Protein AF-0000000065912315 (afdb_homodimer)

Organism: Thermococcus kodakarensis (strain ATCC BAA-918 / JCM 12380 / KOD1) (NCBI:txid69014)

InterPro domains:
  IPR006222 GCVT, N-terminal domain [PF01571] (8-292)
  IPR006223 Glycine cleavage system T protein [TIGR00528] (3-387)
  IPR013977 Aminomethyltransferase, C-terminal domain [PF08669] (311-388)
  IPR022903 Glycine cleavage system T protein, bacteria [MF_00259] (1-389)
  IPR027266 Aminomethyltransferase superfamily [G3DSA:3.30.1360.120] (8-255)
  IPR028896 Aminomethyltransferase-like [PTHR43757] (3-391)
  IPR029043 Glycine cleavage T-protein/YgfZ, C-terminal [SSF101790] (300-392)

pLDDT: mean 96.37, std 4.59, range [64.19, 98.94]

Secondary structure (DSSP, 8-state):
--B--TTHHHHHHH-SEEEEETTEEEEEESS-HHHHHHHHHHS-EEEE-TTSEEEEEESTTHHHHHHHHSSS-TTSSPSSEEEEEEEE-TTS-EEEEEEEEEEETTEEEEEE-TTTHHHHHHHHHHHHHHHHHHS----EEEE-TTTEEEEEEESTTHHHHHHHHHS--GGGSPTTBEEEEEETTEEEEEES--SSSSSEEEEEEE---TT-SSGGG----HHHHHHHHHHHHHHGGGT-EE--HHHHHHHHHHHT---BTTTB--B--TT-S-PBSPTTTTT-GGG--TTS--TTHHHHHHHHHH--S-EEEEEEESSS----TT-EEEETTEEEEEEEEEEE-TTTSSEEEEEEE-GGG-STT-EEEEEETTEEEEEEEEPSPSS-TTTSSTT---/--EE-TTHHHHHHH-SEEEEETTEEEEEESS-HHHHHHHHHHS-EEEE-TTSEEEEEESTTHHHHHHHHSSS-TTSSPSSEEEEEEEE-TTS-EEEEEEEEEEETTEEEEEE-TTTHHHHHHHHHHHHHHHHHHS----EEEE-TTTEEEEEEESTTHHHHHHHHHS--GGGSPTTBEEEEEETTEEEEEES--SSSSSEEEEEEE---TT-SSGGG----HHHHHHHHHHHHHHGGGT-EEE-HHHHHHHHHHHT---BTTTB--B--TT-S-PBSPTTTTT-GGG--TTS--TTHHHHHHHHHH--S-EEEEEEESSS----TT-EEEETTEEEEEEEEEEE-TTTSSEEEEEEE-GGG-STT-EEEEEETTEEEEEEEEPSPSS-TTTSSTT---

Solvent-accessible surface area (backbone atoms only — not comparable to full-atom values): 39252 Å² total; per-residue (Å²): 132,77,38,56,42,53,55,44,70,59,41,67,72,58,30,75,37,72,45,78,54,64,54,25,55,41,47,33,21,46,83,38,42,54,58,33,37,49,27,20,71,74,17,14,22,38,31,82,51,26,62,35,19,33,35,39,32,33,32,86,42,28,61,62,50,47,37,33,55,24,36,26,75,68,81,70,60,59,67,38,19,44,38,67,24,31,30,39,39,47,30,22,11,25,60,41,64,32,37,39,28,32,63,44,92,47,29,34,39,35,41,33,43,48,42,27,38,54,48,47,53,36,46,54,51,43,54,50,50,54,29,47,72,57,35,70,73,50,61,45,80,43,83,38,33,64,37,36,42,30,39,39,33,31,5,72,45,26,43,59,47,38,30,71,67,64,71,37,61,50,83,79,43,56,85,32,24,42,45,82,46,57,55,96,85,44,64,29,43,38,26,28,40,75,70,43,45,37,25,29,31,28,39,40,34,76,38,34,12,60,58,32,91,51,70,90,58,41,34,73,28,60,62,56,48,50,52,53,51,50,51,52,60,70,25,47,88,60,53,44,36,71,35,24,54,47,18,42,52,52,29,15,48,40,39,55,51,81,44,79,77,50,60,33,34,59,41,74,53,78,49,34,63,51,24,42,38,26,42,75,32,57,73,41,55,88,32,50,40,82,91,55,69,35,49,15,49,68,31,45,54,53,38,66,72,73,50,69,84,37,18,46,34,34,32,37,42,70,41,92,55,62,48,41,60,72,28,44,26,28,48,98,87,35,82,43,36,33,26,39,38,40,37,63,34,72,89,77,71,39,16,33,34,33,28,37,24,36,51,93,63,42,44,62,73,38,73,34,27,40,41,56,95,87,35,79,32,46,26,33,26,38,69,67,42,75,60,59,56,64,80,33,42,57,76,33,69,125,132,77,38,57,43,54,57,43,70,58,42,66,74,59,31,74,35,72,44,79,54,65,52,25,54,41,47,33,20,46,83,39,42,56,58,32,36,48,26,22,70,73,17,14,22,38,32,82,51,26,62,36,19,33,36,40,32,33,31,87,41,28,63,62,51,47,37,32,56,23,35,26,74,69,78,71,59,58,67,38,20,44,38,66,27,31,31,39,41,46,30,23,11,24,57,40,65,33,39,40,27,32,65,44,92,47,28,35,38,34,40,33,44,48,42,28,39,53,48,47,51,36,46,53,50,44,53,50,50,55,28,46,71,58,35,70,72,50,63,46,78,42,83,37,32,65,38,36,43,31,40,39,34,31,6,72,46,26,42,59,47,39,30,71,66,64,71,38,61,53,84,77,43,55,85,33,25,40,46,83,46,57,53,95,84,45,65,30,44,38,26,27,39,75,70,42,45,38,24,30,30,28,40,38,34,75,38,34,11,63,57,34,89,52,70,91,58,39,34,74,28,60,61,54,46,49,53,53,51,50,51,51,60,69,25,47,88,59,53,44,35,70,32,22,54,47,20,42,51,52,30,15,47,41,40,55,50,80,44,82,77,50,59,32,32,60,41,76,53,78,49,34,62,51,24,41,39,28,42,75,30,57,75,41,54,87,32,50,40,82,91,56,71,34,50,15,49,69,31,46,54,51,39,65,73,76,50,71,85,38,19,46,32,34,32,36,42,70,40,91,55,65,48,42,60,72,26,44,26,29,48,98,86,36,84,42,38,33,26,40,38,40,36,64,34,72,91,77,73,41,15,32,36,34,28,39,24,37,51,92,62,42,44,62,73,37,73,35,26,40,42,56,94,86,35,80,32,44,26,33,26,40,71,67,42,73,59,58,55,63,80,34,42,57,76,32,69,127

Sequence (796 aa):
MVKRVHIFDWHKEHAKKVEEFAGWEMPIWYSSIKEEHLAVRNGVGIFDVSHMGEFIFRGKDALEFLQYVTTNDISKPPAISGTYTLVLNERGAVKDETLVFNMGNDTYMMVCDSDAFEKLDAWFNAIKRGIEKFGDIDLEIENKTYDMAMFSIQGPKARDLAKELFGIDINDLWWFQAKEVELDGIKMLLSRSGYTGENGFEVYFEDANPYHPDPSKRGEPEKALHVWKTILEAGEKYGIKPAGLGARDTLRLEAGYTLYGNETKEKQLLSTDIDEVTPLQANLDFAIFWDKEFIGKEALLKQKERGLPSKMVHFKMVDKGVPREGYKVYKDGELIGEVTSGTLSPLLGIGIGIAFVKPEYAVPGVEIEVEIRGKPKKAVTVAPPFYDPKKYGAFREEMVKRVHIFDWHKEHAKKVEEFAGWEMPIWYSSIKEEHLAVRNGVGIFDVSHMGEFIFRGKDALEFLQYVTTNDISKPPAISGTYTLVLNERGAVKDETLVFNMGNDTYMMVCDSDAFEKLDAWFNAIKRGIEKFGDIDLEIENKTYDMAMFSIQGPKARDLAKELFGIDINDLWWFQAKEVELDGIKMLLSRSGYTGENGFEVYFEDANPYHPDPSKRGEPEKALHVWKTILEAGEKYGIKPAGLGARDTLRLEAGYTLYGNETKEKQLLSTDIDEVTPLQANLDFAIFWDKEFIGKEALLKQKERGLPSKMVHFKMVDKGVPREGYKVYKDGELIGEVTSGTLSPLLGIGIGIAFVKPEYAVPGVEIEVEIRGKPKKAVTVAPPFYDPKKYGAFREE

Nearest PDB structures (foldseek):
  1v5v-assembly1_B  TM=9.932E-01  e=1.307E-77  Pyrococcus horikoshii
  1yx2-assembly1_A  TM=9.266E-01  e=4.266E-45  Bacillus subtilis
  1wsr-assembly1_A  TM=9.249E-01  e=3.650E-39  Homo sapiens
  1vrq-assembly1_A  TM=8.804E-01  e=7.739E-34  Corynebacterium sp. U-96
  2gah-assembly1_A  TM=8.857E-01  e=2.203E-33  Stenotrophomonas maltophilia

Structure (mmCIF, N/CA/C/O backbone):
data_AF-0000000065912315-model_v1
#
loop_
_entity.id
_entity.type
_entity.pdbx_description
1 polymer 'Probable aminomethyltransferase'
#
loop_
_atom_site.group_PDB
_atom_site.id
_atom_site.type_symbol
_atom_site.label_atom_id
_atom_site.label_alt_id
_atom_site.label_comp_id
_atom_site.label_asym_id
_atom_site.label_entity_id
_atom_site.label_seq_id
_atom_site.pdbx_PDB_ins_code
_atom_site.Cartn_x
_atom_site.Cartn_y
_atom_site.Cartn_z
_atom_site.occupancy
_atom_site.B_iso_or_equiv
_atom_site.auth_seq_id
_atom_site.auth_comp_id
_atom_site.auth_asym_id
_atom_site.auth_atom_id
_atom_site.pdbx_PDB_model_num
ATOM 1 N N . MET A 1 1 ? 8.883 -15.852 11.594 1 67.5 1 MET A N 1
ATOM 2 C CA . MET A 1 1 ? 9.352 -17.219 11.391 1 67.5 1 MET A CA 1
ATOM 3 C C . MET A 1 1 ? 9.109 -17.672 9.961 1 67.5 1 MET A C 1
ATOM 5 O O . MET A 1 1 ? 8.117 -17.281 9.336 1 67.5 1 MET A O 1
ATOM 9 N N . VAL A 1 2 ? 10.047 -18.391 9.375 1 88.19 2 VAL A N 1
ATOM 10 C CA . VAL A 1 2 ? 9.945 -18.891 8.008 1 88.19 2 VAL A CA 1
ATOM 11 C C . VAL A 1 2 ? 8.883 -19.984 7.93 1 88.19 2 VAL A C 1
ATOM 13 O O . VAL A 1 2 ? 8.781 -20.828 8.828 1 88.19 2 VAL A O 1
ATOM 16 N N . LYS A 1 3 ? 8.031 -20.031 7.008 1 95.69 3 LYS A N 1
ATOM 17 C CA . LYS A 1 3 ? 6.922 -20.953 6.801 1 95.69 3 LYS A CA 1
ATOM 18 C C . LYS A 1 3 ? 7.391 -22.203 6.066 1 95.69 3 LYS A C 1
ATOM 20 O O . LYS A 1 3 ? 8.375 -22.172 5.32 1 95.69 3 LYS A O 1
ATOM 25 N N . ARG A 1 4 ? 6.566 -23.312 6.289 1 98 4 ARG A N 1
ATOM 26 C CA . ARG A 1 4 ? 6.898 -24.562 5.633 1 98 4 ARG A CA 1
ATOM 27 C C . ARG A 1 4 ? 5.637 -25.281 5.152 1 98 4 ARG A C 1
ATOM 29 O O . ARG A 1 4 ? 4.59 -25.203 5.797 1 98 4 ARG A O 1
ATOM 36 N N . VAL A 1 5 ? 5.809 -25.984 4.016 1 98.25 5 VAL A N 1
ATOM 37 C CA . VAL A 1 5 ? 4.695 -26.719 3.416 1 98.25 5 VAL A CA 1
ATOM 38 C C . VAL A 1 5 ? 4.531 -28.062 4.098 1 98.25 5 VAL A C 1
ATOM 40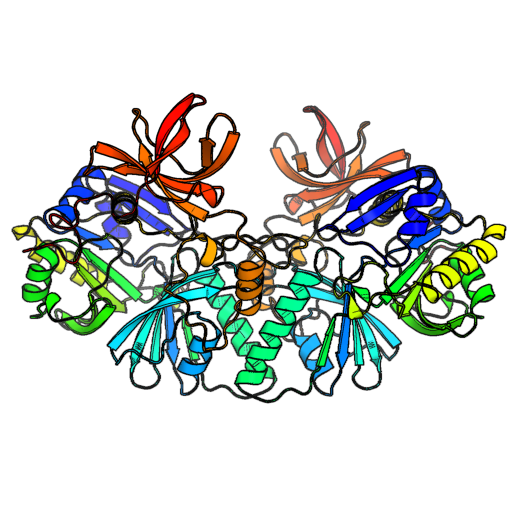 O O . VAL A 1 5 ? 5.34 -28.438 4.949 1 98.25 5 VAL A O 1
ATOM 43 N N . HIS A 1 6 ? 3.484 -28.844 3.697 1 98.69 6 HIS A N 1
ATOM 44 C CA . HIS A 1 6 ? 3.062 -30.078 4.344 1 98.69 6 HIS A CA 1
ATOM 45 C C . HIS A 1 6 ? 4.18 -31.125 4.324 1 98.69 6 HIS A C 1
ATOM 47 O O . HIS A 1 6 ? 4.473 -31.734 5.348 1 98.69 6 HIS A O 1
ATOM 53 N N . ILE A 1 7 ? 4.836 -31.297 3.229 1 98.75 7 ILE A N 1
ATOM 54 C CA . ILE A 1 7 ? 5.785 -32.406 3.123 1 98.75 7 ILE A CA 1
ATOM 55 C C . ILE A 1 7 ? 7.211 -31.844 3.072 1 98.75 7 ILE A C 1
ATOM 57 O O . ILE A 1 7 ? 8.055 -32.375 2.34 1 98.75 7 ILE A O 1
ATOM 61 N N . PHE A 1 8 ? 7.457 -30.797 3.785 1 98.5 8 PHE A N 1
ATOM 62 C CA . PHE A 1 8 ? 8.766 -30.156 3.812 1 98.5 8 PHE A CA 1
ATOM 63 C C . PHE A 1 8 ? 9.852 -31.141 4.195 1 98.5 8 PHE A C 1
ATOM 65 O O . PHE A 1 8 ? 10.961 -31.094 3.66 1 98.5 8 PHE A O 1
ATOM 72 N N . ASP A 1 9 ? 9.586 -32.031 5.129 1 98.31 9 ASP A N 1
ATOM 73 C CA . ASP A 1 9 ? 10.594 -33 5.574 1 98.31 9 ASP A CA 1
ATOM 74 C C . ASP A 1 9 ? 11.062 -33.875 4.414 1 98.31 9 ASP A C 1
ATOM 76 O O . ASP A 1 9 ? 12.242 -34.219 4.312 1 98.31 9 ASP A O 1
ATOM 80 N N . TRP A 1 10 ? 10.156 -34.25 3.607 1 98.62 10 TRP A N 1
ATOM 81 C CA . TRP A 1 10 ? 10.539 -35.031 2.424 1 98.62 10 TRP A CA 1
ATOM 82 C C . TRP A 1 10 ? 11.453 -34.188 1.52 1 98.62 10 TRP A C 1
ATOM 84 O O . TRP A 1 10 ? 12.445 -34.719 1.002 1 98.62 10 TRP A O 1
ATOM 94 N N . HIS A 1 11 ? 11.086 -32.938 1.311 1 98.62 11 HIS A N 1
ATOM 95 C CA . HIS A 1 11 ? 11.875 -32.062 0.453 1 98.62 11 HIS A CA 1
ATOM 96 C C . HIS A 1 11 ? 13.281 -31.859 1.016 1 98.62 11 HIS A C 1
ATOM 98 O O . HIS A 1 11 ? 14.258 -31.891 0.27 1 98.62 11 HIS A O 1
ATOM 104 N N . LYS A 1 12 ? 13.367 -31.641 2.26 1 97.81 12 LYS A N 1
ATOM 105 C CA . LYS A 1 12 ? 14.648 -31.453 2.92 1 97.81 12 LYS A CA 1
ATOM 106 C C . LYS A 1 12 ? 15.562 -32.656 2.717 1 97.81 12 LYS A C 1
ATOM 108 O O . LYS A 1 12 ? 16.781 -32.5 2.543 1 97.81 12 LYS A O 1
ATOM 113 N N . GLU A 1 13 ? 14.992 -33.812 2.725 1 98.12 13 GLU A N 1
ATOM 114 C CA . GLU A 1 13 ? 15.742 -35.031 2.574 1 98.12 13 GLU A CA 1
ATOM 115 C C . GLU A 1 13 ? 16.172 -35.25 1.124 1 98.12 13 GLU A C 1
ATOM 117 O O . GLU A 1 13 ? 17.219 -35.844 0.858 1 98.12 13 GLU A O 1
ATOM 122 N N . HIS A 1 14 ? 15.398 -34.781 0.188 1 98.56 14 HIS A N 1
ATOM 123 C CA . HIS A 1 14 ? 15.586 -35.25 -1.186 1 98.56 14 HIS A CA 1
ATOM 124 C C . HIS A 1 14 ? 16.109 -34.125 -2.07 1 98.56 14 HIS A C 1
ATOM 126 O O . HIS A 1 14 ? 16.719 -34.375 -3.117 1 98.56 14 HIS A O 1
ATOM 132 N N . ALA A 1 15 ? 15.781 -32.875 -1.707 1 98.5 15 ALA A N 1
ATOM 133 C CA . ALA A 1 15 ? 16.234 -31.766 -2.525 1 98.5 15 ALA A CA 1
ATOM 134 C C . ALA A 1 15 ? 17.719 -31.469 -2.277 1 98.5 15 ALA A C 1
ATOM 136 O O . ALA A 1 15 ? 18.203 -31.594 -1.15 1 98.5 15 ALA A O 1
ATOM 137 N N . LYS A 1 16 ? 18.391 -31.078 -3.264 1 98.25 16 LYS A N 1
ATOM 138 C CA . LYS A 1 16 ? 19.812 -30.703 -3.15 1 98.25 16 LYS A CA 1
ATOM 139 C C . LYS A 1 16 ? 19.969 -29.266 -2.654 1 98.25 16 LYS A C 1
ATOM 141 O O . LYS A 1 16 ? 20.984 -28.922 -2.066 1 98.25 16 LYS A O 1
ATOM 146 N N . LYS A 1 17 ? 18.969 -28.469 -2.93 1 98.06 17 LYS A N 1
ATOM 147 C CA . LYS A 1 17 ? 19 -27.078 -2.488 1 98.06 17 LYS A CA 1
ATOM 148 C C . LYS A 1 17 ? 17.625 -26.625 -1.999 1 98.06 17 LYS A C 1
ATOM 150 O O . LYS A 1 17 ? 16.625 -26.75 -2.717 1 98.06 17 LYS A O 1
ATOM 155 N N . VAL A 1 18 ? 17.578 -26.094 -0.751 1 97.81 18 VAL A N 1
ATOM 156 C CA . VAL A 1 18 ? 16.391 -25.5 -0.134 1 97.81 18 VAL A CA 1
ATOM 157 C C . VAL A 1 18 ? 16.688 -24.062 0.285 1 97.81 18 VAL A C 1
ATOM 159 O O . VAL A 1 18 ? 17.75 -23.781 0.853 1 97.81 18 VAL A O 1
ATOM 162 N N . GLU A 1 19 ? 15.844 -23.109 -0.095 1 96.5 19 GLU A N 1
ATOM 163 C CA . GLU A 1 19 ? 16.031 -21.719 0.262 1 96.5 19 GLU A CA 1
ATOM 164 C C . GLU A 1 19 ? 14.703 -21.062 0.636 1 96.5 19 GLU A C 1
ATOM 166 O O . GLU A 1 19 ? 13.633 -21.625 0.395 1 96.5 19 GLU A O 1
ATOM 171 N N . GLU A 1 20 ? 14.828 -19.906 1.253 1 93.12 20 GLU A N 1
ATOM 172 C CA . GLU A 1 20 ? 13.633 -19.125 1.55 1 93.12 20 GLU A CA 1
ATOM 173 C C . GLU A 1 20 ? 13.125 -18.406 0.306 1 93.12 20 GLU A C 1
ATOM 175 O O . GLU A 1 20 ? 13.914 -17.797 -0.43 1 93.12 20 GLU A O 1
ATOM 180 N N . PHE A 1 21 ? 11.867 -18.531 0.022 1 88.31 21 PHE A N 1
ATOM 181 C CA . PHE A 1 21 ? 11.141 -17.844 -1.041 1 88.31 21 PHE A CA 1
ATOM 182 C C . PHE A 1 21 ? 9.812 -17.312 -0.526 1 88.31 21 PHE A C 1
ATOM 184 O O . PHE A 1 21 ? 8.922 -18.078 -0.167 1 88.31 21 PHE A O 1
ATOM 191 N N . ALA A 1 22 ? 9.703 -15.953 -0.544 1 85.81 22 ALA A N 1
ATOM 192 C CA . ALA A 1 22 ? 8.461 -15.305 -0.13 1 85.81 22 ALA A CA 1
ATOM 193 C C . ALA A 1 22 ? 8.055 -15.742 1.273 1 85.81 22 ALA A C 1
ATOM 195 O O . ALA A 1 22 ? 6.883 -16.031 1.525 1 85.81 22 ALA A O 1
ATOM 196 N N . GLY A 1 23 ? 9 -15.961 2.094 1 90.06 23 GLY A N 1
ATOM 197 C CA . GLY A 1 23 ? 8.734 -16.297 3.482 1 90.06 23 GLY A CA 1
ATOM 198 C C . GLY A 1 23 ? 8.586 -17.781 3.723 1 90.06 23 GLY A C 1
ATOM 199 O O . GLY A 1 23 ? 8.367 -18.219 4.855 1 90.06 23 GLY A O 1
ATOM 200 N N . TRP A 1 24 ? 8.688 -18.609 2.67 1 95.56 24 TRP A N 1
ATOM 201 C CA . TRP A 1 24 ? 8.586 -20.062 2.764 1 95.56 24 TRP A CA 1
ATOM 202 C C . TRP A 1 24 ? 9.93 -20.719 2.486 1 95.56 24 TRP A C 1
ATOM 204 O O . TRP A 1 24 ? 10.664 -20.297 1.593 1 95.56 24 TRP A O 1
ATOM 214 N N . GLU A 1 25 ? 10.234 -21.719 3.268 1 97.19 25 GLU A N 1
ATOM 215 C CA . GLU A 1 25 ? 11.352 -22.578 2.881 1 97.19 25 GLU A CA 1
ATOM 216 C C . GLU A 1 25 ? 10.922 -23.594 1.816 1 97.19 25 GLU A C 1
ATOM 218 O O . GLU A 1 25 ? 10.086 -24.453 2.074 1 97.19 25 GLU A O 1
ATOM 223 N N . MET A 1 26 ? 11.477 -23.469 0.687 1 97.88 26 MET A N 1
ATOM 224 C CA . MET A 1 26 ? 11.016 -24.281 -0.438 1 97.88 26 MET A CA 1
ATOM 225 C C . MET A 1 26 ? 12.195 -24.938 -1.152 1 97.88 26 MET A C 1
ATOM 227 O O . MET A 1 26 ? 13.297 -24.391 -1.167 1 97.88 26 MET A O 1
ATOM 231 N N . PRO A 1 27 ? 12 -26.094 -1.754 1 98.38 27 PRO A N 1
ATOM 232 C CA . PRO A 1 27 ? 13.039 -26.656 -2.617 1 98.38 27 PRO A CA 1
ATOM 233 C C . PRO A 1 27 ? 13.281 -25.828 -3.875 1 98.38 27 PRO A C 1
ATOM 235 O O . PRO A 1 27 ? 12.336 -25.484 -4.582 1 98.38 27 PRO A O 1
ATOM 238 N N . ILE A 1 28 ? 14.523 -25.625 -4.16 1 98.19 28 ILE A N 1
ATOM 239 C CA . ILE A 1 28 ? 14.898 -24.906 -5.367 1 98.19 28 ILE A CA 1
ATOM 240 C C . ILE A 1 28 ? 15.156 -25.891 -6.508 1 98.19 28 ILE A C 1
ATOM 242 O O . ILE A 1 28 ? 14.773 -25.625 -7.652 1 98.19 28 ILE A O 1
ATOM 246 N N . TRP A 1 29 ? 15.836 -26.969 -6.18 1 98.5 29 TRP A N 1
ATOM 247 C CA . TRP A 1 29 ? 15.977 -28.062 -7.145 1 98.5 29 TRP A CA 1
ATOM 248 C C . TRP A 1 29 ? 16.359 -29.359 -6.445 1 98.5 29 TRP A C 1
ATOM 250 O O . TRP A 1 29 ? 16.906 -29.328 -5.336 1 98.5 29 TRP A O 1
ATOM 260 N N . TYR A 1 30 ? 16.031 -30.5 -7.047 1 98.69 30 TYR A N 1
ATOM 261 C CA . TYR A 1 30 ? 16.359 -31.844 -6.59 1 98.69 30 TYR A CA 1
ATOM 262 C C . TYR A 1 30 ? 17.531 -32.438 -7.375 1 98.69 30 TYR A C 1
ATOM 264 O O . TYR A 1 30 ? 18.312 -33.219 -6.84 1 98.69 30 TYR A O 1
ATOM 272 N N . SER A 1 31 ? 17.562 -32.125 -8.594 1 98.12 31 SER A N 1
ATOM 273 C CA . SER A 1 31 ? 18.656 -32.5 -9.477 1 98.12 31 SER A CA 1
ATOM 274 C C . SER A 1 31 ? 19.406 -31.281 -9.977 1 98.12 31 SER A C 1
ATOM 276 O O . SER A 1 31 ? 20.359 -30.828 -9.344 1 98.12 31 SER A O 1
ATOM 278 N N . SER A 1 32 ? 18.828 -30.562 -10.938 1 98 32 SER A N 1
ATOM 279 C CA . SER A 1 32 ? 19.25 -29.25 -11.406 1 98 32 SER A CA 1
ATOM 280 C C . SER A 1 32 ? 18.094 -28.5 -12.078 1 98 32 SER A C 1
ATOM 282 O O . SER A 1 32 ? 17.141 -29.125 -12.562 1 98 32 SER A O 1
ATOM 284 N N . ILE A 1 33 ? 18.281 -27.234 -12.102 1 98.25 33 ILE A N 1
ATOM 285 C CA . ILE A 1 33 ? 17.25 -26.406 -12.719 1 98.25 33 ILE A CA 1
ATOM 286 C C . ILE A 1 33 ? 17.078 -26.828 -14.18 1 98.25 33 ILE A C 1
ATOM 288 O O . ILE A 1 33 ? 15.945 -27.016 -14.641 1 98.25 33 ILE A O 1
ATOM 292 N N . LYS A 1 34 ? 18.141 -27.031 -14.859 1 98.31 34 LYS A N 1
ATOM 293 C CA . LYS A 1 34 ? 18.094 -27.391 -16.281 1 98.31 34 LYS A CA 1
ATOM 294 C C . LYS A 1 34 ? 17.422 -28.75 -16.469 1 98.31 34 LYS A C 1
ATOM 296 O O . LYS A 1 34 ? 16.547 -28.891 -17.312 1 98.31 34 LYS A O 1
ATOM 301 N N . GLU A 1 35 ? 17.812 -29.719 -15.719 1 98.31 35 GLU A N 1
ATOM 302 C CA . GLU A 1 35 ? 17.25 -31.062 -15.852 1 98.31 35 GLU A CA 1
ATOM 303 C C . GLU A 1 35 ? 15.758 -31.078 -15.555 1 98.31 35 GLU A C 1
ATOM 305 O O . GLU A 1 35 ? 14.984 -31.688 -16.281 1 98.31 35 GLU A O 1
ATOM 310 N N . GLU A 1 36 ? 15.383 -30.453 -14.516 1 98.81 36 GLU A N 1
ATOM 311 C CA . GLU A 1 36 ? 13.977 -30.391 -14.117 1 98.81 36 GLU A CA 1
ATOM 312 C C . GLU A 1 36 ? 13.148 -29.625 -15.148 1 98.81 36 GLU A C 1
ATOM 314 O O . GLU A 1 36 ? 12.047 -30.047 -15.5 1 98.81 36 GLU A O 1
ATOM 319 N N . HIS A 1 37 ? 13.711 -28.5 -15.648 1 98.69 37 HIS A N 1
ATOM 320 C CA . HIS A 1 37 ? 13.07 -27.734 -16.719 1 98.69 37 HIS A CA 1
ATOM 321 C C . HIS A 1 37 ? 12.812 -28.609 -17.938 1 98.69 37 HIS A C 1
ATOM 323 O O . HIS A 1 37 ? 11.695 -28.625 -18.469 1 98.69 37 HIS A O 1
ATOM 329 N N . LEU A 1 38 ? 13.773 -29.281 -18.344 1 98.31 38 LEU A N 1
ATOM 330 C CA . LEU A 1 38 ? 13.68 -30.094 -19.562 1 98.31 38 LEU A CA 1
ATOM 331 C C . LEU A 1 38 ? 12.766 -31.297 -19.344 1 98.31 38 LEU A C 1
ATOM 333 O O . LEU A 1 38 ? 12.094 -31.734 -20.266 1 98.31 38 LEU A O 1
ATOM 337 N N . ALA A 1 39 ? 12.781 -31.812 -18.125 1 98.38 39 ALA A N 1
ATOM 338 C CA . ALA A 1 39 ? 11.828 -32.875 -17.812 1 98.38 39 ALA A CA 1
ATOM 339 C C . ALA A 1 39 ? 10.391 -32.406 -18.047 1 98.38 39 ALA A C 1
ATOM 341 O O . ALA A 1 39 ? 9.578 -33.156 -18.578 1 98.38 39 ALA A O 1
ATOM 342 N N . VAL A 1 40 ? 10.078 -31.203 -17.688 1 98.44 40 VAL A N 1
ATOM 343 C CA . VAL A 1 40 ? 8.734 -30.656 -17.875 1 98.44 40 VAL A CA 1
ATOM 344 C C . VAL A 1 40 ? 8.469 -30.422 -19.359 1 98.44 40 VAL A C 1
ATOM 346 O O . VAL A 1 40 ? 7.418 -30.812 -19.875 1 98.44 40 VAL A O 1
ATOM 349 N N . ARG A 1 41 ? 9.414 -29.828 -20.062 1 97.94 41 ARG A N 1
ATOM 350 C CA . ARG A 1 41 ? 9.227 -29.484 -21.469 1 97.94 41 ARG A CA 1
ATOM 351 C C . ARG A 1 41 ? 9.062 -30.734 -22.328 1 97.94 41 ARG A C 1
ATOM 353 O O . ARG A 1 41 ? 8.344 -30.719 -23.328 1 97.94 41 ARG A O 1
ATOM 360 N N . ASN A 1 42 ? 9.703 -31.828 -21.922 1 96.5 42 ASN A N 1
ATOM 361 C CA . ASN A 1 42 ? 9.773 -33 -22.812 1 96.5 42 ASN A CA 1
ATOM 362 C C . ASN A 1 42 ? 8.992 -34.188 -22.234 1 96.5 42 ASN A C 1
ATOM 364 O O . ASN A 1 42 ? 8.719 -35.156 -22.953 1 96.5 42 ASN A O 1
ATOM 368 N N . GLY A 1 43 ? 8.648 -34.156 -21.062 1 97 43 GLY A N 1
ATOM 369 C CA . GLY A 1 43 ? 7.988 -35.25 -20.375 1 97 43 GLY A CA 1
ATOM 370 C C . GLY A 1 43 ? 6.965 -34.781 -19.359 1 97 43 GLY A C 1
ATOM 371 O O . GLY A 1 43 ? 5.871 -34.344 -19.719 1 97 43 GLY A O 1
ATOM 372 N N . VAL A 1 44 ? 7.418 -34.906 -18.047 1 98.5 44 VAL A N 1
ATOM 373 C CA . VAL A 1 44 ? 6.512 -34.5 -16.984 1 98.5 44 VAL A CA 1
ATOM 374 C C . VAL A 1 44 ? 7.305 -34.219 -15.703 1 98.5 44 VAL A C 1
ATOM 376 O O . VAL A 1 44 ? 8.305 -34.875 -15.43 1 98.5 44 VAL A O 1
ATOM 379 N N . GLY A 1 45 ? 6.961 -33.188 -15.047 1 98.81 45 GLY A N 1
ATOM 380 C CA . GLY A 1 45 ? 7.477 -32.844 -13.734 1 98.81 45 GLY A CA 1
ATOM 381 C C . GLY A 1 45 ? 6.387 -32.594 -12.711 1 98.81 45 GLY A C 1
ATOM 382 O O . GLY A 1 45 ? 5.242 -32.312 -13.07 1 98.81 45 GLY A O 1
ATOM 383 N N . ILE A 1 46 ? 6.746 -32.781 -11.43 1 98.94 46 ILE A N 1
ATOM 384 C CA . ILE A 1 46 ? 5.801 -32.5 -10.352 1 98.94 46 ILE A CA 1
ATOM 385 C C . ILE A 1 46 ? 6.383 -31.453 -9.414 1 98.94 46 ILE A C 1
ATOM 387 O O . ILE A 1 46 ? 7.559 -31.531 -9.047 1 98.94 46 ILE A O 1
ATOM 391 N N . PHE A 1 47 ? 5.582 -30.453 -9.094 1 98.94 47 PHE A N 1
ATOM 392 C CA . PHE A 1 47 ? 5.93 -29.359 -8.188 1 98.94 47 PHE A CA 1
ATOM 393 C C . PHE A 1 47 ? 5.039 -29.391 -6.949 1 98.94 47 PHE A C 1
ATOM 395 O O . PHE A 1 47 ? 3.818 -29.531 -7.062 1 98.94 47 PHE A O 1
ATOM 402 N N . ASP A 1 48 ? 5.68 -29.281 -5.762 1 98.81 48 ASP A N 1
ATOM 403 C CA . ASP A 1 48 ? 4.918 -28.906 -4.574 1 98.81 48 ASP A CA 1
ATOM 404 C C . ASP A 1 48 ? 4.75 -27.391 -4.492 1 98.81 48 ASP A C 1
ATOM 406 O O . ASP A 1 48 ? 5.703 -26.672 -4.191 1 98.81 48 ASP A O 1
ATOM 410 N N . VAL A 1 49 ? 3.549 -26.922 -4.785 1 98.44 49 VAL A N 1
ATOM 411 C CA . VAL A 1 49 ? 3.299 -25.484 -4.746 1 98.44 49 VAL A CA 1
ATOM 412 C C . VAL A 1 49 ? 2.309 -25.172 -3.629 1 98.44 49 VAL A C 1
ATOM 414 O O . VAL A 1 49 ? 1.495 -24.25 -3.756 1 98.44 49 VAL A O 1
ATOM 417 N N . SER A 1 50 ? 2.385 -25.938 -2.549 1 98.5 50 SER A N 1
ATOM 418 C CA . SER A 1 50 ? 1.495 -25.781 -1.402 1 98.5 50 SER A CA 1
ATOM 419 C C . SER A 1 50 ? 1.756 -24.469 -0.676 1 98.5 50 SER A C 1
ATOM 421 O O . SER A 1 50 ? 1.005 -24.094 0.227 1 98.5 50 SER A O 1
ATOM 423 N N . HIS A 1 51 ? 2.846 -23.75 -1.084 1 97.25 51 HIS A N 1
ATOM 424 C CA . HIS A 1 51 ? 3.094 -22.438 -0.506 1 97.25 51 HIS A CA 1
ATOM 425 C C . HIS A 1 51 ? 2.117 -21.391 -1.054 1 97.25 51 HIS A C 1
ATOM 427 O O . HIS A 1 51 ? 2.012 -20.297 -0.516 1 97.25 51 HIS A O 1
ATOM 433 N N . MET A 1 52 ? 1.403 -21.688 -2.156 1 97.5 52 MET A N 1
ATOM 434 C CA . MET A 1 52 ? 0.339 -20.812 -2.625 1 97.5 52 MET A CA 1
ATOM 435 C C . MET A 1 52 ? -0.745 -20.656 -1.564 1 97.5 52 MET A C 1
ATOM 437 O O . MET A 1 52 ? -0.903 -21.516 -0.699 1 97.5 52 MET A O 1
ATOM 441 N N . GLY A 1 53 ? -1.443 -19.5 -1.632 1 97.56 53 GLY A N 1
ATOM 442 C CA . GLY A 1 53 ? -2.549 -19.266 -0.712 1 97.56 53 GLY A CA 1
ATOM 443 C C . GLY A 1 53 ? -3.881 -19.75 -1.256 1 97.56 53 GLY A C 1
ATOM 444 O O . GLY A 1 53 ? -4.133 -19.656 -2.459 1 97.56 53 GLY A O 1
ATOM 445 N N . GLU A 1 54 ? -4.742 -20.188 -0.329 1 98.62 54 GLU A N 1
ATOM 446 C CA . GLU A 1 54 ? -6.098 -20.594 -0.687 1 98.62 54 GLU A CA 1
ATOM 447 C C . GLU A 1 54 ? -7.121 -19.969 0.256 1 98.62 54 GLU A C 1
ATOM 449 O O . GLU A 1 54 ? -6.984 -20.047 1.478 1 98.62 54 GLU A O 1
ATOM 454 N N . PHE A 1 55 ? -8.062 -19.328 -0.29 1 98.81 55 PHE A N 1
ATOM 455 C CA . PHE A 1 55 ? -9.203 -18.812 0.45 1 98.81 55 PHE A CA 1
ATOM 456 C C . PHE A 1 55 ? -10.5 -19.469 -0.019 1 98.81 55 PHE A C 1
ATOM 458 O O . PHE A 1 55 ? -10.695 -19.656 -1.219 1 98.81 55 PHE A O 1
ATOM 465 N N . ILE A 1 56 ? -11.383 -19.797 0.894 1 98.88 56 ILE A N 1
ATOM 466 C CA . ILE A 1 56 ? -12.727 -20.266 0.577 1 98.88 56 ILE A CA 1
ATOM 467 C C . ILE A 1 56 ? -13.742 -19.188 0.933 1 98.88 56 ILE A C 1
ATOM 469 O O . ILE A 1 56 ? -13.727 -18.641 2.043 1 98.88 56 ILE A O 1
ATOM 473 N N . PHE A 1 57 ? -14.531 -18.797 0.002 1 98.88 57 PHE A N 1
ATOM 474 C CA . PHE A 1 57 ? -15.648 -17.875 0.178 1 98.88 57 PHE A CA 1
ATOM 475 C C . PHE A 1 57 ? -16.984 -18.609 0.11 1 98.88 57 PHE A C 1
ATOM 477 O O . PHE A 1 57 ? -17.266 -19.312 -0.866 1 98.88 57 PHE A O 1
ATOM 484 N N . ARG A 1 58 ? -17.812 -18.484 1.13 1 98.69 58 ARG A N 1
ATOM 485 C CA . ARG A 1 58 ? -19.109 -19.156 1.165 1 98.69 58 ARG A CA 1
ATOM 486 C C . ARG A 1 58 ? -20.219 -18.188 1.531 1 98.69 58 ARG A C 1
ATOM 488 O O . ARG A 1 58 ? -20.031 -17.312 2.371 1 98.69 58 ARG A O 1
ATOM 495 N N . GLY A 1 59 ? -21.359 -18.406 0.938 1 98.69 59 GLY A N 1
ATOM 496 C CA . GLY A 1 59 ? -22.547 -17.625 1.243 1 98.69 59 GLY A CA 1
ATOM 497 C C . GLY A 1 59 ? -23.188 -17.016 0.013 1 98.69 59 GLY A C 1
ATOM 498 O O . GLY A 1 59 ? -22.547 -16.906 -1.037 1 98.69 59 GLY A O 1
ATOM 499 N N . LYS A 1 60 ? -24.422 -16.547 0.14 1 98.25 60 LYS A N 1
ATOM 500 C CA . LYS A 1 60 ? -25.203 -16.016 -0.975 1 98.25 60 LYS A CA 1
ATOM 501 C C . LYS A 1 60 ? -24.547 -14.781 -1.569 1 98.25 60 LYS A C 1
ATOM 503 O O . LYS A 1 60 ? -24.734 -14.477 -2.75 1 98.25 60 LYS A O 1
ATOM 508 N N . ASP A 1 61 ? -23.734 -14.055 -0.767 1 98.38 61 ASP A N 1
ATOM 509 C CA . ASP A 1 61 ? -23.156 -12.789 -1.215 1 98.38 61 ASP A CA 1
ATOM 510 C C . ASP A 1 61 ? -21.703 -12.969 -1.675 1 98.38 61 ASP A C 1
ATOM 512 O O . ASP A 1 61 ? -21.031 -11.992 -1.987 1 98.38 61 ASP A O 1
ATOM 516 N N . ALA A 1 62 ? -21.219 -14.25 -1.718 1 98.56 62 ALA A N 1
ATOM 517 C CA . ALA A 1 62 ? -19.828 -14.523 -2.068 1 98.56 62 ALA A CA 1
ATOM 518 C C . ALA A 1 62 ? -19.5 -14.031 -3.479 1 98.56 62 ALA A C 1
ATOM 520 O O . ALA A 1 62 ? -18.484 -13.383 -3.699 1 98.56 62 ALA A O 1
ATOM 521 N N . LEU A 1 63 ? -20.406 -14.305 -4.367 1 98.31 63 LEU A N 1
ATOM 522 C CA . LEU A 1 63 ? -20.156 -13.906 -5.746 1 98.31 63 LEU A CA 1
ATOM 523 C C . LEU A 1 63 ? -20.078 -12.391 -5.875 1 98.31 63 LEU A C 1
ATOM 525 O O . LEU A 1 63 ? -19.141 -11.859 -6.477 1 98.31 63 LEU A O 1
ATOM 529 N N . GLU A 1 64 ? -21.047 -11.703 -5.332 1 97.88 64 GLU A N 1
ATOM 530 C CA . GLU A 1 64 ? -21.094 -10.242 -5.441 1 97.88 64 GLU A CA 1
ATOM 531 C C . GLU A 1 64 ? -19.875 -9.609 -4.773 1 97.88 64 GLU A C 1
ATOM 533 O O . GLU A 1 64 ? -19.328 -8.625 -5.273 1 97.88 64 GLU A O 1
ATOM 538 N N . PHE A 1 65 ? -19.469 -10.164 -3.619 1 98.69 65 PHE A N 1
ATOM 539 C CA . PHE A 1 65 ? -18.266 -9.703 -2.947 1 98.69 65 PHE A CA 1
ATOM 540 C C . PHE A 1 65 ? -17.047 -9.875 -3.844 1 98.69 65 PHE A C 1
ATOM 542 O O . PHE A 1 65 ? -16.266 -8.938 -4.027 1 98.69 65 PHE A O 1
ATOM 549 N N . LEU A 1 66 ? -16.891 -11.039 -4.418 1 98.81 66 LEU A N 1
ATOM 550 C CA . LEU A 1 66 ? -15.758 -11.344 -5.281 1 98.81 66 LEU A CA 1
ATOM 551 C C . LEU A 1 66 ? -15.766 -10.453 -6.523 1 98.81 66 LEU A C 1
ATOM 553 O O . LEU A 1 66 ? -14.711 -10.031 -7 1 98.81 66 LEU A O 1
ATOM 557 N N . GLN A 1 67 ? -16.984 -10.18 -7.102 1 98.44 67 GLN A N 1
ATOM 558 C CA . GLN A 1 67 ? -17.109 -9.266 -8.234 1 98.44 67 GLN A CA 1
ATOM 559 C C . GLN A 1 67 ? -16.531 -7.891 -7.887 1 98.44 67 GLN A C 1
ATOM 561 O O . GLN A 1 67 ? -15.93 -7.234 -8.734 1 98.44 67 GLN A O 1
ATOM 566 N N . TYR A 1 68 ? -16.703 -7.488 -6.676 1 98.5 68 TYR A N 1
ATOM 567 C CA . TYR A 1 68 ? -16.25 -6.16 -6.262 1 98.5 68 TYR A CA 1
ATOM 568 C C . TYR A 1 68 ? -14.75 -6.133 -6.031 1 98.5 68 TYR A C 1
ATOM 570 O O . TYR A 1 68 ? -14.078 -5.16 -6.395 1 98.5 68 TYR A O 1
ATOM 578 N N . VAL A 1 69 ? -14.203 -7.23 -5.43 1 98.75 69 VAL A N 1
ATOM 579 C CA . VAL A 1 69 ? -12.828 -7.16 -4.957 1 98.75 69 VAL A CA 1
ATOM 580 C C . VAL A 1 69 ? -11.883 -7.707 -6.023 1 98.75 69 VAL A C 1
ATOM 582 O O . VAL A 1 69 ? -10.664 -7.699 -5.848 1 98.75 69 VAL A O 1
ATOM 585 N N . THR A 1 70 ? -12.375 -8.227 -7.148 1 98.75 70 THR A N 1
ATOM 586 C CA . THR A 1 70 ? -11.539 -8.711 -8.242 1 98.75 70 THR A CA 1
ATOM 587 C C . THR A 1 70 ? -11.906 -8.023 -9.547 1 98.75 70 THR A C 1
ATOM 589 O O . THR A 1 70 ? -12.938 -7.355 -9.641 1 98.75 70 THR A O 1
ATOM 592 N N . THR A 1 71 ? -11.117 -8.164 -10.578 1 98.75 71 THR A N 1
ATOM 593 C CA . THR A 1 71 ? -11.242 -7.32 -11.758 1 98.75 71 THR A CA 1
ATOM 594 C C . THR A 1 71 ? -12.039 -8.031 -12.852 1 98.75 71 THR A C 1
ATOM 596 O O . THR A 1 71 ? -12.617 -7.383 -13.727 1 98.75 71 THR A O 1
ATOM 599 N N . ASN A 1 72 ? -12 -9.383 -12.891 1 98.56 72 ASN A N 1
ATOM 600 C CA . ASN A 1 72 ? -12.633 -10.125 -13.969 1 98.56 72 ASN A CA 1
ATOM 601 C C . ASN A 1 72 ? -14.039 -10.594 -13.586 1 98.56 72 ASN A C 1
ATOM 603 O O . ASN A 1 72 ? -14.438 -10.477 -12.43 1 98.56 72 ASN A O 1
ATOM 607 N N . ASP A 1 73 ? -14.836 -11.039 -14.594 1 98.19 73 ASP A N 1
ATOM 608 C CA . ASP A 1 73 ? -16.203 -11.5 -14.352 1 98.19 73 ASP A CA 1
ATOM 609 C C . ASP A 1 73 ? -16.203 -12.953 -13.867 1 98.19 73 ASP A C 1
ATOM 611 O O . ASP A 1 73 ? -16.094 -13.875 -14.672 1 98.19 73 ASP A O 1
ATOM 615 N N . ILE A 1 74 ? -16.438 -13.172 -12.609 1 96.25 74 ILE A N 1
ATOM 616 C CA . ILE A 1 74 ? -16.375 -14.484 -11.961 1 96.25 74 ILE A CA 1
ATOM 617 C C . ILE A 1 74 ? -17.703 -15.211 -12.164 1 96.25 74 ILE A C 1
ATOM 619 O O . ILE A 1 74 ? -17.797 -16.422 -11.945 1 96.25 74 ILE A O 1
ATOM 623 N N . SER A 1 75 ? -18.719 -14.57 -12.625 1 95.5 75 SER A N 1
ATOM 624 C CA . SER A 1 75 ? -20.062 -15.133 -12.711 1 95.5 75 SER A CA 1
ATOM 625 C C . SER A 1 75 ? -20.203 -16.016 -13.953 1 95.5 75 SER A C 1
ATOM 627 O O . SER A 1 75 ? -21.141 -16.812 -14.047 1 95.5 75 SER A O 1
ATOM 629 N N . LYS A 1 76 ? -19.359 -16 -14.82 1 86.88 76 LYS A N 1
ATOM 630 C CA . LYS A 1 76 ? -19.578 -16.531 -16.156 1 86.88 76 LYS A CA 1
ATOM 631 C C . LYS A 1 76 ? -19.25 -18.016 -16.219 1 86.88 76 LYS A C 1
ATOM 633 O O . LYS A 1 76 ? -20.047 -18.812 -16.719 1 86.88 76 LYS A O 1
ATOM 638 N N . PRO A 1 77 ? -18.156 -18.453 -15.703 1 89.56 77 PRO A N 1
ATOM 639 C CA . PRO A 1 77 ? -17.797 -19.859 -15.883 1 89.56 77 PRO A CA 1
ATOM 640 C C . PRO A 1 77 ? -18.656 -20.797 -15.031 1 89.56 77 PRO A C 1
ATOM 642 O O . PRO A 1 77 ? -18.969 -20.469 -13.883 1 89.56 77 PRO A O 1
ATOM 645 N N . PRO A 1 78 ? -19.016 -21.922 -15.633 1 92.88 78 PRO A N 1
ATOM 646 C CA . PRO A 1 78 ? -19.766 -22.906 -14.852 1 92.88 78 PRO A CA 1
ATOM 647 C C . PRO A 1 78 ? -18.922 -23.594 -13.789 1 92.88 78 PRO A C 1
ATOM 649 O O . PRO A 1 78 ? -17.688 -23.625 -13.898 1 92.88 78 PRO A O 1
ATOM 652 N N . ALA A 1 79 ? -19.656 -24.141 -12.812 1 93.81 79 ALA A N 1
ATOM 653 C CA . ALA A 1 79 ? -18.938 -24.938 -11.82 1 93.81 79 ALA A CA 1
ATOM 654 C C . ALA A 1 79 ? -18.5 -26.281 -12.406 1 93.81 79 ALA A C 1
ATOM 656 O O . ALA A 1 79 ? -19.234 -26.906 -13.156 1 93.81 79 ALA A O 1
ATOM 657 N N . ILE A 1 80 ? -17.344 -26.75 -12.266 1 96.19 80 ILE A N 1
ATOM 658 C CA . ILE A 1 80 ? -16.266 -26.156 -11.484 1 96.19 80 ILE A CA 1
ATOM 659 C C . ILE A 1 80 ? -15.227 -25.547 -12.43 1 96.19 80 ILE A C 1
ATOM 661 O O . ILE A 1 80 ? -14.633 -26.25 -13.25 1 96.19 80 ILE A O 1
ATOM 665 N N . SER A 1 81 ? -15.023 -24.281 -12.438 1 96.75 81 SER A N 1
ATOM 666 C CA . SER A 1 81 ? -14.086 -23.625 -13.352 1 96.75 81 SER A CA 1
ATOM 667 C C . SER A 1 81 ? -13.43 -22.422 -12.695 1 96.75 81 SER A C 1
ATOM 669 O O . SER A 1 81 ? -14.008 -21.797 -11.797 1 96.75 81 SER A O 1
ATOM 671 N N . GLY A 1 82 ? -12.219 -22.203 -13.18 1 96.81 82 GLY A N 1
ATOM 672 C CA . GLY A 1 82 ? -11.43 -21.094 -12.656 1 96.81 82 GLY A CA 1
ATOM 673 C C . GLY A 1 82 ? -11.461 -19.859 -13.547 1 96.81 82 GLY A C 1
ATOM 674 O O . GLY A 1 82 ? -11.609 -19.984 -14.766 1 96.81 82 GLY A O 1
ATOM 675 N N . THR A 1 83 ? -11.359 -18.719 -12.984 1 97.94 83 THR A N 1
ATOM 676 C CA . THR A 1 83 ? -11.195 -17.438 -13.664 1 97.94 83 THR A CA 1
ATOM 677 C C . THR A 1 83 ? -9.93 -16.734 -13.18 1 97.94 83 THR A C 1
ATOM 679 O O . THR A 1 83 ? -9.773 -16.484 -11.984 1 97.94 83 THR A O 1
ATOM 682 N N . TYR A 1 84 ? -9.023 -16.516 -14.148 1 97.75 84 TYR A N 1
ATOM 683 C CA . TYR A 1 84 ? -7.883 -15.664 -13.836 1 97.75 84 TYR A CA 1
ATOM 684 C C . TYR A 1 84 ? -8.328 -14.219 -13.609 1 97.75 84 TYR A C 1
ATOM 686 O O . TYR A 1 84 ? -8.992 -13.633 -14.469 1 97.75 84 TYR A O 1
ATOM 694 N N . THR A 1 85 ? -8.031 -13.641 -12.477 1 98.44 85 THR A N 1
ATOM 695 C CA . THR A 1 85 ? -8.469 -12.305 -12.102 1 98.44 85 THR A CA 1
ATOM 696 C C . THR A 1 85 ? -7.465 -11.648 -11.164 1 98.44 85 THR A C 1
ATOM 698 O O . THR A 1 85 ? -6.535 -12.297 -10.68 1 98.44 85 THR A O 1
ATOM 701 N N . LEU A 1 86 ? -7.59 -10.344 -11.016 1 98.62 86 LEU A N 1
ATOM 702 C CA . LEU A 1 86 ? -6.652 -9.578 -10.203 1 98.62 86 LEU A CA 1
ATOM 703 C C . LEU A 1 86 ? -7.359 -8.961 -9 1 98.62 86 LEU A C 1
ATOM 705 O O . LEU A 1 86 ? -8.555 -8.664 -9.055 1 98.62 86 LEU A O 1
ATOM 709 N N . VAL A 1 87 ? -6.695 -8.859 -7.918 1 98.25 87 VAL A N 1
ATOM 710 C CA . VAL A 1 87 ? -7.078 -8 -6.805 1 98.25 87 VAL A CA 1
ATOM 711 C C . VAL A 1 87 ? -6.262 -6.711 -6.844 1 98.25 87 VAL A C 1
ATOM 713 O O . VAL A 1 87 ? -5.031 -6.746 -6.875 1 98.25 87 VAL A O 1
ATOM 716 N N . LEU A 1 88 ? -6.957 -5.582 -6.906 1 97.75 88 LEU A N 1
ATOM 717 C CA . LEU A 1 88 ? -6.293 -4.285 -6.949 1 97.75 88 LEU A CA 1
ATOM 718 C C . LEU A 1 88 ? -6.535 -3.506 -5.66 1 97.75 88 LEU A C 1
ATOM 720 O O . LEU A 1 88 ? -7.52 -3.754 -4.957 1 97.75 88 LEU A O 1
ATOM 724 N N . ASN A 1 89 ? -5.613 -2.598 -5.344 1 95.5 89 ASN A N 1
ATOM 725 C CA . ASN A 1 89 ? -5.957 -1.579 -4.355 1 95.5 89 ASN A CA 1
ATOM 726 C C . ASN A 1 89 ? -6.77 -0.447 -4.98 1 95.5 89 ASN A C 1
ATOM 728 O O . ASN A 1 89 ? -7.078 -0.483 -6.172 1 95.5 89 ASN A O 1
ATOM 732 N N . GLU A 1 90 ? -7.164 0.542 -4.199 1 96.06 90 GLU A N 1
ATOM 733 C CA . GLU A 1 90 ? -8.062 1.618 -4.605 1 96.06 90 GLU A CA 1
ATOM 734 C C . GLU A 1 90 ? -7.402 2.529 -5.637 1 96.06 90 GLU A C 1
ATOM 736 O O . GLU A 1 90 ? -8.078 3.299 -6.32 1 96.06 90 GLU A O 1
ATOM 741 N N . ARG A 1 91 ? -6.086 2.424 -5.793 1 95.69 91 ARG A N 1
ATOM 742 C CA . ARG A 1 91 ? -5.352 3.273 -6.723 1 95.69 91 ARG A CA 1
ATOM 743 C C . ARG A 1 91 ? -4.801 2.461 -7.891 1 95.69 91 ARG A C 1
ATOM 745 O O . ARG A 1 91 ? -3.873 2.896 -8.578 1 95.69 91 ARG A O 1
ATOM 752 N N . GLY A 1 92 ? -5.242 1.258 -8.078 1 96.25 92 GLY A N 1
ATOM 753 C CA . GLY A 1 92 ? -5.098 0.515 -9.32 1 96.25 92 GLY A CA 1
ATOM 754 C C . GLY A 1 92 ? -3.908 -0.43 -9.312 1 96.25 92 GLY A C 1
ATOM 755 O O . GLY A 1 92 ? -3.709 -1.19 -10.258 1 96.25 92 GLY A O 1
ATOM 756 N N . ALA A 1 93 ? -3.094 -0.406 -8.281 1 95.25 93 ALA A N 1
ATOM 757 C CA . ALA A 1 93 ? -1.942 -1.302 -8.227 1 95.25 93 ALA A CA 1
ATOM 758 C C . ALA A 1 93 ? -2.379 -2.744 -7.984 1 95.25 93 ALA A C 1
ATOM 760 O O . ALA A 1 93 ? -3.373 -2.992 -7.297 1 95.25 93 ALA A O 1
ATOM 761 N N . VAL A 1 94 ? -1.6 -3.646 -8.469 1 96.12 94 VAL A N 1
ATOM 762 C CA . VAL A 1 94 ? -1.915 -5.066 -8.344 1 96.12 94 VAL A CA 1
ATOM 763 C C . VAL A 1 94 ? -1.521 -5.562 -6.953 1 96.12 94 VAL A C 1
ATOM 765 O O . VAL A 1 94 ? -0.335 -5.605 -6.613 1 96.12 94 VAL A O 1
ATOM 768 N N . LYS A 1 95 ? -2.506 -5.91 -6.188 1 95.38 95 LYS A N 1
ATOM 769 C CA . LYS A 1 95 ? -2.248 -6.547 -4.902 1 95.38 95 LYS A CA 1
ATOM 770 C C . LYS A 1 95 ? -1.872 -8.016 -5.082 1 95.38 95 LYS A C 1
ATOM 772 O O . LYS A 1 95 ? -1.126 -8.57 -4.273 1 95.38 95 LYS A O 1
ATOM 777 N N . ASP A 1 96 ? -2.555 -8.57 -6.148 1 96.44 96 ASP A N 1
ATOM 778 C CA . ASP A 1 96 ? -2.197 -9.945 -6.473 1 96.44 96 ASP A CA 1
ATOM 779 C C . ASP A 1 96 ? -2.842 -10.391 -7.785 1 96.44 96 ASP A C 1
ATOM 781 O O . ASP A 1 96 ? -3.812 -9.781 -8.242 1 96.44 96 ASP A O 1
ATOM 785 N N . GLU A 1 97 ? -2.213 -11.359 -8.352 1 97.38 97 GLU A N 1
ATOM 786 C CA . GLU A 1 97 ? -2.805 -12.164 -9.414 1 97.38 97 GLU A CA 1
ATOM 787 C C . GLU A 1 97 ? -3.402 -13.453 -8.867 1 97.38 97 GLU A C 1
ATOM 789 O O . GLU A 1 97 ? -2.723 -14.211 -8.18 1 97.38 97 GLU A O 1
ATOM 794 N N . THR A 1 98 ? -4.703 -13.711 -9.242 1 98.12 98 THR A N 1
ATOM 795 C CA . THR A 1 98 ? -5.348 -14.844 -8.578 1 98.12 98 THR A CA 1
ATOM 796 C C . THR A 1 98 ? -6.133 -15.68 -9.578 1 98.12 98 THR A C 1
ATOM 798 O O . THR A 1 98 ? -6.391 -15.242 -10.703 1 98.12 98 THR A O 1
ATOM 801 N N . LEU A 1 99 ? -6.344 -16.906 -9.211 1 98.25 99 LEU A N 1
ATOM 802 C CA . LEU A 1 99 ? -7.324 -17.797 -9.836 1 98.25 99 LEU A CA 1
ATOM 803 C C . LEU A 1 99 ? -8.492 -18.062 -8.898 1 98.25 99 LEU A C 1
ATOM 805 O O . LEU A 1 99 ? -8.289 -18.516 -7.766 1 98.25 99 LEU A O 1
ATOM 809 N N . VAL A 1 100 ? -9.719 -17.734 -9.344 1 98.69 100 VAL A N 1
ATOM 810 C CA . VAL A 1 100 ? -10.898 -17.984 -8.523 1 98.69 100 VAL A CA 1
ATOM 811 C C . VAL A 1 100 ? -11.742 -19.094 -9.148 1 98.69 100 VAL A C 1
ATOM 813 O O . VAL A 1 100 ? -12.281 -18.938 -10.242 1 98.69 100 VAL A O 1
ATOM 816 N N . PHE A 1 101 ? -11.898 -20.219 -8.43 1 98.5 101 PHE A N 1
ATOM 817 C CA . PHE A 1 101 ? -12.734 -21.328 -8.867 1 98.5 101 PHE A CA 1
ATOM 818 C C . PHE A 1 101 ? -14.172 -21.141 -8.391 1 98.5 101 PHE A C 1
ATOM 820 O O . PHE A 1 101 ? -14.414 -20.953 -7.199 1 98.5 101 PHE A O 1
ATOM 827 N N . ASN A 1 102 ? -15.102 -21.141 -9.297 1 98.56 102 ASN A N 1
ATOM 828 C CA . ASN A 1 102 ? -16.484 -21.422 -8.953 1 98.56 102 ASN A CA 1
ATOM 829 C C . ASN A 1 102 ? -16.703 -22.891 -8.578 1 98.56 102 ASN A C 1
ATOM 831 O O . ASN A 1 102 ? -16.625 -23.766 -9.438 1 98.56 102 ASN A O 1
ATOM 835 N N . MET A 1 103 ? -17 -23.156 -7.312 1 98 103 MET A N 1
ATOM 836 C CA . MET A 1 103 ? -17.125 -24.531 -6.84 1 98 103 MET A CA 1
ATOM 837 C C . MET A 1 103 ? -18.578 -25 -6.891 1 98 103 MET A C 1
ATOM 839 O O . MET A 1 103 ? -18.859 -26.172 -6.645 1 98 103 MET A O 1
ATOM 843 N N . GLY A 1 104 ? -19.484 -24.094 -7.172 1 97.12 104 GLY A N 1
ATOM 844 C CA . GLY A 1 104 ? -20.922 -24.344 -7.047 1 97.12 104 GLY A CA 1
ATOM 845 C C . GLY A 1 104 ? -21.438 -24.094 -5.648 1 97.12 104 GLY A C 1
ATOM 846 O O . GLY A 1 104 ? -20.672 -23.906 -4.707 1 97.12 104 GLY A O 1
ATOM 847 N N . ASN A 1 105 ? -22.797 -23.875 -5.566 1 96.81 105 ASN A N 1
ATOM 848 C CA . ASN A 1 105 ? -23.5 -23.75 -4.293 1 96.81 105 ASN A CA 1
ATOM 849 C C . ASN A 1 105 ? -22.953 -22.578 -3.479 1 96.81 105 ASN A C 1
ATOM 851 O O . ASN A 1 105 ? -22.641 -22.719 -2.297 1 96.81 105 ASN A O 1
ATOM 855 N N . ASP A 1 106 ? -22.734 -21.453 -4.105 1 97.81 106 ASP A N 1
ATOM 856 C CA . ASP A 1 106 ? -22.312 -20.203 -3.492 1 97.81 106 ASP A CA 1
ATOM 857 C C . ASP A 1 106 ? -20.969 -20.375 -2.775 1 97.81 106 ASP A C 1
ATOM 859 O O . ASP A 1 106 ? -20.766 -19.812 -1.691 1 97.81 106 ASP A O 1
ATOM 863 N N . THR A 1 107 ? -20.156 -21.234 -3.332 1 98.44 107 THR A N 1
ATOM 864 C CA . THR A 1 107 ? -18.828 -21.484 -2.787 1 98.44 107 THR A CA 1
ATOM 865 C C . THR A 1 107 ? -17.75 -21.234 -3.846 1 98.44 107 THR A C 1
ATOM 867 O O . THR A 1 107 ? -17.891 -21.672 -4.992 1 98.44 107 THR A O 1
ATOM 870 N N . TYR A 1 108 ? -16.766 -20.516 -3.453 1 98.75 108 TYR A N 1
ATOM 871 C CA . TYR A 1 108 ? -15.664 -20.188 -4.34 1 98.75 108 TYR A CA 1
ATOM 872 C C . TYR A 1 108 ? -14.328 -20.422 -3.654 1 98.75 108 TYR A C 1
ATOM 874 O O . TYR A 1 108 ? -14.211 -20.266 -2.438 1 98.75 108 TYR A O 1
ATOM 882 N N . MET A 1 109 ? -13.32 -20.828 -4.367 1 98.75 109 MET A N 1
ATOM 883 C CA . MET A 1 109 ? -11.953 -20.969 -3.873 1 98.75 109 MET A CA 1
ATOM 884 C C . MET A 1 109 ? -10.992 -20.078 -4.66 1 98.75 109 MET A C 1
ATOM 886 O O . MET A 1 109 ? -10.93 -20.172 -5.887 1 98.75 109 MET A O 1
ATOM 890 N N . MET A 1 110 ? -10.336 -19.219 -3.98 1 98.81 110 MET A N 1
ATOM 891 C CA . MET A 1 110 ? -9.297 -18.391 -4.59 1 98.81 110 MET A CA 1
ATOM 892 C C . MET A 1 110 ? -7.914 -18.969 -4.32 1 98.81 110 MET A C 1
ATOM 894 O O . MET A 1 110 ? -7.598 -19.344 -3.188 1 98.81 110 MET A O 1
ATOM 898 N N . VAL A 1 111 ? -7.148 -19.125 -5.328 1 98.75 111 VAL A N 1
ATOM 899 C CA . VAL A 1 111 ? -5.727 -19.438 -5.223 1 98.75 111 VAL A CA 1
ATOM 900 C C . VAL A 1 111 ? -4.898 -18.188 -5.465 1 98.75 111 VAL A C 1
ATOM 902 O O . VAL A 1 111 ? -5.07 -17.5 -6.48 1 98.75 111 VAL A O 1
ATOM 905 N N . CYS A 1 112 ? -4.094 -17.812 -4.516 1 97.5 112 CYS A N 1
ATOM 906 C CA . CYS A 1 112 ? -3.314 -16.594 -4.625 1 97.5 112 CYS A CA 1
ATOM 907 C C . CYS A 1 112 ? -1.836 -16.859 -4.371 1 97.5 112 CYS A C 1
ATOM 909 O O . CYS A 1 112 ? -1.448 -18 -4.082 1 97.5 112 CYS A O 1
ATOM 911 N N . ASP A 1 113 ? -1.038 -15.844 -4.578 1 96.5 113 ASP A N 1
ATOM 912 C CA . ASP A 1 113 ? 0.411 -15.992 -4.484 1 96.5 113 ASP A CA 1
ATOM 913 C C . ASP A 1 113 ? 0.858 -16.094 -3.027 1 96.5 113 ASP A C 1
ATOM 915 O O . ASP A 1 113 ? 0.236 -15.508 -2.139 1 96.5 113 ASP A O 1
ATOM 919 N N . SER A 1 114 ? 1.964 -16.75 -2.885 1 94.19 114 SER A N 1
ATOM 920 C CA . SER A 1 114 ? 2.535 -16.984 -1.563 1 94.19 114 SER A CA 1
ATOM 921 C C . SER A 1 114 ? 2.902 -15.672 -0.873 1 94.19 114 SER A C 1
ATOM 923 O O . SER A 1 114 ? 2.82 -15.57 0.353 1 94.19 114 SER A O 1
ATOM 925 N N . ASP A 1 115 ? 3.197 -14.656 -1.641 1 91.12 115 ASP A N 1
ATOM 926 C CA . ASP A 1 115 ? 3.633 -13.359 -1.117 1 91.12 115 ASP A CA 1
ATOM 927 C C . ASP A 1 115 ? 2.436 -12.477 -0.769 1 91.12 115 ASP A C 1
ATOM 929 O O . ASP A 1 115 ? 2.588 -11.445 -0.118 1 91.12 115 ASP A O 1
ATOM 933 N N . ALA A 1 116 ? 1.267 -12.992 -1.066 1 93.44 116 ALA A N 1
ATOM 934 C CA . ALA A 1 116 ? 0.159 -12.039 -1.019 1 93.44 116 ALA A CA 1
ATOM 935 C C . ALA A 1 116 ? -0.91 -12.492 -0.029 1 93.44 116 ALA A C 1
ATOM 937 O O . ALA A 1 116 ? -1.764 -11.703 0.377 1 93.44 116 ALA A O 1
ATOM 938 N N . PHE A 1 117 ? -0.922 -13.695 0.357 1 95.12 117 PHE A N 1
ATOM 939 C CA . PHE A 1 117 ? -2.111 -14.242 1.003 1 95.12 117 PHE A CA 1
ATOM 940 C C . PHE A 1 117 ? -2.375 -13.539 2.33 1 95.12 117 PHE A C 1
ATOM 942 O O . PHE A 1 117 ? -3.529 -13.312 2.701 1 95.12 117 PHE A O 1
ATOM 949 N N . GLU A 1 118 ? -1.345 -13.188 3.08 1 93.38 118 GLU A N 1
ATOM 950 C CA . GLU A 1 118 ? -1.565 -12.492 4.344 1 93.38 118 GLU A CA 1
ATOM 951 C C . GLU A 1 118 ? -2.17 -11.109 4.117 1 93.38 118 GLU A C 1
ATOM 953 O O . GLU A 1 118 ? -3.092 -10.711 4.828 1 93.38 118 GLU A O 1
ATOM 958 N N . LYS A 1 119 ? -1.628 -10.445 3.178 1 93.31 119 LYS A N 1
ATOM 959 C CA . LYS A 1 119 ? -2.141 -9.133 2.797 1 93.31 119 LYS A CA 1
ATOM 960 C C . LYS A 1 119 ? -3.59 -9.227 2.324 1 93.31 119 LYS A C 1
ATOM 962 O O . LYS A 1 119 ? -4.418 -8.383 2.678 1 93.31 119 LYS A O 1
ATOM 967 N N . LEU A 1 120 ? -3.85 -10.195 1.556 1 96.81 120 LEU A N 1
ATOM 968 C CA . LEU A 1 120 ? -5.199 -10.367 1.028 1 96.81 120 LEU A CA 1
ATOM 969 C C . LEU A 1 120 ? -6.176 -10.734 2.143 1 96.81 120 LEU A C 1
ATOM 971 O O . LEU A 1 120 ? -7.328 -10.297 2.131 1 96.81 120 LEU A O 1
ATOM 975 N N . ASP A 1 121 ? -5.727 -11.57 3.041 1 96.81 121 ASP A N 1
ATOM 976 C CA . ASP A 1 121 ? -6.559 -11.914 4.188 1 96.81 121 ASP A CA 1
ATOM 977 C C . ASP A 1 121 ? -7.004 -10.656 4.941 1 96.81 121 ASP A C 1
ATOM 979 O O . ASP A 1 121 ? -8.195 -10.477 5.203 1 96.81 121 ASP A O 1
ATOM 983 N N . ALA A 1 122 ? -6.055 -9.82 5.246 1 96.19 122 ALA A N 1
ATOM 984 C CA . ALA A 1 122 ? -6.348 -8.57 5.938 1 96.19 122 ALA A CA 1
ATOM 985 C C . ALA A 1 122 ? -7.254 -7.676 5.09 1 96.19 122 ALA A C 1
ATOM 987 O O . ALA A 1 122 ? -8.195 -7.074 5.605 1 96.19 122 ALA A O 1
ATOM 988 N N . TRP A 1 123 ? -6.988 -7.582 3.822 1 96.81 123 TRP A N 1
ATOM 989 C CA . TRP A 1 123 ? -7.703 -6.742 2.871 1 96.81 123 TRP A CA 1
ATOM 990 C C . TRP A 1 123 ? -9.172 -7.148 2.781 1 96.81 123 TRP A C 1
ATOM 992 O O . TRP A 1 123 ? -10.062 -6.324 2.984 1 96.81 123 TRP A O 1
ATOM 1002 N N . PHE A 1 124 ? -9.453 -8.445 2.574 1 98.44 124 PHE A N 1
ATOM 1003 C CA . PHE A 1 124 ? -10.812 -8.945 2.428 1 98.44 124 PHE A CA 1
ATOM 1004 C C . PHE A 1 124 ? -11.602 -8.773 3.723 1 98.44 124 PHE A C 1
ATOM 1006 O O . PHE A 1 124 ? -12.766 -8.383 3.701 1 98.44 124 PHE A O 1
ATOM 1013 N N . ASN A 1 125 ? -10.969 -9.055 4.781 1 97.62 125 ASN A N 1
ATOM 1014 C CA . ASN A 1 125 ? -11.672 -8.961 6.059 1 97.62 125 ASN A CA 1
ATOM 1015 C C . ASN A 1 125 ? -11.977 -7.508 6.422 1 97.62 125 ASN A C 1
ATOM 1017 O O . ASN A 1 125 ? -13.016 -7.223 7.016 1 97.62 125 ASN A O 1
ATOM 1021 N N . ALA A 1 126 ? -11.07 -6.59 6.113 1 97.25 126 ALA A N 1
ATOM 1022 C CA . ALA A 1 126 ? -11.352 -5.172 6.344 1 97.25 126 ALA A CA 1
ATOM 1023 C C . ALA A 1 126 ? -12.555 -4.711 5.531 1 97.25 126 ALA A C 1
ATOM 1025 O O . ALA A 1 126 ? -13.43 -4.004 6.047 1 97.25 126 ALA A O 1
ATOM 1026 N N . ILE A 1 127 ? -12.594 -5.074 4.273 1 97.81 127 ILE A N 1
ATOM 1027 C CA . ILE A 1 127 ? -13.711 -4.715 3.404 1 97.81 127 ILE A CA 1
ATOM 1028 C C . ILE A 1 127 ?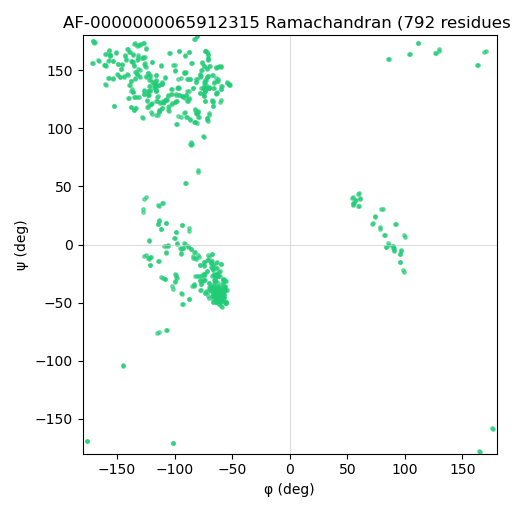 -15 -5.312 3.951 1 97.81 127 ILE A C 1
ATOM 1030 O O . ILE A 1 127 ? -16.016 -4.617 4.07 1 97.81 127 ILE A O 1
ATOM 1034 N N . LYS A 1 128 ? -14.977 -6.621 4.309 1 98.19 128 LYS A N 1
ATOM 1035 C CA . LYS A 1 128 ? -16.156 -7.305 4.844 1 98.19 128 LYS A CA 1
ATOM 1036 C C . LYS A 1 128 ? -16.656 -6.621 6.109 1 98.19 128 LYS A C 1
ATOM 1038 O O . LYS A 1 128 ? -17.859 -6.391 6.262 1 98.19 128 LYS A O 1
ATOM 1043 N N . ARG A 1 129 ? -15.766 -6.309 7.016 1 97 129 ARG A N 1
ATOM 1044 C CA . ARG A 1 129 ? -16.141 -5.656 8.266 1 97 129 ARG A CA 1
ATOM 1045 C C . ARG A 1 129 ? -16.781 -4.297 7.996 1 97 129 ARG A C 1
ATOM 1047 O O . ARG A 1 129 ? -17.734 -3.91 8.68 1 97 129 ARG A O 1
ATOM 1054 N N . GLY A 1 130 ? -16.203 -3.551 7.047 1 96.12 130 GLY A N 1
ATOM 1055 C CA . GLY A 1 130 ? -16.812 -2.291 6.656 1 96.12 130 GLY A CA 1
ATOM 1056 C C . GLY A 1 130 ? -18.25 -2.445 6.18 1 96.12 130 GLY A C 1
ATOM 1057 O O . GLY A 1 130 ? -19.125 -1.66 6.559 1 96.12 130 GLY A O 1
ATOM 1058 N N . ILE A 1 131 ? -18.453 -3.445 5.398 1 96.88 131 ILE A N 1
ATOM 1059 C CA . ILE A 1 131 ? -19.797 -3.734 4.887 1 96.88 131 ILE A CA 1
ATOM 1060 C C . ILE A 1 131 ? -20.719 -4.117 6.039 1 96.88 131 ILE A C 1
ATOM 1062 O O . ILE A 1 131 ? -21.859 -3.633 6.117 1 96.88 131 ILE A O 1
ATOM 1066 N N . GLU A 1 132 ? -20.234 -4.945 6.945 1 95.81 132 GLU A N 1
ATOM 1067 C CA . GLU A 1 132 ? -21.031 -5.449 8.062 1 95.81 132 GLU A CA 1
ATOM 1068 C C . GLU A 1 132 ? -21.422 -4.324 9.008 1 95.81 132 GLU A C 1
ATOM 1070 O O . GLU A 1 132 ? -22.453 -4.414 9.695 1 95.81 132 GLU A O 1
ATOM 1075 N N . LYS A 1 133 ? -20.672 -3.32 9.031 1 93 133 LYS A N 1
ATOM 1076 C CA . LYS A 1 133 ? -20.938 -2.193 9.914 1 93 133 LYS A CA 1
ATOM 1077 C C . LYS A 1 133 ? -22.219 -1.46 9.492 1 93 133 LYS A C 1
ATOM 1079 O O . LYS A 1 133 ? -22.891 -0.853 10.328 1 93 133 LYS A O 1
ATOM 1084 N N . PHE A 1 134 ? -22.594 -1.501 8.297 1 93.5 134 PHE A N 1
ATOM 1085 C CA . PHE A 1 134 ? -23.703 -0.693 7.797 1 93.5 134 PHE A CA 1
ATOM 1086 C C . PHE A 1 134 ? -24.781 -1.576 7.191 1 93.5 134 PHE A C 1
ATOM 1088 O O . PHE A 1 134 ? -25.734 -1.073 6.598 1 93.5 134 PHE A O 1
ATOM 1095 N N . GLY A 1 135 ? -24.594 -2.836 7.277 1 89.94 135 GLY A N 1
ATOM 1096 C CA . GLY A 1 135 ? -25.578 -3.779 6.754 1 89.94 135 GLY A CA 1
ATOM 1097 C C . GLY A 1 135 ? -25.219 -5.227 7.031 1 89.94 135 GLY A C 1
ATOM 1098 O O . GLY A 1 135 ? -24.375 -5.512 7.895 1 89.94 135 GLY A O 1
ATOM 1099 N N . ASP A 1 136 ? -25.953 -6.098 6.387 1 91.75 136 ASP A N 1
ATOM 1100 C CA . ASP A 1 136 ? -25.719 -7.523 6.559 1 91.75 136 ASP A CA 1
ATOM 1101 C C . ASP A 1 136 ? -25.141 -8.141 5.285 1 91.75 136 ASP A C 1
ATOM 1103 O O . ASP A 1 136 ? -25.516 -7.742 4.18 1 91.75 136 ASP A O 1
ATOM 1107 N N . ILE A 1 137 ? -24.234 -8.992 5.516 1 96.44 137 ILE A N 1
ATOM 1108 C CA . ILE A 1 137 ? -23.656 -9.727 4.395 1 96.44 137 ILE A CA 1
ATOM 1109 C C . ILE A 1 137 ? -23.547 -11.211 4.746 1 96.44 137 ILE A C 1
ATOM 1111 O O . ILE A 1 137 ? -23.062 -11.562 5.82 1 96.44 137 ILE A O 1
ATOM 1115 N N . ASP A 1 138 ? -24.094 -12.086 3.895 1 98.38 138 ASP A N 1
ATOM 1116 C CA . ASP A 1 138 ? -23.922 -13.523 4.031 1 98.38 138 ASP A CA 1
ATOM 1117 C C . ASP A 1 138 ? -22.641 -14 3.344 1 98.38 138 ASP A C 1
ATOM 1119 O O . ASP A 1 138 ? -22.672 -14.383 2.172 1 98.38 138 ASP A O 1
ATOM 1123 N N . LEU A 1 139 ? -21.562 -13.93 4.102 1 98.62 139 LEU A N 1
ATOM 1124 C CA . LEU A 1 139 ? -20.25 -14.242 3.543 1 98.62 139 LEU A CA 1
ATOM 1125 C C . LEU A 1 139 ? -19.312 -14.742 4.625 1 98.62 139 LEU A C 1
ATOM 1127 O O . LEU A 1 139 ? -19.094 -14.062 5.633 1 98.62 139 LEU A O 1
ATOM 1131 N N . GLU A 1 140 ? -18.875 -15.891 4.473 1 98.75 140 GLU A N 1
ATOM 1132 C CA . GLU A 1 140 ? -17.766 -16.438 5.258 1 98.75 140 GLU A CA 1
ATOM 1133 C C . GLU A 1 140 ? -16.5 -16.516 4.426 1 98.75 140 GLU A C 1
ATOM 1135 O O . GLU A 1 140 ? -16.516 -16.953 3.277 1 98.75 140 GLU A O 1
ATOM 1140 N N . ILE A 1 141 ? -15.438 -15.984 4.926 1 98.81 141 ILE A N 1
ATOM 1141 C CA . ILE A 1 141 ? -14.117 -16.078 4.297 1 98.81 141 ILE A CA 1
ATOM 1142 C C . ILE A 1 141 ? -13.195 -16.922 5.16 1 98.81 141 ILE A C 1
ATOM 1144 O O . ILE A 1 141 ? -12.953 -16.609 6.328 1 98.81 141 ILE A O 1
ATOM 1148 N N . GLU A 1 142 ? -12.688 -17.953 4.621 1 98.62 142 GLU A N 1
ATOM 1149 C CA . GLU A 1 142 ? -11.789 -18.844 5.359 1 98.62 142 GLU A CA 1
ATOM 1150 C C . GLU A 1 142 ? -10.422 -18.938 4.68 1 98.62 142 GLU A C 1
ATOM 1152 O O . GLU A 1 142 ? -10.336 -19.297 3.506 1 98.62 142 GLU A O 1
ATOM 1157 N N . ASN A 1 143 ? -9.375 -18.562 5.402 1 97.94 143 ASN A N 1
ATOM 1158 C CA . ASN A 1 143 ? -8.008 -18.75 4.941 1 97.94 143 ASN A CA 1
ATOM 1159 C C . ASN A 1 143 ? -7.535 -20.188 5.16 1 97.94 143 ASN A C 1
ATOM 1161 O O . ASN A 1 143 ? -7.312 -20.609 6.297 1 97.94 143 ASN A O 1
ATOM 1165 N N . LYS A 1 144 ? -7.359 -20.969 4.074 1 98.31 144 LYS A N 1
ATOM 1166 C CA . LYS A 1 144 ? -7.02 -22.391 4.137 1 98.31 144 LYS A CA 1
ATOM 1167 C C . LYS A 1 144 ? -5.574 -22.625 3.713 1 98.31 144 LYS A C 1
ATOM 1169 O O . LYS A 1 144 ? -5.184 -23.766 3.436 1 98.31 144 LYS A O 1
ATOM 1174 N N . THR A 1 145 ? -4.77 -21.609 3.723 1 97.69 145 THR A N 1
ATOM 1175 C CA . THR A 1 145 ? -3.426 -21.641 3.16 1 97.69 145 THR A CA 1
ATOM 1176 C C . THR A 1 145 ? -2.596 -22.75 3.803 1 97.69 145 THR A C 1
ATOM 1178 O O . THR A 1 145 ? -1.87 -23.469 3.113 1 97.69 145 THR A O 1
ATOM 1181 N N . TYR A 1 146 ? -2.727 -22.938 5.066 1 97.88 146 TYR A N 1
ATOM 1182 C CA . TYR A 1 146 ? -1.883 -23.891 5.773 1 97.88 146 TYR A CA 1
ATOM 1183 C C . TYR A 1 146 ? -2.557 -25.266 5.852 1 97.88 146 TYR A C 1
ATOM 1185 O O . TYR A 1 146 ? -1.96 -26.234 6.336 1 97.88 146 TYR A O 1
ATOM 1193 N N . ASP A 1 147 ? -3.803 -25.344 5.336 1 98.5 147 ASP A N 1
ATOM 1194 C CA . ASP A 1 147 ? -4.594 -26.562 5.469 1 98.5 147 ASP A CA 1
ATOM 1195 C C . ASP A 1 147 ? -4.695 -27.297 4.137 1 98.5 147 ASP A C 1
ATOM 1197 O O . ASP A 1 147 ? -5.188 -28.438 4.078 1 98.5 147 ASP A O 1
ATOM 1201 N N . MET A 1 148 ? -4.207 -26.656 3.092 1 98.5 148 MET A N 1
ATOM 1202 C CA . MET A 1 148 ? -4.379 -27.203 1.751 1 98.5 148 MET A CA 1
ATOM 1203 C C . MET A 1 148 ? -3.033 -27.594 1.146 1 98.5 148 MET A C 1
ATOM 1205 O O . MET A 1 148 ? -2.084 -26.812 1.174 1 98.5 148 MET A O 1
ATOM 1209 N N . ALA A 1 149 ? -2.953 -28.812 0.683 1 98.75 149 ALA A N 1
ATOM 1210 C CA . ALA A 1 149 ? -1.848 -29.203 -0.187 1 98.75 149 ALA A CA 1
ATOM 1211 C C . ALA A 1 149 ? -2.189 -28.953 -1.653 1 98.75 149 ALA A C 1
ATOM 1213 O O . ALA A 1 149 ? -3.338 -29.125 -2.066 1 98.75 149 ALA A O 1
ATOM 1214 N N . MET A 1 150 ? -1.245 -28.531 -2.387 1 98.88 150 MET A N 1
ATOM 1215 C CA . MET A 1 150 ? -1.381 -28.25 -3.812 1 98.88 150 MET A CA 1
ATOM 1216 C C . MET A 1 150 ? -0.168 -28.75 -4.586 1 98.88 150 MET A C 1
ATOM 1218 O O . MET A 1 150 ? 0.965 -28.359 -4.301 1 98.88 150 MET A O 1
ATOM 1222 N N . PHE A 1 151 ? -0.348 -29.672 -5.496 1 98.94 151 PHE A N 1
ATOM 1223 C CA . PHE A 1 151 ? 0.714 -30.156 -6.363 1 98.94 151 PHE A CA 1
ATOM 1224 C C . PHE A 1 151 ? 0.425 -29.828 -7.82 1 98.94 151 PHE A C 1
ATOM 1226 O O . PHE A 1 151 ? -0.729 -29.844 -8.25 1 98.94 151 PHE A O 1
ATOM 1233 N N . SER A 1 152 ? 1.39 -29.469 -8.539 1 98.88 152 SER A N 1
ATOM 1234 C CA . SER A 1 152 ? 1.311 -29.156 -9.961 1 98.88 152 SER A CA 1
ATOM 1235 C C . SER A 1 152 ? 2.072 -30.188 -10.797 1 98.88 152 SER A C 1
ATOM 1237 O O . SER A 1 152 ? 3.279 -30.359 -10.617 1 98.88 152 SER A O 1
ATOM 1239 N N . ILE A 1 153 ? 1.386 -30.906 -11.602 1 98.88 153 ILE A N 1
ATOM 1240 C CA . ILE A 1 153 ? 1.965 -31.875 -12.523 1 98.88 153 ILE A CA 1
ATOM 1241 C C . ILE A 1 153 ? 1.927 -31.312 -13.945 1 98.88 153 ILE A C 1
ATOM 1243 O O . ILE A 1 153 ? 0.85 -31.109 -14.508 1 98.88 153 ILE A O 1
ATOM 1247 N N . GLN A 1 154 ? 3.072 -31.141 -14.562 1 98.69 154 GLN A N 1
ATOM 1248 C CA . GLN A 1 154 ? 3.186 -30.344 -15.773 1 98.69 154 GLN A CA 1
ATOM 1249 C C . GLN A 1 154 ? 4.035 -31.047 -16.828 1 98.69 154 GLN A C 1
ATOM 1251 O O . GLN A 1 154 ? 5.051 -31.672 -16.5 1 98.69 154 GLN A O 1
ATOM 1256 N N . GLY A 1 155 ? 3.664 -30.922 -18.062 1 98.12 155 GLY A N 1
ATOM 1257 C CA . GLY A 1 155 ? 4.367 -31.5 -19.203 1 98.12 155 GLY A CA 1
ATOM 1258 C C . GLY A 1 155 ? 3.461 -32.281 -20.125 1 98.12 155 GLY A C 1
ATOM 1259 O O . GLY A 1 155 ? 2.318 -32.594 -19.781 1 98.12 155 GLY A O 1
ATOM 1260 N N . PRO A 1 156 ? 3.98 -32.625 -21.312 1 97.12 156 PRO A N 1
ATOM 1261 C CA . PRO A 1 156 ? 3.15 -33.312 -22.297 1 97.12 156 PRO A CA 1
ATOM 1262 C C . PRO A 1 156 ? 2.67 -34.656 -21.797 1 97.12 156 PRO A C 1
ATOM 1264 O O . PRO A 1 156 ? 1.597 -35.125 -22.203 1 97.12 156 PRO A O 1
ATOM 1267 N N . LYS A 1 157 ? 3.371 -35.312 -20.906 1 97.56 157 LYS A N 1
ATOM 1268 C CA . LYS A 1 157 ? 3.006 -36.625 -20.422 1 97.56 157 LYS A CA 1
ATOM 1269 C C . LYS A 1 157 ? 2.115 -36.562 -19.188 1 97.56 157 LYS A C 1
ATOM 1271 O O . LYS A 1 157 ? 1.7 -37.562 -18.641 1 97.56 157 LYS A O 1
ATOM 1276 N N . ALA A 1 158 ? 1.803 -35.344 -18.766 1 98.06 158 ALA A N 1
ATOM 1277 C CA . ALA A 1 158 ? 0.879 -35.188 -17.641 1 98.06 158 ALA A CA 1
ATOM 1278 C C . ALA A 1 158 ? -0.496 -35.75 -17.969 1 98.06 158 ALA A C 1
ATOM 1280 O O . ALA A 1 158 ? -1.185 -36.281 -17.094 1 98.06 158 ALA A O 1
ATOM 1281 N N . ARG A 1 159 ? -0.887 -35.594 -19.219 1 97 159 ARG A N 1
ATOM 1282 C CA . ARG A 1 159 ? -2.168 -36.156 -19.656 1 97 159 ARG A CA 1
ATOM 1283 C C . ARG A 1 159 ? -2.236 -37.656 -19.422 1 97 159 ARG A C 1
ATOM 1285 O O . ARG A 1 159 ? -3.221 -38.156 -18.875 1 97 159 ARG A O 1
ATOM 1292 N N . ASP A 1 160 ? -1.206 -38.344 -19.766 1 97.38 160 ASP A N 1
ATOM 1293 C CA . ASP A 1 160 ? -1.154 -39.812 -19.594 1 97.38 160 ASP A CA 1
ATOM 1294 C C . ASP A 1 160 ? -1.188 -40.188 -18.109 1 97.38 160 ASP A C 1
ATOM 1296 O O . ASP A 1 160 ? -1.859 -41.125 -17.734 1 97.38 160 ASP A O 1
ATOM 1300 N N . LEU A 1 161 ? -0.501 -39.438 -17.438 1 98 161 LEU A N 1
ATOM 1301 C CA . LEU A 1 161 ? -0.447 -39.688 -15.992 1 98 161 LEU A CA 1
ATOM 1302 C C . LEU A 1 161 ? -1.813 -39.469 -15.352 1 98 161 LEU A C 1
ATOM 1304 O O . LEU A 1 161 ? -2.238 -40.25 -14.5 1 98 161 LEU A O 1
ATOM 1308 N N . ALA A 1 162 ? -2.508 -38.406 -15.68 1 98.12 162 ALA A N 1
ATOM 1309 C CA . ALA A 1 162 ? -3.844 -38.156 -15.156 1 98.12 162 ALA A CA 1
ATOM 1310 C C . ALA A 1 162 ? -4.809 -39.281 -15.508 1 98.12 162 ALA A C 1
ATOM 1312 O O . ALA A 1 162 ? -5.641 -39.656 -14.688 1 98.12 162 ALA A O 1
ATOM 1313 N N . LYS A 1 163 ? -4.727 -39.75 -16.734 1 97.69 163 LYS A N 1
ATOM 1314 C CA . LYS A 1 163 ? -5.57 -40.875 -17.172 1 97.69 163 LYS A CA 1
ATOM 1315 C C . LYS A 1 163 ? -5.32 -42.094 -16.312 1 97.69 163 LYS A C 1
ATOM 1317 O O . LYS A 1 163 ? -6.266 -42.781 -15.906 1 97.69 163 LYS A O 1
ATOM 1322 N N . GLU A 1 164 ? -4.121 -42.312 -16.109 1 97.75 164 GLU A N 1
ATOM 1323 C CA . GLU A 1 164 ? -3.742 -43.5 -15.336 1 97.75 164 GLU A CA 1
ATOM 1324 C C . GLU A 1 164 ? -4.207 -43.406 -13.883 1 97.75 164 GLU A C 1
ATOM 1326 O O . GLU A 1 164 ? -4.738 -44.344 -13.32 1 97.75 164 GLU A O 1
ATOM 1331 N N . LEU A 1 165 ? -4.039 -42.281 -13.273 1 98.19 165 LEU A N 1
ATOM 1332 C CA . LEU A 1 165 ? -4.262 -42.094 -11.844 1 98.19 165 LEU A CA 1
ATOM 1333 C C . LEU A 1 165 ? -5.738 -41.844 -11.547 1 98.19 165 LEU A C 1
ATOM 1335 O O . LEU A 1 165 ? -6.25 -42.312 -10.516 1 98.19 165 LEU A O 1
ATOM 1339 N N . PHE A 1 166 ? -6.41 -41.125 -12.492 1 97.69 166 PHE A N 1
ATOM 1340 C CA . PHE A 1 166 ? -7.738 -40.625 -12.148 1 97.69 166 PHE A CA 1
ATOM 1341 C C . PHE A 1 166 ? -8.766 -41.062 -13.195 1 97.69 166 PHE A C 1
ATOM 1343 O O . PHE A 1 166 ? -9.961 -40.844 -13.023 1 97.69 166 PHE A O 1
ATOM 1350 N N . GLY A 1 167 ? -8.336 -41.625 -14.312 1 96.75 167 GLY A N 1
ATOM 1351 C CA . GLY A 1 167 ? -9.242 -42.031 -15.383 1 96.75 167 GLY A CA 1
ATOM 1352 C C . GLY A 1 167 ? -9.773 -40.844 -16.172 1 96.75 167 GLY A C 1
ATOM 1353 O O . GLY A 1 167 ? -10.859 -40.938 -16.766 1 96.75 167 GLY A O 1
ATOM 1354 N N . ILE A 1 168 ? -9.023 -39.812 -16.141 1 95.69 168 ILE A N 1
ATOM 1355 C CA . ILE A 1 168 ? -9.5 -38.594 -16.812 1 95.69 168 ILE A CA 1
ATOM 1356 C C . ILE A 1 168 ? -8.492 -38.156 -17.875 1 95.69 168 ILE A C 1
ATOM 1358 O O . ILE A 1 168 ? -7.281 -38.219 -17.656 1 95.69 168 ILE A O 1
ATOM 1362 N N . ASP A 1 169 ? -9.031 -37.781 -19.062 1 96.81 169 ASP A N 1
ATOM 1363 C CA . ASP A 1 169 ? -8.227 -37.062 -20.047 1 96.81 169 ASP A CA 1
ATOM 1364 C C . ASP A 1 169 ? -8.32 -35.562 -19.844 1 96.81 169 ASP A C 1
ATOM 1366 O O . ASP A 1 169 ? -9.344 -34.969 -20.141 1 96.81 169 ASP A O 1
ATOM 1370 N N . ILE A 1 170 ? -7.266 -34.938 -19.391 1 96.38 170 ILE A N 1
ATOM 1371 C CA . ILE A 1 170 ? -7.309 -33.531 -19.031 1 96.38 170 ILE A CA 1
ATOM 1372 C C . ILE A 1 170 ? -7.547 -32.688 -20.281 1 96.38 170 ILE A C 1
ATOM 1374 O O . ILE A 1 170 ? -7.945 -31.531 -20.203 1 96.38 170 ILE A O 1
ATOM 1378 N N . ASN A 1 171 ? -7.324 -33.25 -21.438 1 95.44 171 ASN A N 1
ATOM 1379 C CA . ASN A 1 171 ? -7.598 -32.531 -22.672 1 95.44 171 ASN A CA 1
ATOM 1380 C C . ASN A 1 171 ? -9.094 -32.375 -22.922 1 95.44 171 ASN A C 1
ATOM 1382 O O . ASN A 1 171 ? -9.523 -31.609 -23.781 1 95.44 171 ASN A O 1
ATOM 1386 N N . ASP A 1 172 ? -9.883 -33.125 -22.172 1 95.31 172 ASP A N 1
ATOM 1387 C CA . ASP A 1 172 ? -11.336 -32.938 -22.25 1 95.31 172 ASP A CA 1
ATOM 1388 C C . ASP A 1 172 ? -11.789 -31.734 -21.438 1 95.31 172 ASP A C 1
ATOM 1390 O O . ASP A 1 172 ? -12.945 -31.312 -21.531 1 95.31 172 ASP A O 1
ATOM 1394 N N . LEU A 1 173 ? -10.914 -31.172 -20.672 1 95.88 173 LEU A N 1
ATOM 1395 C CA . LEU A 1 173 ? -11.172 -29.969 -19.891 1 95.88 173 LEU A CA 1
ATOM 1396 C C . LEU A 1 173 ? -10.641 -28.734 -20.609 1 95.88 173 LEU A C 1
ATOM 1398 O O . LEU A 1 173 ? -9.562 -28.781 -21.203 1 95.88 173 LEU A O 1
ATOM 1402 N N . TRP A 1 174 ? -11.398 -27.703 -20.656 1 94.38 174 TRP A N 1
ATOM 1403 C CA . TRP A 1 174 ? -10.812 -26.453 -21.094 1 94.38 174 TRP A CA 1
ATOM 1404 C C . TRP A 1 174 ? -9.875 -25.875 -20.031 1 94.38 174 TRP A C 1
ATOM 1406 O O . TRP A 1 174 ? -9.883 -26.328 -18.891 1 94.38 174 TRP A O 1
ATOM 1416 N N . TRP A 1 175 ? -9.078 -24.922 -20.406 1 94.69 175 TRP A N 1
ATOM 1417 C CA . TRP A 1 175 ? -8.102 -24.344 -19.484 1 94.69 175 TRP A CA 1
ATOM 1418 C C . TRP A 1 175 ? -8.781 -23.734 -18.281 1 94.69 175 TRP A C 1
ATOM 1420 O O . TRP A 1 175 ? -9.734 -22.953 -18.406 1 94.69 175 TRP A O 1
ATOM 1430 N N . PHE A 1 176 ? -8.445 -24.125 -17.094 1 96.31 176 PHE A N 1
ATOM 1431 C CA . PHE A 1 176 ? -8.906 -23.703 -15.773 1 96.31 176 PHE A CA 1
ATOM 1432 C C . PHE A 1 176 ? -10.219 -24.406 -15.414 1 96.31 176 PHE A C 1
ATOM 1434 O O . PHE A 1 176 ? -10.836 -24.094 -14.398 1 96.31 176 PHE A O 1
ATOM 1441 N N . GLN A 1 177 ? -10.633 -25.344 -16.203 1 97.75 177 GLN A N 1
ATOM 1442 C CA . GLN A 1 177 ? -11.727 -26.203 -15.742 1 97.75 177 GLN A CA 1
ATOM 1443 C C . GLN A 1 177 ? -11.242 -27.234 -14.727 1 97.75 177 GLN A C 1
ATOM 1445 O O . GLN A 1 177 ? -10.062 -27.609 -14.734 1 97.75 177 GLN A O 1
ATOM 1450 N N . ALA A 1 178 ? -12.148 -27.625 -13.812 1 98.06 178 ALA A N 1
ATOM 1451 C CA . ALA A 1 178 ? -11.766 -28.562 -12.766 1 98.06 178 ALA A CA 1
ATOM 1452 C C . ALA A 1 178 ? -12.828 -29.625 -12.562 1 98.06 178 ALA A C 1
ATOM 1454 O O . ALA A 1 178 ? -13.945 -29.516 -13.07 1 98.06 178 ALA A O 1
ATOM 1455 N N . LYS A 1 179 ? -12.391 -30.688 -11.891 1 97.31 179 LYS A N 1
ATOM 1456 C CA . LYS A 1 179 ? -13.258 -31.797 -11.523 1 97.31 179 LYS A CA 1
ATOM 1457 C C . LYS A 1 179 ? -12.875 -32.375 -10.156 1 97.31 179 LYS A C 1
ATOM 1459 O O . LYS A 1 179 ? -11.695 -32.375 -9.789 1 97.31 179 LYS A O 1
ATOM 1464 N N . GLU A 1 180 ? -13.922 -32.781 -9.477 1 97.38 180 GLU A N 1
ATOM 1465 C CA . GLU A 1 180 ? -13.633 -33.562 -8.266 1 97.38 180 GLU A CA 1
ATOM 1466 C C . GLU A 1 180 ? -13.188 -34.969 -8.617 1 97.38 180 GLU A C 1
ATOM 1468 O O . GLU A 1 180 ? -13.812 -35.656 -9.43 1 97.38 180 GLU A O 1
ATOM 1473 N N . VAL A 1 181 ? -12.062 -35.375 -8.008 1 98 181 VAL A N 1
ATOM 1474 C CA . VAL A 1 181 ? -11.523 -36.688 -8.234 1 98 181 VAL A CA 1
ATOM 1475 C C . VAL A 1 181 ? -11.109 -37.312 -6.902 1 98 181 VAL A C 1
ATOM 1477 O O . VAL A 1 181 ? -11.234 -36.688 -5.852 1 98 181 VAL A O 1
ATOM 1480 N N . GLU A 1 182 ? -10.758 -38.531 -7.016 1 97.88 182 GLU A N 1
ATOM 1481 C CA . GLU A 1 182 ? -10.336 -39.25 -5.824 1 97.88 182 GLU A CA 1
ATOM 1482 C C . GLU A 1 182 ? -9.125 -40.156 -6.117 1 97.88 182 GLU A C 1
ATOM 1484 O O . GLU A 1 182 ? -9.055 -40.781 -7.172 1 97.88 182 GLU A O 1
ATOM 1489 N N . LEU A 1 183 ? -8.18 -40.188 -5.262 1 98.06 183 LEU A N 1
ATOM 1490 C CA . LEU A 1 183 ? -7.02 -41.062 -5.309 1 98.06 183 LEU A CA 1
ATOM 1491 C C . LEU A 1 183 ? -6.859 -41.812 -3.99 1 98.06 183 LEU A C 1
ATOM 1493 O O . LEU A 1 183 ? -6.527 -41.219 -2.965 1 98.06 183 LEU A O 1
ATOM 1497 N N . ASP A 1 184 ? -7.125 -43.125 -3.998 1 97.69 184 ASP A N 1
ATOM 1498 C CA . ASP A 1 184 ? -6.98 -44 -2.826 1 97.69 184 ASP A CA 1
ATOM 1499 C C . ASP A 1 184 ? -7.789 -43.438 -1.648 1 97.69 184 ASP A C 1
ATOM 1501 O O . ASP A 1 184 ? -7.293 -43.406 -0.522 1 97.69 184 ASP A O 1
ATOM 1505 N N . GLY A 1 185 ? -8.898 -42.969 -1.88 1 97.88 185 GLY A N 1
ATOM 1506 C CA . GLY A 1 185 ? -9.812 -42.5 -0.846 1 97.88 185 GLY A CA 1
ATOM 1507 C C . GLY A 1 185 ? -9.633 -41.031 -0.513 1 97.88 185 GLY A C 1
ATOM 1508 O O . GLY A 1 185 ? -10.43 -40.438 0.236 1 97.88 185 GLY A O 1
ATOM 1509 N N . ILE A 1 186 ? -8.664 -40.375 -1.048 1 98.31 186 ILE A N 1
ATOM 1510 C CA . ILE A 1 186 ? -8.406 -38.938 -0.798 1 98.31 186 ILE A CA 1
ATOM 1511 C C . ILE A 1 186 ? -9.141 -38.094 -1.838 1 98.31 186 ILE A C 1
ATOM 1513 O O . ILE A 1 186 ? -8.812 -38.156 -3.027 1 98.31 186 ILE A O 1
ATOM 1517 N N . LYS A 1 187 ? -10.102 -37.344 -1.396 1 98 187 LYS A N 1
ATOM 1518 C CA . LYS A 1 187 ? -10.859 -36.469 -2.277 1 98 187 LYS A CA 1
ATOM 1519 C C . LYS A 1 187 ? -10.055 -35.219 -2.607 1 98 187 LYS A C 1
ATOM 1521 O O . LYS A 1 187 ? -9.422 -34.625 -1.729 1 98 187 LYS A O 1
ATOM 1526 N N . MET A 1 188 ? -10.062 -34.875 -3.875 1 98.19 188 MET A N 1
ATOM 1527 C CA . MET A 1 188 ? -9.297 -33.719 -4.277 1 98.19 188 MET A CA 1
ATOM 1528 C C . MET A 1 188 ? -9.945 -33.031 -5.469 1 98.19 188 MET A C 1
ATOM 1530 O O . MET A 1 188 ? -10.805 -33.594 -6.137 1 98.19 188 MET A O 1
ATOM 1534 N N . LEU A 1 189 ? -9.664 -31.719 -5.605 1 98.56 189 LEU A N 1
ATOM 1535 C CA . LEU A 1 189 ? -9.977 -30.969 -6.824 1 98.56 189 LEU A CA 1
ATOM 1536 C C . LEU A 1 189 ? -8.828 -31.078 -7.824 1 98.56 189 LEU A C 1
ATOM 1538 O O . LEU A 1 189 ? -7.664 -30.875 -7.465 1 98.56 189 LEU A O 1
ATOM 1542 N N . LEU A 1 190 ? -9.109 -31.516 -9.062 1 98.75 190 LEU A N 1
ATOM 1543 C CA . LEU A 1 190 ? -8.141 -31.531 -10.148 1 98.75 190 LEU A CA 1
ATOM 1544 C C . LEU A 1 190 ? -8.484 -30.484 -11.211 1 98.75 190 LEU A C 1
ATOM 1546 O O . LEU A 1 190 ? -9.609 -30.453 -11.711 1 98.75 190 LEU A O 1
ATOM 1550 N N . SER A 1 191 ? -7.625 -29.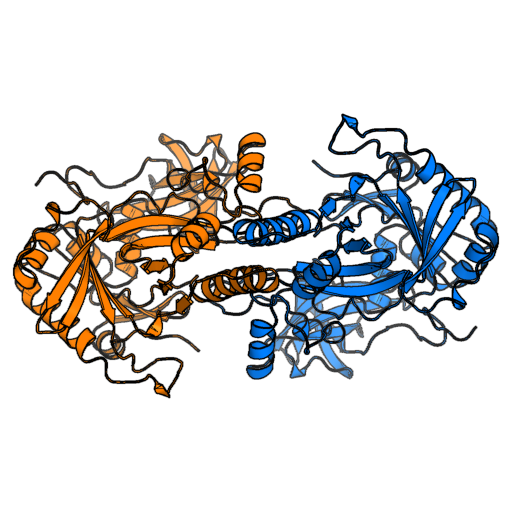609 -11.508 1 98.62 191 SER A N 1
ATOM 1551 C CA . SER A 1 191 ? -7.84 -28.578 -12.531 1 98.62 191 SER A CA 1
ATOM 1552 C C . SER A 1 191 ? -6.809 -28.703 -13.648 1 98.62 191 SER A C 1
ATOM 1554 O O . SER A 1 191 ? -5.641 -28.984 -13.391 1 98.62 191 SER A O 1
ATOM 1556 N N . ARG A 1 192 ? -7.266 -28.516 -14.914 1 98.19 192 ARG A N 1
ATOM 1557 C CA . ARG A 1 192 ? -6.297 -28.281 -15.984 1 98.19 192 ARG A CA 1
ATOM 1558 C C . ARG A 1 192 ? -5.723 -26.875 -15.922 1 98.19 192 ARG A C 1
ATOM 1560 O O . ARG A 1 192 ? -6.348 -25.922 -16.391 1 98.19 192 ARG A O 1
ATOM 1567 N N . SER A 1 193 ? -4.691 -26.734 -15.289 1 97.38 193 SER A N 1
ATOM 1568 C CA . SER A 1 193 ? -4.031 -25.469 -15.008 1 97.38 193 SER A CA 1
ATOM 1569 C C . SER A 1 193 ? -2.547 -25.656 -14.711 1 97.38 193 SER A C 1
ATOM 1571 O O . SER A 1 193 ? -2.086 -26.797 -14.57 1 97.38 193 SER A O 1
ATOM 1573 N N . GLY A 1 194 ? -1.838 -24.594 -14.703 1 97.06 194 GLY A N 1
ATOM 1574 C CA . GLY A 1 194 ? -0.412 -24.609 -14.422 1 97.06 194 GLY A CA 1
ATOM 1575 C C . GLY A 1 194 ? 0.262 -23.281 -14.727 1 97.06 194 GLY A C 1
ATOM 1576 O O . GLY A 1 194 ? -0.319 -22.422 -15.391 1 97.06 194 GLY A O 1
ATOM 1577 N N . TYR A 1 195 ? 1.438 -23.141 -14.234 1 97.56 195 TYR A N 1
ATOM 1578 C CA . TYR A 1 195 ? 2.176 -21.891 -14.414 1 97.56 195 TYR A CA 1
ATOM 1579 C C . TYR A 1 195 ? 3.541 -22.156 -15.039 1 97.56 195 TYR A C 1
ATOM 1581 O O . TYR A 1 195 ? 4.547 -21.594 -14.609 1 97.56 195 TYR A O 1
ATOM 1589 N N . THR A 1 196 ? 3.557 -23.078 -16.016 1 97.88 196 THR A N 1
ATOM 1590 C CA . THR A 1 196 ? 4.805 -23.484 -16.641 1 97.88 196 THR A CA 1
ATOM 1591 C C . THR A 1 196 ? 4.762 -23.234 -18.156 1 97.88 196 THR A C 1
ATOM 1593 O O . THR A 1 196 ? 5.777 -23.344 -18.844 1 97.88 196 THR A O 1
ATOM 1596 N N . GLY A 1 197 ? 3.617 -22.938 -18.656 1 97.19 197 GLY A N 1
ATOM 1597 C CA . GLY A 1 197 ? 3.424 -22.828 -20.094 1 97.19 197 GLY A CA 1
ATOM 1598 C C . GLY A 1 197 ? 3.178 -24.156 -20.766 1 97.19 197 GLY A C 1
ATOM 1599 O O . GLY A 1 197 ? 2.91 -24.203 -21.969 1 97.19 197 GLY A O 1
ATOM 1600 N N . GLU A 1 198 ? 3.186 -25.266 -20.094 1 96.94 198 GLU A N 1
ATOM 1601 C CA . GLU A 1 198 ? 2.941 -26.594 -20.656 1 96.94 198 GLU A CA 1
ATOM 1602 C C . GLU A 1 198 ? 1.55 -27.094 -20.281 1 96.94 198 GLU A C 1
ATOM 1604 O O . GLU A 1 198 ? 0.878 -26.516 -19.422 1 96.94 198 GLU A O 1
ATOM 1609 N N . ASN A 1 199 ? 1.119 -28.156 -21.016 1 96.44 199 ASN A N 1
ATOM 1610 C CA . ASN A 1 199 ? -0.062 -28.875 -20.562 1 96.44 199 ASN A CA 1
ATOM 1611 C C . ASN A 1 199 ? 0.158 -29.5 -19.188 1 96.44 199 ASN A C 1
ATOM 1613 O O . ASN A 1 199 ? 1.299 -29.656 -18.75 1 96.44 199 ASN A O 1
ATOM 1617 N N . GLY A 1 200 ? -0.908 -29.656 -18.484 1 98 200 GLY A N 1
ATOM 1618 C CA . GLY A 1 200 ? -0.771 -30.219 -17.156 1 98 200 GLY A CA 1
ATOM 1619 C C . GLY A 1 200 ? -2.004 -30.031 -16.297 1 98 200 GLY A C 1
ATOM 1620 O O . GLY A 1 200 ? -3.029 -29.531 -16.766 1 98 200 GLY A O 1
ATOM 1621 N N . PHE A 1 201 ? -1.869 -30.531 -15.047 1 98.56 201 PHE A N 1
ATOM 1622 C CA . PHE A 1 201 ? -2.961 -30.391 -14.094 1 98.56 201 PHE A CA 1
ATOM 1623 C C . PHE A 1 201 ? -2.424 -30.109 -12.695 1 98.56 201 PHE A C 1
ATOM 1625 O O . PHE A 1 201 ? -1.239 -30.328 -12.422 1 98.56 201 PHE A O 1
ATOM 1632 N N . GLU A 1 202 ? -3.256 -29.578 -11.891 1 98.81 202 GLU A N 1
ATOM 1633 C CA . GLU A 1 202 ? -2.99 -29.328 -10.477 1 98.81 202 GLU A CA 1
ATOM 1634 C C . GLU A 1 202 ? -4.035 -30.016 -9.594 1 98.81 202 GLU A C 1
ATOM 1636 O O . GLU A 1 202 ? -5.191 -30.156 -10 1 98.81 202 GLU A O 1
ATOM 1641 N N . VAL A 1 203 ? -3.59 -30.422 -8.453 1 98.81 203 VAL A N 1
ATOM 1642 C CA . VAL A 1 203 ? -4.512 -31.047 -7.508 1 98.81 203 VAL A CA 1
ATOM 1643 C C . VAL A 1 203 ? -4.492 -30.266 -6.188 1 98.81 203 VAL A C 1
ATOM 1645 O O . VAL A 1 203 ? -3.438 -29.797 -5.762 1 98.81 203 VAL A O 1
ATOM 1648 N N . TYR A 1 204 ? -5.637 -30.141 -5.602 1 98.75 204 TYR A N 1
ATOM 1649 C CA . TYR A 1 204 ? -5.867 -29.453 -4.34 1 98.75 204 TYR A CA 1
ATOM 1650 C C . TYR A 1 204 ? -6.59 -30.344 -3.346 1 98.75 204 TYR A C 1
ATOM 1652 O O . TYR A 1 204 ? -7.621 -30.938 -3.674 1 98.75 204 TYR A O 1
ATOM 1660 N N . PHE A 1 205 ? -6.113 -30.469 -2.15 1 98.75 205 PHE A N 1
ATOM 1661 C CA . PHE A 1 205 ? -6.809 -31.25 -1.139 1 98.75 205 PHE A CA 1
ATOM 1662 C C . PHE A 1 205 ? -6.344 -30.875 0.26 1 98.75 205 PHE A C 1
ATOM 1664 O O . PHE A 1 205 ? -5.238 -30.344 0.431 1 98.75 205 PHE A O 1
ATOM 1671 N N . GLU A 1 206 ? -7.176 -31.078 1.22 1 98.31 206 GLU A N 1
ATOM 1672 C CA . GLU A 1 206 ? -6.871 -30.734 2.602 1 98.31 206 GLU A CA 1
ATOM 1673 C C . GLU A 1 206 ? -6.023 -31.812 3.273 1 98.31 206 GLU A C 1
ATOM 1675 O O . GLU A 1 206 ? -6.223 -33 3.035 1 98.31 206 GLU A O 1
ATOM 1680 N N . ASP A 1 207 ? -5.125 -31.375 4.012 1 98.56 207 ASP A N 1
ATOM 1681 C CA . ASP A 1 207 ? -4.324 -32.25 4.859 1 98.56 207 ASP A CA 1
ATOM 1682 C C . ASP A 1 207 ? -3.734 -31.5 6.043 1 98.56 207 ASP A C 1
ATOM 1684 O O . ASP A 1 207 ? -3.738 -30.266 6.055 1 98.56 207 ASP A O 1
ATOM 1688 N N . ALA A 1 208 ? -3.309 -32.344 7.035 1 98.19 208 ALA A N 1
ATOM 1689 C CA . ALA A 1 208 ? -2.625 -31.719 8.172 1 98.19 208 ALA A CA 1
ATOM 1690 C C . ALA A 1 208 ? -1.231 -31.234 7.773 1 98.19 208 ALA A C 1
ATOM 1692 O O . ALA A 1 208 ? -0.563 -31.875 6.949 1 98.19 208 ALA A O 1
ATOM 1693 N N . ASN A 1 209 ? -0.785 -30.125 8.312 1 98.56 209 ASN A N 1
ATOM 1694 C CA . ASN A 1 209 ? 0.55 -29.547 8.148 1 98.56 209 ASN A CA 1
ATOM 1695 C C . ASN A 1 209 ? 1.324 -29.562 9.469 1 98.56 209 ASN A C 1
ATOM 1697 O O . ASN A 1 209 ? 0.924 -28.906 10.438 1 98.56 209 ASN A O 1
ATOM 1701 N N . PRO A 1 210 ? 2.395 -30.328 9.523 1 98.38 210 PRO A N 1
ATOM 1702 C CA . PRO A 1 210 ? 3.162 -30.375 10.773 1 98.38 210 PRO A CA 1
ATOM 1703 C C . PRO A 1 210 ? 3.699 -29.016 11.195 1 98.38 210 PRO A C 1
ATOM 1705 O O . PRO A 1 210 ? 4.07 -28.812 12.352 1 98.38 210 PRO A O 1
ATOM 1708 N N . TYR A 1 211 ? 3.742 -28.047 10.328 1 97.88 211 TYR A N 1
ATOM 1709 C CA . TYR A 1 211 ? 4.336 -26.734 10.586 1 97.88 211 TYR A CA 1
ATOM 1710 C C . TYR A 1 211 ? 3.27 -25.641 10.594 1 97.88 211 TYR A C 1
ATOM 1712 O O . TYR A 1 211 ? 3.568 -24.469 10.367 1 97.88 211 TYR A O 1
ATOM 1720 N N . HIS A 1 212 ? 2.01 -26.031 10.805 1 97.69 212 HIS A N 1
ATOM 1721 C CA . HIS A 1 212 ? 0.923 -25.078 10.906 1 97.69 212 HIS A CA 1
ATOM 1722 C C . HIS A 1 212 ? 1.212 -24.031 11.977 1 97.69 212 HIS A C 1
ATOM 1724 O O . HIS A 1 212 ? 1.721 -24.359 13.055 1 97.69 212 HIS A O 1
ATOM 1730 N N . PRO A 1 213 ? 0.88 -22.766 11.664 1 94 213 PRO A N 1
ATOM 1731 C CA . PRO A 1 213 ? 1.133 -21.766 12.695 1 94 213 PRO A CA 1
ATOM 1732 C C . PRO A 1 213 ? 0.287 -21.969 13.953 1 94 213 PRO A C 1
ATOM 1734 O O . PRO A 1 213 ? 0.685 -21.562 15.039 1 94 213 PRO A O 1
ATOM 1737 N N . ASP A 1 214 ? -0.861 -22.531 13.828 1 95.25 214 ASP A N 1
ATOM 1738 C CA . ASP A 1 214 ? -1.692 -22.953 14.945 1 95.25 214 ASP A CA 1
ATOM 1739 C C . ASP A 1 214 ? -1.321 -24.359 15.406 1 95.25 214 ASP A C 1
ATOM 1741 O O . ASP A 1 214 ? -1.64 -25.344 14.734 1 95.25 214 ASP A O 1
ATOM 1745 N N . PRO A 1 215 ? -0.682 -24.438 16.547 1 96.44 215 PRO A N 1
ATOM 1746 C CA . PRO A 1 215 ? -0.207 -25.75 17.016 1 96.44 215 PRO A CA 1
ATOM 1747 C C . PRO A 1 215 ? -1.333 -26.781 17.141 1 96.44 215 PRO A C 1
ATOM 1749 O O . PRO A 1 215 ? -1.106 -27.969 16.953 1 96.44 215 PRO A O 1
ATOM 1752 N N . SER A 1 216 ? -2.523 -26.359 17.422 1 97.38 216 SER A N 1
ATOM 1753 C CA . SER A 1 216 ? -3.648 -27.266 17.625 1 97.38 216 SER A CA 1
ATOM 1754 C C . SER A 1 216 ? -4.07 -27.922 16.312 1 97.38 216 SER A C 1
ATOM 1756 O O . SER A 1 216 ? -4.797 -28.922 16.328 1 97.38 216 SER A O 1
ATOM 1758 N N . LYS A 1 217 ? -3.584 -27.5 15.156 1 96.88 217 LYS A N 1
ATOM 1759 C CA . LYS A 1 217 ? -3.963 -28.016 13.844 1 96.88 217 LYS A CA 1
ATOM 1760 C C . LYS A 1 217 ? -2.84 -28.859 13.234 1 96.88 217 LYS A C 1
ATOM 1762 O O . LYS A 1 217 ? -2.979 -29.375 12.133 1 96.88 217 LYS A O 1
ATOM 1767 N N . ARG A 1 218 ? -1.753 -28.938 13.969 1 98.12 218 ARG A N 1
ATOM 1768 C CA . ARG A 1 218 ? -0.606 -29.672 13.445 1 98.12 218 ARG A CA 1
ATOM 1769 C C . ARG A 1 218 ? -0.872 -31.172 13.43 1 98.12 218 ARG A C 1
ATOM 1771 O O . ARG A 1 218 ? -1.576 -31.688 14.305 1 98.12 218 ARG A O 1
ATOM 1778 N N . GLY A 1 219 ? -0.347 -31.812 12.453 1 97.94 219 GLY A N 1
ATOM 1779 C CA . GLY A 1 219 ? -0.437 -33.25 12.305 1 97.94 219 GLY A CA 1
ATOM 1780 C C . GLY A 1 219 ? 0.434 -33.812 11.188 1 97.94 219 GLY A C 1
ATOM 1781 O O . GLY A 1 219 ? 1.122 -33.031 10.508 1 97.94 219 GLY A O 1
ATOM 1782 N N . GLU A 1 220 ? 0.417 -35.125 11.133 1 97.94 220 GLU A N 1
ATOM 1783 C CA . GLU A 1 220 ? 1.188 -35.75 10.07 1 97.94 220 GLU A CA 1
ATOM 1784 C C . GLU A 1 220 ? 0.518 -35.594 8.711 1 97.94 220 GLU A C 1
ATOM 1786 O O . GLU A 1 220 ? -0.7 -35.719 8.594 1 97.94 220 GLU A O 1
ATOM 1791 N N . PRO A 1 221 ? 1.326 -35.188 7.77 1 98.19 221 PRO A N 1
ATOM 1792 C CA . PRO A 1 221 ? 0.759 -35 6.434 1 98.19 221 PRO A CA 1
ATOM 1793 C C . PRO A 1 221 ? 0.601 -36.312 5.656 1 98.19 221 PRO A C 1
ATOM 1795 O O . PRO A 1 221 ? 1.142 -36.438 4.555 1 98.19 221 PRO A O 1
ATOM 1798 N N . GLU A 1 222 ? -0.192 -37.188 6.102 1 98.25 222 GLU A N 1
ATOM 1799 C CA . GLU A 1 222 ? -0.293 -38.531 5.559 1 98.25 222 GLU A CA 1
ATOM 1800 C C . GLU A 1 222 ? -0.842 -38.5 4.133 1 98.25 222 GLU A C 1
ATOM 1802 O O . GLU A 1 222 ? -0.336 -39.219 3.258 1 98.25 222 GLU A O 1
ATOM 1807 N N . LYS A 1 223 ? -1.867 -37.719 3.93 1 98.75 223 LYS A N 1
ATOM 1808 C CA . LYS A 1 223 ? -2.477 -37.656 2.604 1 98.75 223 LYS A CA 1
ATOM 1809 C C . LYS A 1 223 ? -1.515 -37.062 1.581 1 98.75 223 LYS A C 1
ATOM 1811 O O . LYS A 1 223 ? -1.309 -37.625 0.507 1 98.75 223 LYS A O 1
ATOM 1816 N N . ALA A 1 224 ? -0.912 -35.938 1.934 1 98.88 224 ALA A N 1
ATOM 1817 C CA . ALA A 1 224 ? -0.028 -35.25 1.008 1 98.88 224 ALA A CA 1
ATOM 1818 C C . ALA A 1 224 ? 1.169 -36.094 0.627 1 98.88 224 ALA A C 1
ATOM 1820 O O . ALA A 1 224 ? 1.529 -36.188 -0.548 1 98.88 224 ALA A O 1
ATOM 1821 N N . LEU A 1 225 ? 1.753 -36.719 1.594 1 98.81 225 LEU A N 1
ATOM 1822 C CA . LEU A 1 225 ? 2.906 -37.562 1.327 1 98.81 225 LEU A CA 1
ATOM 1823 C C . LEU A 1 225 ? 2.512 -38.75 0.463 1 98.81 225 LEU A C 1
ATOM 1825 O O . LEU A 1 225 ? 3.232 -39.125 -0.469 1 98.81 225 LEU A O 1
ATOM 1829 N N . HIS A 1 226 ? 1.381 -39.344 0.792 1 98.81 226 HIS A N 1
ATOM 1830 C CA . HIS A 1 226 ? 0.885 -40.469 0.019 1 98.81 226 HIS A CA 1
ATOM 1831 C C . HIS A 1 226 ? 0.641 -40.094 -1.435 1 98.81 226 HIS A C 1
ATOM 1833 O O . HIS A 1 226 ? 1.074 -40.781 -2.352 1 98.81 226 HIS A O 1
ATOM 1839 N N . VAL A 1 227 ? -0.04 -39 -1.639 1 98.88 227 VAL A N 1
ATOM 1840 C CA . VAL A 1 227 ? -0.366 -38.531 -2.986 1 98.88 227 VAL A CA 1
ATOM 1841 C C . VAL A 1 227 ? 0.918 -38.219 -3.75 1 98.88 227 VAL A C 1
ATOM 1843 O O . VAL A 1 227 ? 1.081 -38.625 -4.902 1 98.88 227 VAL A O 1
ATOM 1846 N N . TRP A 1 228 ? 1.849 -37.5 -3.129 1 98.88 228 TRP A N 1
ATOM 1847 C CA . TRP A 1 228 ? 3.127 -37.156 -3.729 1 98.88 228 TRP A CA 1
ATOM 1848 C C . TRP A 1 228 ? 3.885 -38.375 -4.191 1 98.88 228 TRP A C 1
ATOM 1850 O O . TRP A 1 228 ? 4.289 -3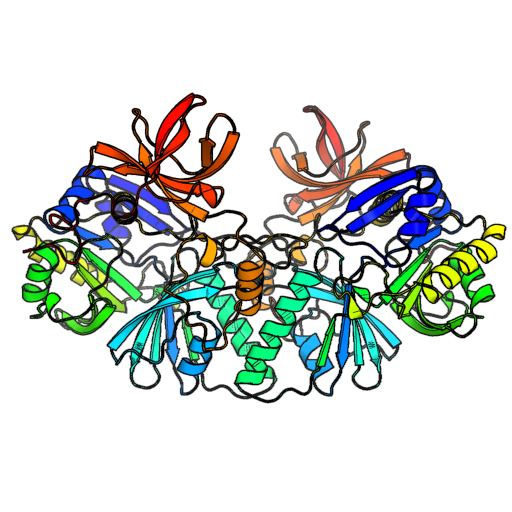8.469 -5.355 1 98.88 228 TRP A O 1
ATOM 1860 N N . LYS A 1 229 ? 4.023 -39.375 -3.365 1 98.75 229 LYS A N 1
ATOM 1861 C CA . LYS A 1 229 ? 4.777 -40.562 -3.666 1 98.75 229 LYS A CA 1
ATOM 1862 C C . LYS A 1 229 ? 4.07 -41.406 -4.734 1 98.75 229 LYS A C 1
ATOM 1864 O O . LYS A 1 229 ? 4.723 -42 -5.602 1 98.75 229 LYS A O 1
ATOM 1869 N N . THR A 1 230 ? 2.783 -41.438 -4.621 1 98.81 230 THR A N 1
ATOM 1870 C CA . THR A 1 230 ? 2.008 -42.219 -5.594 1 98.81 230 THR A CA 1
ATOM 1871 C C . THR A 1 230 ? 2.172 -41.625 -6.992 1 98.81 230 THR A C 1
ATOM 1873 O O . THR A 1 230 ? 2.348 -42.375 -7.965 1 98.81 230 THR A O 1
ATOM 1876 N N . ILE A 1 231 ? 2.115 -40.312 -7.09 1 98.81 231 ILE A N 1
ATOM 1877 C CA . ILE A 1 231 ? 2.27 -39.656 -8.383 1 98.81 231 ILE A CA 1
ATOM 1878 C C . ILE A 1 231 ? 3.68 -39.875 -8.914 1 98.81 231 ILE A C 1
ATOM 1880 O O . ILE A 1 231 ? 3.861 -40.188 -10.102 1 98.81 231 ILE A O 1
ATOM 1884 N N . LEU A 1 232 ? 4.676 -39.781 -8.086 1 98.75 232 LEU A N 1
ATOM 1885 C CA . LEU A 1 232 ? 6.055 -40.031 -8.508 1 98.75 232 LEU A CA 1
ATOM 1886 C C . LEU A 1 232 ? 6.227 -41.469 -9.008 1 98.75 232 LEU A C 1
ATOM 1888 O O . LEU A 1 232 ? 6.863 -41.688 -10.039 1 98.75 232 LEU A O 1
ATOM 1892 N N . GLU A 1 233 ? 5.676 -42.375 -8.289 1 98.62 233 GLU A N 1
ATOM 1893 C CA . GLU A 1 233 ? 5.801 -43.781 -8.672 1 98.62 233 GLU A CA 1
ATOM 1894 C C . GLU A 1 233 ? 5.117 -44.062 -10.008 1 98.62 233 GLU A C 1
ATOM 1896 O O . GLU A 1 233 ? 5.711 -44.656 -10.898 1 98.62 233 GLU A O 1
ATOM 1901 N N . ALA A 1 234 ? 3.912 -43.594 -10.148 1 98.44 234 ALA A N 1
ATOM 1902 C CA . ALA A 1 234 ? 3.164 -43.781 -11.383 1 98.44 234 ALA A CA 1
ATOM 1903 C C . ALA A 1 234 ? 3.842 -43.062 -12.555 1 98.44 234 ALA A C 1
ATOM 1905 O O . ALA A 1 234 ? 3.764 -43.531 -13.695 1 98.44 234 ALA A O 1
ATOM 1906 N N . GLY A 1 235 ? 4.473 -42 -12.281 1 98.38 235 GLY A N 1
ATOM 1907 C CA . GLY A 1 235 ? 5.078 -41.188 -13.312 1 98.38 235 GLY A CA 1
ATOM 1908 C C . GLY A 1 235 ? 6.445 -41.656 -13.75 1 98.38 235 GLY A C 1
ATOM 1909 O O . GLY A 1 235 ? 7.004 -41.188 -14.727 1 98.38 235 GLY A O 1
ATOM 1910 N N . GLU A 1 236 ? 6.988 -42.656 -13.078 1 98 236 GLU A N 1
ATOM 1911 C CA . GLU A 1 236 ? 8.336 -43.125 -13.375 1 98 236 GLU A CA 1
ATOM 1912 C C . GLU A 1 236 ? 8.453 -43.562 -14.828 1 98 236 GLU A C 1
ATOM 1914 O O . GLU A 1 236 ? 9.445 -43.281 -15.492 1 98 236 GLU A O 1
ATOM 1919 N N . LYS A 1 237 ? 7.52 -44.219 -15.312 1 97.25 237 LYS A N 1
ATOM 1920 C CA . LYS A 1 237 ? 7.566 -44.75 -16.672 1 97.25 237 LYS A CA 1
ATOM 1921 C C . LYS A 1 237 ? 7.523 -43.594 -17.703 1 97.25 237 LYS A C 1
ATOM 1923 O O . LYS A 1 237 ? 7.859 -43.812 -18.859 1 97.25 237 LYS A O 1
ATOM 1928 N N . TYR A 1 238 ? 7.062 -42.469 -17.25 1 96.5 238 TYR A N 1
ATOM 1929 C CA . TYR A 1 238 ? 7.016 -41.281 -18.141 1 96.5 238 TYR A CA 1
ATOM 1930 C C . TYR A 1 238 ? 8.211 -40.375 -17.906 1 96.5 238 TYR A C 1
ATOM 1932 O O . TYR A 1 238 ? 8.289 -39.281 -18.484 1 96.5 238 TYR A O 1
ATOM 1940 N N . GLY A 1 239 ? 9.117 -40.812 -16.953 1 95.81 239 GLY A N 1
ATOM 1941 C CA . GLY A 1 239 ? 10.312 -40.031 -16.672 1 95.81 239 GLY A CA 1
ATOM 1942 C C . GLY A 1 239 ? 10.047 -38.844 -15.758 1 95.81 239 GLY A C 1
ATOM 1943 O O . GLY A 1 239 ? 10.734 -37.812 -15.852 1 95.81 239 GLY A O 1
ATOM 1944 N N . ILE A 1 240 ? 9.117 -38.938 -14.898 1 98.25 240 ILE A N 1
ATOM 1945 C CA . ILE A 1 240 ? 8.727 -37.844 -14.031 1 98.25 240 ILE A CA 1
ATOM 1946 C C . ILE A 1 240 ? 9.898 -37.469 -13.125 1 98.25 240 ILE A C 1
ATOM 1948 O O . ILE A 1 240 ? 10.656 -38.312 -12.68 1 98.25 240 ILE A O 1
ATOM 1952 N N . LYS A 1 241 ? 10.094 -36.156 -12.891 1 98.38 241 LYS A N 1
ATOM 1953 C CA . LYS A 1 241 ? 11.055 -35.625 -11.922 1 98.38 241 LYS A CA 1
ATOM 1954 C C . LYS A 1 241 ? 10.375 -34.656 -10.938 1 98.38 241 LYS A C 1
ATOM 1956 O O . LYS A 1 241 ? 9.523 -33.875 -11.336 1 98.38 241 LYS A O 1
ATOM 1961 N N . PRO A 1 242 ? 10.695 -34.906 -9.633 1 98.81 242 PRO A N 1
ATOM 1962 C CA . PRO A 1 242 ? 10.383 -33.75 -8.789 1 98.81 242 PRO A CA 1
ATOM 1963 C C . PRO A 1 242 ? 11.141 -32.469 -9.211 1 98.81 242 PRO A C 1
ATOM 1965 O O . PRO A 1 242 ? 12.312 -32.562 -9.586 1 98.81 242 PRO A O 1
ATOM 1968 N N . ALA A 1 243 ? 10.438 -31.391 -9.273 1 98.88 243 ALA A N 1
ATOM 1969 C CA . ALA A 1 243 ? 11.016 -30.125 -9.703 1 98.88 243 ALA A CA 1
ATOM 1970 C C . ALA A 1 243 ? 10.797 -29.031 -8.656 1 98.88 243 ALA A C 1
ATOM 1972 O O . ALA A 1 243 ? 9.781 -29.031 -7.961 1 98.88 243 ALA A O 1
ATOM 1973 N N . GLY A 1 244 ? 11.789 -28.172 -8.555 1 98.62 244 GLY A N 1
ATOM 1974 C CA . GLY A 1 244 ? 11.719 -27.094 -7.578 1 98.62 244 GLY A CA 1
ATOM 1975 C C . GLY A 1 244 ? 11.344 -25.766 -8.188 1 98.62 244 GLY A C 1
ATOM 1976 O O . GLY A 1 244 ? 10.953 -25.688 -9.352 1 98.62 244 GLY A O 1
ATOM 1977 N N . LEU A 1 245 ? 11.461 -24.703 -7.344 1 97.94 245 LEU A N 1
ATOM 1978 C CA . LEU A 1 245 ? 11.023 -23.359 -7.738 1 97.94 245 LEU A CA 1
ATOM 1979 C C . LEU A 1 245 ? 11.969 -22.766 -8.773 1 97.94 245 LEU A C 1
ATOM 1981 O O . LEU A 1 245 ? 11.586 -21.859 -9.508 1 97.94 245 LEU A O 1
ATOM 1985 N N . GLY A 1 246 ? 13.203 -23.25 -8.828 1 98.19 246 GLY A N 1
ATOM 1986 C CA . GLY A 1 246 ? 14.102 -22.812 -9.883 1 98.19 246 GLY A CA 1
ATOM 1987 C C . GLY A 1 246 ? 13.578 -23.094 -11.273 1 98.19 246 GLY A C 1
ATOM 1988 O O . GLY A 1 246 ? 13.492 -22.203 -12.109 1 98.19 246 GLY A O 1
ATOM 1989 N N . ALA A 1 247 ? 13.234 -24.359 -11.477 1 98.69 247 ALA A N 1
ATOM 1990 C CA . ALA A 1 247 ? 12.68 -24.734 -12.773 1 98.69 247 ALA A CA 1
ATOM 1991 C C . ALA A 1 247 ? 11.344 -24.047 -13.031 1 98.69 247 ALA A C 1
ATOM 1993 O O . ALA A 1 247 ? 11.055 -23.656 -14.172 1 98.69 247 ALA A O 1
ATOM 1994 N N . ARG A 1 248 ? 10.539 -23.875 -12 1 98.25 248 ARG A N 1
ATOM 1995 C CA . ARG A 1 248 ? 9.258 -23.188 -12.188 1 98.25 248 ARG A CA 1
ATOM 1996 C C . ARG A 1 248 ? 9.469 -21.781 -12.719 1 98.25 248 ARG A C 1
ATOM 1998 O O . ARG A 1 248 ? 8.742 -21.328 -13.609 1 98.25 248 ARG A O 1
ATOM 2005 N N . ASP A 1 249 ? 10.469 -21.125 -12.219 1 97.75 249 ASP A N 1
ATOM 2006 C CA . ASP A 1 249 ? 10.742 -19.75 -12.625 1 97.75 249 ASP A CA 1
ATOM 2007 C C . ASP A 1 249 ? 11.188 -19.688 -14.078 1 97.75 249 ASP A C 1
ATOM 2009 O O . ASP A 1 249 ? 10.734 -18.828 -14.836 1 97.75 249 ASP A O 1
ATOM 2013 N N . THR A 1 250 ? 12.078 -20.594 -14.461 1 98.44 250 THR A N 1
ATOM 2014 C CA . THR A 1 250 ? 12.539 -20.578 -15.844 1 98.44 250 THR A CA 1
ATOM 2015 C C . THR A 1 250 ? 11.414 -20.953 -16.797 1 98.44 250 THR A C 1
ATOM 2017 O O . THR A 1 250 ? 11.305 -20.406 -17.891 1 98.44 250 THR A O 1
ATOM 2020 N N . LEU A 1 251 ? 10.562 -21.875 -16.375 1 98.69 251 LEU A N 1
ATOM 2021 C CA . LEU A 1 251 ? 9.461 -22.344 -17.203 1 98.69 251 LEU A CA 1
ATOM 2022 C C . LEU A 1 251 ? 8.438 -21.234 -17.422 1 98.69 251 LEU A C 1
ATOM 2024 O O . LEU A 1 251 ? 8.039 -20.969 -18.562 1 98.69 251 LEU A O 1
ATOM 2028 N N . ARG A 1 252 ? 8 -20.562 -16.328 1 98.44 252 ARG A N 1
ATOM 2029 C CA . ARG A 1 252 ? 7.016 -19.484 -16.469 1 98.44 252 ARG A CA 1
ATOM 2030 C C . ARG A 1 252 ? 7.574 -18.344 -17.312 1 98.44 252 ARG A C 1
ATOM 2032 O O . ARG A 1 252 ? 6.84 -17.703 -18.062 1 98.44 252 ARG A O 1
ATOM 2039 N N . LEU A 1 253 ? 8.844 -18.062 -17.141 1 98.25 253 LEU A N 1
ATOM 2040 C CA . LEU A 1 253 ? 9.445 -16.984 -17.906 1 98.25 253 LEU A CA 1
ATOM 2041 C C . LEU A 1 253 ? 9.484 -17.328 -19.391 1 98.25 253 LEU A C 1
ATOM 2043 O O . LEU A 1 253 ? 9.148 -16.5 -20.234 1 98.25 253 LEU A O 1
ATOM 2047 N N . GLU A 1 254 ? 9.844 -18.578 -19.719 1 98.06 254 GLU A N 1
ATOM 2048 C CA . GLU A 1 254 ? 9.82 -19.031 -21.109 1 98.06 254 GLU A CA 1
ATOM 2049 C C . GLU A 1 254 ? 8.43 -18.891 -21.703 1 98.06 254 GLU A C 1
ATOM 2051 O O . GLU A 1 254 ? 8.289 -18.625 -22.906 1 98.06 254 GLU A O 1
ATOM 2056 N N . ALA A 1 255 ? 7.492 -19.094 -20.859 1 97.81 255 ALA A N 1
ATOM 2057 C CA . ALA A 1 255 ? 6.105 -19 -21.312 1 97.81 255 ALA A CA 1
ATOM 2058 C C . ALA A 1 255 ? 5.66 -17.547 -21.438 1 97.81 255 ALA A C 1
ATOM 2060 O O . ALA A 1 255 ? 4.625 -17.25 -22.031 1 97.81 255 ALA A O 1
ATOM 2061 N N . GLY A 1 256 ? 6.414 -16.641 -20.797 1 97.75 256 GLY A N 1
ATOM 2062 C CA . GLY A 1 256 ? 6.082 -15.234 -20.844 1 97.75 256 GLY A CA 1
ATOM 2063 C C . GLY A 1 256 ? 5.191 -14.797 -19.688 1 97.75 256 GLY A C 1
ATOM 2064 O O . GLY A 1 256 ? 4.57 -13.734 -19.75 1 97.75 256 GLY A O 1
ATOM 2065 N N . TYR A 1 257 ? 5.117 -15.617 -18.609 1 97.69 257 TYR A N 1
ATOM 2066 C CA . TYR A 1 257 ? 4.203 -15.32 -17.516 1 97.69 257 TYR A CA 1
ATOM 2067 C C . TYR A 1 257 ? 4.859 -14.391 -16.5 1 97.69 257 TYR A C 1
ATOM 2069 O O . TYR A 1 257 ? 6.047 -14.523 -16.203 1 97.69 257 TYR A O 1
ATOM 2077 N N . THR A 1 258 ? 4.066 -13.477 -15.969 1 96.94 258 THR A N 1
ATOM 2078 C CA . THR A 1 258 ? 4.516 -12.586 -14.906 1 96.94 258 THR A CA 1
ATOM 2079 C C . THR A 1 258 ? 4.684 -13.359 -13.594 1 96.94 258 THR A C 1
ATOM 2081 O O . THR A 1 258 ? 4.207 -14.492 -13.469 1 96.94 258 THR A O 1
ATOM 2084 N N . LEU A 1 259 ? 5.426 -12.781 -12.75 1 95.31 259 LEU A N 1
ATOM 2085 C CA . LEU A 1 259 ? 5.523 -13.234 -11.367 1 95.31 259 LEU A CA 1
ATOM 2086 C C . LEU A 1 259 ? 5.195 -12.102 -10.398 1 95.31 259 LEU A C 1
ATOM 2088 O O . LEU A 1 259 ? 5.777 -11.023 -10.484 1 95.31 259 LEU A O 1
ATOM 2092 N N . TYR A 1 260 ? 4.223 -12.305 -9.508 1 94.19 260 TYR A N 1
ATOM 2093 C CA . TYR A 1 260 ? 3.953 -11.312 -8.477 1 94.19 260 TYR A CA 1
ATOM 2094 C C . TYR 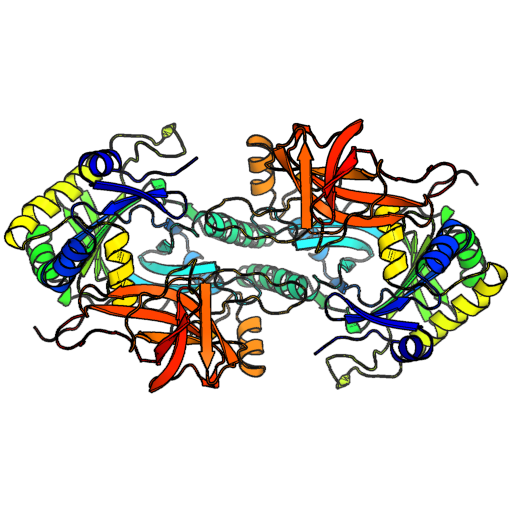A 1 260 ? 5.18 -11.086 -7.602 1 94.19 260 TYR A C 1
ATOM 2096 O O . TYR A 1 260 ? 5.816 -12.047 -7.16 1 94.19 260 TYR A O 1
ATOM 2104 N N . GLY A 1 261 ? 5.52 -9.859 -7.281 1 90.44 261 GLY A N 1
ATOM 2105 C CA . GLY A 1 261 ? 6.746 -9.484 -6.594 1 90.44 261 GLY A CA 1
ATOM 2106 C C . GLY A 1 261 ? 7.828 -8.992 -7.535 1 90.44 261 GLY A C 1
ATOM 2107 O O . GLY A 1 261 ? 8.742 -8.273 -7.113 1 90.44 261 GLY A O 1
ATOM 2108 N N . ASN A 1 262 ? 7.695 -9.398 -8.836 1 92.5 262 ASN A N 1
ATOM 2109 C CA . ASN A 1 262 ? 8.609 -8.93 -9.867 1 92.5 262 ASN A CA 1
ATOM 2110 C C . ASN A 1 262 ? 7.941 -7.93 -10.805 1 92.5 262 ASN A C 1
ATOM 2112 O O . ASN A 1 262 ? 8.039 -6.719 -10.594 1 92.5 262 ASN A O 1
ATOM 2116 N N . GLU A 1 263 ? 7.082 -8.484 -11.656 1 91.75 263 GLU A N 1
ATOM 2117 C CA . GLU A 1 263 ? 6.418 -7.629 -12.641 1 91.75 263 GLU A CA 1
ATOM 2118 C C . GLU A 1 263 ? 5.199 -6.934 -12.031 1 91.75 263 GLU A C 1
ATOM 2120 O O . GLU A 1 263 ? 4.848 -5.824 -12.438 1 91.75 263 GLU A O 1
ATOM 2125 N N . THR A 1 264 ? 4.582 -7.676 -11.18 1 89.44 264 THR A N 1
ATOM 2126 C CA . THR A 1 264 ? 3.432 -7.094 -10.492 1 89.44 264 THR A CA 1
ATOM 2127 C C . THR A 1 264 ? 3.686 -7.012 -8.992 1 89.44 264 THR A C 1
ATOM 2129 O O . THR A 1 264 ? 4.227 -7.945 -8.398 1 89.44 264 THR A O 1
ATOM 2132 N N . LYS A 1 265 ? 3.348 -5.879 -8.469 1 88.56 265 LYS A N 1
ATOM 2133 C CA . LYS A 1 265 ? 3.449 -5.613 -7.035 1 88.56 265 LYS A CA 1
ATOM 2134 C C . LYS A 1 265 ? 2.678 -4.352 -6.656 1 88.56 265 LYS A C 1
ATOM 2136 O O . LYS A 1 265 ? 2.379 -3.52 -7.516 1 88.56 265 LYS A O 1
ATOM 2141 N N . GLU A 1 266 ? 2.34 -4.277 -5.457 1 87 266 GLU A N 1
ATOM 2142 C CA . GLU A 1 266 ? 1.697 -3.078 -4.93 1 87 266 GLU A CA 1
ATOM 2143 C C . GLU A 1 266 ? 2.73 -2.027 -4.527 1 87 266 GLU A C 1
ATOM 2145 O O . GLU A 1 266 ? 3.236 -2.045 -3.404 1 87 266 GLU A O 1
ATOM 2150 N N . LYS A 1 267 ? 3.09 -1.262 -5.504 1 80.81 267 LYS A N 1
ATOM 2151 C CA . LYS A 1 267 ? 4.008 -0.161 -5.227 1 80.81 267 LYS A CA 1
ATOM 2152 C C . LYS A 1 267 ? 3.25 1.137 -4.969 1 80.81 267 LYS A C 1
ATOM 2154 O O . LYS A 1 267 ? 2.689 1.729 -5.895 1 80.81 267 LYS A O 1
ATOM 2159 N N . GLN A 1 268 ? 3.279 1.547 -3.762 1 77.12 268 GLN A N 1
ATOM 2160 C CA . GLN A 1 268 ? 2.543 2.746 -3.375 1 77.12 268 GLN A CA 1
ATOM 2161 C C . GLN A 1 268 ? 3.41 3.994 -3.521 1 77.12 268 GLN A C 1
ATOM 2163 O O . GLN A 1 268 ? 4.559 4.012 -3.08 1 77.12 268 GLN A O 1
ATOM 2168 N N . LEU A 1 269 ? 2.826 4.922 -4.207 1 75.25 269 LEU A N 1
ATOM 2169 C CA . LEU A 1 269 ? 3.484 6.207 -4.414 1 75.25 269 LEU A CA 1
ATOM 2170 C C . LEU A 1 269 ? 2.801 7.301 -3.602 1 75.25 269 LEU A C 1
ATOM 2172 O O . LEU A 1 269 ? 1.597 7.234 -3.348 1 75.25 269 LEU A O 1
ATOM 2176 N N . LEU A 1 270 ? 3.641 8.164 -3.158 1 74.75 270 LEU A N 1
ATOM 2177 C CA . LEU A 1 270 ? 3.098 9.305 -2.428 1 74.75 270 LEU A CA 1
ATOM 2178 C C . LEU A 1 270 ? 2.592 10.367 -3.391 1 74.75 270 LEU A C 1
ATOM 2180 O O . LEU A 1 270 ? 3.127 10.523 -4.488 1 74.75 270 LEU A O 1
ATOM 2184 N N . SER A 1 271 ? 1.527 11.047 -3.143 1 69.88 271 SER A N 1
ATOM 2185 C CA . SER A 1 271 ? 1.038 12.273 -3.766 1 69.88 271 SER A CA 1
ATOM 2186 C C . SER A 1 271 ? 0.524 12.008 -5.176 1 69.88 271 SER A C 1
ATOM 2188 O O . SER A 1 271 ? 0.605 12.875 -6.047 1 69.88 271 SER A O 1
ATOM 2190 N N . THR A 1 272 ? 0.25 10.727 -5.453 1 77.88 272 THR A N 1
ATOM 2191 C CA . THR A 1 272 ? -0.313 10.414 -6.762 1 77.88 272 THR A CA 1
ATOM 2192 C C . THR A 1 272 ? -1.683 9.758 -6.621 1 77.88 272 THR A C 1
ATOM 2194 O O . THR A 1 272 ? -2.016 9.227 -5.559 1 77.88 272 THR A O 1
ATOM 2197 N N . ASP A 1 273 ? -2.391 9.898 -7.672 1 79.44 273 ASP A N 1
ATOM 2198 C CA . ASP A 1 273 ? -3.727 9.312 -7.691 1 79.44 273 ASP A CA 1
ATOM 2199 C C . ASP A 1 273 ? -3.684 7.867 -8.188 1 79.44 273 ASP A C 1
ATOM 2201 O O . ASP A 1 273 ? -4.719 7.203 -8.281 1 79.44 273 ASP A O 1
ATOM 2205 N N . ILE A 1 274 ? -2.498 7.461 -8.539 1 86.12 274 ILE A N 1
ATOM 2206 C CA . ILE A 1 274 ? -2.342 6.113 -9.078 1 86.12 274 ILE A CA 1
ATOM 2207 C C . ILE A 1 274 ? -1.096 5.461 -8.484 1 86.12 274 ILE A C 1
ATOM 2209 O O . ILE A 1 274 ? -0.076 6.125 -8.281 1 86.12 274 ILE A O 1
ATOM 2213 N N . ASP A 1 275 ? -1.326 4.246 -8.039 1 89 275 ASP A N 1
ATOM 2214 C CA . ASP A 1 275 ? -0.191 3.43 -7.625 1 89 275 ASP A CA 1
ATOM 2215 C C . ASP A 1 275 ? 0.295 2.539 -8.766 1 89 275 ASP A C 1
ATOM 2217 O O . ASP A 1 275 ? -0.496 2.113 -9.609 1 89 275 ASP A O 1
ATOM 2221 N N . GLU A 1 276 ? 1.627 2.395 -8.773 1 81.31 276 GLU A N 1
ATOM 2222 C CA . GLU A 1 276 ? 2.213 1.466 -9.734 1 81.31 276 GLU A CA 1
ATOM 2223 C C . GLU A 1 276 ? 2.588 0.145 -9.07 1 81.31 276 GLU A C 1
ATOM 2225 O O . GLU A 1 276 ? 2.787 0.092 -7.852 1 81.31 276 GLU A O 1
ATOM 2230 N N . VAL A 1 277 ? 2.637 -0.946 -9.859 1 90.19 277 VAL A N 1
ATOM 2231 C CA . VAL A 1 277 ? 2.445 -1.335 -11.25 1 90.19 277 VAL A CA 1
ATOM 2232 C C . VAL A 1 277 ? 0.995 -1.756 -11.477 1 90.19 277 VAL A C 1
ATOM 2234 O O . VAL A 1 277 ? 0.514 -2.705 -10.852 1 90.19 277 VAL A O 1
ATOM 2237 N N . THR A 1 278 ? 0.298 -1.192 -12.43 1 95.81 278 THR A N 1
ATOM 2238 C CA . THR A 1 278 ? -1.097 -1.491 -12.734 1 95.81 278 THR A CA 1
ATOM 2239 C C . THR A 1 278 ? -1.194 -2.598 -13.781 1 95.81 278 THR A C 1
ATOM 2241 O O . THR A 1 278 ? -0.208 -2.918 -14.453 1 95.81 278 THR A O 1
ATOM 2244 N N . PRO A 1 279 ? -2.408 -3.227 -13.891 1 97.38 279 PRO A N 1
ATOM 2245 C CA . PRO A 1 279 ? -2.617 -4.234 -14.93 1 97.38 279 PRO A CA 1
ATOM 2246 C C . PRO A 1 279 ? -2.367 -3.688 -16.344 1 97.38 279 PRO A C 1
ATOM 2248 O O . PRO A 1 279 ? -1.95 -4.434 -17.234 1 97.38 279 PRO A O 1
ATOM 2251 N N . LEU A 1 280 ? -2.611 -2.43 -16.578 1 97.44 280 LEU A N 1
ATOM 2252 C CA . LEU A 1 280 ? -2.408 -1.808 -17.891 1 97.44 280 LEU A CA 1
ATOM 2253 C C . LEU A 1 280 ? -0.927 -1.764 -18.234 1 97.44 280 LEU A C 1
ATOM 2255 O O . LEU A 1 280 ? -0.556 -1.978 -19.391 1 97.44 280 LEU A O 1
ATOM 2259 N N . GLN A 1 281 ? -0.098 -1.544 -17.266 1 97.44 281 GLN A N 1
ATOM 2260 C CA . GLN A 1 281 ? 1.346 -1.522 -17.484 1 97.44 281 GLN A CA 1
ATOM 2261 C C . GLN A 1 281 ? 1.891 -2.932 -17.703 1 97.44 281 GLN A C 1
ATOM 2263 O O . GLN A 1 281 ? 2.846 -3.123 -18.453 1 97.44 281 GLN A O 1
ATOM 2268 N N . ALA A 1 282 ? 1.276 -3.961 -17.094 1 97.56 282 ALA A N 1
ATOM 2269 C CA . ALA A 1 282 ? 1.828 -5.312 -17.031 1 97.56 282 ALA A CA 1
ATOM 2270 C C . ALA A 1 282 ? 1.214 -6.211 -18.094 1 97.56 282 ALA A C 1
ATOM 2272 O O . ALA A 1 282 ? 1.369 -7.434 -18.062 1 97.56 282 ALA A O 1
ATOM 2273 N N . ASN A 1 283 ? 0.481 -5.637 -19.031 1 97 283 ASN A N 1
ATOM 2274 C CA . ASN A 1 283 ? -0.177 -6.383 -20.094 1 97 283 ASN A CA 1
ATOM 2275 C C . ASN A 1 283 ? -1.182 -7.387 -19.547 1 97 283 ASN A C 1
ATOM 2277 O O . ASN A 1 283 ? -1.265 -8.523 -20.016 1 97 283 ASN A O 1
ATOM 2281 N N . LEU A 1 284 ? -1.914 -7.012 -18.516 1 97.88 284 LEU A N 1
ATOM 2282 C CA . LEU A 1 284 ? -2.883 -7.906 -17.875 1 97.88 284 LEU A CA 1
ATOM 2283 C C . LEU A 1 284 ? -4.305 -7.383 -18.062 1 97.88 284 LEU A C 1
ATOM 2285 O O . LEU A 1 284 ? -5.215 -7.77 -17.328 1 97.88 284 LEU A O 1
ATOM 2289 N N . ASP A 1 285 ? -4.48 -6.523 -18.984 1 95.31 285 ASP A N 1
ATOM 2290 C CA . ASP A 1 285 ? -5.781 -5.91 -19.234 1 95.31 285 ASP A CA 1
ATOM 2291 C C . ASP A 1 285 ? -6.816 -6.961 -19.625 1 95.31 285 ASP A C 1
ATOM 2293 O O . ASP A 1 285 ? -8.023 -6.746 -19.469 1 95.31 285 ASP A O 1
ATOM 2297 N N . PHE A 1 286 ? -6.375 -8.102 -20.141 1 96.75 286 PHE A N 1
ATOM 2298 C CA . PHE A 1 286 ? -7.285 -9.172 -20.516 1 96.75 286 PHE A CA 1
ATOM 2299 C C . PHE A 1 286 ? -8.031 -9.711 -19.297 1 96.75 286 PHE A C 1
ATOM 2301 O O . PHE A 1 286 ? -9.07 -10.359 -19.438 1 96.75 286 PHE A O 1
ATOM 2308 N N . ALA A 1 287 ? -7.52 -9.484 -18.109 1 97.94 287 ALA A N 1
ATOM 2309 C CA . ALA A 1 287 ? -8.117 -9.984 -16.875 1 97.94 287 ALA A CA 1
ATOM 2310 C C . ALA A 1 287 ? -9.047 -8.945 -16.266 1 97.94 287 ALA A C 1
ATOM 2312 O O . ALA A 1 287 ? -9.359 -9.016 -15.07 1 97.94 287 ALA A O 1
ATOM 2313 N N . ILE A 1 288 ? -9.453 -7.949 -17.031 1 98.44 288 ILE A N 1
ATOM 2314 C CA . ILE A 1 288 ? -10.344 -6.898 -16.531 1 98.44 288 ILE A CA 1
ATOM 2315 C C . ILE A 1 288 ? -11.672 -6.957 -17.266 1 98.44 288 ILE A C 1
ATOM 2317 O O . ILE A 1 288 ? -11.703 -6.945 -18.5 1 98.44 288 ILE A O 1
ATOM 2321 N N . PHE A 1 289 ? -12.734 -7.086 -16.578 1 98.56 289 PHE A N 1
ATOM 2322 C CA . PHE A 1 289 ? -14.078 -6.91 -17.125 1 98.56 289 PHE A CA 1
ATOM 2323 C C . PHE A 1 289 ? -14.609 -5.516 -16.797 1 98.56 289 PHE A C 1
ATOM 2325 O O . PHE A 1 289 ? -15.148 -5.285 -15.711 1 98.56 289 PHE A O 1
ATOM 2332 N N . TRP A 1 290 ? -14.625 -4.613 -17.719 1 97.94 290 TRP A N 1
ATOM 2333 C CA . TRP A 1 290 ? -14.82 -3.18 -17.531 1 97.94 290 TRP A CA 1
ATOM 2334 C C . TRP A 1 290 ? -16.281 -2.871 -17.234 1 97.94 290 TRP A C 1
ATOM 2336 O O . TRP A 1 290 ? -16.609 -1.787 -16.75 1 97.94 290 TRP A O 1
ATOM 2346 N N . ASP A 1 291 ? -17.188 -3.77 -17.516 1 97.31 291 ASP A N 1
ATOM 2347 C CA . ASP A 1 291 ? -18.609 -3.49 -17.391 1 97.31 291 ASP A CA 1
ATOM 2348 C C . ASP A 1 291 ? -19.109 -3.783 -15.977 1 97.31 291 ASP A C 1
ATOM 2350 O O . ASP A 1 291 ? -20.312 -3.824 -15.727 1 97.31 291 ASP A O 1
ATOM 2354 N N . LYS A 1 292 ? -18.281 -3.986 -15.078 1 96.94 292 LYS A N 1
ATOM 2355 C CA . LYS A 1 292 ? -18.656 -4.137 -13.672 1 96.94 292 LYS A CA 1
ATOM 2356 C C . LYS A 1 292 ? -17.875 -3.16 -12.797 1 96.94 292 LYS A C 1
ATOM 2358 O O . LYS A 1 292 ? -16.891 -2.559 -13.242 1 96.94 292 LYS A O 1
ATOM 2363 N N . GLU A 1 293 ? -18.422 -2.951 -11.594 1 96.69 293 GLU A N 1
ATOM 2364 C CA . GLU A 1 293 ? -17.703 -2.164 -10.594 1 96.69 293 GLU A CA 1
ATOM 2365 C C . GLU A 1 293 ? -16.703 -3.021 -9.836 1 96.69 293 GLU A C 1
ATOM 2367 O O . GLU A 1 293 ? -17 -4.152 -9.453 1 96.69 293 GLU A O 1
ATOM 2372 N N . PHE A 1 294 ? -15.531 -2.506 -9.68 1 98.5 294 PHE A N 1
ATOM 2373 C CA . PHE A 1 294 ? -14.516 -3.17 -8.867 1 98.5 294 PHE A CA 1
ATOM 2374 C C . PHE A 1 294 ? -13.523 -2.158 -8.312 1 98.5 294 PHE A C 1
ATOM 2376 O O . PHE A 1 294 ? -13.414 -1.04 -8.82 1 98.5 294 PHE A O 1
ATOM 2383 N N . ILE A 1 295 ? -12.867 -2.492 -7.285 1 98.38 295 ILE A N 1
ATOM 2384 C CA . ILE A 1 295 ? -11.906 -1.614 -6.633 1 98.38 295 ILE A CA 1
ATOM 2385 C C . ILE A 1 295 ? -10.742 -1.324 -7.582 1 98.38 295 ILE A C 1
ATOM 2387 O O . ILE A 1 295 ? -10.141 -2.248 -8.133 1 98.38 295 ILE A O 1
ATOM 2391 N N . GLY A 1 296 ? -10.375 -0.038 -7.77 1 97.5 296 GLY A N 1
ATOM 2392 C CA . GLY A 1 296 ? -9.258 0.379 -8.617 1 97.5 296 GLY A CA 1
ATOM 2393 C C . GLY A 1 296 ? -9.688 0.777 -10.016 1 97.5 296 GLY A C 1
ATOM 2394 O O . GLY A 1 296 ? -8.891 1.311 -10.789 1 97.5 296 GLY A O 1
ATOM 2395 N N . LYS A 1 297 ? -10.953 0.559 -10.367 1 97.94 297 LYS A N 1
ATOM 2396 C CA . LYS A 1 297 ? -11.453 0.804 -11.719 1 97.94 297 LYS A CA 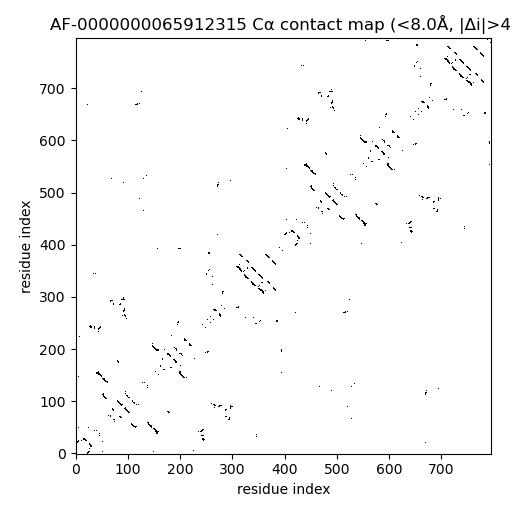1
ATOM 2397 C C . LYS A 1 297 ? -11.266 2.266 -12.117 1 97.94 297 LYS A C 1
ATOM 2399 O O . LYS A 1 297 ? -10.75 2.559 -13.195 1 97.94 297 LYS A O 1
ATOM 2404 N N . GLU A 1 298 ? -11.664 3.178 -11.266 1 96.12 298 GLU A N 1
ATOM 2405 C CA . GLU A 1 298 ? -11.578 4.605 -11.562 1 96.12 298 GLU A CA 1
ATOM 2406 C C . GLU A 1 298 ? -10.133 5.023 -11.836 1 96.12 298 GLU A C 1
ATOM 2408 O O . GLU A 1 298 ? -9.867 5.785 -12.766 1 96.12 298 GLU A O 1
ATOM 2413 N N . ALA A 1 299 ? -9.25 4.547 -10.992 1 95.62 299 ALA A N 1
ATOM 2414 C CA . ALA A 1 299 ? -7.836 4.859 -11.172 1 95.62 299 ALA A CA 1
ATOM 2415 C C . ALA A 1 299 ? -7.332 4.371 -12.531 1 95.62 299 ALA A C 1
ATOM 2417 O O . ALA A 1 299 ? -6.598 5.082 -13.219 1 95.62 299 ALA A O 1
ATOM 2418 N N . LEU A 1 300 ? -7.734 3.168 -12.891 1 97.44 300 LEU A N 1
ATOM 2419 C CA . LEU A 1 300 ? -7.305 2.594 -14.164 1 97.44 300 LEU A CA 1
ATOM 2420 C C . LEU A 1 300 ? -7.863 3.395 -15.336 1 97.44 300 LEU A C 1
ATOM 2422 O O . LEU A 1 300 ? -7.172 3.607 -16.328 1 97.44 300 LEU A O 1
ATOM 2426 N N . LEU A 1 301 ? -9.109 3.789 -15.211 1 96.88 301 LEU A N 1
ATOM 2427 C CA . LEU A 1 301 ? -9.719 4.586 -16.266 1 96.88 301 LEU A CA 1
ATOM 2428 C C . LEU A 1 301 ? -8.992 5.914 -16.438 1 96.88 301 LEU A C 1
ATOM 2430 O O . LEU A 1 301 ? -8.727 6.336 -17.562 1 96.88 301 LEU A O 1
ATOM 2434 N N . LYS A 1 302 ? -8.656 6.539 -15.367 1 94.06 302 LYS A N 1
ATOM 2435 C CA . LYS A 1 302 ? -7.891 7.781 -15.422 1 94.06 302 LYS A CA 1
ATOM 2436 C C . LYS A 1 302 ? -6.52 7.555 -16.047 1 94.06 302 LYS A C 1
ATOM 2438 O O . LYS A 1 302 ? -6.043 8.383 -16.828 1 94.06 302 LYS A O 1
ATOM 2443 N N . GLN A 1 303 ? -5.875 6.465 -15.703 1 94.19 303 GLN A N 1
ATOM 2444 C CA . GLN A 1 303 ? -4.57 6.141 -16.266 1 94.19 303 GLN A CA 1
ATOM 2445 C C . GLN A 1 303 ? -4.648 5.941 -17.766 1 94.19 303 GLN A C 1
ATOM 2447 O O . GLN A 1 303 ? -3.771 6.395 -18.516 1 94.19 303 GLN A O 1
ATOM 2452 N N . LYS A 1 304 ? -5.676 5.266 -18.188 1 94.19 304 LYS A N 1
ATOM 2453 C CA . LYS A 1 304 ? -5.871 5.059 -19.625 1 94.19 304 LYS A CA 1
ATOM 2454 C C . LYS A 1 304 ? -5.938 6.387 -20.375 1 94.19 304 LYS A C 1
ATOM 2456 O O . LYS A 1 304 ? -5.391 6.516 -21.469 1 94.19 304 LYS A O 1
ATOM 2461 N N . GLU A 1 305 ? -6.535 7.344 -19.75 1 93.69 305 GLU A N 1
ATOM 2462 C CA . GLU A 1 305 ? -6.68 8.664 -20.359 1 93.69 305 GLU A CA 1
ATOM 2463 C C . GLU A 1 305 ? -5.352 9.414 -20.375 1 93.69 305 GLU A C 1
ATOM 2465 O O . GLU A 1 305 ? -5 10.039 -21.375 1 93.69 305 GLU A O 1
ATOM 2470 N N . ARG A 1 306 ? -4.637 9.344 -19.359 1 92.25 306 ARG A N 1
ATOM 2471 C CA . ARG A 1 306 ? -3.395 10.086 -19.203 1 92.25 306 ARG A CA 1
ATOM 2472 C C . ARG A 1 306 ? -2.262 9.438 -19.984 1 92.25 306 ARG A C 1
ATOM 2474 O O . ARG A 1 306 ? -1.33 10.109 -20.422 1 92.25 306 ARG A O 1
ATOM 2481 N N . GLY A 1 307 ? -2.32 8.148 -20.109 1 94.44 307 GLY A N 1
ATOM 2482 C CA . GLY A 1 307 ? -1.219 7.398 -20.688 1 94.44 307 GLY A CA 1
ATOM 2483 C C . GLY A 1 307 ? -0.393 6.66 -19.656 1 94.44 307 GLY A C 1
ATOM 2484 O O . GLY A 1 307 ? -0.497 6.938 -18.453 1 94.44 307 GLY A O 1
ATOM 2485 N N . LEU A 1 308 ? 0.398 5.715 -20.109 1 95.12 308 LEU A N 1
ATOM 2486 C CA . LEU A 1 308 ? 1.196 4.871 -19.234 1 95.12 308 LEU A CA 1
ATOM 2487 C C . LEU A 1 308 ? 2.619 5.406 -19.109 1 95.12 308 LEU A C 1
ATOM 2489 O O . LEU A 1 308 ? 3.225 5.809 -20.094 1 95.12 308 LEU A O 1
ATOM 2493 N N . PRO A 1 309 ? 3.125 5.457 -17.938 1 92.62 309 PRO A N 1
ATOM 2494 C CA . PRO A 1 309 ? 4.516 5.891 -17.781 1 92.62 309 PRO A CA 1
ATOM 2495 C C . PRO A 1 309 ? 5.52 4.832 -18.219 1 92.62 309 PRO A C 1
ATOM 2497 O O . PRO A 1 309 ? 6.664 5.16 -18.547 1 92.62 309 PRO A O 1
ATOM 2500 N N . SER A 1 310 ? 5.168 3.561 -18.203 1 96.56 310 SER A N 1
ATOM 2501 C CA . SER A 1 310 ? 5.98 2.416 -18.609 1 96.56 310 SER A CA 1
ATOM 2502 C C . SER A 1 310 ? 5.109 1.229 -19 1 96.56 310 SER A C 1
ATOM 2504 O O . SER A 1 310 ? 3.914 1.201 -18.688 1 96.56 310 SER A O 1
ATOM 2506 N N . LYS A 1 311 ? 5.699 0.33 -19.672 1 97.88 311 LYS A N 1
ATOM 2507 C CA . LYS A 1 311 ? 4.969 -0.842 -20.141 1 97.88 311 LYS A CA 1
ATOM 2508 C C . LYS A 1 311 ? 5.867 -2.076 -20.172 1 97.88 311 LYS A C 1
ATOM 2510 O O . LYS A 1 311 ? 7.055 -1.979 -20.484 1 97.88 311 LYS A O 1
ATOM 2515 N N . MET A 1 312 ? 5.262 -3.156 -19.859 1 98.44 312 MET A N 1
ATOM 2516 C CA . MET A 1 312 ? 5.973 -4.434 -19.812 1 98.44 312 MET A CA 1
ATOM 2517 C C . MET A 1 312 ? 6.297 -4.934 -21.219 1 98.44 312 MET A C 1
ATOM 2519 O O . MET A 1 312 ? 5.465 -4.84 -22.125 1 98.44 312 MET A O 1
ATOM 2523 N N . VAL A 1 313 ? 7.488 -5.52 -21.328 1 98.75 313 VAL A N 1
ATOM 2524 C CA . VAL A 1 313 ? 7.883 -6.121 -22.609 1 98.75 313 VAL A CA 1
ATOM 2525 C C . VAL A 1 313 ? 8.82 -7.305 -22.344 1 98.75 313 VAL A C 1
ATOM 2527 O O . VAL A 1 313 ? 9.57 -7.309 -21.375 1 98.75 313 VAL A O 1
ATOM 2530 N N . HIS A 1 314 ? 8.719 -8.281 -23.172 1 98.88 314 HIS A N 1
ATOM 2531 C CA . HIS A 1 314 ? 9.648 -9.414 -23.141 1 98.88 314 HIS A CA 1
ATOM 2532 C C . HIS A 1 314 ? 10.828 -9.172 -24.078 1 98.88 314 HIS A C 1
ATOM 2534 O O . HIS A 1 314 ? 10.703 -8.461 -25.078 1 98.88 314 HIS A O 1
ATOM 2540 N N . PHE A 1 315 ? 11.961 -9.727 -23.688 1 98.88 315 PHE A N 1
ATOM 2541 C CA . PHE A 1 315 ? 13.117 -9.57 -24.562 1 98.88 315 PHE A CA 1
ATOM 2542 C C . PHE A 1 315 ? 14.008 -10.805 -24.516 1 98.88 315 PHE A C 1
ATOM 2544 O O . PHE A 1 315 ? 13.953 -11.57 -23.547 1 98.88 315 PHE A O 1
ATOM 2551 N N . LYS A 1 316 ? 14.789 -11.07 -25.531 1 98.75 316 LYS A N 1
ATOM 2552 C CA . LYS A 1 316 ? 15.828 -12.094 -25.562 1 98.75 316 LYS A CA 1
ATOM 2553 C C . LYS A 1 316 ? 17.188 -11.477 -25.859 1 98.75 316 LYS A C 1
ATOM 2555 O O . LYS A 1 316 ? 17.297 -10.531 -26.641 1 98.75 316 LYS A O 1
ATOM 2560 N N . MET A 1 317 ? 18.172 -11.984 -25.297 1 98.75 317 MET A N 1
ATOM 2561 C CA . MET A 1 317 ? 19.531 -11.5 -25.5 1 98.75 317 MET A CA 1
ATOM 2562 C C . MET A 1 317 ? 20.047 -11.898 -26.891 1 98.75 317 MET A C 1
ATOM 2564 O O . MET A 1 317 ? 19.797 -13.008 -27.344 1 98.75 317 MET A O 1
ATOM 2568 N N . VAL A 1 318 ? 20.688 -10.953 -27.484 1 98.5 318 VAL A N 1
ATOM 2569 C CA . VAL A 1 318 ? 21.453 -11.211 -28.688 1 98.5 318 VAL A CA 1
ATOM 2570 C C . VAL A 1 318 ? 22.906 -11.492 -28.328 1 98.5 318 VAL A C 1
ATOM 2572 O O . VAL A 1 318 ? 23.469 -12.516 -28.734 1 98.5 318 VAL A O 1
ATOM 2575 N N . ASP A 1 319 ? 23.484 -10.578 -27.531 1 98.12 319 ASP A N 1
ATOM 2576 C CA . ASP A 1 319 ? 24.812 -10.828 -26.969 1 98.12 319 ASP A CA 1
ATOM 2577 C C . ASP A 1 319 ? 24.719 -11.82 -25.797 1 98.12 319 ASP A C 1
ATOM 2579 O O . ASP A 1 319 ? 23.672 -11.961 -25.172 1 98.12 319 ASP A O 1
ATOM 2583 N N . LYS A 1 320 ? 25.906 -12.461 -25.609 1 96.88 320 LYS A N 1
ATOM 2584 C CA . LYS A 1 320 ? 25.969 -13.375 -24.484 1 96.88 320 LYS A CA 1
ATOM 2585 C C . LYS A 1 320 ? 25.766 -12.633 -23.156 1 96.88 320 LYS A C 1
ATOM 2587 O O . LYS A 1 320 ? 26.328 -11.555 -22.953 1 96.88 320 LYS A O 1
ATOM 2592 N N . GLY A 1 321 ? 24.844 -13.172 -22.328 1 96.94 321 GLY A N 1
ATOM 2593 C CA . GLY A 1 321 ? 24.562 -12.602 -21.016 1 96.94 321 GLY A CA 1
ATOM 2594 C C . GLY A 1 321 ? 23.25 -13.102 -20.422 1 96.94 321 GLY A C 1
ATOM 2595 O O . GLY A 1 321 ? 22.359 -13.516 -21.156 1 96.94 321 GLY A O 1
ATOM 2596 N N . VAL A 1 322 ? 23.188 -13.078 -19.156 1 97.94 322 VAL A N 1
ATOM 2597 C CA . VAL A 1 322 ? 21.984 -13.469 -18.438 1 97.94 322 VAL A CA 1
ATOM 2598 C C . VAL A 1 322 ? 21.406 -12.266 -17.703 1 97.94 322 VAL A C 1
ATOM 2600 O O . VAL A 1 322 ? 22 -11.773 -16.75 1 97.94 322 VAL A O 1
ATOM 2603 N N . PRO A 1 323 ? 20.281 -11.797 -18.125 1 98.19 323 PRO A N 1
ATOM 2604 C CA . PRO A 1 323 ? 19.688 -10.648 -17.438 1 98.19 323 PRO A CA 1
ATOM 2605 C C . PRO A 1 323 ? 19.172 -11 -16.047 1 98.19 323 PRO A C 1
ATOM 2607 O O . PRO A 1 323 ? 18.859 -12.164 -15.766 1 98.19 323 PRO A O 1
ATOM 2610 N N . ARG A 1 324 ? 19.141 -10.008 -15.227 1 97.94 324 ARG A N 1
ATOM 2611 C CA . ARG A 1 324 ? 18.625 -10.141 -13.867 1 97.94 324 ARG A CA 1
ATOM 2612 C C . ARG A 1 324 ? 17.75 -8.945 -13.492 1 97.94 324 ARG A C 1
ATOM 2614 O O . ARG A 1 324 ? 17.891 -7.867 -14.086 1 97.94 324 ARG A O 1
ATOM 2621 N N . GLU A 1 325 ? 16.906 -9.211 -12.516 1 97.12 325 GLU A N 1
ATOM 2622 C CA . GLU A 1 325 ? 16.078 -8.133 -11.984 1 97.12 325 GLU A CA 1
ATOM 2623 C C . GLU A 1 325 ? 16.938 -6.934 -11.586 1 97.12 325 GLU A C 1
ATOM 2625 O O . GLU A 1 325 ? 18 -7.09 -10.992 1 97.12 325 GLU A O 1
ATOM 2630 N N . GLY A 1 326 ? 16.484 -5.75 -11.914 1 97.06 326 GLY A N 1
ATOM 2631 C CA . GLY A 1 326 ? 17.156 -4.527 -11.5 1 97.06 326 GLY A CA 1
ATOM 2632 C C . GLY A 1 326 ? 18.094 -3.973 -12.555 1 97.06 326 GLY A C 1
ATOM 2633 O O . GLY A 1 326 ? 18.516 -2.814 -12.477 1 97.06 326 GLY A O 1
ATOM 2634 N N . TYR A 1 327 ? 18.406 -4.812 -13.523 1 98.38 327 TYR A N 1
ATOM 2635 C CA . TYR A 1 327 ? 19.297 -4.34 -14.562 1 98.38 327 TYR A CA 1
ATOM 2636 C C . TYR A 1 327 ? 18.656 -3.225 -15.383 1 98.38 327 TYR A C 1
ATOM 2638 O O . TYR A 1 327 ? 17.469 -3.291 -15.703 1 98.38 327 TYR A O 1
ATOM 2646 N N . LYS A 1 328 ? 19.406 -2.23 -15.719 1 98.69 328 LYS A N 1
ATOM 2647 C CA . LYS A 1 328 ? 18.922 -1.081 -16.484 1 98.69 328 LYS A CA 1
ATOM 2648 C C . LYS A 1 328 ? 18.797 -1.42 -17.969 1 98.69 328 LYS A C 1
ATOM 2650 O O . LYS A 1 328 ? 19.609 -2.186 -18.5 1 98.69 328 LYS A O 1
ATOM 2655 N N . VAL A 1 329 ? 17.891 -0.889 -18.609 1 98.81 329 VAL A N 1
ATOM 2656 C CA . VAL A 1 329 ? 17.641 -1.064 -20.031 1 98.81 329 VAL A CA 1
ATOM 2657 C C . VAL A 1 329 ? 17.828 0.268 -20.75 1 98.81 329 VAL A C 1
ATOM 2659 O O . VAL A 1 329 ? 17.281 1.288 -20.344 1 98.81 329 VAL A O 1
ATOM 2662 N N . TYR A 1 330 ? 18.547 0.245 -21.844 1 98.62 330 TYR A N 1
ATOM 2663 C CA . TYR A 1 330 ? 18.859 1.451 -22.594 1 98.62 330 TYR A CA 1
ATOM 2664 C C . TYR A 1 330 ? 18.438 1.313 -24.047 1 98.62 330 TYR A C 1
ATOM 2666 O O . TYR A 1 330 ? 18.328 0.2 -24.562 1 98.62 330 TYR A O 1
ATOM 2674 N N . LYS A 1 331 ? 18.172 2.4 -24.672 1 98.12 331 LYS A N 1
ATOM 2675 C CA . LYS A 1 331 ? 18 2.574 -26.109 1 98.12 331 LYS A CA 1
ATOM 2676 C C . LYS A 1 331 ? 18.766 3.807 -26.594 1 98.12 331 LYS A C 1
ATOM 2678 O O . LYS A 1 331 ? 18.516 4.918 -26.141 1 98.12 331 LYS A O 1
ATOM 2683 N N . ASP A 1 332 ? 19.766 3.611 -27.484 1 95.81 332 ASP A N 1
ATOM 2684 C CA . ASP A 1 332 ? 20.547 4.699 -28.047 1 95.81 332 ASP A CA 1
ATOM 2685 C C . ASP A 1 332 ? 21.188 5.547 -26.953 1 95.81 332 ASP A C 1
ATOM 2687 O O . ASP A 1 332 ? 21.125 6.777 -26.984 1 95.81 332 ASP A O 1
ATOM 2691 N N . GLY A 1 333 ? 21.578 4.93 -25.906 1 94.94 333 GLY A N 1
ATOM 2692 C CA . GLY A 1 333 ? 22.297 5.598 -24.844 1 94.94 333 GLY A CA 1
ATOM 2693 C C . GLY A 1 333 ? 21.406 6.188 -23.766 1 94.94 333 GLY A C 1
ATOM 2694 O O . GLY A 1 333 ? 21.875 6.672 -22.75 1 94.94 333 GLY A O 1
ATOM 2695 N N . GLU A 1 334 ? 20.156 6.055 -24 1 97.44 334 GLU A N 1
ATOM 2696 C CA . GLU A 1 334 ? 19.203 6.613 -23.047 1 97.44 334 GLU A CA 1
ATOM 2697 C C . GLU A 1 334 ? 18.594 5.516 -22.172 1 97.44 334 GLU A C 1
ATOM 2699 O O . GLU A 1 334 ? 18.219 4.457 -22.672 1 97.44 334 GLU A O 1
ATOM 2704 N N . LEU A 1 335 ? 18.562 5.801 -20.844 1 98.31 335 LEU A N 1
ATOM 2705 C CA . LEU A 1 335 ? 17.891 4.891 -19.938 1 98.31 335 LEU A CA 1
ATOM 2706 C C . LEU A 1 335 ? 16.391 4.863 -20.203 1 98.31 335 LEU A C 1
ATOM 2708 O O . LEU A 1 335 ? 15.727 5.902 -20.141 1 98.31 335 LEU A O 1
ATOM 2712 N N . ILE A 1 336 ? 15.805 3.674 -20.484 1 98.44 336 ILE A N 1
ATOM 2713 C CA . ILE A 1 336 ? 14.398 3.646 -20.875 1 98.44 336 ILE A CA 1
ATOM 2714 C C . ILE A 1 336 ? 13.617 2.744 -19.922 1 98.44 336 ILE A C 1
ATOM 2716 O O . ILE A 1 336 ? 12.391 2.697 -19.969 1 98.44 336 ILE A O 1
ATOM 2720 N N . GLY A 1 337 ? 14.352 1.956 -19.078 1 98.25 337 GLY A N 1
ATOM 2721 C CA . GLY A 1 337 ? 13.594 1.076 -18.219 1 98.25 337 GLY A CA 1
ATOM 2722 C C . GLY A 1 337 ? 14.469 0.163 -17.375 1 98.25 337 GLY A C 1
ATOM 2723 O O . GLY A 1 337 ? 15.617 0.491 -17.094 1 98.25 337 GLY A O 1
ATOM 2724 N N . GLU A 1 338 ? 13.852 -0.954 -16.922 1 98.38 338 GLU A N 1
ATOM 2725 C CA . GLU A 1 338 ? 14.516 -1.863 -15.992 1 98.38 338 GLU A CA 1
ATOM 2726 C C . GLU A 1 338 ? 13.977 -3.283 -16.125 1 98.38 338 GLU A C 1
ATOM 2728 O O . GLU A 1 338 ? 12.773 -3.48 -16.344 1 98.38 338 GLU A O 1
ATOM 2733 N N . VAL A 1 339 ? 14.891 -4.219 -15.992 1 98.69 339 VAL A N 1
ATOM 2734 C CA . VAL A 1 339 ? 14.531 -5.633 -16.047 1 98.69 339 VAL A CA 1
ATOM 2735 C C . VAL A 1 339 ? 13.836 -6.031 -14.742 1 98.69 339 VAL A C 1
ATOM 2737 O O . VAL A 1 339 ? 14.273 -5.656 -13.656 1 98.69 339 VAL A O 1
ATOM 2740 N N . THR A 1 340 ? 12.711 -6.777 -14.883 1 97.94 340 THR A N 1
ATOM 2741 C CA . THR A 1 340 ? 12.016 -7.254 -13.695 1 97.94 340 THR A CA 1
ATOM 2742 C C . THR A 1 340 ? 12.195 -8.758 -13.531 1 97.94 340 THR A C 1
ATOM 2744 O O . THR A 1 340 ? 12.125 -9.281 -12.414 1 97.94 340 THR A O 1
ATOM 2747 N N . SER A 1 341 ? 12.352 -9.484 -14.594 1 98.56 341 SER A N 1
ATOM 2748 C CA . SER A 1 341 ? 12.672 -10.906 -14.586 1 98.56 341 SER A CA 1
ATOM 2749 C C . SER A 1 341 ? 13.719 -11.242 -15.641 1 98.56 341 SER A C 1
ATOM 2751 O O . SER A 1 341 ? 13.703 -10.688 -16.734 1 98.56 341 SER A O 1
ATOM 2753 N N . GLY A 1 342 ? 14.648 -12.148 -15.258 1 98.44 342 GLY A N 1
ATOM 2754 C CA . GLY A 1 342 ? 15.664 -12.594 -16.203 1 98.44 342 GLY A CA 1
ATOM 2755 C C . GLY A 1 342 ? 16.266 -13.938 -15.836 1 98.44 342 GLY A C 1
ATOM 2756 O O . GLY A 1 342 ? 16.391 -14.266 -14.656 1 98.44 342 GLY A O 1
ATOM 2757 N N . THR A 1 343 ? 16.547 -14.703 -16.859 1 98 343 THR A N 1
ATOM 2758 C CA . THR A 1 343 ? 17.172 -16 -16.656 1 98 343 THR A CA 1
ATOM 2759 C C . THR A 1 343 ? 17.844 -16.484 -17.938 1 98 343 THR A C 1
ATOM 2761 O O . THR A 1 343 ? 17.719 -15.859 -18.984 1 98 343 THR A O 1
ATOM 2764 N N . LEU A 1 344 ? 18.703 -17.469 -17.781 1 98.25 344 LEU A N 1
ATOM 2765 C CA . LEU A 1 344 ? 19.141 -18.266 -18.938 1 98.25 344 LEU A CA 1
ATOM 2766 C C . LEU A 1 344 ? 18.125 -19.359 -19.266 1 98.25 344 LEU A C 1
ATOM 2768 O O . LEU A 1 344 ? 17.906 -20.266 -18.453 1 98.25 344 LEU A O 1
ATOM 2772 N N . SER A 1 345 ? 17.547 -19.266 -20.422 1 98.25 345 SER A N 1
ATOM 2773 C CA . SER A 1 345 ? 16.562 -20.266 -20.828 1 98.25 345 SER A CA 1
ATOM 2774 C C . SER A 1 345 ? 17.219 -21.625 -21.016 1 98.25 345 SER A C 1
ATOM 2776 O O . SER A 1 345 ? 18.078 -21.797 -21.891 1 98.25 345 SER A O 1
ATOM 2778 N N . PRO A 1 346 ? 16.797 -22.578 -20.266 1 98.12 346 PRO A N 1
ATOM 2779 C CA . PRO A 1 346 ? 17.391 -23.906 -20.469 1 98.12 346 PRO A CA 1
ATOM 2780 C C . PRO A 1 346 ? 17.047 -24.484 -21.844 1 98.12 346 PRO A C 1
ATOM 2782 O O . PRO A 1 346 ? 17.844 -25.234 -22.422 1 98.12 346 PRO A O 1
ATOM 2785 N N . LEU A 1 347 ? 15.898 -24.219 -22.328 1 96.88 347 LEU A N 1
ATOM 2786 C CA . LEU A 1 347 ? 15.445 -24.75 -23.594 1 96.88 347 LEU A CA 1
ATOM 2787 C C . LEU A 1 347 ? 16.188 -24.094 -24.766 1 96.88 347 LEU A C 1
ATOM 2789 O O . LEU A 1 347 ? 16.594 -24.766 -25.703 1 96.88 347 LEU A O 1
ATOM 2793 N N . LEU A 1 348 ? 16.406 -22.75 -24.672 1 96.88 348 LEU A N 1
ATOM 2794 C CA . LEU A 1 348 ? 16.906 -21.984 -25.812 1 96.88 348 LEU A CA 1
ATOM 2795 C C . LEU A 1 348 ? 18.406 -21.766 -25.703 1 96.88 348 LEU A C 1
ATOM 2797 O O . LEU A 1 348 ? 19.062 -21.453 -26.703 1 96.88 348 LEU A O 1
ATOM 2801 N N . GLY A 1 349 ? 18.906 -21.781 -24.5 1 97.44 349 GLY A N 1
ATOM 2802 C CA . GLY A 1 349 ? 20.328 -21.562 -24.281 1 97.44 349 GLY A CA 1
ATOM 2803 C C . GLY A 1 349 ? 20.719 -20.094 -24.359 1 97.44 349 GLY A C 1
ATOM 2804 O O . GLY A 1 349 ? 21.906 -19.781 -24.516 1 97.44 349 GLY A O 1
ATOM 2805 N N . ILE A 1 350 ? 19.797 -19.188 -24.312 1 97.88 350 ILE A N 1
ATOM 2806 C CA . ILE A 1 350 ? 20.094 -17.75 -24.359 1 97.88 350 ILE A CA 1
ATOM 2807 C C . ILE A 1 350 ? 19.391 -17.047 -23.188 1 97.88 350 ILE A C 1
ATOM 2809 O O . ILE A 1 350 ? 18.469 -17.594 -22.594 1 97.88 350 ILE A O 1
ATOM 2813 N N . GLY A 1 351 ? 19.875 -15.867 -22.875 1 98.5 351 GLY A N 1
ATOM 2814 C CA . GLY A 1 351 ? 19.219 -15.055 -21.875 1 98.5 351 GLY A CA 1
ATOM 2815 C C . GLY A 1 351 ? 17.875 -14.508 -22.344 1 98.5 351 GLY A C 1
ATOM 2816 O O . GLY A 1 351 ? 17.734 -14.078 -23.484 1 98.5 351 GLY A O 1
ATOM 2817 N N . ILE A 1 352 ? 16.875 -14.594 -21.5 1 98.81 352 ILE A N 1
ATOM 2818 C CA . ILE A 1 352 ? 15.555 -14.023 -21.766 1 98.81 352 ILE A CA 1
ATOM 2819 C C . ILE A 1 352 ? 15.086 -13.242 -20.531 1 98.81 352 ILE A C 1
ATOM 2821 O O . ILE A 1 352 ? 15.609 -13.422 -19.438 1 98.81 352 ILE A O 1
ATOM 2825 N N . GLY A 1 353 ? 14.148 -12.328 -20.75 1 98.81 353 GLY A N 1
ATOM 2826 C CA . GLY A 1 353 ? 13.68 -11.57 -19.609 1 98.81 353 GLY A CA 1
ATOM 2827 C C . GLY A 1 353 ? 12.445 -10.742 -19.906 1 98.81 353 GLY A C 1
ATOM 2828 O O . GLY A 1 353 ? 11.906 -10.797 -21 1 98.81 353 GLY A O 1
ATOM 2829 N N . ILE A 1 354 ? 11.93 -10.148 -18.875 1 98.81 354 ILE A N 1
ATOM 2830 C CA . ILE A 1 354 ? 10.852 -9.172 -18.891 1 98.81 354 ILE A CA 1
ATOM 2831 C C . ILE A 1 354 ? 11.352 -7.832 -18.344 1 98.81 354 ILE A C 1
ATOM 2833 O O . ILE A 1 354 ? 12.141 -7.797 -17.406 1 98.81 354 ILE A O 1
ATOM 2837 N N . ALA A 1 355 ? 10.992 -6.754 -18.969 1 98.75 355 ALA A N 1
ATOM 2838 C CA . ALA A 1 355 ? 11.344 -5.41 -18.516 1 98.75 355 ALA A CA 1
ATOM 2839 C C . ALA A 1 355 ? 10.141 -4.473 -18.578 1 98.75 355 ALA A C 1
ATOM 2841 O O . ALA A 1 355 ? 9.18 -4.746 -19.297 1 98.75 355 ALA A O 1
ATOM 2842 N N . PHE A 1 356 ? 10.156 -3.484 -17.781 1 98.44 356 PHE A N 1
ATOM 2843 C CA . PHE A 1 356 ? 9.305 -2.314 -17.984 1 98.44 356 PHE A CA 1
ATOM 2844 C C . PHE A 1 356 ? 10.086 -1.185 -18.641 1 98.44 356 PHE A C 1
ATOM 2846 O O . PHE A 1 356 ? 11.141 -0.782 -18.156 1 98.44 356 PHE A O 1
ATOM 2853 N N . VAL A 1 357 ? 9.602 -0.719 -19.766 1 98.56 357 VAL A N 1
ATOM 2854 C CA . VAL A 1 357 ? 10.289 0.319 -20.531 1 98.56 357 VAL A CA 1
ATOM 2855 C C . VAL A 1 357 ? 9.297 1.417 -20.906 1 98.56 357 VAL A C 1
ATOM 2857 O O . VAL A 1 357 ? 8.094 1.284 -20.672 1 98.56 357 VAL A O 1
ATOM 2860 N N . LYS A 1 358 ? 9.859 2.496 -21.453 1 98.12 358 LYS A N 1
ATOM 2861 C CA . LYS A 1 358 ? 8.984 3.492 -22.062 1 98.12 358 LYS A CA 1
ATOM 2862 C C . LYS A 1 358 ? 8.047 2.854 -23.078 1 98.12 358 LYS A C 1
ATOM 2864 O O . LYS A 1 358 ? 8.469 1.992 -23.859 1 98.12 358 LYS A O 1
ATOM 2869 N N . PRO A 1 359 ? 6.809 3.252 -23.094 1 97.81 359 PRO A N 1
ATOM 2870 C CA . PRO A 1 359 ? 5.777 2.557 -23.859 1 97.81 359 PRO A CA 1
ATOM 2871 C C . PRO A 1 359 ? 6.129 2.443 -25.344 1 97.81 359 PRO A C 1
ATOM 2873 O O . PRO A 1 359 ? 5.805 1.44 -25.984 1 97.81 359 PRO A O 1
ATOM 2876 N N . GLU A 1 360 ? 6.828 3.373 -25.891 1 97.5 360 GLU A N 1
ATOM 2877 C CA . GLU A 1 360 ? 7.141 3.371 -27.312 1 97.5 360 GLU A CA 1
ATOM 2878 C C . GLU A 1 360 ? 8.094 2.238 -27.672 1 97.5 360 GLU A C 1
ATOM 2880 O O . GLU A 1 360 ? 8.203 1.851 -28.828 1 97.5 360 GLU A O 1
ATOM 2885 N N . TYR A 1 361 ? 8.742 1.649 -26.641 1 98.19 361 TYR A N 1
ATOM 2886 C CA . TYR A 1 361 ? 9.703 0.583 -26.891 1 98.19 361 TYR A CA 1
ATOM 2887 C C . TYR A 1 361 ? 9.133 -0.774 -26.516 1 98.19 361 TYR A C 1
ATOM 2889 O O . TYR A 1 361 ? 9.797 -1.803 -26.656 1 98.19 361 TYR A O 1
ATOM 2897 N N . ALA A 1 362 ? 7.922 -0.788 -26.031 1 98.19 362 ALA A N 1
ATOM 2898 C CA . ALA A 1 362 ? 7.301 -2.025 -25.562 1 98.19 362 ALA A CA 1
ATOM 2899 C C . ALA A 1 362 ? 6.547 -2.721 -26.688 1 98.19 362 ALA A C 1
ATOM 2901 O O . ALA A 1 362 ? 5.371 -3.057 -26.547 1 98.19 362 ALA A O 1
ATOM 2902 N N . VAL A 1 363 ? 7.223 -2.926 -27.766 1 97.81 363 VAL A N 1
ATOM 2903 C CA . VAL A 1 363 ? 6.73 -3.646 -28.938 1 97.81 363 VAL A CA 1
ATOM 2904 C C . VAL A 1 363 ? 7.789 -4.637 -29.422 1 97.81 363 VAL A C 1
ATOM 2906 O O . VAL A 1 363 ? 8.992 -4.398 -29.266 1 97.81 363 VAL A O 1
ATOM 2909 N N . PRO A 1 364 ? 7.332 -5.73 -29.984 1 98.25 364 PRO A N 1
ATOM 2910 C CA . PRO A 1 364 ? 8.32 -6.707 -30.438 1 98.25 364 PRO A CA 1
ATOM 2911 C C . PRO A 1 364 ? 9.211 -6.164 -31.562 1 98.25 364 PRO A C 1
ATOM 2913 O O . PRO A 1 364 ? 8.758 -5.379 -32.406 1 98.25 364 PRO A O 1
ATOM 2916 N N . GLY A 1 365 ? 10.461 -6.527 -31.547 1 98.44 365 GLY A N 1
ATOM 2917 C CA . GLY A 1 365 ? 11.359 -6.258 -32.656 1 98.44 365 GLY A CA 1
ATOM 2918 C C . GLY A 1 365 ? 12.242 -5.051 -32.438 1 98.44 365 GLY A C 1
ATOM 2919 O O . GLY A 1 365 ? 12.969 -4.625 -33.344 1 98.44 365 GLY A O 1
ATOM 2920 N N . VAL A 1 366 ? 12.25 -4.465 -31.25 1 98.38 366 VAL A N 1
ATOM 2921 C CA . VAL A 1 366 ? 13.062 -3.291 -30.953 1 98.38 366 VAL A CA 1
ATOM 2922 C C . VAL A 1 366 ? 14.391 -3.729 -30.344 1 98.38 366 VAL A C 1
ATOM 2924 O O . VAL A 1 366 ? 14.414 -4.52 -29.391 1 98.38 366 VAL A O 1
ATOM 2927 N N . GLU A 1 367 ? 15.461 -3.232 -30.938 1 98.62 367 GLU A N 1
ATOM 2928 C CA . GLU A 1 367 ? 16.781 -3.475 -30.344 1 98.62 367 GLU A CA 1
ATOM 2929 C C . GLU A 1 367 ? 16.984 -2.613 -29.109 1 98.62 367 GLU A C 1
ATOM 2931 O O . GLU A 1 367 ? 16.797 -1.396 -29.141 1 98.62 367 GLU A O 1
ATOM 2936 N N . ILE A 1 368 ? 17.344 -3.189 -28.031 1 98.75 368 ILE A N 1
ATOM 2937 C CA . ILE A 1 368 ? 17.625 -2.502 -26.766 1 98.75 368 ILE A CA 1
ATOM 2938 C C . ILE A 1 368 ? 18.969 -2.977 -26.219 1 98.75 368 ILE A C 1
ATOM 2940 O O . ILE A 1 368 ? 19.609 -3.873 -26.781 1 98.75 368 ILE A O 1
ATOM 2944 N N . GLU A 1 369 ? 19.438 -2.314 -25.172 1 98.69 369 GLU A N 1
ATOM 2945 C CA . GLU A 1 369 ? 20.641 -2.719 -24.453 1 98.69 369 GLU A CA 1
ATOM 2946 C C . GLU A 1 369 ? 20.359 -2.971 -22.969 1 98.69 369 GLU A C 1
ATOM 2948 O O . GLU A 1 369 ? 19.703 -2.154 -22.312 1 98.69 369 GLU A O 1
ATOM 2953 N N . VAL A 1 370 ? 20.766 -4.098 -22.484 1 98.75 370 VAL A N 1
ATOM 2954 C CA . VAL A 1 370 ? 20.672 -4.41 -21.062 1 98.75 370 VAL A CA 1
ATOM 2955 C C . VAL A 1 370 ? 22.047 -4.273 -20.422 1 98.75 370 VAL A C 1
ATOM 2957 O O . VAL A 1 370 ? 23.031 -4.836 -20.922 1 98.75 370 VAL A O 1
ATOM 2960 N N . GLU A 1 371 ? 22.094 -3.541 -19.344 1 98.19 371 GLU A N 1
ATOM 2961 C CA . GLU A 1 371 ? 23.375 -3.373 -18.656 1 98.19 371 GLU A CA 1
ATOM 2962 C C . GLU A 1 371 ? 23.672 -4.57 -17.766 1 98.19 371 GLU A C 1
ATOM 2964 O O . GLU A 1 371 ? 23 -4.793 -16.766 1 98.19 371 GLU A O 1
ATOM 2969 N N . ILE A 1 372 ? 24.656 -5.281 -18.125 1 96.56 372 ILE A N 1
ATOM 2970 C CA . ILE A 1 372 ? 25.094 -6.441 -17.359 1 96.56 372 ILE A CA 1
ATOM 2971 C C . ILE A 1 372 ? 26.547 -6.242 -16.906 1 96.56 372 ILE A C 1
ATOM 2973 O O . ILE A 1 372 ? 27.453 -6.176 -17.734 1 96.56 372 ILE A O 1
ATOM 2977 N N . ARG A 1 373 ? 26.812 -6.117 -15.68 1 92.81 373 ARG A N 1
ATOM 2978 C CA . ARG A 1 373 ? 28.125 -5.902 -15.086 1 92.81 373 ARG A CA 1
ATOM 2979 C C . ARG A 1 373 ? 28.797 -4.648 -15.656 1 92.81 373 ARG A C 1
ATOM 2981 O O . ARG A 1 373 ? 29.953 -4.688 -16.078 1 92.81 373 ARG A O 1
ATOM 2988 N N . GLY A 1 374 ? 27.875 -3.721 -15.82 1 92.44 374 GLY A N 1
ATOM 2989 C CA . GLY A 1 374 ? 28.375 -2.414 -16.219 1 92.44 374 GLY A CA 1
ATOM 2990 C C . GLY A 1 374 ? 28.547 -2.27 -17.719 1 92.44 374 GLY A C 1
ATOM 2991 O O . GLY A 1 374 ? 28.953 -1.209 -18.203 1 92.44 374 GLY A O 1
ATOM 2992 N N . LYS A 1 375 ? 28.25 -3.273 -18.484 1 95.56 375 LYS A N 1
ATOM 2993 C CA . LYS A 1 375 ? 28.406 -3.246 -19.922 1 95.56 375 LYS A CA 1
ATOM 2994 C C . LYS A 1 375 ? 27.062 -3.367 -20.641 1 95.56 375 LYS A C 1
ATOM 2996 O O . LYS A 1 375 ? 26.25 -4.215 -20.281 1 95.56 375 LYS A O 1
ATOM 3001 N N . PRO A 1 376 ? 26.938 -2.562 -21.609 1 96.75 376 PRO A N 1
ATOM 3002 C CA . PRO A 1 376 ? 25.719 -2.711 -22.406 1 96.75 376 PRO A CA 1
ATOM 3003 C C . PRO A 1 376 ? 25.75 -3.949 -23.312 1 96.75 376 PRO A C 1
ATOM 3005 O O . PRO A 1 376 ? 26.719 -4.148 -24.047 1 96.75 376 PRO A O 1
ATOM 3008 N N . LYS A 1 377 ? 24.797 -4.793 -23.172 1 98.5 377 LYS A N 1
ATOM 3009 C CA . LYS A 1 377 ? 24.656 -5.984 -24 1 98.5 377 LYS A CA 1
ATOM 3010 C C . LYS A 1 377 ? 23.406 -5.895 -24.875 1 98.5 377 LYS A C 1
ATOM 3012 O O . LYS A 1 377 ? 22.328 -5.523 -24.406 1 98.5 377 LYS A O 1
ATOM 3017 N N . LYS A 1 378 ? 23.516 -6.277 -26.109 1 98.56 378 LYS A N 1
ATOM 3018 C CA . LYS A 1 378 ? 22.438 -6.168 -27.078 1 98.56 378 LYS A CA 1
ATOM 3019 C C . LYS A 1 378 ? 21.344 -7.199 -26.812 1 98.56 378 LYS A C 1
ATOM 3021 O O . LYS A 1 378 ? 21.641 -8.352 -26.5 1 98.56 378 LYS A O 1
ATOM 3026 N N . ALA A 1 379 ? 20.094 -6.734 -26.875 1 98.81 379 ALA A N 1
ATOM 3027 C CA . ALA A 1 379 ? 18.891 -7.562 -26.797 1 98.81 379 ALA A CA 1
ATOM 3028 C C . ALA A 1 379 ? 17.828 -7.062 -27.766 1 98.81 379 ALA A C 1
ATOM 3030 O O . ALA A 1 379 ? 17.969 -5.996 -28.359 1 98.81 379 ALA A O 1
ATOM 3031 N N . VAL A 1 380 ? 16.781 -7.883 -27.953 1 98.88 380 VAL A N 1
ATOM 3032 C CA . VAL A 1 380 ? 15.672 -7.508 -28.828 1 98.88 380 VAL A CA 1
ATOM 3033 C C . VAL A 1 380 ? 14.352 -7.859 -28.141 1 98.88 380 VAL A C 1
ATOM 3035 O O . VAL A 1 380 ? 14.219 -8.922 -27.547 1 98.88 380 VAL A O 1
ATOM 3038 N N . THR A 1 381 ? 13.469 -6.895 -28.141 1 98.81 381 THR A N 1
ATOM 3039 C CA . THR A 1 381 ? 12.148 -7.16 -27.578 1 98.81 381 THR A CA 1
ATOM 3040 C C . THR A 1 381 ? 11.383 -8.172 -28.422 1 98.81 381 THR A C 1
ATOM 3042 O O . THR A 1 381 ? 11.547 -8.211 -29.641 1 98.81 381 THR A O 1
ATOM 3045 N N . VAL A 1 382 ? 10.547 -9.047 -27.812 1 98.62 382 VAL A N 1
ATOM 3046 C CA . VAL A 1 382 ? 9.836 -10.109 -28.516 1 98.62 382 VAL A CA 1
ATOM 3047 C C . VAL A 1 382 ? 8.438 -10.281 -27.922 1 98.62 382 VAL A C 1
ATOM 3049 O O . VAL A 1 382 ? 8.148 -9.742 -26.859 1 98.62 382 VAL A O 1
ATOM 3052 N N . ALA A 1 383 ? 7.586 -10.953 -28.688 1 97.75 383 ALA A N 1
ATOM 3053 C CA . ALA A 1 383 ? 6.32 -11.445 -28.156 1 97.75 383 ALA A CA 1
ATOM 3054 C C . ALA A 1 383 ? 6.48 -12.836 -27.562 1 97.75 383 ALA A C 1
ATOM 3056 O O . ALA A 1 383 ? 7.094 -13.719 -28.172 1 97.75 383 ALA A O 1
ATOM 3057 N N . PRO A 1 384 ? 5.992 -13.094 -26.359 1 96.69 384 PRO A N 1
ATOM 3058 C CA . PRO A 1 384 ? 6.051 -14.438 -25.781 1 96.69 384 PRO A CA 1
ATOM 3059 C C . PRO A 1 384 ? 5.047 -15.391 -26.422 1 96.69 384 PRO A C 1
ATOM 3061 O O . PRO A 1 384 ? 4.121 -14.953 -27.109 1 96.69 384 PRO A O 1
ATOM 3064 N N . PRO A 1 385 ? 5.137 -16.641 -26.234 1 97.5 385 PRO A N 1
ATOM 3065 C CA . PRO A 1 385 ? 6.203 -17.344 -25.5 1 97.5 385 PRO A CA 1
ATOM 3066 C C . PRO A 1 385 ? 7.527 -17.344 -26.25 1 97.5 385 PRO A C 1
ATOM 3068 O O . PRO A 1 385 ? 7.562 -17.062 -27.453 1 97.5 385 PRO A O 1
ATOM 3071 N N . PHE A 1 386 ? 8.562 -17.641 -25.578 1 97.75 386 PHE A N 1
ATOM 3072 C CA . PHE A 1 386 ? 9.891 -17.641 -26.188 1 97.75 386 PHE A CA 1
ATOM 3073 C C . PHE A 1 386 ? 10.102 -18.906 -27 1 97.75 386 PHE A C 1
ATOM 3075 O O . PHE A 1 386 ? 10.922 -18.938 -27.922 1 97.75 386 PHE A O 1
ATOM 3082 N N . TYR A 1 387 ? 9.43 -19.984 -26.656 1 95.06 387 TYR A N 1
ATOM 3083 C CA . TYR A 1 387 ? 9.57 -21.266 -27.344 1 95.06 387 TYR A CA 1
ATOM 3084 C C . TYR A 1 387 ? 8.609 -21.328 -28.531 1 95.06 387 TYR A C 1
ATOM 3086 O O . TYR A 1 387 ? 7.703 -20.516 -28.656 1 95.06 387 TYR A O 1
ATOM 3094 N N . ASP A 1 388 ? 8.828 -22.312 -29.438 1 94.25 388 ASP A N 1
ATOM 3095 C CA . ASP A 1 388 ? 7.906 -22.609 -30.531 1 94.25 388 ASP A CA 1
ATOM 3096 C C . ASP A 1 388 ? 6.641 -23.281 -30 1 94.25 388 ASP A C 1
ATOM 3098 O O . ASP A 1 388 ? 6.676 -24.438 -29.594 1 94.25 388 ASP A O 1
ATOM 3102 N N . PRO A 1 389 ? 5.582 -22.578 -30.031 1 92.44 389 PRO A N 1
ATOM 3103 C CA . PRO A 1 389 ? 4.359 -23.125 -29.438 1 92.44 389 PRO A CA 1
ATOM 3104 C C . PRO A 1 389 ? 3.865 -24.375 -30.156 1 92.44 389 PRO A C 1
ATOM 3106 O O . PRO A 1 389 ? 3.002 -25.094 -29.641 1 92.44 389 PRO A O 1
ATOM 3109 N N . LYS A 1 390 ? 4.297 -24.719 -31.375 1 91.94 390 LYS A N 1
ATOM 3110 C CA . LYS A 1 390 ? 3.943 -25.953 -32.094 1 91.94 390 LYS A CA 1
ATOM 3111 C C . LYS A 1 390 ? 4.672 -27.156 -31.5 1 91.94 390 LYS A C 1
ATOM 3113 O O . LYS A 1 390 ? 4.176 -28.281 -31.562 1 91.94 390 LYS A O 1
ATOM 3118 N N . LYS A 1 391 ? 5.758 -26.828 -30.953 1 92.81 391 LYS A N 1
ATOM 3119 C CA . LYS A 1 391 ? 6.605 -27.891 -30.438 1 92.81 391 LYS A CA 1
ATOM 3120 C C . LYS A 1 391 ? 6.441 -28.047 -28.922 1 92.81 391 LYS A C 1
ATOM 3122 O O . LYS A 1 391 ? 6.586 -29.156 -28.391 1 92.81 391 LYS A O 1
ATOM 3127 N N . TYR A 1 392 ? 6.16 -26.891 -28.312 1 93.12 392 TYR A N 1
ATOM 3128 C CA . TYR A 1 392 ? 6.004 -26.859 -26.859 1 93.12 392 TYR A CA 1
ATOM 3129 C C . TYR A 1 392 ? 4.742 -26.109 -26.469 1 93.12 392 TYR A C 1
ATOM 3131 O O . TYR A 1 392 ? 4.121 -25.438 -27.297 1 93.12 392 TYR A O 1
ATOM 3139 N N . GLY A 1 393 ? 4.312 -26.328 -25.203 1 90.06 393 GLY A N 1
ATOM 3140 C CA . GLY A 1 393 ? 3.219 -25.516 -24.672 1 90.06 393 GLY A CA 1
ATOM 3141 C C . GLY A 1 393 ? 1.942 -26.312 -24.453 1 90.06 393 GLY A C 1
ATOM 3142 O O . GLY A 1 393 ? 1.838 -27.453 -24.891 1 90.06 393 GLY A O 1
ATOM 3143 N N . ALA A 1 394 ? 1.007 -25.625 -23.859 1 85.38 394 ALA A N 1
ATOM 3144 C CA . ALA A 1 394 ? -0.223 -26.25 -23.375 1 85.38 394 ALA A CA 1
ATOM 3145 C C . ALA A 1 394 ? -1.071 -26.75 -24.547 1 85.38 394 ALA A C 1
ATOM 3147 O O . ALA A 1 394 ? -1.856 -27.703 -24.391 1 85.38 394 ALA A O 1
ATOM 3148 N N . PHE A 1 395 ? -0.89 -26.234 -25.703 1 81.88 395 PHE A N 1
ATOM 3149 C CA . PHE A 1 395 ? -1.774 -26.547 -26.812 1 81.88 395 PHE A CA 1
ATOM 3150 C C . PHE A 1 395 ? -0.973 -27.016 -28.016 1 81.88 395 PHE A C 1
ATOM 3152 O O . PHE A 1 395 ? -1.413 -26.844 -29.156 1 81.88 395 PHE A O 1
ATOM 3159 N N . ARG A 1 396 ? 0.129 -27.578 -27.688 1 83 396 ARG A N 1
ATOM 3160 C CA . ARG A 1 396 ? 0.999 -28.031 -28.766 1 83 396 ARG A CA 1
ATOM 3161 C C . ARG A 1 396 ? 0.328 -29.125 -29.578 1 83 396 ARG A C 1
ATOM 3163 O O . ARG A 1 396 ? -0.604 -29.781 -29.109 1 83 396 ARG A O 1
ATOM 3170 N N . GLU A 1 397 ? 0.763 -29.188 -30.906 1 73 397 GLU A N 1
ATOM 3171 C CA . GLU A 1 397 ? 0.253 -30.188 -31.828 1 73 397 GLU A CA 1
ATOM 3172 C C . GLU A 1 397 ? 0.789 -31.578 -31.484 1 73 397 GLU A C 1
ATOM 3174 O O . GLU A 1 397 ? 1.993 -31.75 -31.297 1 73 397 GLU A O 1
ATOM 3179 N N . GLU A 1 398 ? -0.068 -32.5 -30.906 1 64.62 398 GLU A N 1
ATOM 3180 C CA . GLU A 1 398 ? 0.339 -33.844 -30.562 1 64.62 398 GLU A CA 1
ATOM 3181 C C . GLU A 1 398 ? 0.636 -34.688 -31.812 1 64.62 398 GLU A C 1
ATOM 3183 O O . GLU A 1 398 ? 0.023 -34.469 -32.844 1 64.62 398 GLU A O 1
ATOM 3188 N N . MET B 1 1 ? 1.003 17.062 -13.453 1 67.5 1 MET B N 1
ATOM 3189 C CA . MET B 1 1 ? 1.214 18.5 -13.367 1 67.5 1 MET B CA 1
ATOM 3190 C C . MET B 1 1 ? 1.356 18.953 -11.914 1 67.5 1 MET B C 1
ATOM 3192 O O . MET B 1 1 ? 0.72 18.391 -11.023 1 67.5 1 MET B O 1
ATOM 3196 N N . VAL B 1 2 ? 2.258 19.875 -11.641 1 88.12 2 VAL B N 1
ATOM 3197 C CA . VAL B 1 2 ? 2.504 20.391 -10.297 1 88.12 2 VAL B CA 1
ATOM 3198 C C . VAL B 1 2 ? 1.317 21.25 -9.844 1 88.12 2 VAL B C 1
ATOM 3200 O O . VAL B 1 2 ? 0.756 22.016 -10.633 1 88.12 2 VAL B O 1
ATOM 3203 N N . LYS B 1 3 ? 0.813 21.141 -8.703 1 95.88 3 LYS B N 1
ATOM 3204 C CA . LYS B 1 3 ? -0.339 21.812 -8.117 1 95.88 3 LYS B CA 1
ATOM 3205 C C . LYS B 1 3 ? 0.061 23.172 -7.527 1 95.88 3 LYS B C 1
ATOM 3207 O O . LYS B 1 3 ? 1.216 23.359 -7.145 1 95.88 3 LYS B O 1
ATOM 3212 N N . ARG B 1 4 ? -1.002 24.047 -7.438 1 98 4 ARG B N 1
ATOM 3213 C CA . ARG B 1 4 ? -0.756 25.375 -6.879 1 98 4 ARG B CA 1
ATOM 3214 C C . ARG B 1 4 ? -1.911 25.828 -5.988 1 98 4 ARG B C 1
ATOM 3216 O O . ARG B 1 4 ? -3.07 25.5 -6.262 1 98 4 ARG B O 1
ATOM 3223 N N . VAL B 1 5 ? -1.535 26.578 -4.938 1 98.25 5 VAL B N 1
ATOM 3224 C CA . VAL B 1 5 ? -2.525 27.062 -3.982 1 98.25 5 VAL B CA 1
ATOM 3225 C C . VAL B 1 5 ? -3.184 28.344 -4.523 1 98.25 5 VAL B C 1
ATOM 3227 O O . VAL B 1 5 ? -2.795 28.844 -5.578 1 98.25 5 VAL B O 1
ATOM 3230 N N . HIS B 1 6 ? -4.18 28.891 -3.781 1 98.69 6 HIS B N 1
ATOM 3231 C CA . HIS B 1 6 ? -5.043 29.984 -4.211 1 98.69 6 HIS B CA 1
ATOM 3232 C C . HIS B 1 6 ? -4.227 31.234 -4.516 1 98.69 6 HIS B C 1
ATOM 3234 O O . HIS B 1 6 ? -4.418 31.875 -5.555 1 98.69 6 HIS B O 1
ATOM 3240 N N . ILE B 1 7 ? -3.309 31.578 -3.678 1 98.75 7 ILE B N 1
ATOM 3241 C CA . ILE B 1 7 ? -2.637 32.875 -3.842 1 98.75 7 ILE B CA 1
ATOM 3242 C C . ILE B 1 7 ? -1.19 32.656 -4.273 1 98.75 7 ILE B C 1
ATOM 3244 O O . ILE B 1 7 ? -0.286 33.344 -3.832 1 98.75 7 ILE B O 1
ATOM 3248 N N . PHE B 1 8 ? -0.967 31.641 -5.074 1 98.5 8 PHE B N 1
ATOM 3249 C CA . PHE B 1 8 ? 0.367 31.297 -5.547 1 98.5 8 PHE B CA 1
ATOM 3250 C C . PHE B 1 8 ? 1.037 32.5 -6.223 1 98.5 8 PHE B C 1
ATOM 3252 O O . PHE B 1 8 ? 2.244 32.688 -6.078 1 98.5 8 PHE B O 1
ATOM 3259 N N . ASP B 1 9 ? 0.297 33.281 -6.988 1 98.31 9 ASP B N 1
ATOM 3260 C CA . ASP B 1 9 ? 0.878 34.406 -7.691 1 98.31 9 ASP B CA 1
ATOM 3261 C C . ASP B 1 9 ? 1.492 35.406 -6.711 1 98.31 9 ASP B C 1
ATOM 3263 O O . ASP B 1 9 ? 2.547 35.969 -6.984 1 98.31 9 ASP B O 1
ATOM 3267 N N . TRP B 1 10 ? 0.842 35.594 -5.633 1 98.62 10 TRP B N 1
ATOM 3268 C CA . TRP B 1 10 ? 1.413 36.469 -4.605 1 98.62 10 TRP B CA 1
ATOM 3269 C C . TRP B 1 10 ? 2.723 35.906 -4.078 1 98.62 10 TRP B C 1
ATOM 3271 O O . TRP B 1 10 ? 3.697 36.625 -3.889 1 98.62 10 TRP B O 1
ATOM 3281 N N . HIS B 1 11 ? 2.715 34.594 -3.818 1 98.62 11 HIS B N 1
ATOM 3282 C CA . HIS B 1 11 ? 3.91 33.938 -3.297 1 98.62 11 HIS B CA 1
ATOM 3283 C C . HIS B 1 11 ? 5.066 34 -4.289 1 98.62 11 HIS B C 1
ATOM 3285 O O . HIS B 1 11 ? 6.203 34.281 -3.896 1 98.62 11 HIS B O 1
ATOM 3291 N N . LYS B 1 12 ? 4.789 33.781 -5.496 1 97.75 12 LYS B N 1
ATOM 3292 C CA . LYS B 1 12 ? 5.805 33.844 -6.543 1 97.75 12 LYS B CA 1
ATOM 3293 C C . LYS B 1 12 ? 6.453 35.219 -6.598 1 97.75 12 LYS B C 1
ATOM 3295 O O . LYS B 1 12 ? 7.66 35.344 -6.832 1 97.75 12 LYS B O 1
ATOM 3300 N N . GLU B 1 13 ? 5.676 36.219 -6.379 1 98.19 13 GLU B N 1
ATOM 3301 C CA . GLU B 1 13 ? 6.16 37.594 -6.43 1 98.19 13 GLU B CA 1
ATOM 3302 C C . GLU B 1 13 ? 6.969 37.938 -5.188 1 98.19 13 GLU B C 1
ATOM 3304 O O . GLU B 1 13 ? 7.898 38.75 -5.25 1 98.19 13 GLU B O 1
ATOM 3309 N N . HIS B 1 14 ? 6.668 37.375 -4.07 1 98.56 14 HIS B N 1
ATOM 3310 C CA . HIS B 1 14 ? 7.184 37.875 -2.814 1 98.56 14 HIS B CA 1
ATOM 3311 C C . HIS B 1 14 ? 8.195 36.938 -2.189 1 98.56 14 HIS B C 1
ATOM 3313 O O . HIS B 1 14 ? 9.031 37.344 -1.388 1 98.56 14 HIS B O 1
ATOM 3319 N N . ALA B 1 15 ? 8.039 35.656 -2.479 1 98.56 15 ALA B N 1
ATOM 3320 C CA . ALA B 1 15 ? 8.961 34.688 -1.895 1 98.56 15 ALA B CA 1
ATOM 3321 C C . ALA B 1 15 ? 10.305 34.688 -2.619 1 98.56 15 ALA B C 1
ATOM 3323 O O . ALA B 1 15 ? 10.359 34.875 -3.836 1 98.56 15 ALA B O 1
ATOM 3324 N N . LYS B 1 16 ? 11.344 34.5 -1.927 1 98.25 16 LYS B N 1
ATOM 3325 C CA . LYS B 1 16 ? 12.688 34.406 -2.504 1 98.25 16 LYS B CA 1
ATOM 3326 C C . LYS B 1 16 ? 12.969 33.031 -3.076 1 98.25 16 LYS B C 1
ATOM 3328 O O . LYS B 1 16 ? 13.789 32.875 -3.984 1 98.25 16 LYS B O 1
ATOM 3333 N N . LYS B 1 17 ? 12.312 32.062 -2.52 1 98.06 17 LYS B N 1
ATOM 3334 C CA . LYS B 1 17 ? 12.492 30.688 -2.996 1 98.06 17 LYS B CA 1
ATOM 3335 C C . LYS B 1 17 ? 11.164 29.938 -3.033 1 98.06 17 LYS B C 1
ATOM 3337 O O . LYS B 1 17 ? 10.445 29.875 -2.029 1 98.06 17 LYS B O 1
ATOM 3342 N N . VAL B 1 18 ? 10.828 29.359 -4.211 1 97.75 18 VAL B N 1
ATOM 3343 C CA . VAL B 1 18 ? 9.664 28.5 -4.438 1 97.75 18 VAL B CA 1
ATOM 3344 C C . VAL B 1 18 ? 10.109 27.156 -4.984 1 97.75 18 VAL B C 1
ATOM 3346 O O . VAL B 1 18 ? 10.969 27.078 -5.871 1 97.75 18 VAL B O 1
ATOM 3349 N N . GLU B 1 19 ? 9.664 26.062 -4.387 1 96.56 19 GLU B N 1
ATOM 3350 C CA . GLU B 1 19 ? 10.016 24.719 -4.836 1 96.56 19 GLU B CA 1
ATOM 3351 C C . GLU B 1 19 ? 8.805 23.781 -4.785 1 96.56 19 GLU B C 1
ATOM 3353 O O . GLU B 1 19 ? 7.777 24.125 -4.199 1 96.56 19 GLU B O 1
ATOM 3358 N N . GLU B 1 20 ? 8.969 22.656 -5.453 1 93 20 GLU B N 1
ATOM 3359 C CA . GLU B 1 20 ? 7.938 21.625 -5.379 1 93 20 GLU B CA 1
ATOM 3360 C C . GLU B 1 20 ? 8.031 20.859 -4.066 1 93 20 GLU B C 1
ATOM 3362 O O . GLU B 1 20 ? 9.117 20.453 -3.646 1 93 20 GLU B O 1
ATOM 3367 N N . PHE B 1 21 ? 6.926 20.719 -3.389 1 88.25 21 PHE B N 1
ATOM 3368 C CA . PHE B 1 21 ? 6.742 19.938 -2.174 1 88.25 21 PHE B CA 1
ATOM 3369 C C . PHE B 1 21 ? 5.465 19.109 -2.252 1 88.25 21 PHE B C 1
ATOM 3371 O O . PHE B 1 21 ? 4.363 19.656 -2.277 1 88.25 21 PHE B O 1
ATOM 3378 N N . ALA B 1 22 ? 5.66 17.766 -2.248 1 86 22 ALA B N 1
ATOM 3379 C CA . ALA B 1 22 ? 4.523 16.859 -2.266 1 86 22 ALA B CA 1
ATOM 3380 C C . ALA B 1 22 ? 3.602 17.141 -3.445 1 86 22 ALA B C 1
ATOM 3382 O O . ALA B 1 22 ? 2.379 17.156 -3.297 1 86 22 ALA B O 1
ATOM 3383 N N . GLY B 1 23 ? 4.164 17.531 -4.52 1 90 23 GLY B N 1
ATOM 3384 C CA . GLY B 1 23 ? 3.396 17.75 -5.734 1 90 23 GLY B CA 1
ATOM 3385 C C . GLY B 1 23 ? 2.865 19.172 -5.859 1 90 23 GLY B C 1
ATOM 3386 O O . GLY B 1 23 ? 2.203 19.516 -6.844 1 90 23 GLY B O 1
ATOM 3387 N N . TRP B 1 24 ? 3.125 20.031 -4.863 1 95.56 24 TRP B N 1
ATOM 3388 C CA . TRP B 1 24 ? 2.689 21.422 -4.863 1 95.56 24 TRP B CA 1
ATOM 3389 C C . TRP B 1 24 ? 3.879 22.375 -5.012 1 95.56 24 TRP B C 1
ATOM 3391 O O . TRP B 1 24 ? 4.938 22.141 -4.422 1 95.56 24 TRP B O 1
ATOM 3401 N N . GLU B 1 25 ? 3.689 23.391 -5.816 1 97.19 25 GLU B N 1
ATOM 3402 C CA . GLU B 1 25 ? 4.656 24.484 -5.777 1 97.19 25 GLU B CA 1
ATOM 3403 C C . GLU B 1 25 ? 4.395 25.406 -4.598 1 97.19 25 GLU B C 1
ATOM 3405 O O . GLU B 1 25 ? 3.357 26.078 -4.539 1 97.19 25 GLU B O 1
ATOM 3410 N N . MET B 1 26 ? 5.297 25.422 -3.711 1 97.88 26 MET B N 1
ATOM 3411 C CA . MET B 1 26 ? 5.062 26.156 -2.467 1 97.88 26 MET B CA 1
ATOM 3412 C C . MET B 1 26 ? 6.238 27.078 -2.146 1 97.88 26 MET B C 1
ATOM 3414 O O . MET B 1 26 ? 7.379 26.781 -2.506 1 97.88 26 MET B O 1
ATOM 3418 N N . PRO B 1 27 ? 6.004 28.203 -1.477 1 98.38 27 PRO B N 1
ATOM 3419 C CA . PRO B 1 27 ? 7.117 29.016 -0.975 1 98.38 27 PRO B CA 1
ATOM 3420 C C . PRO B 1 27 ? 7.926 28.297 0.108 1 98.38 27 PRO B C 1
ATOM 3422 O O . PRO B 1 27 ? 7.352 27.781 1.071 1 98.38 27 PRO B O 1
ATOM 3425 N N . ILE B 1 28 ? 9.219 28.375 -0.022 1 98.19 28 ILE B N 1
ATOM 3426 C CA . ILE B 1 28 ? 10.109 27.781 0.97 1 98.19 28 ILE B CA 1
ATOM 3427 C C . ILE B 1 28 ? 10.508 28.844 1.997 1 98.19 28 ILE B C 1
ATOM 3429 O O . ILE B 1 28 ? 10.586 28.562 3.193 1 98.19 28 ILE B O 1
ATOM 3433 N N . TRP B 1 29 ? 10.789 30.031 1.504 1 98.5 29 TRP B N 1
ATOM 3434 C CA . TRP B 1 29 ? 11 31.156 2.408 1 98.5 29 TRP B CA 1
ATOM 3435 C C . TRP B 1 29 ? 10.859 32.469 1.67 1 98.5 29 TRP B C 1
ATOM 3437 O O . TRP B 1 29 ? 11.008 32.531 0.446 1 98.5 29 TRP B O 1
ATOM 3447 N N . TYR B 1 30 ? 10.5 33.531 2.389 1 98.69 30 TYR B N 1
ATOM 3448 C CA . TYR B 1 30 ? 10.359 34.906 1.901 1 98.69 30 TYR B CA 1
ATOM 3449 C C . TYR B 1 30 ? 11.57 35.75 2.285 1 98.69 30 TYR B C 1
ATOM 3451 O O . TYR B 1 30 ? 11.953 36.688 1.558 1 98.69 30 TYR B O 1
ATOM 3459 N N . SER B 1 31 ? 12.055 35.531 3.414 1 98.12 31 SER B N 1
ATOM 3460 C CA . SER B 1 31 ? 13.273 36.156 3.906 1 98.12 31 SER B CA 1
ATOM 3461 C C . SER B 1 31 ? 14.391 35.156 4.102 1 98.12 31 SER B C 1
ATOM 3463 O O . SER B 1 31 ? 15.164 34.875 3.18 1 98.12 31 SER B O 1
ATOM 3465 N N . SER B 1 32 ? 14.32 34.344 5.16 1 98.06 32 SER B N 1
ATOM 3466 C CA . SER B 1 32 ? 15.141 33.188 5.422 1 98.06 32 SER B CA 1
ATOM 3467 C C . SER B 1 32 ? 14.461 32.219 6.402 1 98.06 32 SER B C 1
ATOM 3469 O O . SER B 1 32 ? 13.609 32.656 7.184 1 98.06 32 SER B O 1
ATOM 3471 N N . ILE B 1 33 ? 14.898 31.031 6.32 1 98.31 33 ILE B N 1
ATOM 3472 C CA . ILE B 1 33 ? 14.328 30.031 7.211 1 98.31 33 ILE B CA 1
ATOM 3473 C C . ILE B 1 33 ? 14.539 30.438 8.664 1 98.31 33 ILE B C 1
ATOM 3475 O O . ILE B 1 33 ? 13.609 30.406 9.477 1 98.31 33 ILE B O 1
ATOM 3479 N N . LYS B 1 34 ? 15.711 30.891 8.977 1 98.38 34 LYS B N 1
ATOM 3480 C CA . LYS B 1 34 ? 16.047 31.281 10.344 1 98.38 34 LYS B CA 1
ATOM 3481 C C . LYS B 1 34 ? 15.203 32.469 10.797 1 98.38 34 LYS B C 1
ATOM 3483 O O . LYS B 1 34 ? 14.641 32.438 11.891 1 98.38 34 LYS B O 1
ATOM 3488 N N . GLU B 1 35 ? 15.102 33.469 9.984 1 98.31 35 GLU B N 1
ATOM 3489 C CA . GLU B 1 35 ? 14.352 34.656 10.344 1 98.31 35 GLU B CA 1
ATOM 3490 C C . GLU B 1 35 ? 12.867 34.344 10.547 1 98.31 35 GLU B C 1
ATOM 3492 O O . GLU B 1 35 ? 12.258 34.812 11.508 1 98.31 35 GLU B O 1
ATOM 3497 N N . GLU B 1 36 ? 12.32 33.625 9.656 1 98.81 36 GLU B N 1
ATOM 3498 C CA . GLU B 1 36 ? 10.914 33.25 9.734 1 98.81 36 GLU B CA 1
ATOM 3499 C C . GLU B 1 36 ? 10.648 32.375 10.953 1 98.81 36 GLU B C 1
ATOM 3501 O O . GLU B 1 36 ? 9.648 32.562 11.648 1 98.81 36 GLU B O 1
ATOM 3506 N N . HIS B 1 37 ? 11.562 31.406 11.195 1 98.75 37 HIS B N 1
ATOM 3507 C CA . HIS B 1 37 ? 11.484 30.562 12.375 1 98.75 37 HIS B CA 1
ATOM 3508 C C . HIS B 1 37 ? 11.453 31.391 13.656 1 98.75 37 HIS B C 1
ATOM 3510 O O . HIS B 1 37 ? 10.602 31.188 14.516 1 98.75 37 HIS B O 1
ATOM 3516 N N . LEU B 1 38 ? 12.336 32.281 13.758 1 98.31 38 LEU B N 1
ATOM 3517 C CA . LEU B 1 38 ? 12.461 33.094 14.969 1 98.31 38 LEU B CA 1
ATOM 3518 C C . LEU B 1 38 ? 11.297 34.062 15.094 1 98.31 38 LEU B C 1
ATOM 3520 O O . LEU B 1 38 ? 10.875 34.375 16.203 1 98.31 38 LEU B O 1
ATOM 3524 N N . ALA B 1 39 ? 10.797 34.531 13.953 1 98.38 39 ALA B N 1
ATOM 3525 C CA . ALA B 1 39 ? 9.594 35.344 14.008 1 98.38 39 ALA B CA 1
ATOM 3526 C C . ALA B 1 39 ? 8.445 34.594 14.672 1 98.38 39 ALA B C 1
ATOM 3528 O O . ALA B 1 39 ? 7.703 35.188 15.469 1 98.38 39 ALA B O 1
ATOM 3529 N N . VAL B 1 40 ? 8.297 33.344 14.391 1 98.44 40 VAL B N 1
ATOM 3530 C CA . VAL B 1 40 ? 7.234 32.531 14.977 1 98.44 40 VAL B CA 1
ATOM 3531 C C . VAL B 1 40 ? 7.516 32.281 16.453 1 98.44 40 VAL B C 1
ATOM 3533 O O . VAL B 1 40 ? 6.629 32.469 17.297 1 98.44 40 VAL B O 1
ATOM 3536 N N . ARG B 1 41 ? 8.75 31.938 16.812 1 97.88 41 ARG B N 1
ATOM 3537 C CA . ARG B 1 41 ? 9.109 31.609 18.188 1 97.88 41 ARG B CA 1
ATOM 3538 C C . ARG B 1 41 ? 8.969 32.812 19.094 1 97.88 41 ARG B C 1
ATOM 3540 O O . ARG B 1 41 ? 8.625 32.688 20.266 1 97.88 41 ARG B O 1
ATOM 3547 N N . ASN B 1 42 ? 9.188 34.031 18.531 1 96.44 42 ASN B N 1
ATOM 3548 C CA . ASN B 1 42 ? 9.289 35.219 19.391 1 96.44 42 ASN B CA 1
ATOM 3549 C C . ASN B 1 42 ? 8.133 36.188 19.141 1 96.44 42 ASN B C 1
ATOM 3551 O O . ASN B 1 42 ? 7.895 37.094 19.938 1 96.44 42 ASN B O 1
ATOM 3555 N N . GLY B 1 43 ? 7.438 36.062 18.156 1 97 43 GLY B N 1
ATOM 3556 C CA . GLY B 1 43 ? 6.371 36.938 17.75 1 97 43 GLY B CA 1
ATOM 3557 C C . GLY B 1 43 ? 5.199 36.25 17.094 1 97 43 GLY B C 1
ATOM 3558 O O . GLY B 1 43 ? 4.402 35.594 17.781 1 97 43 GLY B O 1
ATOM 3559 N N . VAL B 1 44 ? 5.172 36.406 15.727 1 98.5 44 VAL B N 1
ATOM 3560 C CA . VAL B 1 44 ? 4.078 35.75 14.992 1 98.5 44 VAL B CA 1
ATOM 3561 C C . VAL B 1 44 ? 4.457 35.625 13.523 1 98.5 44 VAL B C 1
ATOM 3563 O O . VAL B 1 44 ? 5.148 36.469 12.961 1 98.5 44 VAL B O 1
ATOM 3566 N N . GLY B 1 45 ? 4.145 34.5 12.984 1 98.81 45 GLY B N 1
ATOM 3567 C CA . GLY B 1 45 ? 4.27 34.25 11.562 1 98.81 45 GLY B CA 1
ATOM 3568 C C . GLY B 1 45 ? 2.979 33.75 10.938 1 98.81 45 GLY B C 1
ATOM 3569 O O . GLY B 1 45 ? 2.1 33.219 11.633 1 98.81 45 GLY B O 1
ATOM 3570 N N . ILE B 1 46 ? 2.871 33.969 9.625 1 98.94 46 ILE B N 1
ATOM 3571 C CA . ILE B 1 46 ? 1.712 33.438 8.898 1 98.94 46 ILE B CA 1
ATOM 3572 C C . ILE B 1 46 ? 2.172 32.5 7.781 1 98.94 46 ILE B C 1
ATOM 3574 O O . ILE B 1 46 ? 3.123 32.812 7.062 1 98.94 46 ILE B O 1
ATOM 3578 N N . PHE B 1 47 ? 1.534 31.344 7.703 1 98.94 47 PHE B N 1
ATOM 3579 C CA . PHE B 1 47 ? 1.792 30.328 6.688 1 98.94 47 PHE B CA 1
ATOM 3580 C C . PHE B 1 47 ? 0.565 30.109 5.809 1 98.94 47 PHE B C 1
ATOM 3582 O O . PHE B 1 47 ? -0.552 29.984 6.312 1 98.94 47 PHE B O 1
ATOM 3589 N N . ASP B 1 48 ? 0.798 30.109 4.469 1 98.81 48 ASP B N 1
ATOM 3590 C CA . ASP B 1 48 ? -0.208 29.531 3.58 1 98.81 48 ASP B CA 1
ATOM 3591 C C . ASP B 1 48 ? -0.067 28.016 3.498 1 98.81 48 ASP B C 1
ATOM 3593 O O . ASP B 1 48 ? 0.871 27.516 2.883 1 98.81 48 ASP B O 1
ATOM 3597 N N . VAL B 1 49 ? -0.982 27.328 4.148 1 98.5 49 VAL B N 1
ATOM 3598 C CA . VAL B 1 49 ? -0.923 25.859 4.137 1 98.5 49 VAL B CA 1
ATOM 3599 C C . VAL B 1 49 ? -2.131 25.297 3.387 1 98.5 49 VAL B C 1
ATOM 3601 O O . VAL B 1 49 ? -2.646 24.234 3.736 1 98.5 49 VAL B O 1
ATOM 3604 N N . SER B 1 50 ? -2.566 26.031 2.377 1 98.5 50 SER B N 1
ATOM 3605 C CA . SER B 1 50 ? -3.723 25.656 1.574 1 98.5 50 SER B CA 1
ATOM 3606 C C . SER B 1 50 ? -3.438 24.406 0.756 1 98.5 50 SER B C 1
ATOM 3608 O O . SER B 1 50 ? -4.344 23.844 0.136 1 98.5 50 SER B O 1
ATOM 3610 N N . HIS B 1 51 ? -2.148 23.938 0.761 1 97.25 51 HIS B N 1
ATOM 3611 C CA . HIS B 1 51 ? -1.824 22.688 0.086 1 97.25 51 HIS B CA 1
ATOM 3612 C C . HIS B 1 51 ? -2.33 21.484 0.879 1 97.25 51 HIS B C 1
ATOM 3614 O O . HIS B 1 51 ? -2.365 20.375 0.364 1 97.25 51 HIS B O 1
ATOM 3620 N N . MET B 1 52 ? -2.691 21.656 2.164 1 97.5 52 MET B N 1
ATOM 3621 C CA . MET B 1 52 ? -3.334 20.594 2.92 1 97.5 52 MET B CA 1
ATOM 3622 C C . MET B 1 52 ? -4.641 20.172 2.258 1 97.5 52 MET B C 1
ATOM 3624 O O . MET B 1 52 ? -5.254 20.953 1.528 1 97.5 52 MET B O 1
ATOM 3628 N N . GLY B 1 53 ? -5.016 18.891 2.502 1 97.5 53 GLY B N 1
ATOM 3629 C CA . GLY B 1 53 ? -6.285 18.406 1.979 1 97.5 53 GLY B CA 1
ATOM 3630 C C . GLY B 1 53 ? -7.441 18.594 2.941 1 97.5 53 GLY B C 1
ATOM 3631 O O . GLY B 1 53 ? -7.266 18.5 4.156 1 97.5 53 GLY B O 1
ATOM 3632 N N . GLU B 1 54 ? -8.625 18.828 2.355 1 98.62 54 GLU B N 1
ATOM 3633 C CA . GLU B 1 54 ? -9.844 18.938 3.146 1 98.62 54 GLU B CA 1
ATOM 3634 C C . GLU B 1 54 ? -10.961 18.062 2.561 1 98.62 54 GLU B C 1
ATOM 3636 O O . GLU B 1 54 ? -11.242 18.141 1.364 1 98.62 54 GLU B O 1
ATOM 3641 N N . PHE B 1 55 ? -11.516 17.266 3.354 1 98.75 55 PHE B N 1
ATOM 3642 C CA . PHE B 1 55 ? -12.695 16.484 3.004 1 98.75 55 PHE B CA 1
ATOM 3643 C C . PHE B 1 55 ? -13.875 16.859 3.887 1 98.75 55 PHE B C 1
ATOM 3645 O O . PHE B 1 55 ? -13.719 17.062 5.094 1 98.75 55 PHE B O 1
ATOM 3652 N N . ILE B 1 56 ? -15.062 16.969 3.32 1 98.88 56 ILE B N 1
ATOM 3653 C CA . ILE B 1 56 ? -16.297 17.141 4.07 1 98.88 56 ILE B CA 1
ATOM 3654 C C . ILE B 1 56 ? -17.109 15.859 4.023 1 98.88 56 ILE B C 1
ATOM 3656 O O . ILE B 1 56 ? -17.344 15.297 2.949 1 98.88 56 ILE B O 1
ATOM 3660 N N . PHE B 1 57 ? -17.469 15.344 5.145 1 98.88 57 PHE B N 1
ATOM 3661 C CA . PHE B 1 57 ? -18.359 14.195 5.305 1 98.88 57 PHE B CA 1
ATOM 3662 C C . PHE B 1 57 ? -19.719 14.633 5.824 1 98.88 57 PHE B C 1
ATOM 3664 O O . PHE B 1 57 ? -19.812 15.289 6.863 1 98.88 57 PHE B O 1
ATOM 3671 N N . ARG B 1 58 ? -20.781 14.297 5.117 1 98.69 58 ARG B N 1
ATOM 3672 C CA . ARG B 1 58 ? -22.141 14.68 5.523 1 98.69 58 ARG B CA 1
ATOM 3673 C C . ARG B 1 58 ? -23.078 13.477 5.504 1 98.69 58 ARG B C 1
ATOM 3675 O O . ARG B 1 58 ? -22.984 12.625 4.617 1 98.69 58 ARG B O 1
ATOM 3682 N N . GLY B 1 59 ? -23.969 13.469 6.441 1 98.69 59 GLY B N 1
ATOM 3683 C CA . GLY B 1 59 ? -25 12.438 6.508 1 98.69 59 GLY B CA 1
ATOM 3684 C C . GLY B 1 59 ? -25.062 11.742 7.852 1 98.69 59 GLY B C 1
ATOM 3685 O O . GLY B 1 59 ? -24.109 11.797 8.633 1 98.69 59 GLY B O 1
ATOM 3686 N N . LYS B 1 60 ? -26.156 11.023 8.117 1 98.25 60 LYS B N 1
ATOM 3687 C CA . LYS B 1 60 ? -26.406 10.383 9.406 1 98.25 60 LYS B CA 1
ATOM 3688 C C . LYS B 1 60 ? -25.344 9.328 9.703 1 98.25 60 LYS B C 1
ATOM 3690 O O . LYS B 1 60 ? -25.062 9.031 10.875 1 98.25 60 LYS B O 1
ATOM 3695 N N . ASP B 1 61 ? -24.688 8.766 8.656 1 98.38 61 ASP B N 1
ATOM 3696 C CA . ASP B 1 61 ? -23.75 7.672 8.844 1 98.38 61 ASP B CA 1
ATOM 3697 C C . ASP B 1 61 ? -22.297 8.172 8.82 1 98.38 61 ASP B C 1
ATOM 3699 O O . ASP B 1 61 ? -21.359 7.379 8.867 1 98.38 61 ASP B O 1
ATOM 3703 N N . ALA B 1 62 ? -22.109 9.531 8.758 1 98.56 62 ALA B N 1
ATOM 3704 C CA . ALA B 1 62 ? -20.781 10.109 8.648 1 98.56 62 ALA B CA 1
ATOM 3705 C C . ALA B 1 62 ? -19.922 9.742 9.859 1 98.56 62 ALA B C 1
ATOM 3707 O O . ALA B 1 62 ? -18.766 9.336 9.719 1 98.56 62 ALA B O 1
ATOM 3708 N N . LEU B 1 63 ? -20.516 9.852 11.008 1 98.31 63 LEU B N 1
ATOM 3709 C CA . LEU B 1 63 ? -19.75 9.57 12.219 1 98.31 63 LEU B CA 1
ATOM 3710 C C . LEU B 1 63 ? -19.312 8.109 12.258 1 98.31 63 LEU B C 1
ATOM 3712 O O . LEU B 1 63 ? -18.141 7.812 12.508 1 98.31 63 LEU B O 1
ATOM 3716 N N . GLU B 1 64 ? -20.234 7.203 12.031 1 97.88 64 GLU B N 1
ATOM 3717 C CA . GLU B 1 64 ? -19.922 5.777 12.094 1 97.88 64 GLU B CA 1
ATOM 3718 C C . GLU B 1 64 ? -18.891 5.395 11.047 1 97.88 64 GLU B C 1
ATOM 3720 O O . GLU B 1 64 ? -18.016 4.562 11.305 1 97.88 64 GLU B O 1
ATOM 3725 N N . PHE B 1 65 ? -19 5.984 9.844 1 98.69 65 PHE B N 1
ATOM 3726 C CA . PHE B 1 65 ? -18.016 5.766 8.797 1 98.69 65 PHE B CA 1
ATOM 3727 C C . PHE B 1 65 ? -16.641 6.223 9.266 1 98.69 65 PHE B C 1
ATOM 3729 O O . PHE B 1 65 ? -15.656 5.484 9.148 1 98.69 65 PHE B O 1
ATOM 3736 N N . LEU B 1 66 ? -16.562 7.422 9.797 1 98.81 66 LEU B N 1
ATOM 3737 C CA . LEU B 1 66 ? -15.297 7.984 10.258 1 98.81 66 LEU B CA 1
ATOM 3738 C C . LEU B 1 66 ? -14.719 7.16 11.406 1 98.81 66 LEU B C 1
ATOM 3740 O O . LEU B 1 66 ? -13.5 6.992 11.5 1 98.81 66 LEU B O 1
ATOM 3744 N N . GLN B 1 67 ? -15.594 6.652 12.344 1 98.44 67 GLN B N 1
ATOM 3745 C CA . GLN B 1 67 ? -15.141 5.773 13.414 1 98.44 67 GLN B CA 1
ATOM 3746 C C . GLN B 1 67 ? -14.422 4.547 12.852 1 98.44 67 GLN B C 1
ATOM 3748 O O . GLN B 1 67 ? -13.461 4.059 13.438 1 98.44 67 GLN B O 1
ATOM 3753 N N . TYR B 1 68 ? -14.891 4.07 11.758 1 98.5 68 TYR B N 1
ATOM 3754 C CA . TYR B 1 68 ? -14.336 2.854 11.172 1 98.5 68 TYR B CA 1
ATOM 3755 C C . TYR B 1 68 ? -13.016 3.139 10.469 1 98.5 68 TYR B C 1
ATOM 3757 O O . TYR B 1 68 ? -12.07 2.348 10.555 1 98.5 68 TYR B O 1
ATOM 3765 N N . VAL B 1 69 ? -12.938 4.316 9.758 1 98.75 69 VAL B N 1
ATOM 3766 C CA . VAL B 1 69 ? -11.805 4.523 8.859 1 98.75 69 VAL B CA 1
ATOM 3767 C C . VAL B 1 69 ? -10.711 5.309 9.586 1 98.75 69 VAL B C 1
ATOM 3769 O O . VAL B 1 69 ? -9.648 5.566 9.016 1 98.75 69 VAL B O 1
ATOM 3772 N N . THR B 1 70 ? -10.914 5.742 10.828 1 98.75 70 THR B N 1
ATOM 3773 C CA . THR B 1 70 ? -9.891 6.434 11.609 1 98.75 70 THR B CA 1
ATOM 3774 C C . THR B 1 70 ? -9.656 5.723 12.938 1 98.75 70 THR B C 1
ATOM 3776 O O . THR B 1 70 ? -10.438 4.852 13.336 1 98.75 70 THR B O 1
ATOM 3779 N N . THR B 1 71 ? -8.633 6.074 13.664 1 98.75 71 THR B N 1
ATOM 3780 C CA . THR B 1 71 ? -8.188 5.262 14.789 1 98.75 71 THR B CA 1
ATOM 3781 C C . THR B 1 71 ? -8.719 5.82 16.109 1 98.75 71 THR B C 1
ATOM 3783 O O . THR B 1 71 ? -8.82 5.098 17.094 1 98.75 71 THR B O 1
ATOM 3786 N N . ASN B 1 72 ? -8.961 7.152 16.172 1 98.56 72 ASN B N 1
ATOM 3787 C CA . ASN B 1 72 ? -9.352 7.777 17.438 1 98.56 72 ASN B CA 1
ATOM 3788 C C . ASN B 1 72 ? -10.867 7.914 17.547 1 98.56 72 ASN B C 1
ATOM 3790 O O . ASN B 1 72 ? -11.586 7.68 16.578 1 98.56 72 ASN B O 1
ATOM 3794 N N . ASP B 1 73 ? -11.375 8.211 18.766 1 98.19 73 ASP B N 1
ATOM 3795 C CA . ASP B 1 73 ? -12.805 8.367 19 1 98.19 73 ASP B CA 1
ATOM 3796 C C . ASP B 1 73 ? -13.281 9.758 18.578 1 98.19 73 ASP B C 1
ATOM 3798 O O . ASP B 1 73 ? -13.117 10.719 19.328 1 98.19 73 ASP B O 1
ATOM 3802 N N . ILE B 1 74 ? -13.945 9.875 17.469 1 96.38 74 ILE B N 1
ATOM 3803 C CA . ILE B 1 74 ? -14.383 11.141 16.891 1 96.38 74 ILE B CA 1
ATOM 3804 C C . ILE B 1 74 ? -15.703 11.578 17.531 1 96.38 74 ILE B C 1
ATOM 3806 O O . ILE B 1 74 ? -16.109 12.734 17.406 1 96.38 74 ILE B O 1
ATOM 3810 N N . SER B 1 75 ? -16.344 10.773 18.281 1 95.56 75 SER B N 1
ATOM 3811 C CA . SER B 1 75 ? -17.672 11.039 18.812 1 95.56 75 SER B CA 1
ATOM 3812 C C . SER B 1 75 ? -17.594 11.906 20.062 1 95.56 75 SER B C 1
ATOM 3814 O O . SER B 1 75 ? -18.594 12.5 20.484 1 95.56 75 SER B O 1
ATOM 3816 N N . LYS B 1 76 ? -16.516 12.102 20.609 1 86.94 76 LYS B N 1
ATOM 3817 C CA . LYS B 1 76 ? -16.406 12.625 21.969 1 86.94 76 LYS B CA 1
ATOM 3818 C C . LYS B 1 76 ? -16.406 14.148 21.969 1 86.94 76 LYS B C 1
ATOM 3820 O O . LYS B 1 76 ? -17.156 14.773 22.734 1 86.94 76 LYS B O 1
ATOM 3825 N N . PRO B 1 77 ? -15.672 14.789 21.156 1 89.56 77 PRO B N 1
ATOM 3826 C CA . PRO B 1 77 ? -15.594 16.25 21.266 1 89.56 77 PRO B CA 1
ATOM 3827 C C . PRO B 1 77 ? -16.844 16.953 20.75 1 89.56 77 PRO B C 1
ATOM 3829 O O . PRO B 1 77 ? -17.453 16.516 19.766 1 89.56 77 PRO B O 1
ATOM 3832 N N . PRO B 1 78 ? -17.234 18 21.484 1 92.88 78 PRO B N 1
ATOM 3833 C CA . PRO B 1 78 ? -18.391 18.766 21.016 1 92.88 78 PRO B CA 1
ATOM 3834 C C . PRO B 1 78 ? -18.094 19.594 19.766 1 92.88 78 PRO B C 1
ATOM 3836 O O . PRO B 1 78 ? -16.922 19.859 19.469 1 92.88 78 PRO B O 1
ATOM 3839 N N . ALA B 1 79 ? -19.203 19.922 19.094 1 93.81 79 ALA B N 1
ATOM 3840 C CA . ALA B 1 79 ? -19.031 20.812 17.953 1 93.81 79 ALA B CA 1
ATOM 3841 C C . ALA B 1 79 ? -18.703 22.234 18.422 1 93.81 79 ALA B C 1
ATOM 3843 O O . ALA B 1 79 ? -19.281 22.719 19.391 1 93.81 79 ALA B O 1
ATOM 3844 N N . ILE B 1 80 ? -17.797 22.953 17.938 1 96.12 80 ILE B N 1
ATOM 3845 C CA . ILE B 1 80 ? -16.922 22.578 16.828 1 96.12 80 ILE B CA 1
ATOM 3846 C C . ILE B 1 80 ? -15.539 22.234 17.359 1 96.12 80 ILE B C 1
ATOM 3848 O O . ILE B 1 80 ? -14.867 23.094 17.953 1 96.12 80 ILE B O 1
ATOM 3852 N N . SER B 1 81 ? -15.078 21.047 17.266 1 96.69 81 SER B N 1
ATOM 3853 C CA . SER B 1 81 ? -13.781 20.641 17.797 1 96.69 81 SER B CA 1
ATOM 3854 C C . SER B 1 81 ? -13.133 19.578 16.938 1 96.69 81 SER B C 1
ATOM 3856 O O . SER B 1 81 ? -13.828 18.812 16.25 1 96.69 81 SER B O 1
ATOM 3858 N N . GLY B 1 82 ? -11.812 19.625 16.984 1 96.81 82 GLY B N 1
ATOM 3859 C CA . GLY B 1 82 ? -11.023 18.688 16.203 1 96.81 82 GLY B CA 1
ATOM 3860 C C . GLY B 1 82 ? -10.508 17.516 17.016 1 96.81 82 GLY B C 1
ATOM 3861 O O . GLY B 1 82 ? -10.273 17.641 18.219 1 96.81 82 GLY B O 1
ATOM 3862 N N . THR B 1 83 ? -10.344 16.406 16.406 1 97.94 83 THR B N 1
ATOM 3863 C CA . THR B 1 83 ? -9.695 15.219 16.953 1 97.94 83 THR B CA 1
ATOM 3864 C C . THR B 1 83 ? -8.539 14.781 16.062 1 97.94 83 THR B C 1
ATOM 3866 O O . THR B 1 83 ? -8.727 14.523 14.867 1 97.94 83 THR B O 1
ATOM 3869 N N . TYR B 1 84 ? -7.336 14.805 16.688 1 97.75 84 TYR B N 1
ATOM 3870 C CA . TYR B 1 84 ? -6.203 14.203 15.984 1 97.75 84 TYR B CA 1
ATOM 3871 C C . TYR B 1 84 ? -6.375 12.695 15.867 1 97.75 84 TYR B C 1
ATOM 3873 O O . TYR B 1 84 ? -6.586 12.008 16.875 1 97.75 84 TYR B O 1
ATOM 3881 N N . THR B 1 85 ? -6.34 12.148 14.672 1 98.38 85 THR B N 1
ATOM 3882 C CA . THR B 1 85 ? -6.582 10.734 14.414 1 98.38 85 THR B CA 1
ATOM 3883 C C . THR B 1 85 ? -5.809 10.273 13.18 1 98.38 85 THR B C 1
ATOM 3885 O O . THR B 1 85 ? -5.207 11.086 12.477 1 98.38 85 THR B O 1
ATOM 3888 N N . LEU B 1 86 ? -5.711 8.961 13.023 1 98.62 86 LEU B N 1
ATOM 3889 C CA . LEU B 1 86 ? -4.949 8.383 11.93 1 98.62 86 LEU B CA 1
ATOM 3890 C C . LEU B 1 86 ? -5.855 7.598 10.984 1 98.62 86 LEU B C 1
ATOM 3892 O O . LEU B 1 86 ? -6.875 7.047 11.414 1 98.62 86 LEU B O 1
ATOM 3896 N N . VAL B 1 87 ? -5.566 7.609 9.75 1 98.25 87 VAL B N 1
ATOM 3897 C CA . VAL B 1 87 ? -6.09 6.648 8.789 1 98.25 87 VAL B CA 1
ATOM 3898 C C . VAL B 1 87 ? -5.051 5.562 8.523 1 98.25 87 VAL B C 1
ATOM 3900 O O . VAL B 1 87 ? -3.91 5.863 8.156 1 98.25 87 VAL B O 1
ATOM 3903 N N . LEU B 1 88 ? -5.43 4.312 8.758 1 97.75 88 LEU B N 1
ATOM 3904 C CA . LEU B 1 88 ? -4.527 3.189 8.539 1 97.75 88 LEU B CA 1
ATOM 3905 C C . LEU B 1 88 ? -5 2.33 7.375 1 97.75 88 LEU B C 1
ATOM 3907 O O . LEU B 1 88 ? -6.184 2.332 7.039 1 97.75 88 LEU B O 1
ATOM 3911 N N . ASN B 1 89 ? -4.047 1.634 6.738 1 95.5 89 ASN B N 1
ATOM 3912 C CA . ASN B 1 89 ? -4.461 0.53 5.879 1 95.5 89 ASN B CA 1
ATOM 3913 C C . ASN B 1 89 ? -4.766 -0.728 6.688 1 95.5 89 ASN B C 1
ATOM 3915 O O . ASN B 1 89 ? -4.672 -0.717 7.918 1 95.5 89 ASN B O 1
ATOM 3919 N N . GLU B 1 90 ? -5.164 -1.804 6.043 1 95.94 90 GLU B N 1
ATOM 3920 C CA . GLU B 1 90 ? -5.633 -3.035 6.672 1 95.94 90 GLU B CA 1
ATOM 3921 C C . GLU B 1 90 ? -4.496 -3.746 7.402 1 95.94 90 GLU B C 1
ATOM 3923 O O . GLU B 1 90 ? -4.738 -4.621 8.234 1 95.94 90 GLU B O 1
ATOM 3928 N N . ARG B 1 91 ? -3.26 -3.355 7.133 1 95.62 91 ARG B N 1
ATOM 3929 C CA . ARG B 1 91 ? -2.1 -3.996 7.738 1 95.62 91 ARG B CA 1
ATOM 3930 C C . ARG B 1 91 ? -1.394 -3.049 8.703 1 95.62 91 ARG B C 1
ATOM 3932 O O . ARG B 1 91 ? -0.225 -3.252 9.039 1 95.62 91 ARG B O 1
ATOM 3939 N N . GLY B 1 92 ? -1.994 -1.969 9.07 1 96.25 92 GLY B N 1
ATOM 3940 C CA . GLY B 1 92 ? -1.619 -1.17 10.227 1 96.25 92 GLY B CA 1
ATOM 3941 C C . GLY B 1 92 ? -0.729 0.008 9.875 1 96.25 92 GLY B C 1
ATOM 3942 O O . GLY B 1 92 ? -0.398 0.822 10.742 1 96.25 92 GLY B O 1
ATOM 3943 N N . ALA B 1 93 ? -0.315 0.139 8.641 1 95.25 93 ALA B N 1
ATOM 3944 C CA . ALA B 1 93 ? 0.538 1.259 8.25 1 95.25 93 ALA B CA 1
ATOM 3945 C C . ALA B 1 93 ? -0.253 2.564 8.219 1 95.25 93 ALA B C 1
ATOM 3947 O O . ALA B 1 93 ? -1.446 2.564 7.906 1 95.25 93 ALA B O 1
ATOM 3948 N N . VAL B 1 94 ? 0.426 3.631 8.438 1 96.19 94 VAL B N 1
ATOM 3949 C CA . VAL B 1 94 ? -0.208 4.945 8.477 1 96.19 94 VAL B CA 1
ATOM 3950 C C . VAL B 1 94 ? -0.399 5.465 7.051 1 96.19 94 VAL B C 1
ATOM 3952 O O . VAL B 1 94 ? 0.576 5.746 6.352 1 96.19 94 VAL B O 1
ATOM 3955 N N . LYS B 1 95 ? -1.627 5.566 6.664 1 95.31 95 LYS B N 1
ATOM 3956 C CA . LYS B 1 95 ? -1.938 6.199 5.387 1 95.31 95 LYS B CA 1
ATOM 3957 C C . LYS B 1 95 ? -1.85 7.719 5.488 1 95.31 95 LYS B C 1
ATOM 3959 O O . LYS B 1 95 ? -1.54 8.398 4.508 1 95.31 95 LYS B O 1
ATOM 3964 N N . ASP B 1 96 ? -2.256 8.156 6.742 1 96.38 96 ASP B N 1
ATOM 3965 C CA . ASP B 1 96 ? -2.117 9.586 6.984 1 96.38 96 ASP B CA 1
ATOM 3966 C C . ASP B 1 96 ? -2.387 9.93 8.445 1 96.38 96 ASP B C 1
ATOM 3968 O O . ASP B 1 96 ? -3.018 9.148 9.164 1 96.38 96 ASP B O 1
ATOM 3972 N N . GLU B 1 97 ? -1.827 11.016 8.82 1 97.31 97 GLU B N 1
ATOM 3973 C CA . GLU B 1 97 ? -2.205 11.711 10.047 1 97.31 97 GLU B CA 1
ATOM 3974 C C . GLU B 1 97 ? -3.209 12.82 9.758 1 97.31 97 GLU B C 1
ATOM 3976 O O . GLU B 1 97 ? -2.963 13.688 8.922 1 97.31 97 GLU B O 1
ATOM 3981 N N . THR B 1 98 ? -4.348 12.812 10.523 1 98.06 98 THR B N 1
ATOM 3982 C CA . THR B 1 98 ? -5.395 13.758 10.148 1 98.06 98 THR B CA 1
ATOM 3983 C C . THR B 1 98 ? -5.977 14.438 11.375 1 98.06 98 THR B C 1
ATOM 3985 O O . THR B 1 98 ? -5.766 13.992 12.508 1 98.06 98 THR B O 1
ATOM 3988 N N . LEU B 1 99 ? -6.547 15.586 11.148 1 98.25 99 LEU B N 1
ATOM 3989 C CA . LEU B 1 99 ? -7.434 16.266 12.094 1 98.25 99 LEU B CA 1
ATOM 3990 C C . LEU B 1 99 ? -8.875 16.234 11.586 1 98.25 99 LEU B C 1
ATOM 3992 O O . LEU B 1 99 ? -9.156 16.703 10.477 1 98.25 99 LEU B O 1
ATOM 3996 N N . VAL B 1 100 ? -9.789 15.672 12.398 1 98.69 100 VAL B N 1
ATOM 3997 C CA . VAL B 1 100 ? -11.195 15.625 12.008 1 98.69 100 VAL B CA 1
ATOM 3998 C C . VAL B 1 100 ? -12.008 16.562 12.906 1 98.69 100 VAL B C 1
ATOM 4000 O O . VAL B 1 100 ? -12.117 16.328 14.109 1 98.69 100 VAL B O 1
ATOM 4003 N N . PHE B 1 101 ? -12.625 17.594 12.32 1 98.5 101 PHE B N 1
ATOM 4004 C CA . PHE B 1 101 ? -13.484 18.516 13.047 1 98.5 101 PHE B CA 1
ATOM 4005 C C . PHE B 1 101 ? -14.93 18.016 13.047 1 98.5 101 PHE B C 1
ATOM 4007 O O . PHE B 1 101 ? -15.492 17.719 11.992 1 98.5 101 PHE B O 1
ATOM 4014 N N . ASN B 1 102 ? -15.492 17.844 14.203 1 98.56 102 ASN B N 1
ATOM 4015 C CA . ASN B 1 102 ? -16.953 17.812 14.328 1 98.56 102 ASN B CA 1
ATOM 4016 C C . ASN B 1 102 ? -17.562 19.188 14.094 1 98.56 102 ASN B C 1
ATOM 4018 O O . ASN B 1 102 ? -17.406 20.094 14.906 1 98.56 102 ASN B O 1
ATOM 4022 N N . MET B 1 103 ? -18.312 19.344 13 1 98 103 MET B N 1
ATOM 4023 C CA . MET B 1 103 ? -18.875 20.641 12.641 1 98 103 MET B CA 1
ATOM 4024 C C . MET B 1 103 ? -20.297 20.781 13.164 1 98 103 MET B C 1
ATOM 4026 O O . MET B 1 103 ? -20.906 21.844 13.055 1 98 103 MET B O 1
ATOM 4030 N N . GLY B 1 104 ? -20.844 19.703 13.703 1 97.06 104 GLY B N 1
ATOM 4031 C CA . GLY B 1 104 ? -22.266 19.641 14.055 1 97.06 104 GLY B CA 1
ATOM 4032 C C . GLY B 1 104 ? -23.141 19.234 12.891 1 97.06 104 GLY B C 1
ATOM 4033 O O . GLY B 1 104 ? -22.688 19.188 11.75 1 97.06 104 GLY B O 1
ATOM 4034 N N . ASN B 1 105 ? -24.375 18.734 13.25 1 96.75 105 ASN B N 1
ATOM 4035 C CA . ASN B 1 105 ? -25.406 18.406 12.266 1 96.75 105 ASN B CA 1
ATOM 4036 C C . ASN B 1 105 ? -24.922 17.344 11.281 1 96.75 105 ASN B C 1
ATOM 4038 O O . ASN B 1 105 ? -25.047 17.516 10.062 1 96.75 105 ASN B O 1
ATOM 4042 N N . ASP B 1 106 ? -24.266 16.328 11.758 1 97.81 106 ASP B N 1
ATOM 4043 C CA . ASP B 1 106 ? -23.797 15.172 10.992 1 97.81 106 ASP B CA 1
ATOM 4044 C C . ASP B 1 106 ? -22.844 15.594 9.891 1 97.81 106 ASP B C 1
ATOM 4046 O O . ASP B 1 106 ? -22.891 15.062 8.781 1 97.81 106 ASP B O 1
ATOM 4050 N N . THR B 1 107 ? -22.094 16.641 10.18 1 98.44 107 THR B N 1
ATOM 4051 C CA . THR B 1 107 ? -21.109 17.141 9.25 1 98.44 107 THR B CA 1
ATOM 4052 C C . THR B 1 107 ? -19.719 17.172 9.898 1 98.44 107 THR B C 1
ATOM 4054 O O . THR B 1 107 ? -19.578 17.609 11.039 1 98.44 107 THR B O 1
ATOM 4057 N N . TYR B 1 108 ? -18.781 16.672 9.195 1 98.75 108 TYR B N 1
ATOM 4058 C CA . TYR B 1 108 ? -17.406 16.609 9.664 1 98.75 108 TYR B CA 1
ATOM 4059 C C . TYR B 1 108 ? -16.438 17.109 8.594 1 98.75 108 TYR B C 1
ATOM 4061 O O . TYR B 1 108 ? -16.688 16.922 7.395 1 98.75 108 TYR B O 1
ATOM 4069 N N . MET B 1 109 ? -15.367 17.734 8.953 1 98.75 109 MET B N 1
ATOM 4070 C CA . MET B 1 109 ? -14.297 18.156 8.055 1 98.75 109 MET B CA 1
ATOM 4071 C C . MET B 1 109 ? -12.969 17.516 8.453 1 98.75 109 MET B C 1
ATOM 4073 O O . MET B 1 109 ? -12.539 17.656 9.602 1 98.75 109 MET B O 1
ATOM 4077 N N . MET B 1 110 ? -12.398 16.797 7.566 1 98.81 110 MET B N 1
ATOM 4078 C CA . MET B 1 110 ? -11.07 16.219 7.777 1 98.81 110 MET B CA 1
ATOM 4079 C C . MET B 1 110 ? -10 17.078 7.102 1 98.81 110 MET B C 1
ATOM 4081 O O . MET B 1 110 ? -10.148 17.453 5.938 1 98.81 110 MET B O 1
ATOM 4085 N N . VAL B 1 111 ? -9 17.438 7.82 1 98.75 111 VAL B N 1
ATOM 4086 C CA . VAL B 1 111 ? -7.797 18.047 7.273 1 98.75 111 VAL B CA 1
ATOM 4087 C C . VAL B 1 111 ? -6.684 17.016 7.191 1 98.75 111 VAL B C 1
ATOM 4089 O O . VAL B 1 111 ? -6.363 16.344 8.188 1 98.75 111 VAL B O 1
ATOM 4092 N N . CYS B 1 112 ? -6.18 16.781 6.012 1 97.5 112 CYS B N 1
ATOM 4093 C CA . CYS B 1 112 ? -5.16 15.758 5.816 1 97.5 112 CYS B CA 1
ATOM 4094 C C . CYS B 1 112 ? -3.938 16.328 5.113 1 97.5 112 CYS B C 1
ATOM 4096 O O . CYS B 1 112 ? -3.918 17.516 4.754 1 97.5 112 CYS B O 1
ATOM 4098 N N . ASP B 1 113 ? -2.914 15.516 5.016 1 96.44 113 ASP B N 1
ATOM 4099 C CA . ASP B 1 113 ? -1.641 15.977 4.465 1 96.44 113 ASP B CA 1
ATOM 4100 C C . ASP B 1 113 ? -1.72 16.125 2.949 1 96.44 113 ASP B C 1
ATOM 4102 O O . ASP B 1 113 ? -2.453 15.383 2.285 1 96.44 113 ASP B O 1
ATOM 4106 N N . SER B 1 114 ? -0.886 16.984 2.486 1 94.06 114 SER B N 1
ATOM 4107 C CA . SER B 1 114 ? -0.835 17.297 1.062 1 94.06 114 SER B CA 1
ATOM 4108 C C . SER B 1 114 ? -0.441 16.078 0.241 1 94.06 114 SER B C 1
ATOM 4110 O O . SER B 1 114 ? -0.886 15.922 -0.898 1 94.06 114 SER B O 1
ATOM 4112 N N . ASP B 1 115 ? 0.296 15.164 0.831 1 91.19 115 ASP B N 1
ATOM 4113 C CA . ASP B 1 115 ? 0.802 13.984 0.145 1 91.19 115 ASP B CA 1
ATOM 4114 C C . ASP B 1 115 ? -0.226 12.852 0.169 1 91.19 115 ASP B C 1
ATOM 4116 O O . ASP B 1 115 ? -0.074 11.852 -0.537 1 91.19 115 ASP B O 1
ATOM 4120 N N . ALA B 1 116 ? -1.314 13.109 0.854 1 93.38 116 ALA B N 1
ATOM 4121 C CA . ALA B 1 116 ? -2.145 11.938 1.13 1 93.38 116 ALA B CA 1
ATOM 4122 C C . ALA B 1 116 ? -3.547 12.109 0.555 1 93.38 116 ALA B C 1
ATOM 4124 O O . ALA B 1 116 ? -4.297 11.141 0.42 1 93.38 116 ALA B O 1
ATOM 4125 N N . PHE B 1 117 ? -3.939 13.273 0.238 1 95.06 117 PHE B N 1
ATOM 4126 C CA . PHE B 1 117 ? -5.359 13.531 0.03 1 95.06 117 PHE B CA 1
ATOM 4127 C C . PHE B 1 117 ? -5.879 12.742 -1.167 1 95.06 117 PHE B C 1
ATOM 4129 O O . PHE B 1 117 ? -7.012 12.258 -1.152 1 95.06 117 PHE B O 1
ATOM 4136 N N . GLU B 1 118 ? -5.094 12.594 -2.229 1 93.31 118 GLU B N 1
ATOM 4137 C CA . GLU B 1 118 ? -5.555 11.82 -3.379 1 93.31 118 GLU B CA 1
ATOM 4138 C C . GLU B 1 118 ? -5.742 10.352 -3.016 1 93.31 118 GLU B C 1
ATOM 4140 O O . GLU B 1 118 ? -6.738 9.734 -3.402 1 93.31 118 GLU B O 1
ATOM 4145 N N . LYS B 1 119 ? -4.801 9.852 -2.322 1 93.38 119 LYS B N 1
ATOM 4146 C CA . LYS B 1 119 ? -4.867 8.477 -1.846 1 93.38 119 LYS B CA 1
ATOM 4147 C C . LYS B 1 119 ? -6.07 8.266 -0.932 1 93.38 119 LYS B C 1
ATOM 4149 O O . LYS B 1 119 ? -6.773 7.258 -1.038 1 93.38 119 LYS B O 1
ATOM 4154 N N . LEU B 1 120 ? -6.273 9.18 -0.084 1 96.81 120 LEU B N 1
ATOM 4155 C CA . LEU B 1 120 ? -7.387 9.07 0.855 1 96.81 120 LEU B CA 1
ATOM 4156 C C . LEU B 1 120 ? -8.719 9.188 0.13 1 96.81 120 LEU B C 1
ATOM 4158 O O . LEU B 1 120 ? -9.688 8.516 0.5 1 96.81 120 LEU B O 1
ATOM 4162 N N . ASP B 1 121 ? -8.773 10.062 -0.839 1 96.75 121 ASP B N 1
ATOM 4163 C CA . ASP B 1 121 ? -9.984 10.18 -1.645 1 96.75 121 ASP B CA 1
ATOM 4164 C C . ASP B 1 121 ? -10.367 8.836 -2.256 1 96.75 121 ASP B C 1
ATOM 4166 O O . ASP B 1 121 ? -11.508 8.391 -2.127 1 96.75 121 ASP B O 1
ATOM 4170 N N . ALA B 1 122 ? -9.414 8.211 -2.883 1 96.19 122 ALA B N 1
ATOM 4171 C CA . ALA B 1 122 ? -9.641 6.898 -3.482 1 96.19 122 ALA B CA 1
ATOM 4172 C C . ALA B 1 122 ? -10.008 5.863 -2.422 1 96.19 122 ALA B C 1
ATOM 4174 O O . ALA B 1 122 ? -10.914 5.055 -2.623 1 96.19 122 ALA B O 1
ATOM 4175 N N . TRP B 1 123 ? -9.336 5.879 -1.303 1 96.81 123 TRP B N 1
ATOM 4176 C CA . TRP B 1 123 ? -9.508 4.938 -0.201 1 96.81 123 TRP B CA 1
ATOM 4177 C C . TRP B 1 123 ? -10.922 5.02 0.37 1 96.81 123 TRP B C 1
ATOM 4179 O O . TRP B 1 123 ? -11.633 4.016 0.431 1 96.81 123 TRP B O 1
ATOM 4189 N N . PHE B 1 124 ? -11.398 6.227 0.702 1 98.44 124 PHE B N 1
ATOM 4190 C CA . PHE B 1 124 ? -12.711 6.43 1.298 1 98.44 124 PHE B CA 1
ATOM 4191 C C . PHE B 1 124 ? -13.812 6.051 0.317 1 98.44 124 PHE B C 1
ATOM 4193 O O . PHE B 1 124 ? -14.805 5.418 0.698 1 98.44 124 PHE B O 1
ATOM 4200 N N . ASN B 1 125 ? -13.633 6.422 -0.881 1 97.62 125 ASN B N 1
ATOM 4201 C CA . ASN B 1 125 ? -14.672 6.137 -1.866 1 97.62 125 ASN B CA 1
ATOM 4202 C C . ASN B 1 125 ? -14.758 4.64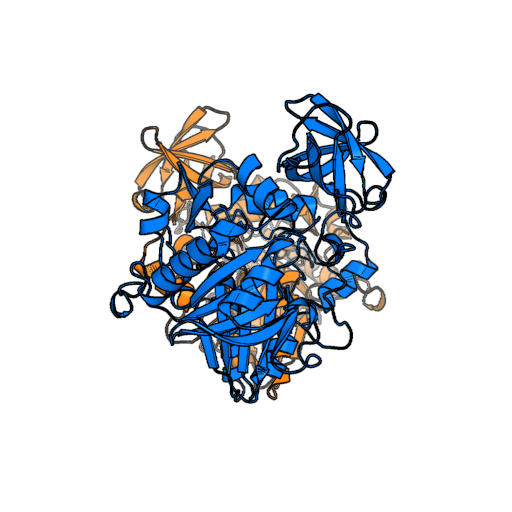1 -2.168 1 97.62 125 ASN B C 1
ATOM 4204 O O . ASN B 1 125 ? -15.852 4.117 -2.408 1 97.62 125 ASN B O 1
ATOM 4208 N N . ALA B 1 126 ? -13.633 3.943 -2.205 1 97.12 126 ALA B N 1
ATOM 4209 C CA . ALA B 1 126 ? -13.656 2.494 -2.387 1 97.12 126 ALA B CA 1
ATOM 4210 C C . ALA B 1 126 ? -14.414 1.812 -1.25 1 97.12 126 ALA B C 1
ATOM 4212 O O . ALA B 1 126 ? -15.227 0.917 -1.487 1 97.12 126 ALA B O 1
ATOM 4213 N N . ILE B 1 127 ? -14.125 2.203 -0.03 1 97.81 127 ILE B N 1
ATOM 4214 C CA . ILE B 1 127 ? -14.805 1.641 1.135 1 97.81 127 ILE B CA 1
ATOM 4215 C C . ILE B 1 127 ? -16.297 1.931 1.056 1 97.81 127 ILE B C 1
ATOM 4217 O O . ILE B 1 127 ? -17.125 1.031 1.242 1 97.81 127 ILE B O 1
ATOM 4221 N N . LYS B 1 128 ? -16.672 3.207 0.758 1 98.19 128 LYS B N 1
ATOM 4222 C CA . LYS B 1 128 ? -18.062 3.605 0.655 1 98.19 128 LYS B CA 1
ATOM 4223 C C . LYS B 1 128 ? -18.797 2.785 -0.406 1 98.19 128 LYS B C 1
ATOM 4225 O O . LYS B 1 128 ? -19.906 2.301 -0.172 1 98.19 128 LYS B O 1
ATOM 4230 N N . ARG B 1 129 ? -18.188 2.645 -1.566 1 97 129 ARG B N 1
ATOM 4231 C CA . ARG B 1 129 ? -18.797 1.881 -2.646 1 97 129 ARG B CA 1
ATOM 4232 C C . ARG B 1 129 ? -19.016 0.428 -2.236 1 97 129 ARG B C 1
ATOM 4234 O O . ARG B 1 129 ? -20.031 -0.177 -2.588 1 97 129 ARG B O 1
ATOM 4241 N N . GLY B 1 130 ? -18.016 -0.151 -1.549 1 96.12 130 GLY B N 1
ATOM 4242 C CA . GLY B 1 130 ? -18.188 -1.498 -1.028 1 96.12 130 GLY B CA 1
ATOM 4243 C C . GLY B 1 130 ? -19.391 -1.636 -0.111 1 96.12 130 GLY B C 1
ATOM 4244 O O . GLY B 1 130 ? -20.156 -2.6 -0.217 1 96.12 130 GLY B O 1
ATOM 4245 N N . ILE B 1 131 ? -19.547 -0.679 0.728 1 96.94 131 ILE B N 1
ATOM 4246 C CA . ILE B 1 131 ? -20.672 -0.664 1.655 1 96.94 131 ILE B CA 1
ATOM 4247 C C . ILE B 1 131 ? -21.984 -0.528 0.876 1 96.94 131 ILE B C 1
ATOM 4249 O O . ILE B 1 131 ? -22.953 -1.245 1.145 1 96.94 131 ILE B O 1
ATOM 4253 N N . GLU B 1 132 ? -22 0.351 -0.101 1 95.81 132 GLU B N 1
ATOM 4254 C CA . GLU B 1 132 ? -23.203 0.636 -0.888 1 95.81 132 GLU B CA 1
ATOM 4255 C C . GLU B 1 132 ? -23.625 -0.583 -1.698 1 95.81 132 GLU B C 1
ATOM 4257 O O . GLU B 1 132 ? -24.812 -0.736 -2.018 1 95.81 132 GLU B O 1
ATOM 4262 N N . LYS B 1 133 ? -22.719 -1.399 -2.004 1 92.94 133 LYS B N 1
ATOM 4263 C CA . LYS B 1 133 ? -23.016 -2.59 -2.795 1 92.94 133 LYS B CA 1
ATOM 4264 C C . LYS B 1 133 ? -23.906 -3.564 -2.014 1 92.94 133 LYS B C 1
ATOM 4266 O O . LYS B 1 133 ? -24.656 -4.328 -2.605 1 92.94 133 LYS B O 1
ATOM 4271 N N . PHE B 1 134 ? -23.875 -3.561 -0.76 1 93.5 134 PHE B N 1
ATOM 4272 C CA . PHE B 1 134 ? -24.547 -4.57 0.039 1 93.5 134 PHE B CA 1
ATOM 4273 C C . PHE B 1 134 ? -25.547 -3.92 0.994 1 93.5 134 PHE B C 1
ATOM 4275 O O . PHE B 1 134 ? -26.141 -4.594 1.841 1 93.5 134 PHE B O 1
ATOM 4282 N N . GLY B 1 135 ? -25.672 -2.652 0.9 1 89.94 135 GLY B N 1
ATOM 4283 C CA . GLY B 1 135 ? -26.609 -1.926 1.747 1 89.94 135 GLY B CA 1
ATOM 4284 C C . GLY B 1 135 ? -26.672 -0.447 1.421 1 89.94 135 GLY B C 1
ATOM 4285 O O . GLY B 1 135 ? -26.25 -0.021 0.346 1 89.94 135 GLY B O 1
ATOM 4286 N N . ASP B 1 136 ? -27.344 0.277 2.312 1 91.81 136 ASP B N 1
ATOM 4287 C CA . ASP B 1 136 ? -27.484 1.718 2.125 1 91.81 136 ASP B CA 1
ATOM 4288 C C . ASP B 1 136 ? -26.688 2.492 3.172 1 91.81 136 ASP B C 1
ATOM 4290 O O . ASP B 1 136 ? -26.578 2.061 4.32 1 91.81 136 ASP B O 1
ATOM 4294 N N . ILE B 1 137 ? -26.094 3.5 2.689 1 96.44 137 ILE B N 1
ATOM 4295 C CA . ILE B 1 137 ? -25.359 4.383 3.592 1 96.44 137 ILE B CA 1
ATOM 4296 C C . ILE B 1 137 ? -25.688 5.836 3.273 1 96.44 137 ILE B C 1
ATOM 4298 O O . ILE B 1 137 ? -25.656 6.25 2.111 1 96.44 137 ILE B O 1
ATOM 4302 N N . ASP B 1 138 ? -26.109 6.605 4.285 1 98.38 138 ASP B N 1
ATOM 4303 C CA . ASP B 1 138 ? -26.312 8.047 4.156 1 98.38 138 ASP B CA 1
ATOM 4304 C C . ASP B 1 138 ? -25 8.805 4.41 1 98.38 138 ASP B C 1
ATOM 4306 O O . ASP B 1 138 ? -24.734 9.203 5.543 1 98.38 138 ASP B O 1
ATOM 4310 N N . LEU B 1 139 ? -24.219 8.938 3.344 1 98.62 139 LEU B N 1
ATOM 4311 C CA . LEU B 1 139 ? -22.906 9.539 3.463 1 98.62 139 LEU B CA 1
ATOM 4312 C C . LEU B 1 139 ? -22.484 10.195 2.15 1 98.62 139 LEU B C 1
ATOM 4314 O O . LEU B 1 139 ? -22.469 9.539 1.104 1 98.62 139 LEU B O 1
ATOM 4318 N N . GLU B 1 140 ? -22.281 11.414 2.205 1 98.75 140 GLU B N 1
ATOM 4319 C CA . GLU B 1 140 ? -21.641 12.156 1.127 1 98.75 140 GLU B CA 1
ATOM 4320 C C . GLU B 1 140 ? -20.203 12.539 1.506 1 98.75 140 GLU B C 1
ATOM 4322 O O . GLU B 1 140 ? -19.953 13.008 2.619 1 98.75 140 GLU B O 1
ATOM 4327 N N . ILE B 1 141 ? -19.281 12.227 0.67 1 98.81 141 ILE B N 1
ATOM 4328 C CA . ILE B 1 141 ? -17.891 12.625 0.845 1 98.81 141 ILE B CA 1
ATOM 4329 C C . ILE B 1 141 ? -17.5 13.625 -0.239 1 98.81 141 ILE B C 1
ATOM 4331 O O . ILE B 1 141 ? -17.594 13.32 -1.432 1 98.81 141 ILE B O 1
ATOM 4335 N N . GLU B 1 142 ? -17.062 14.758 0.147 1 98.62 142 GLU B N 1
ATOM 4336 C CA . GLU B 1 142 ? -16.672 15.789 -0.805 1 98.62 142 GLU B CA 1
ATOM 4337 C C . GLU B 1 142 ? -15.211 16.203 -0.598 1 98.62 142 GLU B C 1
ATOM 4339 O O . GLU B 1 142 ? -14.828 16.609 0.496 1 98.62 142 GLU B O 1
ATOM 4344 N N . ASN B 1 143 ? -14.398 16.031 -1.634 1 97.88 143 ASN B N 1
ATOM 4345 C CA . ASN B 1 143 ? -13.031 16.531 -1.636 1 97.88 143 ASN B CA 1
ATOM 4346 C C . ASN B 1 143 ? -12.977 18.031 -1.938 1 97.88 143 ASN B C 1
ATOM 4348 O O . ASN B 1 143 ? -13.211 18.438 -3.072 1 97.88 143 ASN B O 1
ATOM 4352 N N . LYS B 1 144 ? -12.633 18.875 -0.936 1 98.31 144 LYS B N 1
ATOM 4353 C CA . LYS B 1 144 ? -12.648 20.328 -1.048 1 98.31 144 LYS B CA 1
ATOM 4354 C C . LYS B 1 144 ? -11.227 20.875 -1.106 1 98.31 144 LYS B C 1
ATOM 4356 O O . LYS B 1 144 ? -11.016 22.078 -0.932 1 98.31 144 LYS B O 1
ATOM 4361 N N . THR B 1 145 ? -10.266 20.062 -1.416 1 97.69 145 THR B N 1
ATOM 4362 C CA . THR B 1 145 ? -8.852 20.391 -1.314 1 97.69 145 THR B CA 1
ATOM 4363 C C . THR B 1 145 ? -8.531 21.641 -2.146 1 97.69 145 THR B C 1
ATOM 4365 O O . THR B 1 145 ? -7.793 22.516 -1.697 1 97.69 145 THR B O 1
ATOM 4368 N N . TYR B 1 146 ? -9.102 21.75 -3.289 1 97.88 146 TYR B N 1
ATOM 4369 C CA . TYR B 1 146 ? -8.758 22.844 -4.191 1 97.88 146 TYR B CA 1
ATOM 4370 C C . TYR B 1 146 ? -9.688 24.031 -4 1 97.88 146 TYR B C 1
ATOM 4372 O O . TYR B 1 146 ? -9.5 25.094 -4.613 1 97.88 146 TYR B O 1
ATOM 4380 N N . ASP B 1 147 ? -10.688 23.859 -3.111 1 98.5 147 ASP B N 1
ATOM 4381 C CA . ASP B 1 147 ? -11.719 24.875 -2.938 1 98.5 147 ASP B CA 1
ATOM 4382 C C . ASP B 1 147 ? -11.547 25.609 -1.612 1 98.5 147 ASP B C 1
ATOM 4384 O O . ASP B 1 147 ? -12.234 26.609 -1.353 1 98.5 147 ASP B O 1
ATOM 4388 N N . MET B 1 148 ? -10.609 25.125 -0.81 1 98.44 148 MET B N 1
ATOM 4389 C CA . MET B 1 148 ? -10.453 25.672 0.536 1 98.44 148 MET B CA 1
ATOM 4390 C C . MET B 1 148 ? -9.102 26.359 0.692 1 98.44 148 MET B C 1
ATOM 4392 O O . MET B 1 148 ? -8.07 25.797 0.343 1 98.44 148 MET B O 1
ATOM 4396 N N . ALA B 1 149 ? -9.141 27.609 1.14 1 98.75 149 ALA B N 1
ATOM 4397 C CA . ALA B 1 149 ? -7.926 28.25 1.62 1 98.75 149 ALA B CA 1
ATOM 4398 C C . ALA B 1 149 ? -7.711 27.984 3.107 1 98.75 149 ALA B C 1
ATOM 4400 O O . ALA B 1 149 ? -8.672 27.922 3.877 1 98.75 149 ALA B O 1
ATOM 4401 N N . MET B 1 150 ? -6.516 27.797 3.482 1 98.88 150 MET B N 1
ATOM 4402 C CA . MET B 1 150 ? -6.121 27.531 4.863 1 98.88 150 MET B CA 1
ATOM 4403 C C . MET B 1 150 ? -4.859 28.312 5.227 1 98.88 150 MET B C 1
ATOM 4405 O O . MET B 1 150 ? -3.822 28.156 4.578 1 98.88 150 MET B O 1
ATOM 4409 N N . PHE B 1 151 ? -4.934 29.188 6.184 1 98.94 151 PHE B N 1
ATOM 4410 C CA . PHE B 1 151 ? -3.779 29.922 6.68 1 98.94 151 PHE B CA 1
ATOM 4411 C C . PHE B 1 151 ? -3.504 29.578 8.141 1 98.94 151 PHE B C 1
ATOM 4413 O O . PHE B 1 151 ? -4.434 29.375 8.914 1 98.94 151 PHE B O 1
ATOM 4420 N N . SER B 1 152 ? -2.301 29.469 8.492 1 98.88 152 SER B N 1
ATOM 4421 C CA . SER B 1 152 ? -1.847 29.188 9.852 1 98.88 152 SER B CA 1
ATOM 4422 C C . SER B 1 152 ? -1.096 30.391 10.43 1 98.88 152 SER B C 1
ATOM 4424 O O . SER B 1 152 ? -0.076 30.812 9.883 1 98.88 152 SER B O 1
ATOM 4426 N N . ILE B 1 153 ? -1.622 30.969 11.438 1 98.88 153 ILE B N 1
ATOM 4427 C CA . ILE B 1 153 ? -0.996 32.062 12.164 1 98.88 153 ILE B CA 1
ATOM 4428 C C . ILE B 1 153 ? -0.454 31.578 13.5 1 98.88 153 ILE B C 1
ATOM 4430 O O . ILE B 1 153 ? -1.222 31.156 14.367 1 98.88 153 ILE B O 1
ATOM 4434 N N . GLN B 1 154 ? 0.835 31.672 13.703 1 98.69 154 GLN B N 1
ATOM 4435 C CA . GLN B 1 154 ? 1.502 30.953 14.789 1 98.69 154 GLN B CA 1
ATOM 4436 C C . GLN B 1 154 ? 2.473 31.875 15.539 1 98.69 154 GLN B C 1
ATOM 4438 O O . GLN B 1 154 ? 3.168 32.688 14.922 1 98.69 154 GLN B O 1
ATOM 4443 N N . GLY B 1 155 ? 2.564 31.703 16.828 1 98.06 155 GLY B N 1
ATOM 4444 C CA . GLY B 1 155 ? 3.459 32.469 17.688 1 98.06 155 GLY B CA 1
ATOM 4445 C C . GLY B 1 155 ? 2.758 33.062 18.891 1 98.06 155 GLY B C 1
ATOM 4446 O O . GLY B 1 155 ? 1.526 33.094 18.938 1 98.06 155 GLY B O 1
ATOM 4447 N N . PRO B 1 156 ? 3.551 33.531 19.844 1 97.06 156 PRO B N 1
ATOM 4448 C CA . PRO B 1 156 ? 2.959 34.094 21.062 1 97.06 156 PRO B CA 1
ATOM 4449 C C . PRO B 1 156 ? 2.064 35.281 20.812 1 97.06 156 PRO B C 1
ATOM 4451 O O . PRO B 1 156 ? 1.106 35.531 21.547 1 97.06 156 PRO B O 1
ATOM 4454 N N . LYS B 1 157 ? 2.281 36.031 19.75 1 97.56 157 LYS B N 1
ATOM 4455 C CA . LYS B 1 157 ? 1.505 37.219 19.469 1 97.56 157 LYS B CA 1
ATOM 4456 C C . LYS B 1 157 ? 0.301 36.906 18.578 1 97.56 157 LYS B C 1
ATOM 4458 O O . LYS B 1 157 ? -0.479 37.812 18.234 1 97.56 157 LYS B O 1
ATOM 4463 N N . ALA B 1 158 ? 0.125 35.656 18.234 1 98 158 ALA B N 1
ATOM 4464 C CA . ALA B 1 158 ? -1.05 35.25 17.469 1 98 158 ALA B CA 1
ATOM 4465 C C . ALA B 1 158 ? -2.334 35.531 18.234 1 98 158 ALA B C 1
ATOM 4467 O O . ALA B 1 158 ? -3.365 35.844 17.656 1 98 158 ALA B O 1
ATOM 4468 N N . ARG B 1 159 ? -2.258 35.344 19.547 1 96.94 159 ARG B N 1
ATOM 4469 C CA . ARG B 1 159 ? -3.414 35.625 20.391 1 96.94 159 ARG B CA 1
ATOM 4470 C C . ARG B 1 159 ? -3.875 37.062 20.234 1 96.94 159 ARG B C 1
ATOM 4472 O O . ARG B 1 159 ? -5.066 37.344 20.062 1 96.94 159 ARG B O 1
ATOM 4479 N N . ASP B 1 160 ? -2.959 37.969 20.266 1 97.38 160 ASP B N 1
ATOM 4480 C CA . ASP B 1 160 ? -3.275 39.406 20.141 1 97.38 160 ASP B CA 1
ATOM 4481 C C . ASP B 1 160 ? -3.863 39.719 18.766 1 97.38 160 ASP B C 1
ATOM 4483 O O . ASP B 1 160 ? -4.812 40.469 18.656 1 97.38 160 ASP B O 1
ATOM 4487 N N . LEU B 1 161 ? -3.295 39.094 17.875 1 98 161 LEU B N 1
ATOM 4488 C CA . LEU B 1 161 ? -3.76 39.312 16.5 1 98 161 LEU B CA 1
ATOM 4489 C C . LEU B 1 161 ? -5.18 38.781 16.328 1 98 161 LEU B C 1
ATOM 4491 O O . LEU B 1 161 ? -6.012 39.406 15.68 1 98 161 LEU B O 1
ATOM 4495 N N . ALA B 1 162 ? -5.492 37.625 16.812 1 98.12 162 ALA B N 1
ATOM 4496 C CA . ALA B 1 162 ? -6.836 37.031 16.75 1 98.12 162 ALA B CA 1
ATOM 4497 C C . ALA B 1 162 ? -7.852 37.938 17.438 1 98.12 162 ALA B C 1
ATOM 4499 O O . ALA B 1 162 ? -8.969 38.125 16.938 1 98.12 162 ALA B O 1
ATOM 4500 N N . LYS B 1 163 ? -7.473 38.469 18.578 1 97.69 163 LYS B N 1
ATOM 4501 C CA . LYS B 1 163 ? -8.352 39.406 19.297 1 97.69 163 LYS B CA 1
ATOM 4502 C C . LYS B 1 163 ? -8.664 40.625 18.453 1 97.69 163 LYS B C 1
ATOM 4504 O O . LYS B 1 163 ? -9.812 41.094 18.422 1 97.69 163 LYS B O 1
ATOM 4509 N N . GLU B 1 164 ? -7.676 41.094 17.875 1 97.75 164 GLU B N 1
ATOM 4510 C CA . GLU B 1 164 ? -7.824 42.312 17.078 1 97.75 164 GLU B CA 1
ATOM 4511 C C . GLU B 1 164 ? -8.703 42.062 15.852 1 97.75 164 GLU B C 1
ATOM 4513 O O . GLU B 1 164 ? -9.578 42.875 15.531 1 97.75 164 GLU B O 1
ATOM 4518 N N . LEU B 1 165 ? -8.516 40.969 15.188 1 98.19 165 LEU B N 1
ATOM 4519 C CA . LEU B 1 165 ? -9.148 40.719 13.898 1 98.19 165 LEU B CA 1
ATOM 4520 C C . LEU B 1 165 ? -10.555 40.156 14.086 1 98.19 165 LEU B C 1
ATOM 4522 O O . LEU B 1 165 ? -11.453 40.438 13.289 1 98.19 165 LEU B O 1
ATOM 4526 N N . PHE B 1 166 ? -10.711 39.312 15.164 1 97.69 166 PHE B N 1
ATOM 4527 C CA . PHE B 1 166 ? -11.938 38.531 15.258 1 97.69 166 PHE B CA 1
ATOM 4528 C C . PHE B 1 166 ? -12.633 38.781 16.594 1 97.69 166 PHE B C 1
ATOM 4530 O O . PHE B 1 166 ? -13.75 38.312 16.812 1 97.69 166 PHE B O 1
ATOM 4537 N N . GLY B 1 167 ? -11.992 39.469 17.531 1 96.69 167 GLY B N 1
ATOM 4538 C CA . GLY B 1 167 ? -12.562 39.688 18.844 1 96.69 167 GLY B CA 1
ATOM 4539 C C . GLY B 1 167 ? -12.547 38.469 19.734 1 96.69 167 GLY B C 1
ATOM 4540 O O . GLY B 1 167 ? -13.367 38.344 20.641 1 96.69 167 GLY B O 1
ATOM 4541 N N . ILE B 1 168 ? -11.641 37.594 19.422 1 95.56 168 ILE B N 1
ATOM 4542 C CA . ILE B 1 168 ? -11.609 36.344 20.172 1 95.56 168 ILE B CA 1
ATOM 4543 C C . ILE B 1 168 ? -10.242 36.188 20.844 1 95.56 168 ILE B C 1
ATOM 4545 O O . ILE B 1 168 ? -9.211 36.5 20.234 1 95.56 168 ILE B O 1
ATOM 4549 N N . ASP B 1 169 ? -10.281 35.75 22.125 1 96.75 169 ASP B N 1
ATOM 4550 C CA . ASP B 1 169 ? -9.07 35.25 22.766 1 96.75 169 ASP B CA 1
ATOM 4551 C C . ASP B 1 169 ? -8.898 33.75 22.531 1 96.75 169 ASP B C 1
ATOM 4553 O O . ASP B 1 169 ? -9.617 32.938 23.141 1 96.75 169 ASP B O 1
ATOM 4557 N N . ILE B 1 170 ? -7.945 33.344 21.75 1 96.25 170 ILE B N 1
ATOM 4558 C CA . ILE B 1 170 ? -7.797 31.938 21.375 1 96.25 170 ILE B CA 1
ATOM 4559 C C . ILE B 1 170 ? -7.43 31.125 22.594 1 96.25 170 ILE B C 1
ATOM 4561 O O . ILE B 1 170 ? -7.582 29.891 22.609 1 96.25 170 ILE B O 1
ATOM 4565 N N . ASN B 1 171 ? -6.977 31.75 23.625 1 95.31 171 ASN B N 1
ATOM 4566 C CA . ASN B 1 171 ? -6.672 31.031 24.859 1 95.31 171 ASN B CA 1
ATOM 4567 C C . ASN B 1 171 ? -7.945 30.578 25.578 1 95.31 171 ASN B C 1
ATOM 4569 O O . ASN B 1 171 ? -7.887 29.766 26.5 1 95.31 171 ASN B O 1
ATOM 4573 N N . ASP B 1 172 ? -9.062 31.109 25.156 1 95.25 172 ASP B N 1
ATOM 4574 C CA . ASP B 1 172 ? -10.336 30.641 25.688 1 95.25 172 ASP B CA 1
ATOM 4575 C C . ASP B 1 172 ? -10.758 29.328 25.031 1 95.25 172 ASP B C 1
ATOM 4577 O O . ASP B 1 172 ? -11.695 28.672 25.484 1 95.25 172 ASP B O 1
ATOM 4581 N N . LEU B 1 173 ? -10.102 28.938 24 1 95.69 173 LEU B N 1
ATOM 4582 C CA . LEU B 1 173 ? -10.328 27.672 23.297 1 95.69 173 LEU B CA 1
ATOM 4583 C C . LEU B 1 173 ? -9.336 26.609 23.766 1 95.69 173 LEU B C 1
ATOM 4585 O O . LEU B 1 173 ? -8.164 26.891 23.969 1 95.69 173 LEU B O 1
ATOM 4589 N N . TRP B 1 174 ? -9.805 25.438 24 1 94.25 174 TRP B N 1
ATOM 4590 C CA . TRP B 1 174 ? -8.852 24.359 24.188 1 94.25 174 TRP B CA 1
ATOM 4591 C C . TRP B 1 174 ? -8.211 23.969 22.859 1 94.25 174 TRP B C 1
ATOM 4593 O O . TRP B 1 174 ? -8.688 24.359 21.797 1 94.25 174 TRP B O 1
ATOM 4603 N N . TRP B 1 175 ? -7.164 23.219 22.906 1 94.62 175 TRP B N 1
ATOM 4604 C CA . TRP B 1 175 ? -6.43 22.828 21.719 1 94.62 175 TRP B CA 1
ATOM 4605 C C . TRP B 1 175 ? -7.32 22.031 20.766 1 94.62 175 TRP B C 1
ATOM 4607 O O . TRP B 1 175 ? -7.98 21.078 21.172 1 94.62 175 TRP B O 1
ATOM 4617 N N . PHE B 1 176 ? -7.488 22.453 19.547 1 96.19 176 PHE B N 1
ATOM 4618 C CA . PHE B 1 176 ? -8.25 21.906 18.422 1 96.19 176 PHE B CA 1
ATOM 4619 C C . PHE B 1 176 ? -9.719 22.297 18.531 1 96.19 176 PHE B C 1
ATOM 4621 O O . PHE B 1 176 ? -10.555 21.828 17.75 1 96.19 176 PHE B O 1
ATOM 4628 N N . GLN B 1 177 ? -10.047 23.156 19.453 1 97.69 177 GLN B N 1
ATOM 4629 C CA . GLN B 1 177 ? -11.383 23.734 19.406 1 97.69 177 GLN B CA 1
ATOM 4630 C C . GLN B 1 177 ? -11.477 24.812 18.328 1 97.69 177 GLN B C 1
ATOM 4632 O O . GLN B 1 177 ? -10.469 25.422 17.953 1 97.69 177 GLN B O 1
ATOM 4637 N N . ALA B 1 178 ? -12.703 24.953 17.766 1 98.06 178 ALA B N 1
ATOM 4638 C CA . ALA B 1 178 ? -12.883 25.922 16.688 1 98.06 178 ALA B CA 1
ATOM 4639 C C . ALA B 1 178 ? -14.156 26.734 16.875 1 98.06 178 ALA B C 1
ATOM 4641 O O . ALA B 1 178 ? -15 26.406 17.719 1 98.06 178 ALA B O 1
ATOM 4642 N N . LYS B 1 179 ? -14.188 27.828 16.141 1 97.25 179 LYS B N 1
ATOM 4643 C CA . LYS B 1 179 ? -15.336 28.734 16.109 1 97.25 179 LYS B CA 1
ATOM 4644 C C . LYS B 1 179 ? -15.547 29.312 14.719 1 97.25 179 LYS B C 1
ATOM 4646 O O . LYS B 1 179 ? -14.586 29.547 13.992 1 97.25 179 LYS B O 1
ATOM 4651 N N . GLU B 1 180 ? -16.828 29.469 14.422 1 97.31 180 GLU B N 1
ATOM 4652 C CA . GLU B 1 180 ? -17.109 30.234 13.219 1 97.31 180 GLU B CA 1
ATOM 4653 C C . GLU B 1 180 ? -16.891 31.734 13.453 1 97.31 180 GLU B C 1
ATOM 4655 O O . GLU B 1 180 ? -17.375 32.281 14.445 1 97.31 180 GLU B O 1
ATOM 4660 N N . VAL B 1 181 ? -16.125 32.344 12.539 1 98 181 VAL B N 1
ATOM 4661 C CA . VAL B 1 181 ? -15.844 33.75 12.633 1 98 181 VAL B CA 1
ATOM 4662 C C . VAL B 1 181 ? -16.031 34.406 11.258 1 98 181 VAL B C 1
ATOM 4664 O O . VAL B 1 181 ? -16.359 33.719 10.281 1 98 181 VAL B O 1
ATOM 4667 N N . GLU B 1 182 ? -15.93 35.656 11.305 1 97.88 182 GLU B N 1
ATOM 4668 C CA . GLU B 1 182 ? -16.078 36.438 10.07 1 97.88 182 GLU B CA 1
ATOM 4669 C C . GLU B 1 182 ? -15.047 37.562 9.992 1 97.88 182 GLU B C 1
ATOM 4671 O O . GLU B 1 182 ? -14.773 38.219 10.992 1 97.88 182 GLU B O 1
ATOM 4676 N N . LEU B 1 183 ? -14.461 37.781 8.875 1 98.06 183 LEU B N 1
ATOM 4677 C CA . LEU B 1 183 ? -13.57 38.875 8.578 1 98.06 183 LEU B CA 1
ATOM 4678 C C . LEU B 1 183 ? -14.008 39.594 7.305 1 98.06 183 LEU B C 1
ATOM 4680 O O . LEU B 1 183 ? -13.906 39.062 6.207 1 98.06 183 LEU B O 1
ATOM 4684 N N . ASP B 1 184 ? -14.531 40.844 7.43 1 97.69 184 ASP B N 1
ATOM 4685 C CA . ASP B 1 184 ? -14.961 41.656 6.309 1 97.69 184 ASP B CA 1
ATOM 4686 C C . ASP B 1 184 ? -15.969 40.906 5.434 1 97.69 184 ASP B C 1
ATOM 4688 O O . ASP B 1 184 ? -15.867 40.938 4.207 1 97.69 184 ASP B O 1
ATOM 4692 N N . GLY B 1 185 ? -16.812 40.219 5.996 1 97.81 185 GLY B N 1
ATOM 4693 C CA . GLY B 1 185 ? -17.891 39.531 5.297 1 97.81 185 GLY B CA 1
ATOM 4694 C C . GLY B 1 185 ? -17.516 38.125 4.867 1 97.81 185 GLY B C 1
ATOM 4695 O O . GLY B 1 185 ? -18.375 37.375 4.391 1 97.81 185 GLY B O 1
ATOM 4696 N N . ILE B 1 186 ? -16.312 37.688 5.043 1 98.31 186 ILE B N 1
ATOM 4697 C CA . ILE B 1 186 ? -15.852 36.344 4.672 1 98.31 186 ILE B CA 1
ATOM 4698 C C . ILE B 1 186 ? -16.016 35.406 5.863 1 98.31 186 ILE B C 1
ATOM 4700 O O . ILE B 1 186 ? -15.336 35.562 6.879 1 98.31 186 ILE B O 1
ATOM 4704 N N . LYS B 1 187 ? -16.891 34.469 5.738 1 98 187 LYS B N 1
ATOM 4705 C CA . LYS B 1 187 ? -17.109 33.469 6.781 1 98 187 LYS B CA 1
ATOM 4706 C C . LYS B 1 187 ? -15.992 32.438 6.785 1 98 187 LYS B C 1
ATOM 4708 O O . LYS B 1 187 ? -15.562 31.953 5.727 1 98 187 LYS B O 1
ATOM 4713 N N . MET B 1 188 ? -15.523 32.156 7.973 1 98.19 188 MET B N 1
ATOM 4714 C CA . MET B 1 188 ? -14.438 31.188 8.055 1 98.19 188 MET B CA 1
ATOM 4715 C C . MET B 1 188 ? -14.5 30.406 9.367 1 98.19 188 MET B C 1
ATOM 4717 O O . MET B 1 188 ? -15.195 30.812 10.305 1 98.19 188 MET B O 1
ATOM 4721 N N . LEU B 1 189 ? -13.93 29.203 9.359 1 98.5 189 LEU B N 1
ATOM 4722 C CA . LEU B 1 189 ? -13.656 28.453 10.586 1 98.5 189 LEU B CA 1
ATOM 4723 C C . LEU B 1 189 ? -12.297 28.828 11.164 1 98.5 189 LEU B C 1
ATOM 4725 O O . LEU B 1 189 ? -11.297 28.875 10.445 1 98.5 189 LEU B O 1
ATOM 4729 N N . LEU B 1 190 ? -12.25 29.234 12.438 1 98.75 190 LEU B N 1
ATOM 4730 C CA . LEU B 1 190 ? -11.016 29.5 13.164 1 98.75 190 LEU B CA 1
ATOM 4731 C C . LEU B 1 190 ? -10.773 28.438 14.234 1 98.75 190 LEU B C 1
ATOM 4733 O O . LEU B 1 190 ? -11.641 28.188 15.07 1 98.75 190 LEU B O 1
ATOM 4737 N N . SER B 1 191 ? -9.68 27.781 14.195 1 98.56 191 SER B N 1
ATOM 4738 C CA . SER B 1 191 ? -9.336 26.781 15.195 1 98.56 191 SER B CA 1
ATOM 4739 C C . SER B 1 191 ? -8.047 27.141 15.922 1 98.56 191 SER B C 1
ATOM 4741 O O . SER B 1 191 ? -7.109 27.672 15.312 1 98.56 191 SER B O 1
ATOM 4743 N N . ARG B 1 192 ? -8.016 26.906 17.266 1 98.12 192 ARG B N 1
ATOM 4744 C CA . ARG B 1 192 ? -6.734 26.938 17.953 1 98.12 192 ARG B CA 1
ATOM 4745 C C . ARG B 1 192 ? -5.926 25.672 17.656 1 98.12 192 ARG B C 1
ATOM 4747 O O . ARG B 1 192 ? -6.145 24.625 18.281 1 98.12 192 ARG B O 1
ATOM 4754 N N . SER B 1 193 ? -5.145 25.734 16.719 1 97.25 193 SER B N 1
ATOM 4755 C CA . SER B 1 193 ? -4.355 24.625 16.188 1 97.25 193 SER B CA 1
ATOM 4756 C C . SER B 1 193 ? -3.125 25.125 15.445 1 97.25 193 SER B C 1
ATOM 4758 O O . SER B 1 193 ? -2.99 26.328 15.195 1 97.25 193 SER B O 1
ATOM 4760 N N . GLY B 1 194 ? -2.25 24.234 15.188 1 97.06 194 GLY B N 1
ATOM 4761 C CA . GLY B 1 194 ? -1.025 24.531 14.461 1 97.06 194 GLY B CA 1
ATOM 4762 C C . GLY B 1 194 ? -0.029 23.375 14.484 1 97.06 194 GLY B C 1
ATOM 4763 O O . GLY B 1 194 ? -0.179 22.438 15.258 1 97.06 194 GLY B O 1
ATOM 4764 N N . TYR B 1 195 ? 0.943 23.484 13.641 1 97.5 195 TYR B N 1
ATOM 4765 C CA . TYR B 1 195 ? 1.945 22.422 13.531 1 97.5 195 TYR B CA 1
ATOM 4766 C C . TYR B 1 195 ? 3.352 23 13.688 1 97.5 195 TYR B C 1
ATOM 4768 O O . TYR B 1 195 ? 4.266 22.625 12.945 1 97.5 195 TYR B O 1
ATOM 4776 N N . THR B 1 196 ? 3.479 23.969 14.633 1 97.88 196 THR B N 1
ATOM 4777 C CA . THR B 1 196 ? 4.75 24.641 14.836 1 97.88 196 THR B CA 1
ATOM 4778 C C . THR B 1 196 ? 5.25 24.438 16.266 1 97.88 196 THR B C 1
ATOM 4780 O O . THR B 1 196 ? 6.387 24.781 16.594 1 97.88 196 THR B O 1
ATOM 4783 N N . GLY B 1 197 ? 4.43 23.922 17.094 1 97.12 197 GLY B N 1
ATOM 4784 C CA . GLY B 1 197 ? 4.742 23.828 18.516 1 97.12 197 GLY B CA 1
ATOM 4785 C C . GLY B 1 197 ? 4.445 25.094 19.281 1 97.12 197 GLY B C 1
ATOM 4786 O O . GLY B 1 197 ? 4.566 25.125 20.5 1 97.12 197 GLY B O 1
ATOM 4787 N N . GLU B 1 198 ? 4.004 26.156 18.672 1 96.94 198 GLU B N 1
ATOM 4788 C CA . GLU B 1 198 ? 3.668 27.422 19.328 1 96.94 198 GLU B CA 1
ATOM 4789 C C . GLU B 1 198 ? 2.158 27.594 19.453 1 96.94 198 GLU B C 1
ATOM 4791 O O . GLU B 1 198 ? 1.39 26.859 18.828 1 96.94 198 GLU B O 1
ATOM 4796 N N . ASN B 1 199 ? 1.771 28.562 20.328 1 96.31 199 ASN B N 1
ATOM 4797 C CA . ASN B 1 199 ? 0.378 29 20.297 1 96.31 199 ASN B CA 1
ATOM 4798 C C . ASN B 1 199 ? 0.002 29.594 18.953 1 96.31 199 ASN B C 1
ATOM 4800 O O . ASN B 1 199 ? 0.876 29.984 18.172 1 96.31 199 ASN B O 1
ATOM 4804 N N . GLY B 1 200 ? -1.246 29.5 18.656 1 98 200 GLY B N 1
ATOM 4805 C CA . GLY B 1 200 ? -1.67 30.047 17.375 1 98 200 GLY B CA 1
ATOM 4806 C C . GLY B 1 200 ? -3.043 29.562 16.938 1 98 200 GLY B C 1
ATOM 4807 O O . GLY B 1 200 ? -3.73 28.875 17.703 1 98 200 GLY B O 1
ATOM 4808 N N . PHE B 1 201 ? -3.426 30.031 15.727 1 98.56 201 PHE B N 1
ATOM 4809 C CA . PHE B 1 201 ? -4.715 29.641 15.172 1 98.56 201 PHE B CA 1
ATOM 4810 C C . PHE B 1 201 ? -4.609 29.422 13.664 1 98.56 201 PHE B C 1
ATOM 4812 O O . PHE B 1 201 ? -3.645 29.875 13.039 1 98.56 201 PHE B O 1
ATOM 4819 N N . GLU B 1 202 ? -5.523 28.688 13.156 1 98.81 202 GLU B N 1
ATOM 4820 C CA . GLU B 1 202 ? -5.684 28.469 11.727 1 98.81 202 GLU B CA 1
ATOM 4821 C C . GLU B 1 202 ? -7.078 28.875 11.258 1 98.81 202 GLU B C 1
ATOM 4823 O O . GLU B 1 202 ? -8.047 28.781 12.016 1 98.81 202 GLU B O 1
ATOM 4828 N N . VAL B 1 203 ? -7.117 29.344 10.047 1 98.81 203 VAL B N 1
ATOM 4829 C CA . VAL B 1 203 ? -8.406 29.703 9.469 1 98.81 203 VAL B CA 1
ATOM 4830 C C . VAL B 1 203 ? -8.648 28.906 8.188 1 98.81 203 VAL B C 1
ATOM 4832 O O . VAL B 1 203 ? -7.711 28.656 7.426 1 98.81 203 VAL B O 1
ATOM 4835 N N . TYR B 1 204 ? -9.867 28.516 8 1 98.75 204 TYR B N 1
ATOM 4836 C CA . TYR B 1 204 ? -10.344 27.75 6.852 1 98.75 204 TYR B CA 1
ATOM 4837 C C . TYR B 1 204 ? -11.523 28.438 6.184 1 98.75 204 TYR B C 1
ATOM 4839 O O . TYR B 1 204 ? -12.5 28.812 6.848 1 98.75 204 TYR B O 1
ATOM 4847 N N . PHE B 1 205 ? -11.484 28.625 4.902 1 98.75 205 PHE B N 1
ATOM 4848 C CA . PHE B 1 205 ? -12.617 29.219 4.195 1 98.75 205 PHE B CA 1
ATOM 4849 C C . PHE B 1 205 ? -12.562 28.891 2.709 1 98.75 205 PHE B C 1
ATOM 4851 O O . PHE B 1 205 ? -11.484 28.609 2.172 1 98.75 205 PHE B O 1
ATOM 4858 N N . GLU B 1 206 ? -13.695 28.875 2.078 1 98.31 206 GLU B N 1
ATOM 4859 C CA . GLU B 1 206 ? -13.781 28.547 0.658 1 98.31 206 GLU B CA 1
ATOM 4860 C C . GLU B 1 206 ? -13.445 29.766 -0.21 1 98.31 206 GLU B C 1
ATOM 4862 O O . GLU B 1 206 ? -13.805 30.891 0.127 1 98.31 206 GLU B O 1
ATOM 4867 N N . ASP B 1 207 ? -12.758 29.516 -1.219 1 98.5 207 ASP B N 1
ATOM 4868 C CA . ASP B 1 207 ? -12.477 30.516 -2.244 1 98.5 207 ASP B CA 1
ATOM 4869 C C . ASP B 1 207 ? -12.148 29.859 -3.582 1 98.5 207 ASP B C 1
ATOM 4871 O O . ASP B 1 207 ? -11.898 28.641 -3.639 1 98.5 207 ASP B O 1
ATOM 4875 N N . ALA B 1 208 ? -12.258 30.734 -4.625 1 98.12 208 ALA B N 1
ATOM 4876 C CA . ALA B 1 208 ? -11.859 30.234 -5.938 1 98.12 208 ALA B CA 1
ATOM 4877 C C . ALA B 1 208 ? -10.344 30.078 -6.027 1 98.12 208 ALA B C 1
ATOM 4879 O O . ALA B 1 208 ? -9.594 30.844 -5.434 1 98.12 208 ALA B O 1
ATOM 4880 N N . ASN B 1 209 ? -9.875 29.062 -6.727 1 98.5 209 ASN B N 1
ATOM 4881 C CA . ASN B 1 209 ? -8.477 28.797 -7.027 1 98.5 209 ASN B CA 1
ATOM 4882 C C . ASN B 1 209 ? -8.188 28.922 -8.516 1 98.5 209 ASN B C 1
ATOM 4884 O O . ASN B 1 209 ? -8.727 28.172 -9.328 1 98.5 209 ASN B O 1
ATOM 4888 N N . PRO B 1 210 ? -7.371 29.906 -8.898 1 98.38 210 PRO B N 1
ATOM 4889 C CA . PRO B 1 210 ? -7.074 30.078 -10.32 1 98.38 210 PRO B CA 1
ATOM 4890 C C . PRO B 1 210 ? -6.422 28.844 -10.938 1 98.38 210 PRO B C 1
ATOM 4892 O O . PRO B 1 210 ? -6.414 28.688 -12.164 1 98.38 210 PRO B O 1
ATOM 4895 N N . TYR B 1 211 ? -5.902 27.938 -10.172 1 97.88 211 TYR B N 1
ATOM 4896 C CA . TYR B 1 211 ? -5.156 26.781 -10.648 1 97.88 211 TYR B CA 1
ATOM 4897 C C . TYR B 1 211 ? -5.91 25.484 -10.359 1 97.88 211 TYR B C 1
ATOM 4899 O O . TYR B 1 211 ? -5.309 24.406 -10.281 1 97.88 211 TYR B O 1
ATOM 4907 N N . HIS B 1 212 ? -7.211 25.594 -10.141 1 97.62 212 HIS B N 1
ATOM 4908 C CA . HIS B 1 212 ? -8.039 24.406 -9.922 1 97.62 212 HIS B CA 1
ATOM 4909 C C . HIS B 1 212 ? -7.891 23.406 -11.062 1 97.62 212 HIS B C 1
ATOM 4911 O O . HIS B 1 212 ? -7.832 23.797 -12.227 1 97.62 212 HIS B O 1
ATOM 4917 N N . PRO B 1 213 ? -7.84 22.125 -10.703 1 93.94 213 PRO B N 1
ATOM 4918 C CA . PRO B 1 213 ? -7.719 21.156 -11.797 1 93.94 213 PRO B CA 1
ATOM 4919 C C . PRO B 1 213 ? -8.945 21.141 -12.703 1 93.94 213 PRO B C 1
ATOM 4921 O O . PRO B 1 213 ? -8.844 20.781 -13.875 1 93.94 213 PRO B O 1
ATOM 4924 N N . ASP B 1 214 ? -10.07 21.438 -12.195 1 95.25 214 ASP B N 1
ATOM 4925 C CA . ASP B 1 214 ? -11.289 21.625 -12.977 1 95.25 214 ASP B CA 1
ATOM 4926 C C . ASP B 1 214 ? -11.398 23.062 -13.477 1 95.25 214 ASP B C 1
ATOM 4928 O O . ASP B 1 214 ? -11.688 23.969 -12.703 1 95.25 214 ASP B O 1
ATOM 4932 N N . PRO B 1 215 ? -11.195 23.234 -14.758 1 96.5 215 PRO B N 1
ATOM 4933 C CA . PRO B 1 215 ? -11.18 24.594 -15.305 1 96.5 215 PRO B CA 1
ATOM 4934 C C . PRO B 1 215 ? -12.484 25.359 -15.031 1 96.5 215 PRO B C 1
ATOM 4936 O O . PRO B 1 215 ? -12.469 26.578 -14.883 1 96.5 215 PRO B O 1
ATOM 4939 N N . SER B 1 216 ? -13.578 24.672 -14.93 1 97.38 216 SER B N 1
ATOM 4940 C CA . SER B 1 216 ? -14.875 25.312 -14.734 1 97.38 216 SER B CA 1
ATOM 4941 C C . SER B 1 216 ? -14.992 25.906 -13.336 1 97.38 216 SER B C 1
ATOM 4943 O O . SER B 1 216 ? -15.867 26.734 -13.078 1 97.38 216 SER B O 1
ATOM 4945 N N . LYS B 1 217 ? -14.078 25.656 -12.406 1 96.88 217 LYS B N 1
ATOM 4946 C CA . LYS B 1 217 ? -14.125 26.125 -11.023 1 96.88 217 LYS B CA 1
ATOM 4947 C C . LYS B 1 217 ? -13.078 27.203 -10.773 1 96.88 217 LYS B C 1
ATOM 4949 O O . LYS B 1 217 ? -12.961 27.734 -9.664 1 96.88 217 LYS B O 1
ATOM 4954 N N . ARG B 1 218 ? -12.32 27.484 -11.812 1 98.12 218 ARG B N 1
ATOM 4955 C CA . ARG B 1 218 ? -11.25 28.469 -11.656 1 98.12 218 ARG B CA 1
ATOM 4956 C C . ARG B 1 218 ? -11.812 29.875 -11.508 1 98.12 218 ARG B C 1
ATOM 4958 O O . ARG B 1 218 ? -12.844 30.203 -12.094 1 98.12 218 ARG B O 1
ATOM 4965 N N . GLY B 1 219 ? -11.156 30.656 -10.719 1 97.94 219 GLY B N 1
ATOM 4966 C CA . GLY B 1 219 ? -11.508 32.062 -10.5 1 97.94 219 GLY B CA 1
ATOM 4967 C C . GLY B 1 219 ? -10.461 32.812 -9.703 1 97.94 219 GLY B C 1
ATOM 4968 O O . GLY B 1 219 ? -9.438 32.25 -9.312 1 97.94 219 GLY B O 1
ATOM 4969 N N . GLU B 1 220 ? -10.734 34.094 -9.594 1 97.94 220 GLU B N 1
ATOM 4970 C CA . GLU B 1 220 ? -9.828 34.906 -8.82 1 97.94 220 GLU B CA 1
ATOM 4971 C C . GLU B 1 220 ? -9.969 34.656 -7.324 1 97.94 220 GLU B C 1
ATOM 4973 O O . GLU B 1 220 ? -11.086 34.531 -6.812 1 97.94 220 GLU B O 1
ATOM 4978 N N . PRO B 1 221 ? -8.836 34.469 -6.699 1 98.19 221 PRO B N 1
ATOM 4979 C CA . PRO B 1 221 ? -8.883 34.219 -5.262 1 98.19 221 PRO B CA 1
ATOM 4980 C C . PRO B 1 221 ? -9.055 35.469 -4.43 1 98.19 221 PRO B C 1
ATOM 4982 O O . PRO B 1 221 ? -8.227 35.781 -3.562 1 98.19 221 PRO B O 1
ATOM 4985 N N . GLU B 1 222 ? -10.109 36.156 -4.566 1 98.25 222 GLU B N 1
ATOM 4986 C CA . GLU B 1 222 ? -10.312 37.469 -3.969 1 98.25 222 GLU B CA 1
ATOM 4987 C C . GLU B 1 222 ? -10.359 37.375 -2.445 1 98.25 222 GLU B C 1
ATOM 4989 O O . GLU B 1 222 ? -9.766 38.219 -1.755 1 98.25 222 GLU B O 1
ATOM 4994 N N . LYS B 1 223 ? -11.07 36.375 -1.951 1 98.75 223 LYS B N 1
ATOM 4995 C CA . LYS B 1 223 ? -11.195 36.25 -0.503 1 98.75 223 LYS B CA 1
ATOM 4996 C C . LYS B 1 223 ? -9.852 35.906 0.135 1 98.75 223 LYS B C 1
ATOM 4998 O O . LYS B 1 223 ? -9.445 36.531 1.106 1 98.75 223 LYS B O 1
ATOM 5003 N N . ALA B 1 224 ? -9.18 34.938 -0.439 1 98.88 224 ALA B N 1
ATOM 5004 C CA . ALA B 1 224 ? -7.918 34.469 0.127 1 98.88 224 ALA B CA 1
ATOM 5005 C C . ALA B 1 224 ? -6.875 35.594 0.132 1 98.88 224 ALA B C 1
ATOM 5007 O O . ALA B 1 224 ? -6.18 35.781 1.13 1 98.88 224 ALA B O 1
ATOM 5008 N N . LEU B 1 225 ? -6.785 36.281 -0.954 1 98.81 225 LEU B N 1
ATOM 5009 C CA . LEU B 1 225 ? -5.816 37.344 -1.044 1 98.81 225 LEU B CA 1
ATOM 5010 C C . LEU B 1 225 ? -6.156 38.469 -0.054 1 98.81 225 LEU B C 1
ATOM 5012 O O . LEU B 1 225 ? -5.266 39 0.602 1 98.81 225 LEU B O 1
ATOM 5016 N N . HIS B 1 226 ? -7.422 38.781 0.033 1 98.81 226 HIS B N 1
ATOM 5017 C CA . HIS B 1 226 ? -7.871 39.812 0.967 1 98.81 226 HIS B CA 1
ATOM 5018 C C . HIS B 1 226 ? -7.543 39.438 2.406 1 98.81 226 HIS B C 1
ATOM 5020 O O . HIS B 1 226 ? -7 40.25 3.16 1 98.81 226 HIS B O 1
ATOM 5026 N N . VAL B 1 227 ? -7.875 38.219 2.775 1 98.88 227 VAL B N 1
ATOM 5027 C CA . VAL B 1 227 ? -7.645 37.75 4.137 1 98.88 227 VAL B CA 1
ATOM 5028 C C . VAL B 1 227 ? -6.145 37.75 4.434 1 98.88 227 VAL B C 1
ATOM 5030 O O . VAL B 1 227 ? -5.711 38.219 5.488 1 98.88 227 VAL B O 1
ATOM 5033 N N . TRP B 1 228 ? -5.332 37.219 3.52 1 98.88 228 TRP B N 1
ATOM 5034 C CA . TRP B 1 228 ? -3.881 37.156 3.662 1 98.88 228 TRP B CA 1
ATOM 5035 C C . TRP B 1 228 ? -3.295 38.562 3.902 1 98.88 228 TRP B C 1
ATOM 5037 O O . TRP B 1 228 ? -2.566 38.75 4.875 1 98.88 228 TRP B O 1
ATOM 5047 N N . LYS B 1 229 ? -3.641 39.5 3.109 1 98.81 229 LYS B N 1
ATOM 5048 C CA . LYS B 1 229 ? -3.109 40.875 3.193 1 98.81 229 LYS B CA 1
ATOM 5049 C C . LYS B 1 229 ? -3.592 41.562 4.461 1 98.81 229 LYS B C 1
ATOM 5051 O O . LYS B 1 229 ? -2.836 42.312 5.09 1 98.81 229 LYS B O 1
ATOM 5056 N N . THR B 1 230 ? -4.828 41.312 4.777 1 98.81 230 THR B N 1
ATOM 5057 C CA . THR B 1 230 ? -5.391 41.938 5.973 1 98.81 230 THR B CA 1
ATOM 5058 C C . THR B 1 230 ? -4.664 41.438 7.223 1 98.81 230 THR B C 1
ATOM 5060 O O . THR B 1 230 ? -4.348 42.25 8.117 1 98.81 230 THR B O 1
ATOM 5063 N N . ILE B 1 231 ? -4.406 40.156 7.285 1 98.81 231 ILE B N 1
ATOM 5064 C CA . ILE B 1 231 ? -3.705 39.594 8.438 1 98.81 231 ILE B CA 1
ATOM 5065 C C . ILE B 1 231 ? -2.281 40.156 8.492 1 98.81 231 ILE B C 1
ATOM 5067 O O . ILE B 1 231 ? -1.795 40.5 9.562 1 98.81 231 ILE B O 1
ATOM 5071 N N . LEU B 1 232 ? -1.606 40.219 7.375 1 98.75 232 LEU B N 1
ATOM 5072 C CA . LEU B 1 232 ? -0.253 40.75 7.336 1 98.75 232 LEU B CA 1
ATOM 5073 C C . LEU B 1 232 ? -0.234 42.219 7.805 1 98.75 232 LEU B C 1
ATOM 5075 O O . LEU B 1 232 ? 0.638 42.594 8.586 1 98.75 232 LEU B O 1
ATOM 5079 N N . GLU B 1 233 ? -1.171 42.969 7.336 1 98.62 233 GLU B N 1
ATOM 5080 C CA . GLU B 1 233 ? -1.234 44.375 7.711 1 98.62 233 GLU B CA 1
ATOM 5081 C C . GLU B 1 233 ? -1.487 44.531 9.203 1 98.62 233 GLU B C 1
ATOM 5083 O O . GLU B 1 233 ? -0.785 45.312 9.883 1 98.62 233 GLU B O 1
ATOM 5088 N N . ALA B 1 234 ? -2.461 43.844 9.703 1 98.44 234 ALA B N 1
ATOM 5089 C CA . ALA B 1 234 ? -2.791 43.906 11.125 1 98.44 234 ALA B CA 1
ATOM 5090 C C . ALA B 1 234 ? -1.638 43.406 11.984 1 98.44 234 ALA B C 1
ATOM 5092 O O . ALA B 1 234 ? -1.438 43.875 13.109 1 98.44 234 ALA B O 1
ATOM 5093 N N . GLY B 1 235 ? -0.918 42.469 11.484 1 98.38 235 GLY B N 1
ATOM 5094 C CA . GLY B 1 235 ? 0.15 41.844 12.234 1 98.38 235 GLY B CA 1
ATOM 5095 C C . GLY B 1 235 ? 1.445 42.625 12.219 1 98.38 235 GLY B C 1
ATOM 5096 O O . GLY B 1 235 ? 2.383 42.312 12.953 1 98.38 235 GLY B O 1
ATOM 5097 N N . GLU B 1 236 ? 1.527 43.688 11.445 1 98 236 GLU B N 1
ATOM 5098 C CA . GLU B 1 236 ? 2.76 44.438 11.312 1 98 236 GLU B CA 1
ATOM 5099 C C . GLU B 1 236 ? 3.246 44.969 12.664 1 98 236 GLU B C 1
ATOM 5101 O O . GLU B 1 236 ? 4.441 44.906 12.961 1 98 236 GLU B O 1
ATOM 5106 N N . LYS B 1 237 ? 2.408 45.406 13.445 1 97.25 237 LYS B N 1
ATOM 5107 C CA . LYS B 1 237 ? 2.781 45.969 14.742 1 97.25 237 LYS B CA 1
ATOM 5108 C C . LYS B 1 237 ? 3.311 44.906 15.68 1 97.25 237 LYS B C 1
ATOM 5110 O O . LYS B 1 237 ? 3.959 45.188 16.688 1 97.25 237 LYS B O 1
ATOM 5115 N N . TYR B 1 238 ? 2.996 43.656 15.375 1 96.56 238 TYR B N 1
ATOM 5116 C CA . TYR B 1 238 ? 3.482 42.531 16.188 1 96.56 238 TYR B CA 1
ATOM 5117 C C . TYR B 1 238 ? 4.707 41.906 15.539 1 96.56 238 TYR B C 1
ATOM 5119 O O . TYR B 1 238 ? 5.199 40.875 16.016 1 96.56 238 TYR B O 1
ATOM 5127 N N . GLY B 1 239 ? 5.137 42.469 14.359 1 95.88 239 GLY B N 1
ATOM 5128 C CA . GLY B 1 239 ? 6.316 41.969 13.688 1 95.88 239 GLY B CA 1
ATOM 5129 C C . GLY B 1 239 ? 6.031 40.719 12.859 1 95.88 239 GLY B C 1
ATOM 5130 O O . GLY B 1 239 ? 6.906 39.875 12.688 1 95.88 239 GLY B O 1
ATOM 5131 N N . ILE B 1 240 ? 4.863 40.594 12.352 1 98.25 240 ILE B N 1
ATOM 5132 C CA . ILE B 1 240 ? 4.457 39.406 11.617 1 98.25 240 ILE B CA 1
ATOM 5133 C C . ILE B 1 240 ? 5.324 39.25 10.367 1 98.25 240 ILE B C 1
ATOM 5135 O O . ILE B 1 240 ? 5.695 40.219 9.734 1 98.25 240 ILE B O 1
ATOM 5139 N N . LYS B 1 241 ? 5.703 38 10.031 1 98.38 241 LYS B N 1
ATOM 5140 C CA . LYS B 1 241 ? 6.391 37.656 8.781 1 98.38 241 LYS B CA 1
ATOM 5141 C C . LYS B 1 241 ? 5.652 36.531 8.039 1 98.38 241 LYS B C 1
ATOM 5143 O O . LYS B 1 241 ? 5.168 35.594 8.648 1 98.38 241 LYS B O 1
ATOM 5148 N N . PRO B 1 242 ? 5.477 36.781 6.715 1 98.81 242 PRO B N 1
ATOM 5149 C CA . PRO B 1 242 ? 5.168 35.562 5.969 1 98.81 242 PRO B CA 1
ATOM 5150 C C . PRO B 1 242 ? 6.27 34.5 6.082 1 98.81 242 PRO B C 1
ATOM 5152 O O . PRO B 1 242 ? 7.453 34.844 6.059 1 98.81 242 PRO B O 1
ATOM 5155 N N . ALA B 1 243 ? 5.863 33.312 6.336 1 98.88 243 ALA B N 1
ATOM 5156 C CA . ALA B 1 243 ? 6.801 32.219 6.516 1 98.88 243 ALA B CA 1
ATOM 5157 C C . ALA B 1 243 ? 6.492 31.062 5.555 1 98.88 243 ALA B C 1
ATOM 5159 O O . ALA B 1 243 ? 5.328 30.828 5.219 1 98.88 243 ALA B O 1
ATOM 5160 N N . GLY B 1 244 ? 7.57 30.438 5.102 1 98.62 244 GLY B N 1
ATOM 5161 C CA . GLY B 1 244 ? 7.414 29.328 4.16 1 98.62 244 GLY B CA 1
ATOM 5162 C C . GLY B 1 244 ? 7.555 27.969 4.809 1 98.62 244 GLY B C 1
ATOM 5163 O O . GLY B 1 244 ? 7.578 27.859 6.035 1 98.62 244 GLY B O 1
ATOM 5164 N N . LEU B 1 245 ? 7.613 26.922 3.934 1 98 245 LEU B N 1
ATOM 5165 C CA . LEU B 1 245 ? 7.625 25.547 4.395 1 98 245 LEU B CA 1
ATOM 5166 C C . LEU B 1 245 ? 8.961 25.203 5.047 1 98 245 LEU B C 1
ATOM 5168 O O . LEU B 1 245 ? 9.047 24.25 5.828 1 98 245 LEU B O 1
ATOM 5172 N N . GLY B 1 246 ? 10.008 25.938 4.719 1 98.19 246 GLY B N 1
ATOM 5173 C CA . GLY B 1 246 ? 11.273 25.734 5.406 1 98.19 246 GLY B CA 1
ATOM 5174 C C . GLY B 1 246 ? 11.18 25.953 6.906 1 98.19 246 GLY B C 1
ATOM 5175 O O . GLY B 1 246 ? 11.562 25.078 7.688 1 98.19 246 GLY B O 1
ATOM 5176 N N . ALA B 1 247 ? 10.656 27.109 7.262 1 98.69 247 ALA B N 1
ATOM 5177 C CA . ALA B 1 247 ? 10.477 27.422 8.68 1 98.69 247 ALA B CA 1
ATOM 5178 C C . ALA B 1 247 ? 9.484 26.453 9.328 1 98.69 247 ALA B C 1
ATOM 5180 O O . ALA B 1 247 ? 9.656 26.062 10.484 1 98.69 247 ALA B O 1
ATOM 5181 N N . ARG B 1 248 ? 8.438 26.094 8.609 1 98.31 248 ARG B N 1
ATOM 5182 C CA . ARG B 1 248 ? 7.469 25.156 9.164 1 98.31 248 ARG B CA 1
ATOM 5183 C C . ARG B 1 248 ? 8.141 23.844 9.547 1 98.31 248 ARG B C 1
ATOM 5185 O O . ARG B 1 248 ? 7.848 23.266 10.602 1 98.31 248 ARG B O 1
ATOM 5192 N N . ASP B 1 249 ? 9.031 23.391 8.719 1 97.81 249 ASP B N 1
ATOM 5193 C CA . ASP B 1 249 ? 9.719 22.125 8.961 1 97.81 249 ASP B CA 1
ATOM 5194 C C . ASP B 1 249 ? 10.609 22.203 10.195 1 97.81 249 ASP B C 1
ATOM 5196 O O . ASP B 1 249 ? 10.625 21.297 11.023 1 97.81 249 ASP B O 1
ATOM 5200 N N . THR B 1 250 ? 11.359 23.297 10.297 1 98.44 250 THR B N 1
ATOM 5201 C CA . THR B 1 250 ? 12.242 23.422 11.453 1 98.44 250 THR B CA 1
ATOM 5202 C C . THR B 1 250 ? 11.422 23.594 12.734 1 98.44 250 THR B C 1
ATOM 5204 O O . THR B 1 250 ? 11.797 23.078 13.789 1 98.44 250 THR B O 1
ATOM 5207 N N . LEU B 1 251 ? 10.312 24.297 12.648 1 98.69 251 LEU B N 1
ATOM 5208 C CA . LEU B 1 251 ? 9.461 24.547 13.812 1 98.69 251 LEU B CA 1
ATOM 5209 C C . LEU B 1 251 ? 8.828 23.25 14.305 1 98.69 251 LEU B C 1
ATOM 5211 O O . LEU B 1 251 ? 8.883 22.938 15.5 1 98.69 251 LEU B O 1
ATOM 5215 N N . ARG B 1 252 ? 8.219 22.469 13.391 1 98.44 252 ARG B N 1
ATOM 5216 C CA . ARG B 1 252 ? 7.586 21.219 13.805 1 98.44 252 ARG B CA 1
ATOM 5217 C C . ARG B 1 252 ? 8.617 20.25 14.375 1 98.44 252 ARG B C 1
ATOM 5219 O O . ARG B 1 252 ? 8.312 19.484 15.312 1 98.44 252 ARG B O 1
ATOM 5226 N N . LEU B 1 253 ? 9.781 20.219 13.789 1 98.25 253 LEU B N 1
ATOM 5227 C CA . LEU B 1 253 ? 10.82 19.328 14.289 1 98.25 253 LEU B CA 1
ATOM 5228 C C . LEU B 1 253 ? 11.266 19.734 15.695 1 98.25 253 LEU B C 1
ATOM 5230 O O . LEU B 1 253 ? 11.398 18.891 16.578 1 98.25 253 LEU B O 1
ATOM 5234 N N . GLU B 1 254 ? 11.43 21.031 15.938 1 98.06 254 GLU B N 1
ATOM 5235 C CA . GLU B 1 254 ? 11.766 21.516 17.266 1 98.06 254 GLU B CA 1
ATOM 5236 C C . GLU B 1 254 ? 10.703 21.109 18.281 1 98.06 254 GLU B C 1
ATOM 5238 O O . GLU B 1 254 ? 11.016 20.859 19.453 1 98.06 254 GLU B O 1
ATOM 5243 N N . ALA B 1 255 ? 9.531 21.078 17.797 1 97.81 255 ALA B N 1
ATOM 5244 C CA . ALA B 1 255 ? 8.414 20.703 18.656 1 97.81 255 ALA B CA 1
ATOM 5245 C C . ALA B 1 255 ? 8.352 19.188 18.859 1 97.81 255 ALA B C 1
ATOM 5247 O O . ALA B 1 255 ? 7.656 18.703 19.75 1 97.81 255 ALA B O 1
ATOM 5248 N N . GLY B 1 256 ? 9.039 18.453 17.984 1 97.69 256 GLY B N 1
ATOM 5249 C CA . GLY B 1 256 ? 9.047 17 18.078 1 97.69 256 GLY B CA 1
ATOM 5250 C C . GLY B 1 256 ? 7.949 16.344 17.266 1 97.69 256 GLY B C 1
ATOM 5251 O O . GLY B 1 256 ? 7.621 15.18 17.484 1 97.69 256 GLY B O 1
ATOM 5252 N N . TYR B 1 257 ? 7.359 17.094 16.312 1 97.62 257 TYR B N 1
ATOM 5253 C CA . TYR B 1 257 ? 6.227 16.562 15.555 1 97.62 257 TYR B CA 1
ATOM 5254 C C . TYR B 1 257 ? 6.699 15.766 14.344 1 97.62 257 TYR B C 1
ATOM 5256 O O . TYR B 1 257 ? 7.668 16.141 13.68 1 97.62 257 TYR B O 1
ATOM 5264 N N . THR B 1 258 ? 5.984 14.695 14.062 1 96.81 258 THR B N 1
ATOM 5265 C CA . THR B 1 258 ? 6.242 13.891 12.875 1 96.81 258 THR B CA 1
ATOM 5266 C C . THR B 1 258 ? 5.816 14.633 11.609 1 96.81 258 THR B C 1
ATOM 5268 O O . THR B 1 258 ? 5.102 15.633 11.688 1 96.81 258 THR B O 1
ATOM 5271 N N . LEU B 1 259 ? 6.355 14.203 10.555 1 95.25 259 LEU B N 1
ATOM 5272 C CA . LEU B 1 259 ? 5.906 14.617 9.227 1 95.25 259 LEU B CA 1
ATOM 5273 C C . LEU B 1 259 ? 5.527 13.414 8.375 1 95.25 259 LEU B C 1
ATOM 5275 O O . LEU B 1 259 ? 6.32 12.477 8.234 1 95.25 259 LEU B O 1
ATOM 5279 N N . TYR B 1 260 ? 4.305 13.367 7.859 1 94.06 260 TYR B N 1
ATOM 5280 C CA . TYR B 1 260 ? 3.928 12.305 6.938 1 94.06 260 TYR B CA 1
ATOM 5281 C C . TYR B 1 260 ? 4.824 12.305 5.707 1 94.06 260 TYR B C 1
ATOM 5283 O O . TYR B 1 260 ? 5.078 13.359 5.113 1 94.06 260 TYR B O 1
ATOM 5291 N N . GLY B 1 261 ? 5.285 11.164 5.258 1 90.19 261 GLY B N 1
ATOM 5292 C CA . GLY B 1 261 ? 6.277 11.031 4.199 1 90.19 261 GLY B CA 1
ATOM 5293 C C . GLY B 1 261 ? 7.68 10.797 4.723 1 90.19 261 GLY B C 1
ATOM 5294 O O . GLY B 1 261 ? 8.531 10.266 4.012 1 90.19 261 GLY B O 1
ATOM 5295 N N . ASN B 1 262 ? 7.898 11.234 6 1 92.38 262 ASN B N 1
ATOM 5296 C CA . ASN B 1 262 ? 9.18 11 6.66 1 92.38 262 ASN B CA 1
ATOM 5297 C C . ASN B 1 262 ? 9.07 9.914 7.723 1 92.38 262 ASN B C 1
ATOM 5299 O O . ASN B 1 262 ? 9.391 8.75 7.465 1 92.38 262 ASN B O 1
ATOM 5303 N N . GLU B 1 263 ? 8.422 10.297 8.836 1 91.62 263 GLU B N 1
ATOM 5304 C CA . GLU B 1 263 ? 8.305 9.352 9.945 1 91.62 263 GLU B CA 1
ATOM 5305 C C . GLU B 1 263 ? 7.129 8.398 9.742 1 91.62 263 GLU B C 1
ATOM 5307 O O . GLU B 1 263 ? 7.16 7.258 10.211 1 91.62 263 GLU B O 1
ATOM 5312 N N . THR B 1 264 ? 6.129 8.953 9.148 1 88.44 264 THR B N 1
ATOM 5313 C CA . THR B 1 264 ? 4.965 8.125 8.852 1 88.44 264 THR B CA 1
ATOM 5314 C C . THR B 1 264 ? 4.723 8.047 7.348 1 88.44 264 THR B C 1
ATOM 5316 O O . THR B 1 264 ? 4.82 9.055 6.645 1 88.44 264 THR B O 1
ATOM 5319 N N . LYS B 1 265 ? 4.484 6.859 6.918 1 88.12 265 LYS B N 1
ATOM 5320 C CA . LYS B 1 265 ? 4.168 6.574 5.523 1 88.12 265 LYS B CA 1
ATOM 5321 C C . LYS B 1 265 ? 3.619 5.16 5.363 1 88.12 265 LYS B C 1
ATOM 5323 O O . LYS B 1 265 ? 3.795 4.316 6.246 1 88.12 265 LYS B O 1
ATOM 5328 N N . GLU B 1 266 ? 2.955 4.961 4.324 1 86.12 266 GLU B N 1
ATOM 5329 C CA . GLU B 1 266 ? 2.459 3.631 3.984 1 86.12 266 GLU B CA 1
ATOM 5330 C C . GLU B 1 266 ? 3.51 2.828 3.223 1 86.12 266 GLU B C 1
ATOM 5332 O O . GLU B 1 266 ? 3.629 2.953 2.002 1 86.12 266 GLU B O 1
ATOM 5337 N N . LYS B 1 267 ? 4.309 2.162 3.988 1 79.69 267 LYS B N 1
ATOM 5338 C CA . LYS B 1 267 ? 5.305 1.283 3.381 1 79.69 267 LYS B CA 1
ATOM 5339 C C . LYS B 1 267 ? 4.809 -0.16 3.338 1 79.69 267 LYS B C 1
ATOM 5341 O O . LYS B 1 267 ? 4.707 -0.819 4.375 1 79.69 267 LYS B O 1
ATOM 5346 N N . GLN B 1 268 ? 4.543 -0.609 2.186 1 76.81 268 GLN B N 1
ATOM 5347 C CA . GLN B 1 268 ? 4.004 -1.956 2.023 1 76.81 268 GLN B CA 1
ATOM 5348 C C . GLN B 1 268 ? 5.129 -2.979 1.857 1 76.81 268 GLN B C 1
ATOM 5350 O O . GLN B 1 268 ? 6.059 -2.764 1.078 1 76.81 268 GLN B O 1
ATOM 5355 N N . LEU B 1 269 ? 4.992 -3.979 2.678 1 74.19 269 LEU B N 1
ATOM 5356 C CA . LEU B 1 269 ? 5.941 -5.086 2.627 1 74.19 269 LEU B CA 1
ATOM 5357 C C . LEU B 1 269 ? 5.289 -6.336 2.045 1 74.19 269 LEU B C 1
ATOM 5359 O O . LEU B 1 269 ? 4.086 -6.551 2.213 1 74.19 269 LEU B O 1
ATOM 5363 N N . LEU B 1 270 ? 6.098 -7.012 1.306 1 75.12 270 LEU B N 1
ATOM 5364 C CA . LEU B 1 270 ? 5.605 -8.266 0.752 1 75.12 270 LEU B CA 1
ATOM 5365 C C . LEU B 1 270 ? 5.672 -9.383 1.79 1 75.12 270 LEU B C 1
ATOM 5367 O O . LEU B 1 270 ? 6.551 -9.375 2.656 1 75.12 270 LEU B O 1
ATOM 5371 N N . SER B 1 271 ? 4.75 -10.266 1.86 1 70.31 271 SER B N 1
ATOM 5372 C CA . SER B 1 271 ? 4.75 -11.539 2.568 1 70.31 271 SER B CA 1
ATOM 5373 C C . SER B 1 271 ? 4.668 -11.336 4.078 1 70.31 271 SER B C 1
ATOM 5375 O O . SER B 1 271 ? 5.184 -12.148 4.852 1 70.31 271 SER B O 1
ATOM 5377 N N . THR B 1 272 ? 4.246 -10.141 4.469 1 78.06 272 THR B N 1
ATOM 5378 C CA . THR B 1 272 ? 4.074 -9.906 5.898 1 78.06 272 THR B CA 1
ATOM 5379 C C . THR B 1 272 ? 2.629 -9.547 6.219 1 78.06 272 THR B C 1
ATOM 5381 O O . THR B 1 272 ? 1.875 -9.133 5.336 1 78.06 272 THR B O 1
ATOM 5384 N N . ASP B 1 273 ? 2.336 -9.797 7.441 1 79.81 273 ASP B N 1
ATOM 5385 C CA . ASP B 1 273 ? 0.985 -9.492 7.906 1 79.81 273 ASP B CA 1
ATOM 5386 C C . ASP B 1 273 ? 0.888 -8.062 8.422 1 79.81 273 ASP B C 1
ATOM 5388 O O . ASP B 1 273 ? -0.179 -7.621 8.852 1 79.81 273 ASP B O 1
ATOM 5392 N N . ILE B 1 274 ? 2.01 -7.395 8.375 1 86.31 274 ILE B N 1
ATOM 5393 C CA . ILE B 1 274 ? 2.055 -6.027 8.883 1 86.31 274 ILE B CA 1
ATOM 5394 C C . ILE B 1 274 ? 2.855 -5.148 7.93 1 86.31 274 ILE B C 1
ATOM 5396 O O . ILE B 1 274 ? 3.859 -5.59 7.363 1 86.31 274 ILE B O 1
ATOM 5400 N N . ASP B 1 275 ? 2.268 -4.016 7.668 1 89.12 275 ASP B N 1
ATOM 5401 C CA . ASP B 1 275 ? 3.002 -2.996 6.926 1 89.12 275 ASP B CA 1
ATOM 5402 C C . ASP B 1 275 ? 3.627 -1.972 7.871 1 89.12 275 ASP B C 1
ATOM 5404 O O . ASP B 1 275 ? 3.061 -1.662 8.922 1 89.12 275 ASP B O 1
ATOM 5408 N N . GLU B 1 276 ? 4.824 -1.572 7.457 1 81.5 276 GLU B N 1
ATOM 5409 C CA . GLU B 1 276 ? 5.469 -0.493 8.195 1 81.5 276 GLU B CA 1
ATOM 5410 C C . GLU B 1 276 ? 5.297 0.845 7.484 1 81.5 276 GLU B C 1
ATOM 5412 O O . GLU B 1 276 ? 5.059 0.885 6.277 1 81.5 276 GLU B O 1
ATOM 5417 N N . VAL B 1 277 ? 5.348 1.963 8.258 1 90.31 277 VAL B N 1
ATOM 5418 C CA . VAL B 1 277 ? 5.539 2.328 9.656 1 90.31 277 VAL B CA 1
ATOM 5419 C C . VAL B 1 277 ? 4.188 2.438 10.359 1 90.31 277 VAL B C 1
ATOM 5421 O O . VAL B 1 277 ? 3.344 3.248 9.969 1 90.31 277 VAL B O 1
ATOM 5424 N N . THR B 1 278 ? 3.988 1.75 11.477 1 95.81 278 THR B N 1
ATOM 5425 C CA . THR B 1 278 ? 2.738 1.759 12.227 1 95.81 278 THR B CA 1
ATOM 5426 C C . THR B 1 278 ? 2.75 2.857 13.289 1 95.81 278 THR B C 1
ATOM 5428 O O . THR B 1 278 ? 3.809 3.402 13.609 1 95.81 278 THR B O 1
ATOM 5431 N N . PRO B 1 279 ? 1.535 3.221 13.805 1 97.44 279 PRO B N 1
ATOM 5432 C CA . PRO B 1 279 ? 1.463 4.199 14.891 1 97.44 279 PRO B CA 1
ATOM 5433 C C . PRO B 1 279 ? 2.258 3.77 16.125 1 97.44 279 PRO B C 1
ATOM 5435 O O . PRO B 1 279 ? 2.768 4.617 16.859 1 97.44 279 PRO B O 1
ATOM 5438 N N . LEU B 1 280 ? 2.385 2.498 16.391 1 97.44 280 LEU B N 1
ATOM 5439 C CA . LEU B 1 280 ? 3.123 1.981 17.531 1 97.44 280 LEU B CA 1
ATOM 5440 C C . LEU B 1 280 ? 4.613 2.268 17.391 1 97.44 280 LEU B C 1
ATOM 5442 O O . LEU B 1 280 ? 5.281 2.592 18.375 1 97.44 280 LEU B O 1
ATOM 5446 N N . GLN B 1 281 ? 5.109 2.199 16.203 1 97.44 281 GLN B N 1
ATOM 5447 C CA . GLN B 1 281 ? 6.512 2.496 15.945 1 97.44 281 GLN B CA 1
ATOM 5448 C C . GLN B 1 281 ? 6.781 3.996 16.016 1 97.44 281 GLN B C 1
ATOM 5450 O O . GLN B 1 281 ? 7.863 4.414 16.438 1 97.44 281 GLN B O 1
ATOM 5455 N N . ALA B 1 282 ? 5.801 4.848 15.68 1 97.56 282 ALA B N 1
ATOM 5456 C CA . ALA B 1 282 ? 5.996 6.285 15.484 1 97.56 282 ALA B CA 1
ATOM 5457 C C . ALA B 1 282 ? 5.582 7.066 16.734 1 97.56 282 ALA B C 1
ATOM 5459 O O . ALA B 1 282 ? 5.449 8.289 16.688 1 97.56 282 ALA B O 1
ATOM 5460 N N . ASN B 1 283 ? 5.332 6.375 17.828 1 97 283 ASN B N 1
ATOM 5461 C CA . ASN B 1 283 ? 4.906 6.996 19.078 1 97 283 ASN B CA 1
ATOM 5462 C C . ASN B 1 283 ? 3.586 7.742 18.906 1 97 283 ASN B C 1
ATOM 5464 O O . ASN B 1 283 ? 3.42 8.844 19.438 1 97 283 ASN B O 1
ATOM 5468 N N . LEU B 1 284 ? 2.654 7.188 18.156 1 97.88 284 LEU B N 1
ATOM 5469 C CA . LEU B 1 284 ? 1.369 7.832 17.906 1 97.88 284 LEU B CA 1
ATOM 5470 C C . LEU B 1 284 ? 0.231 7.023 18.531 1 97.88 284 LEU B C 1
ATOM 5472 O O . LEU B 1 284 ? -0.929 7.184 18.141 1 97.88 284 LEU B O 1
ATOM 5476 N N . ASP B 1 285 ? 0.547 6.176 19.422 1 95.31 285 ASP B N 1
ATOM 5477 C CA . ASP B 1 285 ? -0.438 5.312 20.062 1 95.31 285 ASP B CA 1
ATOM 5478 C C . ASP B 1 285 ? -1.491 6.133 20.797 1 95.31 285 ASP B C 1
ATOM 5480 O O . ASP B 1 285 ? -2.609 5.66 21.031 1 95.31 285 ASP B O 1
ATOM 5484 N N . PHE B 1 286 ? -1.171 7.367 21.172 1 96.75 286 PHE B N 1
ATOM 5485 C CA . PHE B 1 286 ? -2.115 8.234 21.875 1 96.75 286 PHE B CA 1
ATOM 5486 C C . PHE B 1 286 ? -3.309 8.555 20.984 1 96.75 286 PHE B C 1
ATOM 5488 O O . PHE B 1 286 ? -4.363 8.969 21.469 1 96.75 286 PHE B O 1
ATOM 5495 N N . ALA B 1 287 ? -3.158 8.398 19.688 1 97.94 287 ALA B N 1
ATOM 5496 C CA . ALA B 1 287 ? -4.211 8.711 18.719 1 97.94 287 ALA B CA 1
ATOM 5497 C C . ALA B 1 287 ? -5.047 7.48 18.391 1 97.94 287 ALA B C 1
ATOM 5499 O O . ALA B 1 287 ? -5.727 7.438 17.375 1 97.94 287 ALA B O 1
ATOM 5500 N N . ILE B 1 288 ? -4.965 6.449 19.219 1 98.44 288 ILE B N 1
ATOM 5501 C CA . ILE B 1 288 ? -5.715 5.219 18.984 1 98.44 288 ILE B CA 1
ATOM 5502 C C . ILE B 1 288 ? -6.719 5.016 20.125 1 98.44 288 ILE B C 1
ATOM 5504 O O . ILE B 1 288 ? -6.348 5.035 21.297 1 98.44 288 ILE B O 1
ATOM 5508 N N . PHE B 1 289 ? -7.953 4.895 19.812 1 98.56 289 PHE B N 1
ATOM 5509 C CA . PHE B 1 289 ? -8.984 4.449 20.75 1 98.56 289 PHE B CA 1
ATOM 5510 C C . PHE B 1 289 ? -9.273 2.963 20.562 1 98.56 289 PHE B C 1
ATOM 5512 O O . PHE B 1 289 ? -10.07 2.584 19.703 1 98.56 289 PHE B O 1
ATOM 5519 N N . TRP B 1 290 ? -8.789 2.111 21.422 1 97.94 290 TRP B N 1
ATOM 5520 C CA . TRP B 1 290 ? -8.734 0.664 21.25 1 97.94 290 TRP B CA 1
ATOM 5521 C C . TRP B 1 290 ? -10.109 0.038 21.422 1 97.94 290 TRP B C 1
ATOM 5523 O O . TRP B 1 290 ? -10.336 -1.107 21.031 1 97.94 290 TRP B O 1
ATOM 5533 N N . ASP B 1 291 ? -11.047 0.719 22.031 1 97.25 291 ASP B N 1
ATOM 5534 C CA . ASP B 1 291 ? -12.344 0.135 22.359 1 97.25 291 ASP B CA 1
ATOM 5535 C C . ASP B 1 291 ? -13.32 0.28 21.188 1 97.25 291 ASP B C 1
ATOM 5537 O O . ASP B 1 291 ? -14.523 0.095 21.359 1 97.25 291 ASP B O 1
ATOM 5541 N N . LYS B 1 292 ? -12.891 0.59 20.078 1 96.94 292 LYS B N 1
ATOM 5542 C CA . LYS B 1 292 ? -13.719 0.614 18.875 1 96.94 292 LYS B CA 1
ATOM 5543 C C . LYS B 1 292 ? -13.086 -0.207 17.75 1 96.94 292 LYS B C 1
ATOM 5545 O O . LYS B 1 292 ? -11.914 -0.58 17.844 1 96.94 292 LYS B O 1
ATOM 5550 N N . GLU B 1 293 ? -13.93 -0.557 16.781 1 96.75 293 GLU B N 1
ATOM 5551 C CA . GLU B 1 293 ? -13.422 -1.209 15.578 1 96.75 293 GLU B CA 1
ATOM 5552 C C . GLU B 1 293 ? -12.922 -0.184 14.562 1 96.75 293 GLU B C 1
ATOM 5554 O O . GLU B 1 293 ? -13.57 0.842 14.336 1 96.75 293 GLU B O 1
ATOM 5559 N N . PHE B 1 294 ? -11.789 -0.442 14.023 1 98.5 294 PHE B N 1
ATOM 5560 C CA . PHE B 1 294 ? -11.258 0.395 12.953 1 98.5 294 PHE B CA 1
ATOM 5561 C C . PHE B 1 294 ? -10.305 -0.4 12.07 1 98.5 294 PHE B C 1
ATOM 5563 O O . PHE B 1 294 ? -9.797 -1.448 12.477 1 98.5 294 PHE B O 1
ATOM 5570 N N . ILE B 1 295 ? -10.102 0.024 10.898 1 98.38 295 ILE B N 1
ATOM 5571 C CA . ILE B 1 295 ? -9.234 -0.65 9.945 1 98.38 295 ILE B CA 1
ATOM 5572 C C . ILE B 1 295 ? -7.797 -0.648 10.461 1 98.38 295 ILE B C 1
ATOM 5574 O O . ILE B 1 295 ? -7.266 0.402 10.82 1 98.38 295 ILE B O 1
ATOM 5578 N N . GLY B 1 296 ? -7.109 -1.808 10.469 1 97.5 296 GLY B N 1
ATOM 5579 C CA . GLY B 1 296 ? -5.727 -1.943 10.891 1 97.5 296 GLY B CA 1
ATOM 5580 C C . GLY B 1 296 ? -5.586 -2.373 12.344 1 97.5 296 GLY B C 1
ATOM 5581 O O . GLY B 1 296 ? -4.488 -2.695 12.797 1 97.5 296 GLY B O 1
ATOM 5582 N N . LYS B 1 297 ? -6.676 -2.418 13.094 1 97.94 297 LYS B N 1
ATOM 5583 C CA . LYS B 1 297 ? -6.648 -2.717 14.523 1 97.94 297 LYS B CA 1
ATOM 5584 C C . LYS B 1 297 ? -6.039 -4.09 14.781 1 97.94 297 LYS B C 1
ATOM 5586 O O . LYS B 1 297 ? -5.152 -4.23 15.633 1 97.94 297 LYS B O 1
ATOM 5591 N N . GLU B 1 298 ? -6.488 -5.098 14.07 1 96.19 298 GLU B N 1
ATOM 5592 C CA . GLU B 1 298 ? -6.008 -6.461 14.273 1 96.19 298 GLU B CA 1
ATOM 5593 C C . GLU B 1 298 ? -4.5 -6.555 14.047 1 96.19 298 GLU B C 1
ATOM 5595 O O . GLU B 1 298 ? -3.795 -7.215 14.812 1 96.19 298 GLU B O 1
ATOM 5600 N N . ALA B 1 299 ? -4.059 -5.934 12.992 1 95.56 299 ALA B N 1
ATOM 5601 C CA . ALA B 1 299 ? -2.629 -5.93 12.695 1 95.56 299 ALA B CA 1
ATOM 5602 C C . ALA B 1 299 ? -1.833 -5.301 13.836 1 95.56 299 ALA B C 1
ATOM 5604 O O . ALA B 1 299 ? -0.781 -5.812 14.219 1 95.56 299 ALA B O 1
ATOM 5605 N N . LEU B 1 300 ? -2.348 -4.188 14.344 1 97.44 300 LEU B N 1
ATOM 5606 C CA . LEU B 1 300 ? -1.665 -3.492 15.43 1 97.44 300 LEU B CA 1
ATOM 5607 C C . LEU B 1 300 ? -1.632 -4.352 16.688 1 97.44 300 LEU B C 1
ATOM 5609 O O . LEU B 1 300 ? -0.625 -4.383 17.406 1 97.44 300 LEU B O 1
ATOM 5613 N N . LEU B 1 301 ? -2.732 -5.012 16.953 1 96.88 301 LEU B N 1
ATOM 5614 C CA . LEU B 1 301 ? -2.787 -5.883 18.125 1 96.88 301 LEU B CA 1
ATOM 5615 C C . LEU B 1 301 ? -1.773 -7.016 18 1 96.88 301 LEU B C 1
ATOM 5617 O O . LEU B 1 301 ? -1.074 -7.336 18.969 1 96.88 301 LEU B O 1
ATOM 5621 N N . LYS B 1 302 ? -1.68 -7.602 16.859 1 94 302 LYS B N 1
ATOM 5622 C CA . LYS B 1 302 ? -0.689 -8.648 16.625 1 94 302 LYS B CA 1
ATOM 5623 C C . LYS B 1 302 ? 0.729 -8.109 16.781 1 94 302 LYS B C 1
ATOM 5625 O O . LYS B 1 302 ? 1.596 -8.789 17.344 1 94 302 LYS B O 1
ATOM 5630 N N . GLN B 1 303 ? 0.979 -6.922 16.297 1 94.19 303 GLN B N 1
ATOM 5631 C CA . GLN B 1 303 ? 2.295 -6.305 16.422 1 94.19 303 GLN B CA 1
ATOM 5632 C C . GLN B 1 303 ? 2.664 -6.074 17.875 1 94.19 303 GLN B C 1
ATOM 5634 O O . GLN B 1 303 ? 3.809 -6.297 18.281 1 94.19 303 GLN B O 1
ATOM 5639 N N . LYS B 1 304 ? 1.705 -5.621 18.625 1 94.25 304 LYS B N 1
ATOM 5640 C CA . LYS B 1 304 ? 1.938 -5.406 20.047 1 94.25 304 LYS B CA 1
ATOM 5641 C C . LYS B 1 304 ? 2.404 -6.691 20.734 1 94.25 304 LYS B C 1
ATOM 5643 O O . LYS B 1 304 ? 3.287 -6.66 21.594 1 94.25 304 LYS B O 1
ATOM 5648 N N . GLU B 1 305 ? 1.86 -7.773 20.297 1 93.69 305 GLU B N 1
ATOM 5649 C CA . GLU B 1 305 ? 2.203 -9.07 20.875 1 93.69 305 GLU B CA 1
ATOM 5650 C C . GLU B 1 305 ? 3.598 -9.516 20.438 1 93.69 305 GLU B C 1
ATOM 5652 O O . GLU B 1 305 ? 4.375 -10.016 21.25 1 93.69 305 GLU B O 1
ATOM 5657 N N . ARG B 1 306 ? 3.912 -9.328 19.25 1 92.19 306 ARG B N 1
ATOM 5658 C CA . ARG B 1 306 ? 5.168 -9.797 18.672 1 92.19 306 ARG B CA 1
ATOM 5659 C C . ARG B 1 306 ? 6.324 -8.891 19.062 1 92.19 306 ARG B C 1
ATOM 5661 O O . ARG B 1 306 ? 7.473 -9.336 19.156 1 92.19 306 ARG B O 1
ATOM 5668 N N . GLY B 1 307 ? 6.035 -7.641 19.25 1 94.5 307 GLY B N 1
ATOM 5669 C CA . GLY B 1 307 ? 7.078 -6.648 19.469 1 94.5 307 GLY B CA 1
ATOM 5670 C C . GLY B 1 307 ? 7.348 -5.789 18.25 1 94.5 307 GLY B C 1
ATOM 5671 O O . GLY B 1 307 ? 6.914 -6.117 17.141 1 94.5 307 GLY B O 1
ATOM 5672 N N . LEU B 1 308 ? 8.023 -4.688 18.469 1 95.19 308 LEU B N 1
ATOM 5673 C CA . LEU B 1 308 ? 8.297 -3.723 17.406 1 95.19 308 LEU B CA 1
ATOM 5674 C C . LEU B 1 308 ? 9.688 -3.949 16.828 1 95.19 308 LEU B C 1
ATOM 5676 O O . LEU B 1 308 ? 10.648 -4.176 17.562 1 95.19 308 LEU B O 1
ATOM 5680 N N . PRO B 1 309 ? 9.797 -3.934 15.547 1 92.62 309 PRO B N 1
ATOM 5681 C CA . PRO B 1 309 ? 11.125 -4.066 14.938 1 92.62 309 PRO B CA 1
ATOM 5682 C C . PRO B 1 309 ? 11.969 -2.799 15.078 1 92.62 309 PRO B C 1
ATOM 5684 O O . PRO B 1 309 ? 13.195 -2.859 15 1 92.62 309 PRO B O 1
ATOM 5687 N N . SER B 1 310 ? 11.352 -1.628 15.211 1 96.5 310 SER B N 1
ATOM 5688 C CA . SER B 1 310 ? 11.984 -0.323 15.367 1 96.5 310 SER B CA 1
ATOM 5689 C C . SER B 1 310 ? 11.055 0.665 16.062 1 96.5 310 SER B C 1
ATOM 5691 O O . SER B 1 310 ? 9.844 0.425 16.156 1 96.5 310 SER B O 1
ATOM 5693 N N . LYS B 1 311 ? 11.625 1.688 16.531 1 97.88 311 LYS B N 1
ATOM 5694 C CA . LYS B 1 311 ? 10.852 2.693 17.266 1 97.88 311 LYS B CA 1
ATOM 5695 C C . LYS B 1 311 ? 11.422 4.09 17.047 1 97.88 311 LYS B C 1
ATOM 5697 O O . LYS B 1 311 ? 12.641 4.258 16.953 1 97.88 311 LYS B O 1
ATOM 5702 N N . MET B 1 312 ? 10.539 5.008 17 1 98.44 312 MET B N 1
ATOM 5703 C CA . MET B 1 312 ? 10.906 6.402 16.766 1 98.44 312 MET B CA 1
ATOM 5704 C C . MET B 1 312 ? 11.547 7.012 18 1 98.44 312 MET B C 1
ATOM 5706 O O . MET B 1 312 ? 11.102 6.77 19.125 1 98.44 312 MET B O 1
ATOM 5710 N N . VAL B 1 313 ? 12.57 7.848 17.75 1 98.75 313 VAL B N 1
ATOM 5711 C CA . VAL B 1 313 ? 13.211 8.562 18.844 1 98.75 313 VAL B CA 1
ATOM 5712 C C . VAL B 1 313 ? 13.742 9.906 18.344 1 98.75 313 VAL B C 1
ATOM 5714 O O . VAL B 1 313 ? 14.125 10.039 17.172 1 98.75 313 VAL B O 1
ATOM 5717 N N . HIS B 1 314 ? 13.703 10.867 19.188 1 98.88 314 HIS B N 1
ATOM 5718 C CA . HIS B 1 314 ? 14.312 12.172 18.906 1 98.88 314 HIS B CA 1
ATOM 5719 C C . HIS B 1 314 ? 15.75 12.219 19.406 1 98.88 314 HIS B C 1
ATOM 5721 O O . HIS B 1 314 ? 16.109 11.547 20.359 1 98.88 314 HIS B O 1
ATOM 5727 N N . PHE B 1 315 ? 16.562 12.977 18.688 1 98.88 315 PHE B N 1
ATOM 5728 C CA . PHE B 1 315 ? 17.938 13.102 19.125 1 98.88 315 PHE B CA 1
ATOM 5729 C C . PHE B 1 315 ? 18.484 14.5 18.828 1 98.88 315 PHE B C 1
ATOM 5731 O O . PHE B 1 315 ? 17.953 15.203 17.969 1 98.88 315 PHE B O 1
ATOM 5738 N N . LYS B 1 316 ? 19.469 14.961 19.562 1 98.75 316 LYS B N 1
ATOM 5739 C CA . LYS B 1 316 ? 20.219 16.188 19.281 1 98.75 316 LYS B CA 1
ATOM 5740 C C . LYS B 1 316 ? 21.703 15.883 19.109 1 98.75 316 LYS B C 1
ATOM 5742 O O . LYS B 1 316 ? 22.25 15.008 19.781 1 98.75 316 LYS B O 1
ATOM 5747 N N . MET B 1 317 ? 22.328 16.578 18.281 1 98.75 317 MET B N 1
ATOM 5748 C CA . MET B 1 317 ? 23.75 16.391 18.031 1 98.75 317 MET B CA 1
ATOM 5749 C C . MET B 1 317 ? 24.594 16.938 19.172 1 98.75 317 MET B C 1
ATOM 5751 O O . MET B 1 317 ? 24.266 17.984 19.75 1 98.75 317 MET B O 1
ATOM 5755 N N . VAL B 1 318 ? 25.562 16.172 19.5 1 98.5 318 VAL B N 1
ATOM 5756 C CA . VAL B 1 318 ? 26.609 16.625 20.406 1 98.5 318 VAL B CA 1
ATOM 5757 C C . VAL B 1 318 ? 27.766 17.203 19.609 1 98.5 318 VAL B C 1
ATOM 5759 O O . VAL B 1 318 ? 28.203 18.328 19.859 1 98.5 318 VAL B O 1
ATOM 5762 N N . ASP B 1 319 ? 28.234 16.406 18.625 1 98.06 319 ASP B N 1
ATOM 5763 C CA . ASP B 1 319 ? 29.219 16.922 17.672 1 98.06 319 ASP B CA 1
ATOM 5764 C C . ASP B 1 319 ? 28.562 17.828 16.641 1 98.06 319 ASP B C 1
ATOM 5766 O O . ASP B 1 319 ? 27.359 17.734 16.391 1 98.06 319 ASP B O 1
ATOM 5770 N N . LYS B 1 320 ? 29.469 18.688 16.094 1 96.88 320 LYS B N 1
ATOM 5771 C CA . LYS B 1 320 ? 28.953 19.547 15.031 1 96.88 320 LYS B CA 1
ATOM 5772 C C . LYS B 1 320 ? 28.5 18.734 13.828 1 96.88 320 LYS B C 1
ATOM 5774 O O . LYS B 1 320 ? 29.172 17.781 13.422 1 96.88 320 LYS B O 1
ATOM 5779 N N . GLY B 1 321 ? 27.281 19.047 13.352 1 96.94 321 GLY B N 1
ATOM 5780 C CA . GLY B 1 321 ? 26.703 18.391 12.188 1 96.94 321 GLY B CA 1
ATOM 5781 C C . GLY B 1 321 ? 25.203 18.578 12.07 1 96.94 321 GLY B C 1
ATOM 5782 O O . GLY B 1 321 ? 24.531 18.812 13.07 1 96.94 321 GLY B O 1
ATOM 5783 N N . VAL B 1 322 ? 24.734 18.484 10.898 1 98 322 VAL B N 1
ATOM 5784 C CA . VAL B 1 322 ? 23.312 18.594 10.617 1 98 322 VAL B CA 1
ATOM 5785 C C . VAL B 1 322 ? 22.797 17.266 10.062 1 98 322 VAL B C 1
ATOM 5787 O O . VAL B 1 322 ? 23.141 16.875 8.945 1 98 322 VAL B O 1
ATOM 5790 N N . PRO B 1 323 ? 21.984 16.578 10.805 1 98.19 323 PRO B N 1
ATOM 5791 C CA . PRO B 1 323 ? 21.453 15.312 10.305 1 98.19 323 PRO B CA 1
ATOM 5792 C C . PRO B 1 323 ? 20.469 15.5 9.164 1 98.19 323 PRO B C 1
ATOM 5794 O O . PRO B 1 323 ? 19.844 16.562 9.047 1 98.19 323 PRO B O 1
ATOM 5797 N N . ARG B 1 324 ? 20.391 14.5 8.367 1 98 324 ARG B N 1
ATOM 5798 C CA . ARG B 1 324 ? 19.438 14.469 7.258 1 98 324 ARG B CA 1
ATOM 5799 C C . ARG B 1 324 ? 18.781 13.102 7.141 1 98 324 ARG B C 1
ATOM 5801 O O . ARG B 1 324 ? 19.328 12.102 7.609 1 98 324 ARG B O 1
ATOM 5808 N N . GLU B 1 325 ? 17.625 13.141 6.496 1 97.12 325 GLU B N 1
ATOM 5809 C CA . GLU B 1 325 ? 16.922 11.891 6.215 1 97.12 325 GLU B CA 1
ATOM 5810 C C . GLU B 1 325 ? 17.844 10.891 5.531 1 97.12 325 GLU B C 1
ATOM 5812 O O . GLU B 1 325 ? 18.594 11.242 4.629 1 97.12 325 GLU B O 1
ATOM 5817 N N . GLY B 1 326 ? 17.781 9.648 5.941 1 97.12 326 GLY B N 1
ATOM 5818 C CA . GLY B 1 326 ? 18.531 8.578 5.289 1 97.12 326 GLY B CA 1
ATOM 5819 C C . GLY B 1 326 ? 19.859 8.273 5.969 1 97.12 326 GLY B C 1
ATOM 5820 O O . GLY B 1 326 ? 20.469 7.234 5.715 1 97.12 326 GLY B O 1
ATOM 5821 N N . TYR B 1 327 ? 20.266 9.195 6.812 1 98.44 327 TYR B N 1
ATOM 5822 C CA . TYR B 1 327 ? 21.531 8.961 7.492 1 98.44 327 TYR B CA 1
ATOM 5823 C C . TYR B 1 327 ? 21.438 7.762 8.43 1 98.44 327 TYR B C 1
ATOM 5825 O O . TYR B 1 327 ? 20.438 7.586 9.117 1 98.44 327 TYR B O 1
ATOM 5833 N N . LYS B 1 328 ? 22.453 6.965 8.469 1 98.69 328 LYS B N 1
ATOM 5834 C CA . LYS B 1 328 ? 22.5 5.766 9.305 1 98.69 328 LYS B CA 1
ATOM 5835 C C . LYS B 1 328 ? 22.797 6.121 10.758 1 98.69 328 LYS B C 1
ATOM 5837 O O . LYS B 1 328 ? 23.531 7.062 11.039 1 98.69 328 LYS B O 1
ATOM 5842 N N . VAL B 1 329 ? 22.266 5.422 11.648 1 98.81 329 VAL B N 1
ATOM 5843 C CA . VAL B 1 329 ? 22.469 5.594 13.086 1 98.81 329 VAL B CA 1
ATOM 5844 C C . VAL B 1 329 ? 23.141 4.359 13.656 1 98.81 329 VAL B C 1
ATOM 5846 O O . VAL B 1 329 ? 22.719 3.23 13.414 1 98.81 329 VAL B O 1
ATOM 5849 N N . TYR B 1 330 ? 24.156 4.574 14.453 1 98.62 330 TYR B N 1
ATOM 5850 C CA . TYR B 1 330 ? 24.953 3.49 15.023 1 98.62 330 TYR B CA 1
ATOM 5851 C C . TYR B 1 330 ? 25 3.586 16.547 1 98.62 330 TYR B C 1
ATOM 5853 O O . TYR B 1 330 ? 24.828 4.668 17.109 1 98.62 330 TYR B O 1
ATOM 5861 N N . LYS B 1 331 ? 25.172 2.482 17.172 1 98.12 331 LYS B N 1
ATOM 5862 C CA . LYS B 1 331 ? 25.531 2.33 18.578 1 98.12 331 LYS B CA 1
ATOM 5863 C C . LYS B 1 331 ? 26.656 1.307 18.75 1 98.12 331 LYS B C 1
ATOM 5865 O O . LYS B 1 331 ? 26.516 0.148 18.359 1 98.12 331 LYS B O 1
ATOM 5870 N N . ASP B 1 332 ? 27.812 1.746 19.266 1 95.88 332 ASP B N 1
ATOM 5871 C CA . ASP B 1 332 ? 28.969 0.872 19.5 1 95.88 332 ASP B CA 1
ATOM 5872 C C . ASP B 1 332 ? 29.375 0.138 18.234 1 95.88 332 ASP B C 1
ATOM 5874 O O . ASP B 1 332 ? 29.578 -1.076 18.25 1 95.88 332 ASP B O 1
ATOM 5878 N N . GLY B 1 333 ? 29.25 0.777 17.141 1 95.06 333 GLY B N 1
ATOM 5879 C CA . GLY B 1 333 ? 29.719 0.242 15.875 1 95.06 333 GLY B CA 1
ATOM 5880 C C . GLY B 1 333 ? 28.672 -0.561 15.133 1 95.06 333 GLY B C 1
ATOM 5881 O O . GLY B 1 333 ? 28.875 -0.969 13.992 1 95.06 333 GLY B O 1
ATOM 5882 N N . GLU B 1 334 ? 27.578 -0.69 15.766 1 97.44 334 GLU B N 1
ATOM 5883 C CA . GLU B 1 334 ? 26.5 -1.467 15.148 1 97.44 334 GLU B CA 1
ATOM 5884 C C . GLU B 1 334 ? 25.438 -0.556 14.562 1 97.44 334 GLU B C 1
ATOM 5886 O O . GLU B 1 334 ? 25.016 0.416 15.195 1 97.44 334 GLU B O 1
ATOM 5891 N N . LEU B 1 335 ? 25.031 -0.874 13.312 1 98.31 335 LEU B N 1
ATOM 5892 C CA . LEU B 1 335 ? 23.922 -0.158 12.695 1 98.31 335 LEU B CA 1
ATOM 5893 C C . LEU B 1 335 ? 22.609 -0.442 13.43 1 98.31 335 LEU B C 1
ATOM 5895 O O . LEU B 1 335 ? 22.203 -1.599 13.555 1 98.31 335 LEU B O 1
ATOM 5899 N N . ILE B 1 336 ? 21.922 0.602 13.93 1 98.44 336 ILE B N 1
ATOM 5900 C CA . ILE B 1 336 ? 20.75 0.344 14.75 1 98.44 336 ILE B CA 1
ATOM 5901 C C . ILE B 1 336 ? 19.531 1.024 14.133 1 98.44 336 ILE B C 1
ATOM 5903 O O . ILE B 1 336 ? 18.406 0.809 14.578 1 98.44 336 ILE B O 1
ATOM 5907 N N . GLY B 1 337 ? 19.766 1.924 13.133 1 98.25 337 GLY B N 1
ATOM 5908 C CA . GLY B 1 337 ? 18.594 2.59 12.578 1 98.25 337 GLY B CA 1
ATOM 5909 C C . GLY B 1 337 ? 18.938 3.641 11.547 1 98.25 337 GLY B C 1
ATOM 5910 O O . GLY B 1 337 ? 19.984 3.559 10.891 1 98.25 337 GLY B O 1
ATOM 5911 N N . GLU B 1 338 ? 17.984 4.586 11.352 1 98.38 338 GLU B N 1
ATOM 5912 C CA . GLU B 1 338 ? 18.109 5.582 10.289 1 98.38 338 GLU B CA 1
ATOM 5913 C C . GLU B 1 338 ? 17.344 6.859 10.641 1 98.38 338 GLU B C 1
ATOM 5915 O O . GLU B 1 338 ? 16.266 6.805 11.242 1 98.38 338 GLU B O 1
ATOM 5920 N N . VAL B 1 339 ? 17.938 7.961 10.25 1 98.69 339 VAL B N 1
ATOM 5921 C CA . VAL B 1 339 ? 17.328 9.266 10.469 1 98.69 339 VAL B CA 1
ATOM 5922 C C . VAL B 1 339 ? 16.172 9.461 9.477 1 98.69 339 VAL B C 1
ATOM 5924 O O . VAL B 1 339 ? 16.312 9.141 8.289 1 98.69 339 VAL B O 1
ATOM 5927 N N . THR B 1 340 ? 15.039 9.945 10.008 1 97.94 340 THR B N 1
ATOM 5928 C CA . THR B 1 340 ? 13.906 10.227 9.125 1 97.94 340 THR B CA 1
ATOM 5929 C C . THR B 1 340 ? 13.703 11.727 8.961 1 97.94 340 THR B C 1
ATOM 5931 O O . THR B 1 340 ? 13.164 12.18 7.949 1 97.94 340 THR B O 1
ATOM 5934 N N . SER B 1 341 ? 14.039 12.508 9.945 1 98.56 341 SER B N 1
ATOM 5935 C CA . SER B 1 341 ? 14.023 13.969 9.883 1 98.56 341 SER B CA 1
ATOM 5936 C C . SER B 1 341 ? 15.258 14.562 10.555 1 98.56 341 SER B C 1
ATOM 5938 O O . SER B 1 341 ? 15.719 14.047 11.578 1 98.56 341 SER B O 1
ATOM 5940 N N . GLY B 1 342 ? 15.797 15.625 9.93 1 98.44 342 GLY B N 1
ATOM 5941 C CA . GLY B 1 342 ? 16.953 16.312 10.5 1 98.44 342 GLY B CA 1
ATOM 5942 C C . GLY B 1 342 ? 17.094 17.734 10.023 1 98.44 342 GLY B C 1
ATOM 5943 O O . GLY B 1 342 ? 16.766 18.047 8.875 1 98.44 342 GLY B O 1
ATOM 5944 N N . THR B 1 343 ? 17.531 18.578 10.922 1 98 343 THR B N 1
ATOM 5945 C CA . THR B 1 343 ? 17.75 19.984 10.57 1 98 343 THR B CA 1
ATOM 5946 C C . THR B 1 343 ? 18.688 20.641 11.578 1 98 343 THR B C 1
ATOM 5948 O O . THR B 1 343 ? 19.047 20.047 12.594 1 98 343 THR B O 1
ATOM 5951 N N . LEU B 1 344 ? 19.219 21.781 11.195 1 98.25 344 LEU B N 1
ATOM 5952 C CA . LEU B 1 344 ? 19.828 22.688 12.164 1 98.25 344 LEU B CA 1
ATOM 5953 C C . LEU B 1 344 ? 18.766 23.547 12.844 1 98.25 344 LEU B C 1
ATOM 5955 O O . LEU B 1 344 ? 18.094 24.359 12.188 1 98.25 344 LEU B O 1
ATOM 5959 N N . SER B 1 345 ? 18.609 23.375 14.141 1 98.25 345 SER B N 1
ATOM 5960 C CA . SER B 1 345 ? 17.625 24.156 14.859 1 98.25 345 SER B CA 1
ATOM 5961 C C . SER B 1 345 ? 18 25.641 14.883 1 98.25 345 SER B C 1
ATOM 5963 O O . SER B 1 345 ? 19.047 26.016 15.43 1 98.25 345 SER B O 1
ATOM 5965 N N . PRO B 1 346 ? 17.172 26.453 14.344 1 98.12 346 PRO B N 1
ATOM 5966 C CA . PRO B 1 346 ? 17.5 27.891 14.398 1 98.12 346 PRO B CA 1
ATOM 5967 C C . PRO B 1 346 ? 17.5 28.438 15.82 1 98.12 346 PRO B C 1
ATOM 5969 O O . PRO B 1 346 ? 18.266 29.344 16.141 1 98.12 346 PRO B O 1
ATOM 5972 N N . LEU B 1 347 ? 16.656 27.922 16.641 1 96.88 347 LEU B N 1
ATOM 5973 C CA . LEU B 1 347 ? 16.531 28.406 18.016 1 96.88 347 LEU B CA 1
ATOM 5974 C C . LEU B 1 347 ? 17.734 27.953 18.844 1 96.88 347 LEU B C 1
ATOM 5976 O O . LEU B 1 347 ? 18.281 28.734 19.641 1 96.88 347 LEU B O 1
ATOM 5980 N N . LEU B 1 348 ? 18.203 26.688 18.641 1 96.81 348 LEU B N 1
ATOM 5981 C CA . LEU B 1 348 ? 19.188 26.078 19.531 1 96.81 348 LEU B CA 1
ATOM 5982 C C . LEU B 1 348 ? 20.578 26.172 18.938 1 96.81 348 LEU B C 1
ATOM 5984 O O . LEU B 1 348 ? 21.578 26.047 19.656 1 96.81 348 LEU B O 1
ATOM 5988 N N . GLY B 1 349 ? 20.656 26.266 17.641 1 97.44 349 GLY B N 1
ATOM 5989 C CA . GLY B 1 349 ? 21.938 26.344 16.969 1 97.44 349 GLY B CA 1
ATOM 5990 C C . GLY B 1 349 ? 22.641 25 16.844 1 97.44 349 GLY B C 1
ATOM 5991 O O . GLY B 1 349 ? 23.844 24.953 16.609 1 97.44 349 GLY B O 1
ATOM 5992 N N . ILE B 1 350 ? 21.969 23.906 17.078 1 97.88 350 ILE B N 1
ATOM 5993 C CA . ILE B 1 350 ? 22.547 22.578 16.984 1 97.88 350 ILE B CA 1
ATOM 5994 C C . ILE B 1 350 ? 21.688 21.703 16.078 1 97.88 350 ILE B C 1
ATOM 5996 O O . ILE B 1 350 ? 20.531 22.016 15.828 1 97.88 350 ILE B O 1
ATOM 6000 N N . GLY B 1 351 ? 22.281 20.625 15.578 1 98.5 351 GLY B N 1
ATOM 6001 C CA . GLY B 1 351 ? 21.516 19.656 14.812 1 98.5 351 GLY B CA 1
ATOM 6002 C C . GLY B 1 351 ? 20.547 18.859 15.664 1 98.5 351 GLY B C 1
ATOM 6003 O O . GLY B 1 351 ? 20.891 18.453 16.781 1 98.5 351 GLY B O 1
ATOM 6004 N N . ILE B 1 352 ? 19.344 18.703 15.203 1 98.81 352 ILE B N 1
ATOM 6005 C CA . ILE B 1 352 ? 18.328 17.875 15.852 1 98.81 352 ILE B CA 1
ATOM 6006 C C . ILE B 1 352 ? 17.672 16.953 14.812 1 98.81 352 ILE B C 1
ATOM 6008 O O . ILE B 1 352 ? 17.766 17.203 13.609 1 98.81 352 ILE B O 1
ATOM 6012 N N . GLY B 1 353 ? 17.062 15.883 15.297 1 98.81 353 GLY B N 1
ATOM 6013 C CA . GLY B 1 353 ? 16.422 15 14.336 1 98.81 353 GLY B CA 1
ATOM 6014 C C . GLY B 1 353 ? 15.555 13.938 14.984 1 98.81 353 GLY B C 1
ATOM 6015 O O . GLY B 1 353 ? 15.398 13.914 16.203 1 98.81 353 GLY B O 1
ATOM 6016 N N . ILE B 1 354 ? 14.875 13.219 14.148 1 98.81 354 ILE B N 1
ATOM 6017 C CA . ILE B 1 354 ? 14.094 12.031 14.477 1 98.81 354 ILE B CA 1
ATOM 6018 C C . ILE B 1 354 ? 14.664 10.812 13.758 1 98.81 354 ILE B C 1
ATOM 6020 O O . ILE B 1 354 ? 15.102 10.914 12.609 1 98.81 354 ILE B O 1
ATOM 6024 N N . ALA B 1 355 ? 14.766 9.703 14.422 1 98.75 355 ALA B N 1
ATOM 6025 C CA . ALA B 1 355 ? 15.234 8.453 13.828 1 98.75 355 ALA B CA 1
ATOM 6026 C C . ALA B 1 355 ? 14.352 7.281 14.25 1 98.75 355 ALA B C 1
ATOM 6028 O O . ALA B 1 355 ? 13.633 7.367 15.25 1 98.75 355 ALA B O 1
ATOM 6029 N N . PHE B 1 356 ? 14.312 6.297 13.461 1 98.38 356 PHE B N 1
ATOM 6030 C CA . PHE B 1 356 ? 13.844 4.98 13.875 1 98.38 356 PHE B CA 1
ATOM 6031 C C . PHE B 1 356 ? 15.023 4.07 14.211 1 98.38 356 PHE B C 1
ATOM 6033 O O . PHE B 1 356 ? 15.922 3.885 13.391 1 98.38 356 PHE B O 1
ATOM 6040 N N . VAL B 1 357 ? 15.039 3.541 15.406 1 98.62 357 VAL B N 1
ATOM 6041 C CA . VAL B 1 357 ? 16.141 2.699 15.867 1 98.62 357 VAL B CA 1
ATOM 6042 C C . VAL B 1 357 ? 15.578 1.433 16.516 1 98.62 357 VAL B C 1
ATOM 6044 O O . VAL B 1 357 ? 14.359 1.301 16.688 1 98.62 357 VAL B O 1
ATOM 6047 N N . LYS B 1 358 ? 16.5 0.514 16.797 1 98.12 358 LYS B N 1
ATOM 6048 C CA . LYS B 1 358 ? 16.094 -0.625 17.609 1 98.12 358 LYS B CA 1
ATOM 6049 C C . LYS B 1 358 ? 15.422 -0.162 18.906 1 98.12 358 LYS B C 1
ATOM 6051 O O . LYS B 1 358 ? 15.875 0.795 19.547 1 98.12 358 LYS B O 1
ATOM 6056 N N . PRO B 1 359 ? 14.367 -0.809 19.297 1 97.81 359 PRO B N 1
ATOM 6057 C CA . PRO B 1 359 ? 13.516 -0.322 20.391 1 97.81 359 PRO B CA 1
ATOM 6058 C C . PRO B 1 359 ? 14.297 -0.082 21.688 1 97.81 359 PRO B C 1
ATOM 6060 O O . PRO B 1 359 ? 13.984 0.852 22.438 1 97.81 359 PRO B O 1
ATOM 6063 N N . GLU B 1 360 ? 15.312 -0.818 21.938 1 97.5 360 GLU B N 1
ATOM 6064 C CA . GLU B 1 360 ? 16.062 -0.699 23.188 1 97.5 360 GLU B CA 1
ATOM 6065 C C . GLU B 1 360 ? 16.812 0.624 23.266 1 97.5 360 GLU B C 1
ATOM 6067 O O . GLU B 1 360 ? 17.203 1.069 24.344 1 97.5 360 GLU B O 1
ATOM 6072 N N . TYR B 1 361 ? 16.953 1.296 22.109 1 98.19 361 TYR B N 1
ATOM 6073 C CA . TYR B 1 361 ? 17.703 2.551 22.062 1 98.19 361 TYR B CA 1
ATOM 6074 C C . TYR B 1 361 ? 16.75 3.74 21.938 1 98.19 361 TYR B C 1
ATOM 6076 O O . TYR B 1 361 ? 17.203 4.891 21.906 1 98.19 361 TYR B O 1
ATOM 6084 N N . ALA B 1 362 ? 15.484 3.475 21.875 1 98.19 362 ALA B N 1
ATOM 6085 C CA . ALA B 1 362 ? 14.5 4.535 21.672 1 98.19 362 ALA B CA 1
ATOM 6086 C C . ALA B 1 362 ? 14.016 5.09 23.016 1 98.19 362 ALA B C 1
ATOM 6088 O O . ALA B 1 362 ? 12.812 5.156 23.266 1 98.19 362 ALA B O 1
ATOM 6089 N N . VAL B 1 363 ? 14.953 5.477 23.828 1 97.81 363 VAL B N 1
ATOM 6090 C CA . VAL B 1 363 ? 14.734 6.117 25.109 1 97.81 363 VAL B CA 1
ATOM 6091 C C . VAL B 1 363 ? 15.648 7.328 25.266 1 97.81 363 VAL B C 1
ATOM 6093 O O . VAL B 1 363 ? 16.75 7.344 24.719 1 97.81 363 VAL B O 1
ATOM 6096 N N . PRO B 1 364 ? 15.18 8.32 25.969 1 98.31 364 PRO B N 1
ATOM 6097 C CA . PRO B 1 364 ? 16.031 9.5 26.141 1 98.31 364 PRO B CA 1
ATOM 6098 C C . PRO B 1 364 ? 17.328 9.195 26.875 1 98.31 364 PRO B C 1
ATOM 6100 O O . PRO B 1 364 ? 17.344 8.367 27.797 1 98.31 364 PRO B O 1
ATOM 6103 N N . GLY B 1 365 ? 18.406 9.812 26.484 1 98.44 365 GLY B N 1
ATOM 6104 C CA . GLY B 1 365 ? 19.641 9.773 27.234 1 98.44 365 GLY B CA 1
ATOM 6105 C C . GLY B 1 365 ? 20.656 8.781 26.688 1 98.44 365 GLY B C 1
ATOM 6106 O O . GLY B 1 365 ? 21.703 8.57 27.266 1 98.44 365 GLY B O 1
ATOM 6107 N N . VAL B 1 366 ? 20.391 8.164 25.547 1 98.38 366 VAL B N 1
ATOM 6108 C CA . VAL B 1 366 ? 21.297 7.184 24.953 1 98.38 366 VAL B CA 1
ATOM 6109 C C . VAL B 1 366 ? 22.219 7.871 23.969 1 98.38 366 VAL B C 1
ATOM 6111 O O . VAL B 1 366 ? 21.781 8.617 23.094 1 98.38 366 VAL B O 1
ATOM 6114 N N . GLU B 1 367 ? 23.516 7.625 24.172 1 98.62 367 GLU B N 1
ATOM 6115 C CA . GLU B 1 367 ? 24.484 8.117 23.188 1 98.62 367 GLU B CA 1
ATOM 6116 C C . GLU B 1 367 ? 24.453 7.281 21.922 1 98.62 367 GLU B C 1
ATOM 6118 O O . GLU B 1 367 ? 24.562 6.051 21.984 1 98.62 367 GLU B O 1
ATOM 6123 N N . ILE B 1 368 ? 24.312 7.891 20.812 1 98.75 368 ILE B N 1
ATOM 6124 C CA . ILE B 1 368 ? 24.328 7.234 19.5 1 98.75 368 ILE B CA 1
ATOM 6125 C C . ILE B 1 368 ? 25.281 7.965 18.562 1 98.75 368 ILE B C 1
ATOM 6127 O O . ILE B 1 368 ? 25.859 8.992 18.938 1 98.75 368 ILE B O 1
ATOM 6131 N N . GLU B 1 369 ? 25.516 7.387 17.391 1 98.69 369 GLU B N 1
ATOM 6132 C CA . GLU B 1 369 ? 26.312 8.016 16.344 1 98.69 369 GLU B CA 1
ATOM 6133 C C . GLU B 1 369 ? 25.516 8.141 15.047 1 98.69 369 GLU B C 1
ATOM 6135 O O . GLU B 1 369 ? 24.875 7.184 14.602 1 98.69 369 GLU B O 1
ATOM 6140 N N . VAL B 1 370 ? 25.484 9.312 14.508 1 98.75 370 VAL B N 1
ATOM 6141 C CA . VAL B 1 370 ? 24.891 9.547 13.195 1 98.75 370 VAL B CA 1
ATOM 6142 C C . VAL B 1 370 ? 25.984 9.688 12.141 1 98.75 370 VAL B C 1
ATOM 6144 O O . VAL B 1 370 ? 26.922 10.453 12.312 1 98.75 370 VAL B O 1
ATOM 6147 N N . GLU B 1 371 ? 25.828 8.945 11.086 1 98.19 371 GLU B N 1
ATOM 6148 C CA . GLU B 1 371 ? 26.812 9.031 10.023 1 98.19 371 GLU B CA 1
ATOM 6149 C C . GLU B 1 371 ? 26.562 10.242 9.125 1 98.19 371 GLU B C 1
ATOM 6151 O O . GLU B 1 371 ? 25.562 10.281 8.398 1 98.19 371 GLU B O 1
ATOM 6156 N N . ILE B 1 372 ? 27.422 11.148 9.18 1 96.62 372 ILE B N 1
ATOM 6157 C CA . ILE B 1 372 ? 27.344 12.352 8.359 1 96.62 372 ILE B CA 1
ATOM 6158 C C . ILE B 1 372 ? 28.562 12.453 7.457 1 96.62 372 ILE B C 1
ATOM 6160 O O . ILE B 1 372 ? 29.688 12.617 7.941 1 96.62 372 ILE B O 1
ATOM 6164 N N . ARG B 1 373 ? 28.453 12.336 6.203 1 92.81 373 ARG B N 1
ATOM 6165 C CA . ARG B 1 373 ? 29.516 12.383 5.211 1 92.81 373 ARG B CA 1
ATOM 6166 C C . ARG B 1 373 ? 30.578 11.32 5.492 1 92.81 373 ARG B C 1
ATOM 6168 O O . ARG B 1 373 ? 31.766 11.625 5.523 1 92.81 373 ARG B O 1
ATOM 6175 N N . GLY B 1 374 ? 29.984 10.242 5.902 1 92.56 374 GLY B N 1
ATOM 6176 C CA . GLY B 1 374 ? 30.844 9.086 6.066 1 92.56 374 GLY B CA 1
ATOM 6177 C C . GLY B 1 374 ? 31.531 9.031 7.422 1 92.56 374 GLY B C 1
ATOM 6178 O O . GLY B 1 374 ? 32.281 8.102 7.711 1 92.56 374 GLY B O 1
ATOM 6179 N N . LYS B 1 375 ? 31.266 9.961 8.273 1 95.62 375 LYS B N 1
ATOM 6180 C CA . LYS B 1 375 ? 31.906 10.023 9.594 1 95.62 375 LYS B CA 1
ATOM 6181 C C . LYS B 1 375 ? 30.859 9.875 10.703 1 95.62 375 LYS B C 1
ATOM 6183 O O . LYS B 1 375 ? 29.812 10.523 10.664 1 95.62 375 LYS B O 1
ATOM 6188 N N . PRO B 1 376 ? 31.234 9.094 11.633 1 96.81 376 PRO B N 1
ATOM 6189 C CA . PRO B 1 376 ? 30.344 9.008 12.789 1 96.81 376 PRO B CA 1
ATOM 6190 C C . PRO B 1 376 ? 30.391 10.25 13.672 1 96.81 376 PRO B C 1
ATOM 6192 O O . PRO B 1 376 ? 31.484 10.672 14.086 1 96.81 376 PRO B O 1
ATOM 6195 N N . LYS B 1 377 ? 29.281 10.875 13.891 1 98.5 377 LYS B N 1
ATOM 6196 C CA . LYS B 1 377 ? 29.156 12.039 14.766 1 98.5 377 LYS B CA 1
ATOM 6197 C C . LYS B 1 377 ? 28.312 11.719 15.992 1 98.5 377 LYS B C 1
ATOM 6199 O O . LYS B 1 377 ? 27.25 11.109 15.875 1 98.5 377 LYS B O 1
ATOM 6204 N N . LYS B 1 378 ? 28.719 12.156 17.109 1 98.62 378 LYS B N 1
ATOM 6205 C CA . LYS B 1 378 ? 28.062 11.852 18.375 1 98.62 378 LYS B CA 1
ATOM 6206 C C . LYS B 1 378 ? 26.75 12.617 18.516 1 98.62 378 LYS B C 1
ATOM 6208 O O . LYS B 1 378 ? 26.672 13.797 18.156 1 98.62 378 LYS B O 1
ATOM 6213 N N . ALA B 1 379 ? 25.719 11.906 18.969 1 98.81 379 ALA B N 1
ATOM 6214 C CA . ALA B 1 379 ? 24.422 12.453 19.312 1 98.81 379 ALA B CA 1
ATOM 6215 C C . ALA B 1 379 ? 23.844 11.773 20.547 1 98.81 379 ALA B C 1
ATOM 6217 O O . ALA B 1 379 ? 24.391 10.789 21.047 1 98.81 379 ALA B O 1
ATOM 6218 N N . VAL B 1 380 ? 22.766 12.359 21.094 1 98.81 380 VAL B N 1
ATOM 6219 C CA . VAL B 1 380 ? 22.109 11.789 22.266 1 98.81 380 VAL B CA 1
ATOM 6220 C C . VAL B 1 380 ? 20.594 11.82 22.062 1 98.81 380 VAL B C 1
ATOM 6222 O O . VAL B 1 380 ? 20.047 12.812 21.562 1 98.81 380 VAL B O 1
ATOM 6225 N N . THR B 1 381 ? 19.969 10.688 22.312 1 98.81 381 THR B N 1
ATOM 6226 C CA . THR B 1 381 ? 18.516 10.648 22.203 1 98.81 381 THR B CA 1
ATOM 6227 C C . THR B 1 381 ? 17.875 11.508 23.297 1 98.81 381 THR B C 1
ATOM 6229 O O . THR B 1 381 ? 18.406 11.625 24.391 1 98.81 381 THR B O 1
ATOM 6232 N N . VAL B 1 382 ? 16.719 12.172 23.016 1 98.62 382 VAL B N 1
ATOM 6233 C CA . VAL B 1 382 ? 16.078 13.078 23.953 1 98.62 382 VAL B CA 1
ATOM 6234 C C . VAL B 1 382 ? 14.555 12.938 23.844 1 98.62 382 VAL B C 1
ATOM 6236 O O . VAL B 1 382 ? 14.055 12.305 22.906 1 98.62 382 VAL B O 1
ATOM 6239 N N . ALA B 1 383 ? 13.867 13.422 24.859 1 97.75 383 ALA B N 1
ATOM 6240 C CA . ALA B 1 383 ? 12.422 13.617 24.781 1 97.75 383 ALA B CA 1
ATOM 6241 C C . ALA B 1 383 ? 12.086 14.992 24.203 1 97.75 383 ALA B C 1
ATOM 6243 O O . ALA B 1 383 ? 12.664 16 24.625 1 97.75 383 ALA B O 1
ATOM 6244 N N . PRO B 1 384 ? 11.195 15.102 23.25 1 96.69 384 PRO B N 1
ATOM 6245 C CA . PRO B 1 384 ? 10.773 16.406 22.734 1 96.69 384 PRO B CA 1
ATOM 6246 C C . PRO B 1 384 ? 9.859 17.156 23.703 1 96.69 384 PRO B C 1
ATOM 6248 O O . PRO B 1 384 ? 9.328 16.547 24.641 1 96.69 384 PRO B O 1
ATOM 6251 N N . PRO B 1 385 ? 9.625 18.375 23.531 1 97.5 385 PRO B N 1
ATOM 6252 C CA . PRO B 1 385 ? 10.219 19.25 22.531 1 97.5 385 PRO B CA 1
ATOM 6253 C C . PRO B 1 385 ? 11.688 19.578 22.812 1 97.5 385 PRO B C 1
ATOM 6255 O O . PRO B 1 385 ? 12.172 19.344 23.922 1 97.5 385 PRO B O 1
ATOM 6258 N N . PHE B 1 386 ? 12.352 20.047 21.844 1 97.75 386 PHE B N 1
ATOM 6259 C CA . PHE B 1 386 ? 13.766 20.359 21.984 1 97.75 386 PHE B CA 1
ATOM 6260 C C . PHE B 1 386 ? 13.961 21.672 22.734 1 97.75 386 PHE B C 1
ATOM 6262 O O . PHE B 1 386 ? 15 21.906 23.359 1 97.75 386 PHE B O 1
ATOM 6269 N N . TYR B 1 387 ? 12.992 22.562 22.656 1 95 387 TYR B N 1
ATOM 6270 C CA . TYR B 1 387 ? 13.078 23.859 23.328 1 95 387 TYR B CA 1
ATOM 6271 C C . TYR B 1 387 ? 12.562 23.766 24.766 1 95 387 TYR B C 1
ATOM 6273 O O . TYR B 1 387 ? 11.945 22.781 25.141 1 95 387 TYR B O 1
ATOM 6281 N N . ASP B 1 388 ? 12.859 24.797 25.578 1 94.06 388 ASP B N 1
ATOM 6282 C CA . ASP B 1 388 ? 12.297 24.922 26.922 1 94.06 388 ASP B CA 1
ATOM 6283 C C . ASP B 1 388 ? 10.82 25.297 26.859 1 94.06 388 ASP B C 1
ATOM 6285 O O . ASP B 1 388 ? 10.469 26.438 26.516 1 94.06 388 ASP B O 1
ATOM 6289 N N . PRO B 1 389 ? 10 24.391 27.188 1 92.25 389 PRO B N 1
ATOM 6290 C CA . PRO B 1 389 ? 8.562 24.641 27.047 1 92.25 389 PRO B CA 1
ATOM 6291 C C . PRO B 1 389 ? 8.078 25.781 27.953 1 92.25 389 PRO B C 1
ATOM 6293 O O . PRO B 1 389 ? 6.965 26.281 27.766 1 92.25 389 PRO B O 1
ATOM 6296 N N . LYS B 1 390 ? 8.812 26.25 28.969 1 91.62 390 LYS B N 1
ATOM 6297 C CA . LYS B 1 390 ? 8.453 27.391 29.797 1 91.62 390 LYS B CA 1
ATOM 6298 C C . LYS B 1 390 ? 8.68 28.703 29.062 1 91.62 390 LYS B C 1
ATOM 6300 O O . LYS B 1 390 ? 8.023 29.703 29.344 1 91.62 390 LYS B O 1
ATOM 6305 N N . LYS B 1 391 ? 9.562 28.594 28.172 1 92.44 391 LYS B N 1
ATOM 6306 C CA . LYS B 1 391 ? 9.953 29.797 27.453 1 92.44 391 LYS B CA 1
ATOM 6307 C C . LYS B 1 391 ? 9.273 29.875 26.094 1 92.44 391 LYS B C 1
ATOM 6309 O O . LYS B 1 391 ? 8.992 30.969 25.578 1 92.44 391 LYS B O 1
ATOM 6314 N N . TYR B 1 392 ? 9.062 28.672 25.547 1 92.88 392 TYR B N 1
ATOM 6315 C CA . TYR B 1 392 ? 8.461 28.547 24.234 1 92.88 392 TYR B CA 1
ATOM 6316 C C . TYR B 1 392 ? 7.336 27.531 24.219 1 92.88 392 TYR B C 1
ATOM 6318 O O . TYR B 1 392 ? 7.168 26.781 25.188 1 92.88 392 TYR B O 1
ATOM 6326 N N . GLY B 1 393 ? 6.48 27.625 23.172 1 89.56 393 GLY B N 1
ATOM 6327 C CA . GLY B 1 393 ? 5.473 26.578 23 1 89.56 393 GLY B CA 1
ATOM 6328 C C . GLY B 1 393 ? 4.059 27.078 23.25 1 89.56 393 GLY B C 1
ATOM 6329 O O . GLY B 1 393 ? 3.861 28.188 23.703 1 89.56 393 GLY B O 1
ATOM 6330 N N . ALA B 1 394 ? 3.154 26.172 22.953 1 84.44 394 ALA B N 1
ATOM 6331 C CA . ALA B 1 394 ? 1.732 26.516 22.922 1 84.44 394 ALA B CA 1
ATOM 6332 C C . ALA B 1 394 ? 1.225 26.859 24.328 1 84.44 394 ALA B C 1
ATOM 6334 O O . ALA B 1 394 ? 0.257 27.609 24.469 1 84.44 394 ALA B O 1
ATOM 6335 N N . PHE B 1 395 ? 1.895 26.422 25.344 1 81.19 395 PHE B N 1
ATOM 6336 C CA . PHE B 1 395 ? 1.372 26.594 26.688 1 81.19 395 PHE B CA 1
ATOM 6337 C C . PHE B 1 395 ? 2.408 27.25 27.594 1 81.19 395 PHE B C 1
ATOM 6339 O O . PHE B 1 395 ? 2.408 27.031 28.797 1 81.19 395 PHE B O 1
ATOM 6346 N N . ARG B 1 396 ? 3.174 28.031 26.922 1 82.5 396 ARG B N 1
ATOM 6347 C CA . ARG B 1 396 ? 4.227 28.703 27.672 1 82.5 396 ARG B CA 1
ATOM 6348 C C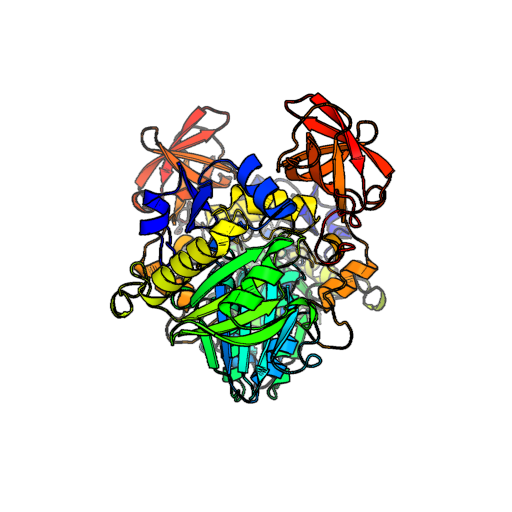 . ARG B 1 396 ? 3.635 29.656 28.703 1 82.5 396 ARG B C 1
ATOM 6350 O O . ARG B 1 396 ? 2.482 30.078 28.578 1 82.5 396 ARG B O 1
ATOM 6357 N N . GLU B 1 397 ? 4.434 29.859 29.812 1 72.5 397 GLU B N 1
ATOM 6358 C CA . GLU B 1 397 ? 4.051 30.781 30.891 1 72.5 397 GLU B CA 1
ATOM 6359 C C . GLU B 1 397 ? 4.141 32.219 30.438 1 72.5 397 GLU B C 1
ATOM 6361 O O . GLU B 1 397 ? 5.152 32.656 29.859 1 72.5 397 GLU B O 1
ATOM 6366 N N . GLU B 1 398 ? 2.953 32.938 30.188 1 64.19 398 GLU B N 1
ATOM 6367 C CA . GLU B 1 398 ? 2.936 34.344 29.766 1 64.19 398 GLU B CA 1
ATOM 6368 C C . GLU B 1 398 ? 3.451 35.25 30.875 1 64.19 398 GLU B C 1
ATOM 6370 O O . GLU B 1 398 ? 3.26 34.969 32.062 1 64.19 398 GLU B O 1
#

Foldseek 3Di:
DAFEAFVRVVCVVQAPDWDGDLRHTWGQWRPDLLVQLVCQFAFKEKEWPLLWWKKKKAFPCRQVLCLAQWFARPPPDDPFFWAWIFGAAQQFATLWTWIWTDHDPRMIMITTGSNRNVVVVVVSVVVVVVDVVVDDDTMDMDTCSRFKTKMWMHHPNQQVLCCVQFVDRLVVPDARHWDWTDGPRFIWIKGQYDQQQGTTIMIMGTAAGQRDPPNVRHDRRVPNVVVVVVSCVSRVVRVYYHGIVSNSQLRNVLQVHDDEVFLGHFADDPPDSHTDDHCQQEVNCVNGDLPGHYRNNVSVVVCVVVDDQWHKFKKWFPDADWDAFAWFKADPRHTFWTWRFWGQRSVPRTIMGMIIGGPVQRDFFDWMFTQDPNDTTIMTTHDDNNDDQCSGGHDHDD/DAFEAFVRVVCVVQAPDWDGDLSHTWGQWRPDLLVQLVCQFAFKEKEWPLLWWKKKKAFPCRQVLCLAQWFARPPPDDPFFWAWIFGAAQQFATLWTWIWTDHDPRMIMITTGSNRNVVVVVVSVVVVVVDVVVDDDTMDMDTCSRFKTKMWMHHPCQQVLCCVQFVDRLVVPDARHWDWTDGPRFIWIKGQYDQQQGTTIMIMGTAAGQRDPPNVRHDRRVPNVVVVVVSCVSRVVRVYYHGIVSNSQLRNVLQVHDDDVQLGHFADDPPDSHTDDHCQQEVNCVNGDLPGHYRNNVSVVVCVVVDDQWHKFKKWFPDADWDAFAWFKADPRHTFWTWRHWGQRSVPRTIMGMIIGGPVQRDFFDWMFTQDPNDTTIMTTHDDNNDDQCSGGHDHDD

Radius of gyration: 29.51 Å; Cα contacts (8 Å, |Δi|>4): 2007; chains: 2; bounding box: 59×91×64 Å